Protein AF-0000000074153289 (afdb_homodimer)

Organism: Verticillium dahliae (strain VdLs.17 / ATCC MYA-4575 / FGSC 10137) (NCBI:txid498257)

Secondary structure (DSSP, 8-state):
---------------------------GGGHHHHHHHHHHHHHH-TTTEEE----TTSHHHHHHT-SSBGGG----SEEE--SSHHHHHHHHHHHHHHT--EEEESS----STTTS--SSSEEEEGGG---EEE-TTSSEEEEETT-BHHHHHHHHGGGTEE-S--SSTT-BGGGGGT----TTHHHH--GGGGEEEEEEE-TTS-EEEE-SSSSHHHHHHTTT-GGGS-EEEEEEEE-EE-S-EEEEEEEE-GGGHHHHHHHHHHIIIIIHHH-TTEEE--EEEEETTTTEEEEEEEEEESS--SS--TTTHHHHHS--SEE--EEE-HHHHHHHHHTT--TTBEEEEE--EE---HHHHHHHHHHHHHHHHHTTTSTT-EEEEEEEEE-HHHHHHHHHH-SS-GGGSPTT--EEEEEEEEEES-GGGHHHHHHHHHHHHHHHHHHHHHTT-EE----GGG--TTS-TGGGG-HHHHHHHHHHHHHH-TT-HHHHT---SS---SS---/---------------------------GGGHHHHHHHHHHHHHH-TTTEEE----TTSHHHHHHT-SSBGGG----SEEE--SSHHHHHHHHHHHHHHT--EEEESS----STTTS--SSSEEEE-TT---EEE-TTSSEEEEETT-BHHHHHHHHGGGTEE-S--SSTT-BGGGGGT----TTHHHH--GGGGEEEEEEE-TTS-EEEE-SSSSHHHHHHTTT-GGGS-EEEEEEEE-EE-S-EEEEEEEE-GGGHHHHHHHHHHIIIIIHHH-TTEEE--EEEEETTTTEEEEEEEEEESS--SS--TTTHHHHHS--SEE--EEE-HHHHHHHHHTT--TTBEEEEE--EE---HHHHHHHHHHHHHHHHHTTTSTT-EEEEEEEEE-HHHHHHHHHH-SS-GGGSPTT--EEEEEEEEEES-GGGHHHHHHHHHHHHHHHHHHHHHTT-EE----GGG--TTS-TGGGG-HHHHHHHHHHHHHH-TT-HHHHT---SS---SS---

Structure (mmCIF, N/CA/C/O backbone):
data_AF-0000000074153289-model_v1
#
loop_
_entity.id
_entity.type
_entity.pdbx_description
1 polymer 'FAD binding domain-containing protein'
#
loop_
_atom_site.group_PDB
_atom_site.id
_atom_site.type_symbol
_atom_site.label_atom_id
_atom_site.label_alt_id
_atom_site.label_comp_id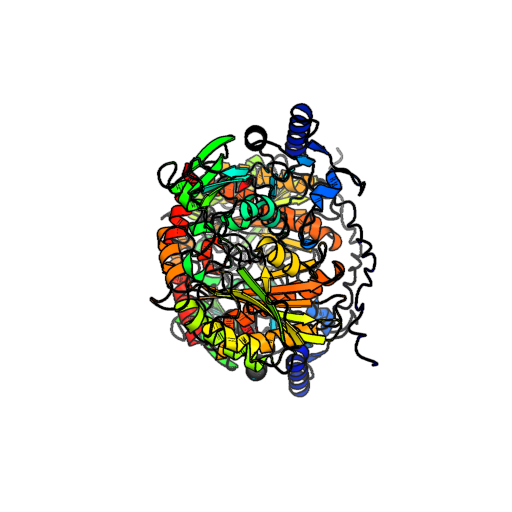
_atom_site.label_asym_id
_atom_site.label_entity_id
_atom_site.label_seq_id
_atom_site.pdbx_PDB_ins_code
_atom_site.Cartn_x
_atom_site.Cartn_y
_atom_site.Cartn_z
_atom_site.occupancy
_atom_site.B_iso_or_equiv
_atom_site.auth_seq_id
_atom_site.auth_comp_id
_atom_site.auth_asym_id
_atom_site.auth_atom_id
_atom_site.pdbx_PDB_model_num
ATOM 1 N N . MET A 1 1 ? -26.344 -38.75 -38.625 1 18.45 1 MET A N 1
ATOM 2 C CA . MET A 1 1 ? -25.688 -37.719 -39.438 1 18.45 1 MET A CA 1
ATOM 3 C C . MET A 1 1 ? -25.578 -36.406 -38.656 1 18.45 1 MET A C 1
ATOM 5 O O . MET A 1 1 ? -24.531 -35.75 -38.719 1 18.45 1 MET A O 1
ATOM 9 N N . ALA A 1 2 ? -26.609 -35.344 -38.344 1 28.52 2 ALA A N 1
ATOM 10 C CA . ALA A 1 2 ? -25.922 -34.062 -38.469 1 28.52 2 ALA A CA 1
ATOM 11 C C . ALA A 1 2 ? -24.922 -33.875 -37.312 1 28.52 2 ALA A C 1
ATOM 13 O O . ALA A 1 2 ? -25.312 -33.562 -36.188 1 28.52 2 ALA A O 1
ATOM 14 N N . PRO A 1 3 ? -23.953 -34.781 -36.906 1 24.97 3 PRO A N 1
ATOM 15 C CA . PRO A 1 3 ? -23.281 -35 -35.625 1 24.97 3 PRO A CA 1
ATOM 16 C C . PRO A 1 3 ? -22.422 -33.812 -35.219 1 24.97 3 PRO A C 1
ATOM 18 O O . PRO A 1 3 ? -22.312 -33.5 -34 1 24.97 3 PRO A O 1
ATOM 21 N N . LYS A 1 4 ? -21.484 -33.25 -36.031 1 27.78 4 LYS A N 1
ATOM 22 C CA . LYS A 1 4 ? -20.078 -32.875 -35.938 1 27.78 4 LYS A CA 1
ATOM 23 C C . LYS A 1 4 ? -19.938 -31.406 -35.5 1 27.78 4 LYS A C 1
ATOM 25 O O . LYS A 1 4 ? -18.828 -30.875 -35.469 1 27.78 4 LYS A O 1
ATOM 30 N N . MET A 1 5 ? -20.797 -30.469 -35.469 1 23.98 5 MET A N 1
ATOM 31 C CA . MET A 1 5 ? -20.422 -29.062 -35.719 1 23.98 5 MET A CA 1
ATOM 32 C C . MET A 1 5 ? -19.859 -28.438 -34.438 1 23.98 5 MET A C 1
ATOM 34 O O . MET A 1 5 ? -20.594 -27.828 -33.656 1 23.98 5 MET A O 1
ATOM 38 N N . ILE A 1 6 ? -19.109 -29.031 -33.562 1 25.78 6 ILE A N 1
ATOM 39 C CA . ILE A 1 6 ? -18.641 -28.438 -32.312 1 25.78 6 ILE A CA 1
ATOM 40 C C . ILE A 1 6 ? -17.656 -27.312 -32.594 1 25.78 6 ILE A C 1
ATOM 42 O O . ILE A 1 6 ? -16.453 -27.516 -32.594 1 25.78 6 ILE A O 1
ATOM 46 N N . ARG A 1 7 ? -17.672 -26.5 -33.812 1 25.05 7 ARG A N 1
ATOM 47 C CA . ARG A 1 7 ? -16.688 -25.594 -34.406 1 25.05 7 ARG A CA 1
ATOM 48 C C . ARG A 1 7 ? -16.219 -24.562 -33.406 1 25.05 7 ARG A C 1
ATOM 50 O O . ARG A 1 7 ? -16.828 -24.375 -32.344 1 25.05 7 ARG A O 1
ATOM 57 N N . LEU A 1 8 ? -15.727 -23.234 -34.031 1 26.05 8 LEU A N 1
ATOM 58 C CA . LEU A 1 8 ? -14.766 -22.203 -34.406 1 26.05 8 LEU A CA 1
ATOM 59 C C . LEU A 1 8 ? -14.961 -20.953 -33.562 1 26.05 8 LEU A C 1
ATOM 61 O O . LEU A 1 8 ? -15.578 -19.984 -34.031 1 26.05 8 LEU A O 1
ATOM 65 N N . LEU A 1 9 ? -15.508 -21.062 -32.5 1 22.72 9 LEU A N 1
ATOM 66 C CA . LEU A 1 9 ? -16.062 -19.828 -31.969 1 22.72 9 LEU A CA 1
ATOM 67 C C . LEU A 1 9 ? -15.016 -18.734 -31.953 1 22.72 9 LEU A C 1
ATOM 69 O O . LEU A 1 9 ? -15.258 -17.625 -32.469 1 22.72 9 LEU A O 1
ATOM 73 N N . ILE A 1 10 ? -14.547 -18.109 -30.891 1 23.64 10 ILE A N 1
ATOM 74 C CA . ILE A 1 10 ? -14.445 -16.656 -30.719 1 23.64 10 ILE A CA 1
ATOM 75 C C . ILE A 1 10 ? -13.07 -16.172 -31.188 1 23.64 10 ILE A C 1
ATOM 77 O O . ILE A 1 10 ? -12.094 -16.266 -30.453 1 23.64 10 ILE A O 1
ATOM 81 N N . ALA A 1 11 ? -12.609 -16.562 -32.438 1 25.81 11 ALA A N 1
ATOM 82 C CA . ALA A 1 11 ? -11.305 -16.047 -32.844 1 25.81 11 ALA A CA 1
ATOM 83 C C . ALA A 1 11 ? -11.328 -14.539 -33 1 25.81 11 ALA A C 1
ATOM 85 O O . ALA A 1 11 ? -10.461 -13.961 -33.656 1 25.81 11 ALA A O 1
ATOM 86 N N . ALA A 1 12 ? -12.43 -13.852 -32.969 1 26.77 12 ALA A N 1
ATOM 87 C CA . ALA A 1 12 ? -11.984 -12.594 -33.562 1 26.77 12 ALA A CA 1
ATOM 88 C C . ALA A 1 12 ? -10.781 -12.023 -32.812 1 26.77 12 ALA A C 1
ATOM 90 O O . ALA A 1 12 ? -10.898 -11.609 -31.656 1 26.77 12 ALA A O 1
ATOM 91 N N . ALA A 1 13 ? -9.664 -12.484 -33.156 1 28.31 13 ALA A N 1
ATOM 92 C CA . ALA A 1 13 ? -8.484 -11.727 -32.781 1 28.31 13 ALA A CA 1
ATOM 93 C C . ALA A 1 13 ? -8.617 -10.258 -33.156 1 28.31 13 ALA A C 1
ATOM 95 O O . ALA A 1 13 ? -8.414 -9.891 -34.312 1 28.31 13 ALA A O 1
ATOM 96 N N . ALA A 1 14 ? -9.672 -9.555 -32.75 1 28.23 14 ALA A N 1
ATOM 97 C CA . ALA A 1 14 ? -9.5 -8.133 -33.031 1 28.23 14 ALA A CA 1
ATOM 98 C C . ALA A 1 14 ? -8.086 -7.672 -32.688 1 28.23 14 ALA A C 1
ATOM 100 O O . ALA A 1 14 ? -7.539 -8.047 -31.656 1 28.23 14 ALA A O 1
ATOM 101 N N . ALA A 1 15 ? -7.422 -7.285 -33.719 1 30.08 15 ALA A N 1
ATOM 102 C CA . ALA A 1 15 ? -6.18 -6.523 -33.594 1 30.08 15 ALA A CA 1
ATOM 103 C C . ALA A 1 15 ? -6.262 -5.496 -32.469 1 30.08 15 ALA A C 1
ATOM 105 O O . ALA A 1 15 ? -7.016 -4.523 -32.562 1 30.08 15 ALA A O 1
ATOM 106 N N . VAL A 1 16 ? -6.227 -5.941 -31.297 1 31.81 16 VAL A N 1
ATOM 107 C CA . VAL A 1 16 ? -6.09 -4.945 -30.234 1 31.81 16 VAL A CA 1
ATOM 108 C C . VAL A 1 16 ? -5.031 -3.918 -30.625 1 31.81 16 VAL A C 1
ATOM 110 O O . VAL A 1 16 ? -3.855 -4.258 -30.781 1 31.81 16 VAL A O 1
ATOM 113 N N . VAL A 1 17 ? -5.426 -2.861 -31.453 1 29.89 17 VAL A N 1
ATOM 114 C CA . VAL A 1 17 ? -4.559 -1.703 -31.641 1 29.89 17 VAL A CA 1
ATOM 115 C C . VAL A 1 17 ? -4.031 -1.225 -30.297 1 29.89 17 VAL A C 1
ATOM 117 O O . VAL A 1 17 ? -4.812 -0.856 -29.406 1 29.89 17 VAL A O 1
ATOM 120 N N . PRO A 1 18 ? -2.908 -1.603 -30.016 1 32.34 18 PRO A N 1
ATOM 121 C CA . PRO A 1 18 ? -2.334 -1.099 -28.766 1 32.34 18 PRO A CA 1
ATOM 122 C C . PRO A 1 18 ? -2.418 0.421 -28.656 1 32.34 18 PRO A C 1
ATOM 124 O O . PRO A 1 18 ? -2.104 1.137 -29.609 1 32.34 18 PRO A O 1
ATOM 127 N N . VAL A 1 19 ? -3.354 0.994 -28.078 1 29.75 19 VAL A N 1
ATOM 128 C CA . VAL A 1 19 ? -3.264 2.418 -27.781 1 29.75 19 VAL A CA 1
ATOM 129 C C . VAL A 1 19 ? -1.866 2.746 -27.25 1 29.75 19 VAL A C 1
ATOM 131 O O . VAL A 1 19 ? -1.424 2.186 -26.25 1 29.75 19 VAL A O 1
ATOM 134 N N . ILE A 1 20 ? -1.134 3.291 -28.234 1 30.47 20 ILE A N 1
ATOM 135 C CA . ILE A 1 20 ? 0.207 3.824 -28.016 1 30.47 20 ILE A CA 1
ATOM 136 C C . ILE A 1 20 ? 0.179 4.848 -26.875 1 30.47 20 ILE A C 1
ATOM 138 O O . ILE A 1 20 ? -0.511 5.863 -26.969 1 30.47 20 ILE A O 1
ATOM 142 N N . VAL A 1 21 ? 0.49 4.453 -25.766 1 33.03 21 VAL A N 1
ATOM 143 C CA . VAL A 1 21 ? 0.796 5.316 -24.625 1 33.03 21 VAL A CA 1
ATOM 144 C C . VAL A 1 21 ? 1.8 6.387 -25.047 1 33.03 21 VAL A C 1
ATOM 146 O O . VAL A 1 21 ? 2.793 6.086 -25.719 1 33.03 21 VAL A O 1
ATOM 149 N N . GLY A 1 22 ? 1.389 7.629 -25.094 1 30.88 22 GLY A N 1
ATOM 150 C CA . GLY A 1 22 ? 2.215 8.789 -25.375 1 30.88 22 GLY A CA 1
ATOM 151 C C . GLY A 1 22 ? 3.6 8.703 -24.766 1 30.88 22 GLY A C 1
ATOM 152 O O . GLY A 1 22 ? 3.82 7.938 -23.828 1 30.88 22 GLY A O 1
ATOM 153 N N . ALA A 1 23 ? 4.523 9.406 -25.469 1 30.75 23 ALA A N 1
ATOM 154 C CA . ALA A 1 23 ? 5.957 9.516 -25.219 1 30.75 23 ALA A CA 1
ATOM 155 C C . ALA A 1 23 ? 6.223 9.883 -23.75 1 30.75 23 ALA A C 1
ATOM 157 O O . ALA A 1 23 ? 5.883 10.992 -23.312 1 30.75 23 ALA A O 1
ATOM 158 N N . GLN A 1 24 ? 6.078 8.922 -22.859 1 35.47 24 GLN A N 1
ATOM 159 C CA . GLN A 1 24 ? 6.383 9.266 -21.469 1 35.47 24 GLN A CA 1
ATOM 160 C C . GLN A 1 24 ? 7.84 9.703 -21.328 1 35.47 24 GLN A C 1
ATOM 162 O O . GLN A 1 24 ? 8.758 8.984 -21.719 1 35.47 24 GLN A O 1
ATOM 167 N N . GLN A 1 25 ? 8.062 10.906 -21.078 1 34.81 25 GLN A N 1
ATOM 168 C CA . GLN A 1 25 ? 9.328 11.602 -20.875 1 34.81 25 GLN A CA 1
ATOM 169 C C . GLN A 1 25 ? 10.07 11.055 -19.672 1 34.81 25 GLN A C 1
ATOM 171 O O . GLN A 1 25 ? 9.453 10.531 -18.734 1 34.81 25 GLN A O 1
ATOM 176 N N . ASP A 1 26 ? 11.344 10.969 -19.641 1 40.09 26 ASP A N 1
ATOM 177 C CA . ASP A 1 26 ? 12.445 10.602 -18.766 1 40.09 26 ASP A CA 1
ATOM 178 C C . ASP A 1 26 ? 12.219 11.133 -17.344 1 40.09 26 ASP A C 1
ATOM 180 O O . ASP A 1 26 ? 11.609 12.195 -17.156 1 40.09 26 ASP A O 1
ATOM 184 N N . ILE A 1 27 ? 12.086 10.289 -16.453 1 45.94 27 ILE A N 1
ATOM 185 C CA . ILE A 1 27 ? 12.133 10.805 -15.086 1 45.94 27 ILE A CA 1
ATOM 186 C C . ILE A 1 27 ? 13.43 11.578 -14.859 1 45.94 27 ILE A C 1
ATOM 188 O O . ILE A 1 27 ? 14.508 10.977 -14.766 1 45.94 27 ILE A O 1
ATOM 192 N N . PRO A 1 28 ? 13.484 12.789 -14.914 1 49.25 28 PRO A N 1
ATOM 193 C CA . PRO A 1 28 ? 14.656 13.641 -15.141 1 49.25 28 PRO A CA 1
ATOM 194 C C . PRO A 1 28 ? 15.68 13.555 -14.016 1 49.25 28 PRO A C 1
ATOM 196 O O . PRO A 1 28 ? 16.891 13.609 -14.266 1 49.25 28 PRO A O 1
ATOM 199 N N . TYR A 1 29 ? 15.242 13.172 -12.773 1 46.03 29 TYR A N 1
ATOM 200 C CA . TYR A 1 29 ? 16.219 13.367 -11.703 1 46.03 29 TYR A CA 1
ATOM 201 C C . TYR A 1 29 ? 17.25 12.242 -11.688 1 46.03 29 TYR A C 1
ATOM 203 O O . TYR A 1 29 ? 18.312 12.383 -11.102 1 46.03 29 TYR A O 1
ATOM 211 N N . GLN A 1 30 ? 16.953 11.109 -12.195 1 57.44 30 GLN A N 1
ATOM 212 C CA . GLN A 1 30 ? 17.922 10.016 -12.25 1 57.44 30 GLN A CA 1
ATOM 213 C C . GLN A 1 30 ? 18.547 9.891 -13.641 1 57.44 30 GLN A C 1
ATOM 215 O O . GLN A 1 30 ? 19.25 8.922 -13.93 1 57.44 30 GLN A O 1
ATOM 220 N N . SER A 1 31 ? 18.219 10.867 -14.461 1 59.66 31 SER A N 1
ATOM 221 C CA . SER A 1 31 ? 18.547 10.742 -15.883 1 59.66 31 SER A CA 1
ATOM 222 C C . SER A 1 31 ? 20.062 10.727 -16.109 1 59.66 31 SER A C 1
ATOM 224 O O . SER A 1 31 ? 20.562 9.922 -16.891 1 59.66 31 SER A O 1
ATOM 226 N N . SER A 1 32 ? 20.75 11.578 -15.234 1 65.94 32 SER A N 1
ATOM 227 C CA . SER A 1 32 ? 22.172 11.688 -15.539 1 65.94 32 SER A CA 1
ATOM 228 C C . SER A 1 32 ? 22.906 10.406 -15.188 1 65.94 32 SER A C 1
ATOM 230 O O . SER A 1 32 ? 23.562 9.805 -16.047 1 65.94 32 SER A O 1
ATOM 232 N N . PRO A 1 33 ? 22.656 9.898 -14 1 75.81 33 PRO A N 1
ATOM 233 C CA . PRO A 1 33 ? 23.328 8.633 -13.688 1 75.81 33 PRO A CA 1
ATOM 234 C C . PRO A 1 33 ? 22.891 7.492 -14.602 1 75.81 33 PRO A C 1
ATOM 236 O O . PRO A 1 33 ? 23.734 6.695 -15.039 1 75.81 33 PRO A O 1
ATOM 239 N N . VAL A 1 34 ? 21.75 7.449 -15.016 1 88.19 34 VAL A N 1
ATOM 240 C CA . VAL A 1 34 ? 21.234 6.344 -15.812 1 88.19 34 VAL A CA 1
ATOM 241 C C . VAL A 1 34 ? 21.766 6.426 -17.234 1 88.19 34 VAL A C 1
ATOM 243 O O . VAL A 1 34 ? 22.125 5.406 -17.828 1 88.19 34 VAL A O 1
ATOM 246 N N . ALA A 1 35 ? 21.812 7.672 -17.75 1 88.62 35 ALA A N 1
ATOM 247 C CA . ALA A 1 35 ? 22.406 7.84 -19.078 1 88.62 35 ALA A CA 1
ATOM 248 C C . ALA A 1 35 ? 23.859 7.371 -19.094 1 88.62 35 ALA A C 1
ATOM 250 O O . ALA A 1 35 ? 24.297 6.754 -20.078 1 88.62 35 ALA A O 1
ATOM 251 N N . THR A 1 36 ? 24.547 7.656 -18.062 1 90.88 36 THR A N 1
ATOM 252 C CA . THR A 1 36 ? 25.938 7.23 -17.938 1 90.88 36 THR A CA 1
ATOM 253 C C . THR A 1 36 ? 26.031 5.707 -17.906 1 90.88 36 THR A C 1
ATOM 255 O O . THR A 1 36 ? 26.875 5.121 -18.578 1 90.88 36 THR A O 1
ATOM 258 N N . CYS A 1 37 ? 25.219 5.098 -17.125 1 95.69 37 CYS A N 1
ATOM 259 C CA . CYS A 1 37 ? 25.234 3.645 -17.016 1 95.69 37 CYS A CA 1
ATOM 260 C C . CYS A 1 37 ? 24.844 2.988 -18.328 1 95.69 37 CYS A C 1
ATOM 262 O O . CYS A 1 37 ? 25.453 1.997 -18.734 1 95.69 37 CYS A O 1
ATOM 264 N N . CYS A 1 38 ? 23.859 3.557 -19 1 96.75 38 CYS A N 1
ATOM 265 C CA . CYS A 1 38 ? 23.453 3.018 -20.297 1 96.75 38 CYS A CA 1
ATOM 266 C C . CYS A 1 38 ? 24.594 3.121 -21.312 1 96.75 38 CYS A C 1
ATOM 268 O O . CYS A 1 38 ? 24.828 2.186 -22.078 1 96.75 38 CYS A O 1
ATOM 270 N N . SER A 1 39 ? 25.25 4.234 -21.328 1 96.06 39 SER A N 1
ATOM 271 C CA . SER A 1 39 ? 26.375 4.426 -22.234 1 96.06 39 SER A CA 1
ATOM 272 C C . SER A 1 39 ? 27.5 3.447 -21.922 1 96.06 39 SER A C 1
ATOM 274 O O . SER A 1 39 ? 28.109 2.879 -22.828 1 96.06 39 SER A O 1
ATOM 276 N N . ALA A 1 40 ? 27.797 3.324 -20.656 1 97.12 40 ALA A N 1
ATOM 277 C CA . ALA A 1 40 ? 28.844 2.395 -20.25 1 97.12 40 ALA A CA 1
ATOM 278 C C . ALA A 1 40 ? 28.484 0.963 -20.641 1 97.12 40 ALA A C 1
ATOM 280 O O . ALA A 1 40 ? 29.344 0.214 -21.109 1 97.12 40 ALA A O 1
ATOM 281 N N . LEU A 1 41 ? 27.266 0.571 -20.406 1 98.06 41 LEU A N 1
ATOM 282 C CA . LEU A 1 41 ? 26.812 -0.758 -20.797 1 98.06 41 LEU A CA 1
ATOM 283 C C . LEU A 1 41 ? 26.938 -0.95 -22.297 1 98.06 41 LEU A C 1
ATOM 285 O O . LEU A 1 41 ? 27.406 -1.997 -22.766 1 98.06 41 LEU A O 1
ATOM 289 N N . ALA A 1 42 ? 26.5 0.038 -23.062 1 97.62 42 ALA A N 1
ATOM 290 C CA . ALA A 1 42 ? 26.547 -0.039 -24.516 1 97.62 42 ALA A CA 1
ATOM 291 C C . ALA A 1 42 ? 27.984 -0.165 -25.016 1 97.62 42 ALA A C 1
ATOM 293 O O . ALA A 1 42 ? 28.234 -0.835 -26.016 1 97.62 42 ALA A O 1
ATOM 294 N N . SER A 1 43 ? 28.859 0.485 -24.375 1 97.5 43 SER A N 1
ATOM 295 C CA . SER A 1 43 ? 30.266 0.412 -24.75 1 97.5 43 SER A CA 1
ATOM 296 C C . SER A 1 43 ? 30.844 -0.968 -24.453 1 97.5 43 SER A C 1
ATOM 298 O O . SER A 1 43 ? 31.594 -1.523 -25.266 1 97.5 43 SER A O 1
ATOM 300 N N . GLN A 1 44 ? 30.516 -1.504 -23.328 1 97.5 44 GLN A N 1
ATOM 301 C CA . GLN A 1 44 ? 31.078 -2.775 -22.891 1 97.5 44 GLN A CA 1
ATOM 302 C C . GLN A 1 44 ? 30.375 -3.951 -23.547 1 97.5 44 GLN A C 1
ATOM 304 O O . GLN A 1 44 ? 30.984 -4.996 -23.797 1 97.5 44 GLN A O 1
ATOM 309 N N . PHE A 1 45 ? 29.047 -3.76 -23.672 1 98.12 45 PHE A N 1
ATOM 310 C CA . PHE A 1 45 ? 28.234 -4.82 -24.25 1 98.12 45 PHE A CA 1
ATOM 311 C C . PHE A 1 45 ? 27.328 -4.273 -25.344 1 98.12 45 PHE A C 1
ATOM 313 O O . PHE A 1 45 ? 26.109 -4.32 -25.25 1 98.12 45 PHE A O 1
ATOM 320 N N . PRO A 1 46 ? 27.797 -3.934 -26.469 1 96.69 46 PRO A N 1
ATOM 321 C CA . PRO A 1 46 ? 27.031 -3.252 -27.516 1 96.69 46 PRO A CA 1
ATOM 322 C C . PRO A 1 46 ? 25.906 -4.117 -28.094 1 96.69 46 PRO A C 1
ATOM 324 O O . PRO A 1 46 ? 24.891 -3.594 -28.516 1 96.69 46 PRO A O 1
ATOM 327 N N . ASN A 1 47 ? 26.094 -5.414 -28.094 1 96.69 47 ASN A N 1
ATOM 328 C CA . ASN A 1 47 ? 25.094 -6.285 -28.703 1 96.69 47 ASN A CA 1
ATOM 329 C C . ASN A 1 47 ? 24.031 -6.691 -27.688 1 96.69 47 ASN A C 1
ATOM 331 O O . ASN A 1 47 ? 23.031 -7.332 -28.047 1 96.69 47 ASN A O 1
ATOM 335 N N . ALA A 1 48 ? 24.203 -6.281 -26.438 1 98.12 48 ALA A N 1
ATOM 336 C CA . ALA A 1 48 ? 23.281 -6.676 -25.391 1 98.12 48 ALA A CA 1
ATOM 337 C C . ALA A 1 48 ? 22.562 -5.461 -24.797 1 98.12 48 ALA A C 1
ATOM 339 O O . ALA A 1 48 ? 21.719 -5.602 -23.906 1 98.12 48 ALA A O 1
ATOM 340 N N . THR A 1 49 ? 22.922 -4.281 -25.234 1 98.31 49 THR A N 1
ATOM 341 C CA . THR A 1 49 ? 22.359 -3.057 -24.688 1 98.31 49 THR A CA 1
ATOM 342 C C . THR A 1 49 ? 21.547 -2.312 -25.75 1 98.31 49 THR A C 1
ATOM 344 O O . THR A 1 49 ? 22.047 -2.057 -26.844 1 98.31 49 THR A O 1
ATOM 347 N N . PHE A 1 50 ? 20.375 -1.991 -25.469 1 98.06 50 PHE A N 1
ATOM 348 C CA . PHE A 1 50 ? 19.469 -1.351 -26.422 1 98.06 50 PHE A CA 1
ATOM 349 C C . PHE A 1 50 ? 18.953 -0.031 -25.875 1 98.06 50 PHE A C 1
ATOM 351 O O . PHE A 1 50 ? 18.266 -0.008 -24.844 1 98.06 50 PHE A O 1
ATOM 358 N N . ALA A 1 51 ? 19.219 1.025 -26.531 1 95.25 51 ALA A N 1
ATOM 359 C CA . ALA A 1 51 ? 18.766 2.359 -26.125 1 95.25 51 ALA A CA 1
ATOM 360 C C . ALA A 1 51 ? 17.281 2.537 -26.391 1 95.25 51 ALA A C 1
ATOM 362 O O . ALA A 1 51 ? 16.672 1.779 -27.156 1 95.25 51 ALA A O 1
ATOM 363 N N . ARG A 1 52 ? 16.781 3.545 -25.766 1 93.19 52 ARG A N 1
ATOM 364 C CA . ARG A 1 52 ? 15.367 3.887 -25.953 1 93.19 52 ARG A CA 1
ATOM 365 C C . ARG A 1 52 ? 15.055 4.113 -27.422 1 93.19 52 ARG A C 1
ATOM 367 O O . ARG A 1 52 ? 15.805 4.793 -28.125 1 93.19 52 ARG A O 1
ATOM 374 N N . ASP A 1 53 ? 14.008 3.404 -27.859 1 90.38 53 ASP A N 1
ATOM 375 C CA . ASP A 1 53 ? 13.586 3.438 -29.25 1 90.38 53 ASP A CA 1
ATOM 376 C C . ASP A 1 53 ? 12.062 3.328 -29.375 1 90.38 53 ASP A C 1
ATOM 378 O O . ASP A 1 53 ? 11.461 2.402 -28.828 1 90.38 53 ASP A O 1
ATOM 382 N N . GLY A 1 54 ? 11.414 4.234 -30.062 1 87.5 54 GLY A N 1
ATOM 383 C CA . GLY A 1 54 ? 9.969 4.305 -30.172 1 87.5 54 GLY A CA 1
ATOM 384 C C . GLY A 1 54 ? 9.406 3.346 -31.203 1 87.5 54 GLY A C 1
ATOM 385 O O . GLY A 1 54 ? 8.195 3.113 -31.25 1 87.5 54 GLY A O 1
ATOM 386 N N . SER A 1 55 ? 10.297 2.729 -32.031 1 91.38 55 SER A N 1
ATOM 387 C CA . SER A 1 55 ? 9.844 1.794 -33.062 1 91.38 55 SER A CA 1
ATOM 388 C C . SER A 1 55 ? 9.359 0.486 -32.438 1 91.38 55 SER A C 1
ATOM 390 O O . SER A 1 55 ? 10.086 -0.143 -31.656 1 91.38 55 SER A O 1
ATOM 392 N N . THR A 1 56 ? 8.219 0.004 -32.844 1 91.12 56 THR A N 1
ATOM 393 C CA . THR A 1 56 ? 7.621 -1.205 -32.281 1 91.12 56 THR A CA 1
ATOM 394 C C . THR A 1 56 ? 8.391 -2.443 -32.75 1 91.12 56 THR A C 1
ATOM 396 O O . THR A 1 56 ? 8.195 -3.531 -32.188 1 91.12 56 THR A O 1
ATOM 399 N N . SER A 1 57 ? 9.266 -2.32 -33.719 1 93.06 57 SER A N 1
ATOM 400 C CA . SER A 1 57 ? 10.047 -3.451 -34.219 1 93.06 57 SER A CA 1
ATOM 401 C C . SER A 1 57 ? 11.406 -3.525 -33.531 1 93.06 57 SER A C 1
ATOM 403 O O . SER A 1 57 ? 12.148 -4.496 -33.719 1 93.06 57 SER A O 1
ATOM 405 N N . SER A 1 58 ? 11.688 -2.527 -32.75 1 95.31 58 SER A N 1
ATOM 406 C CA . SER A 1 58 ? 12.992 -2.48 -32.094 1 95.31 58 SER A CA 1
ATOM 407 C C . SER A 1 58 ? 13.102 -3.5 -30.984 1 95.31 58 SER A C 1
ATOM 409 O O . SER A 1 58 ? 12.086 -3.896 -30.406 1 95.31 58 SER A O 1
ATOM 411 N N . ALA A 1 59 ? 14.344 -3.916 -30.734 1 95.38 59 ALA A N 1
ATOM 412 C CA . ALA A 1 59 ? 14.602 -4.801 -29.594 1 95.38 59 ALA A CA 1
ATOM 413 C C . ALA A 1 59 ? 14.195 -4.137 -28.281 1 95.38 59 ALA A C 1
ATOM 415 O O . ALA A 1 59 ? 13.672 -4.801 -27.391 1 95.38 59 ALA A O 1
ATOM 416 N N . TYR A 1 60 ? 14.445 -2.9 -28.203 1 96.25 60 TYR A N 1
ATOM 417 C CA . TYR A 1 60 ? 14.047 -2.137 -27.031 1 96.25 60 TYR A CA 1
ATOM 418 C C . TYR A 1 60 ? 12.547 -2.26 -26.781 1 96.25 60 TYR A C 1
ATOM 420 O O . TYR A 1 60 ? 12.117 -2.602 -25.688 1 96.25 60 TYR A O 1
ATOM 428 N N . TYR A 1 61 ? 11.781 -2.023 -27.781 1 95.31 61 TYR A N 1
ATOM 429 C CA . TYR A 1 61 ? 10.328 -2.033 -27.641 1 95.31 61 TYR A CA 1
ATOM 430 C C . TYR A 1 61 ? 9.82 -3.434 -27.328 1 95.31 61 TYR A C 1
ATOM 432 O O . TYR A 1 61 ? 8.953 -3.604 -26.469 1 95.31 61 TYR A O 1
ATOM 440 N N . ARG A 1 62 ? 10.32 -4.367 -27.969 1 95.44 62 ARG A N 1
ATOM 441 C CA . ARG A 1 62 ? 9.914 -5.75 -27.734 1 95.44 62 ARG A CA 1
ATOM 442 C C . ARG A 1 62 ? 10.18 -6.152 -26.297 1 95.44 62 ARG A C 1
ATOM 444 O O . ARG A 1 62 ? 9.344 -6.797 -25.656 1 95.44 62 ARG A O 1
ATOM 451 N N . GLU A 1 63 ? 11.289 -5.738 -25.797 1 95.69 63 GLU A N 1
ATOM 452 C CA . GLU A 1 63 ? 11.656 -6.141 -24.438 1 95.69 63 GLU A CA 1
ATOM 453 C C . GLU A 1 63 ? 10.844 -5.379 -23.391 1 95.69 63 GLU A C 1
ATOM 455 O O . GLU A 1 63 ? 10.414 -5.953 -22.391 1 95.69 63 GLU A O 1
ATOM 460 N N . LYS A 1 64 ? 10.664 -4.109 -23.594 1 94.56 64 LYS A N 1
ATOM 461 C CA . LYS A 1 64 ? 9.945 -3.338 -22.578 1 94.56 64 LYS A CA 1
ATOM 462 C C . LYS A 1 64 ? 8.492 -3.783 -22.469 1 94.56 64 LYS A C 1
ATOM 464 O O . LYS A 1 64 ? 7.836 -3.537 -21.469 1 94.56 64 LYS A O 1
ATOM 469 N N . THR A 1 65 ? 7.98 -4.477 -23.594 1 94.5 65 THR A N 1
ATOM 470 C CA . THR A 1 65 ? 6.582 -4.887 -23.609 1 94.5 65 THR A CA 1
ATOM 471 C C . THR A 1 65 ? 6.457 -6.398 -23.469 1 94.5 65 THR A C 1
ATOM 473 O O . THR A 1 65 ? 5.367 -6.957 -23.625 1 94.5 65 THR A O 1
ATOM 476 N N . ALA A 1 66 ? 7.531 -7.094 -23.297 1 94.06 66 ALA A N 1
ATOM 477 C CA . ALA A 1 66 ? 7.516 -8.547 -23.203 1 94.06 66 ALA A CA 1
ATOM 478 C C . ALA A 1 66 ? 6.988 -9 -21.844 1 94.06 66 ALA A C 1
ATOM 480 O O . ALA A 1 66 ? 7.711 -9.625 -21.062 1 94.06 66 ALA A O 1
ATOM 481 N N . PHE A 1 67 ? 5.777 -8.688 -21.562 1 93.81 67 PHE A N 1
ATOM 482 C CA . PHE A 1 67 ? 5.066 -9.039 -20.328 1 93.81 67 PHE A CA 1
ATOM 483 C C . PHE A 1 67 ? 3.729 -9.695 -20.656 1 93.81 67 PHE A C 1
ATOM 485 O O . PHE A 1 67 ? 3.15 -9.453 -21.719 1 93.81 67 PHE A O 1
ATOM 492 N N . TRP A 1 68 ? 3.316 -10.547 -19.766 1 93.25 68 TRP A N 1
ATOM 493 C CA . TRP A 1 68 ? 1.977 -11.117 -19.828 1 93.25 68 TRP A CA 1
ATOM 494 C C . TRP A 1 68 ? 0.913 -10.031 -19.781 1 93.25 68 TRP A C 1
ATOM 496 O O . TRP A 1 68 ? -0.054 -10.055 -20.547 1 93.25 68 TRP A O 1
ATOM 506 N N . SER A 1 69 ? 1.116 -9.016 -19.016 1 94.06 69 SER A N 1
ATOM 507 C CA . SER A 1 69 ? 0.13 -7.965 -18.781 1 94.06 69 SER A CA 1
ATOM 508 C C . SER A 1 69 ? 0.644 -6.609 -19.25 1 94.06 69 SER A C 1
ATOM 510 O O . SER A 1 69 ? 1.76 -6.211 -18.922 1 94.06 69 SER A O 1
ATOM 512 N N . ALA A 1 70 ? -0.205 -5.898 -19.891 1 93.56 70 ALA A N 1
ATOM 513 C CA . ALA A 1 70 ? 0.122 -4.539 -20.312 1 93.56 70 ALA A CA 1
ATOM 514 C C . ALA A 1 70 ? 0.227 -3.604 -19.109 1 93.56 70 ALA A C 1
ATOM 516 O O . ALA A 1 70 ? 0.806 -2.52 -19.203 1 93.56 70 ALA A O 1
ATOM 517 N N . THR A 1 71 ? -0.323 -4.012 -18.031 1 92.5 71 THR A N 1
ATOM 518 C CA . THR A 1 71 ? -0.229 -3.232 -16.797 1 92.5 71 THR A CA 1
ATOM 519 C C . THR A 1 71 ? 1.229 -3.002 -16.422 1 92.5 71 THR A C 1
ATOM 521 O O . THR A 1 71 ? 1.558 -1.998 -15.781 1 92.5 71 THR A O 1
ATOM 524 N N . ALA A 1 72 ? 2.113 -3.863 -16.844 1 93.25 72 ALA A N 1
ATOM 525 C CA . ALA A 1 72 ? 3.512 -3.838 -16.422 1 93.25 72 ALA A CA 1
ATOM 526 C C . ALA A 1 72 ? 4.371 -3.074 -17.422 1 93.25 72 ALA A C 1
ATOM 528 O O . ALA A 1 72 ? 5.574 -2.906 -17.219 1 93.25 72 ALA A O 1
ATOM 529 N N . TRP A 1 73 ? 3.793 -2.596 -18.5 1 92.5 73 TRP A N 1
ATOM 530 C CA . TRP A 1 73 ? 4.578 -1.9 -19.516 1 92.5 73 TRP A CA 1
ATOM 531 C C . TRP A 1 73 ? 5.059 -0.547 -19 1 92.5 73 TRP A C 1
ATOM 533 O O . TRP A 1 73 ? 4.262 0.253 -18.5 1 92.5 73 TRP A O 1
ATOM 543 N N . LEU A 1 74 ? 6.34 -0.327 -19.094 1 91.44 74 LEU A N 1
ATOM 544 C CA . LEU A 1 74 ? 6.973 0.937 -18.719 1 91.44 74 LEU A CA 1
ATOM 545 C C . LEU A 1 74 ? 8.047 1.319 -19.734 1 91.44 74 LEU A C 1
ATOM 547 O O . LEU A 1 74 ? 8.195 0.664 -20.766 1 91.44 74 LEU A O 1
ATOM 551 N N . SER A 1 75 ? 8.711 2.426 -19.547 1 90.69 75 SER A N 1
ATOM 552 C CA . SER A 1 75 ? 9.68 2.938 -20.5 1 90.69 75 SER A CA 1
ATOM 553 C C . SER A 1 75 ? 11.047 3.137 -19.859 1 90.69 75 SER A C 1
ATOM 555 O O . SER A 1 75 ? 11.414 4.258 -19.5 1 90.69 75 SER A O 1
ATOM 557 N N . PRO A 1 76 ? 11.852 2.094 -19.797 1 93.44 76 PRO A N 1
ATOM 558 C CA . PRO A 1 76 ? 13.219 2.248 -19.297 1 93.44 76 PRO A CA 1
ATOM 559 C C . PRO A 1 76 ? 14.078 3.127 -20.203 1 93.44 76 PRO A C 1
ATOM 561 O O . PRO A 1 76 ? 13.711 3.369 -21.359 1 93.44 76 PRO A O 1
ATOM 564 N N . SER A 1 77 ? 15.133 3.674 -19.625 1 93.06 77 SER A N 1
ATOM 565 C CA . SER A 1 77 ? 16.078 4.457 -20.406 1 93.06 77 SER A CA 1
ATOM 566 C C . SER A 1 77 ? 16.844 3.576 -21.391 1 93.06 77 SER A C 1
ATOM 568 O O . SER A 1 77 ? 17.203 4.023 -22.484 1 93.06 77 SER A O 1
ATOM 570 N N . CYS A 1 78 ? 17.125 2.414 -20.984 1 96.56 78 CYS A N 1
ATOM 571 C CA . CYS A 1 78 ? 17.703 1.395 -21.859 1 96.56 78 CYS A CA 1
ATOM 572 C C . CYS A 1 78 ? 17.375 -0.005 -21.344 1 96.56 78 CYS A C 1
ATOM 574 O O . CYS A 1 78 ? 16.875 -0.162 -20.234 1 96.56 78 CYS A O 1
ATOM 576 N N . VAL A 1 79 ? 17.578 -0.968 -22.188 1 98.12 79 VAL A N 1
ATOM 577 C CA . VAL A 1 79 ? 17.391 -2.379 -21.875 1 98.12 79 VAL A CA 1
ATOM 578 C C . VAL A 1 79 ? 18.734 -3.109 -21.969 1 98.12 79 VAL A C 1
ATOM 580 O O . VAL A 1 79 ? 19.5 -2.889 -22.906 1 98.12 79 VAL A O 1
ATOM 583 N N . PHE A 1 80 ? 19.062 -3.863 -20.969 1 98.69 80 PHE A N 1
ATOM 584 C CA . PHE A 1 80 ? 20.25 -4.699 -20.953 1 98.69 80 PHE A CA 1
ATOM 585 C C . PHE A 1 80 ? 19.875 -6.18 -20.953 1 98.69 80 PHE A C 1
ATOM 587 O O . PHE A 1 80 ? 19.141 -6.633 -20.078 1 98.69 80 PHE A O 1
ATOM 594 N N . LEU A 1 81 ? 20.344 -6.973 -21.938 1 98.38 81 LEU A N 1
ATOM 595 C CA . LEU A 1 81 ? 20.078 -8.398 -22.109 1 98.38 81 LEU A CA 1
ATOM 596 C C . LEU A 1 81 ? 21.359 -9.219 -21.938 1 98.38 81 LEU A C 1
ATOM 598 O O . LEU A 1 81 ? 21.891 -9.742 -22.906 1 98.38 81 LEU A O 1
ATOM 602 N N . PRO A 1 82 ? 21.703 -9.414 -20.688 1 98.62 82 PRO A N 1
ATOM 603 C CA . PRO A 1 82 ? 22.906 -10.219 -20.484 1 98.62 82 PRO A CA 1
ATOM 604 C C . PRO A 1 82 ? 22.719 -11.68 -20.906 1 98.62 82 PRO A C 1
ATOM 606 O O . PRO A 1 82 ? 21.594 -12.188 -20.906 1 98.62 82 PRO A O 1
ATOM 609 N N . SER A 1 83 ? 23.859 -12.305 -21.203 1 98.06 83 SER A N 1
ATOM 610 C CA . SER A 1 83 ? 23.828 -13.703 -21.594 1 98.06 83 SER A CA 1
ATOM 611 C C . SER A 1 83 ? 24.594 -14.578 -20.609 1 98.06 83 SER A C 1
ATOM 613 O O . SER A 1 83 ? 24.703 -15.789 -20.797 1 98.06 83 SER A O 1
ATOM 615 N N . SER A 1 84 ? 25.125 -13.898 -19.609 1 98.38 84 SER A N 1
ATOM 616 C CA . SER A 1 84 ? 25.891 -14.656 -18.609 1 98.38 84 SER A CA 1
ATOM 617 C C . SER A 1 84 ? 25.844 -13.984 -17.25 1 98.38 84 SER A C 1
ATOM 619 O O . SER A 1 84 ? 25.547 -12.797 -17.141 1 98.38 84 SER A O 1
ATOM 621 N N . THR A 1 85 ? 26.172 -14.812 -16.266 1 98.75 85 THR A N 1
ATOM 622 C CA . THR A 1 85 ? 26.25 -14.305 -14.906 1 98.75 85 THR A CA 1
ATOM 623 C C . THR A 1 85 ? 27.312 -13.219 -14.789 1 98.75 85 THR A C 1
ATOM 625 O O . THR A 1 85 ? 27.125 -12.234 -14.062 1 98.75 85 THR A O 1
ATOM 628 N N . ASN A 1 86 ? 28.391 -13.391 -15.484 1 98.44 86 ASN A N 1
ATOM 629 C CA . ASN A 1 86 ? 29.453 -12.406 -15.445 1 98.44 86 ASN A CA 1
ATOM 630 C C . ASN A 1 86 ? 29 -11.047 -15.977 1 98.44 86 ASN A C 1
ATOM 632 O O . ASN A 1 86 ? 29.391 -10.008 -15.453 1 98.44 86 ASN A O 1
ATOM 636 N N . GLU A 1 87 ? 28.281 -11.078 -17.047 1 98.62 87 GLU A N 1
ATOM 637 C CA . GLU A 1 87 ? 27.734 -9.828 -17.594 1 98.62 87 GLU A CA 1
ATOM 638 C C . GLU A 1 87 ? 26.812 -9.156 -16.594 1 98.62 87 GLU A C 1
ATOM 640 O O . GLU A 1 87 ? 26.828 -7.93 -16.438 1 98.62 87 GLU A O 1
ATOM 645 N N . VAL A 1 88 ? 25.953 -9.945 -15.883 1 98.81 88 VAL A N 1
ATOM 646 C CA . VAL A 1 88 ? 25.078 -9.406 -14.844 1 98.81 88 VAL A CA 1
ATOM 647 C C . VAL A 1 88 ? 25.922 -8.805 -13.727 1 98.81 88 VAL A C 1
ATOM 649 O O . VAL A 1 88 ? 25.625 -7.715 -13.234 1 98.81 88 VAL A O 1
ATOM 652 N N . SER A 1 89 ? 26.953 -9.547 -13.328 1 98.75 89 SER A N 1
ATOM 653 C CA . SER A 1 89 ? 27.859 -9.086 -12.281 1 98.75 89 SER A CA 1
ATOM 654 C C . SER A 1 89 ? 28.453 -7.727 -12.633 1 98.75 89 SER A C 1
ATOM 656 O O . SER A 1 89 ? 28.469 -6.812 -11.812 1 98.75 89 SER A O 1
ATOM 658 N N . THR A 1 90 ? 28.953 -7.586 -13.812 1 98.31 90 THR A N 1
ATOM 659 C CA . THR A 1 90 ? 29.547 -6.336 -14.273 1 98.31 90 THR A CA 1
ATOM 660 C C . THR A 1 90 ? 28.516 -5.203 -14.234 1 98.31 90 THR A C 1
ATOM 662 O O . THR A 1 90 ? 28.828 -4.098 -13.781 1 98.31 90 THR A O 1
ATOM 665 N N . ALA A 1 91 ? 27.375 -5.48 -14.703 1 98.5 91 ALA A N 1
ATOM 666 C CA . ALA A 1 91 ? 26.312 -4.477 -14.75 1 98.5 91 ALA A CA 1
ATOM 667 C C . ALA A 1 91 ? 25.938 -4.02 -13.344 1 98.5 91 ALA A C 1
ATOM 669 O O . ALA A 1 91 ? 25.828 -2.818 -13.086 1 98.5 91 ALA A O 1
ATOM 670 N N . VAL A 1 92 ? 25.688 -4.969 -12.438 1 98.19 92 VAL A N 1
ATOM 671 C CA . VAL A 1 92 ? 25.266 -4.641 -11.078 1 98.19 92 VAL A CA 1
ATOM 672 C C . VAL A 1 92 ? 26.328 -3.783 -10.398 1 98.19 92 VAL A C 1
ATOM 674 O O . VAL A 1 92 ? 26 -2.816 -9.703 1 98.19 92 VAL A O 1
ATOM 677 N N . SER A 1 93 ? 27.594 -4.164 -10.586 1 97.38 93 SER A N 1
ATOM 678 C CA . SER A 1 93 ? 28.672 -3.346 -10.055 1 97.38 93 SER A CA 1
ATOM 679 C C . SER A 1 93 ? 28.609 -1.921 -10.594 1 97.38 93 SER A C 1
ATOM 681 O O . SER A 1 93 ? 28.766 -0.958 -9.836 1 97.38 93 SER A O 1
ATOM 683 N N . LEU A 1 94 ? 28.438 -1.842 -11.852 1 96.62 94 LEU A N 1
ATOM 684 C CA . LEU A 1 94 ? 28.328 -0.541 -12.5 1 96.62 94 LEU A CA 1
ATOM 685 C C . LEU A 1 94 ? 27.172 0.265 -11.93 1 96.62 94 LEU A C 1
ATOM 687 O O . LEU A 1 94 ? 27.312 1.463 -11.672 1 96.62 94 LEU A O 1
ATOM 691 N N . PHE A 1 95 ? 25.984 -0.365 -11.758 1 96.06 95 PHE A N 1
ATOM 692 C CA . PHE A 1 95 ? 24.797 0.305 -11.234 1 96.06 95 PHE A CA 1
ATOM 693 C C . PHE A 1 95 ? 25.047 0.793 -9.812 1 96.06 95 PHE A C 1
ATOM 695 O O . PHE A 1 95 ? 24.672 1.917 -9.461 1 96.06 95 PHE A O 1
ATOM 702 N N . ASN A 1 96 ? 25.594 -0.099 -9.016 1 93.38 96 ASN A N 1
ATOM 703 C CA . ASN A 1 96 ? 25.891 0.249 -7.629 1 93.38 96 ASN A CA 1
ATOM 704 C C . ASN A 1 96 ? 26.859 1.42 -7.539 1 93.38 96 ASN A C 1
ATOM 706 O O . ASN A 1 96 ? 26.641 2.361 -6.777 1 93.38 96 ASN A O 1
ATOM 710 N N . ASP A 1 97 ? 27.922 1.407 -8.344 1 91.81 97 ASP A N 1
ATOM 711 C CA . ASP A 1 97 ? 28.969 2.418 -8.305 1 91.81 97 ASP A CA 1
ATOM 712 C C . ASP A 1 97 ? 28.438 3.783 -8.734 1 91.81 97 ASP A C 1
ATOM 714 O O . ASP A 1 97 ? 28.969 4.82 -8.32 1 91.81 97 ASP A O 1
ATOM 718 N N . ASN A 1 98 ? 27.422 3.744 -9.547 1 90.06 98 ASN A N 1
ATOM 719 C CA . ASN A 1 98 ? 26.953 5 -10.133 1 90.06 98 ASN A CA 1
ATOM 720 C C . ASN A 1 98 ? 25.547 5.348 -9.664 1 90.06 98 ASN A C 1
ATOM 722 O O . ASN A 1 98 ? 24.938 6.285 -10.188 1 90.06 98 ASN A O 1
ATOM 726 N N . ASP A 1 99 ? 24.969 4.512 -8.781 1 86.69 99 ASP A N 1
ATOM 727 C CA . ASP A 1 99 ? 23.641 4.738 -8.211 1 86.69 99 ASP A CA 1
ATOM 728 C C . ASP A 1 99 ? 22.562 4.762 -9.297 1 86.69 99 ASP A C 1
ATOM 730 O O . ASP A 1 99 ? 21.75 5.684 -9.352 1 86.69 99 ASP A O 1
ATOM 734 N N . CYS A 1 100 ? 22.672 3.828 -10.211 1 91.5 100 CYS A N 1
ATOM 735 C CA . CYS A 1 100 ? 21.703 3.73 -11.297 1 91.5 100 CYS A CA 1
ATOM 736 C C . CYS A 1 100 ? 20.562 2.793 -10.93 1 91.5 100 CYS A C 1
ATOM 738 O O . CYS A 1 100 ? 20.781 1.603 -10.695 1 91.5 100 CYS A O 1
ATOM 740 N N . PRO A 1 101 ? 19.328 3.297 -10.938 1 91.75 101 PRO A N 1
ATOM 741 C CA . PRO A 1 101 ? 18.203 2.408 -10.672 1 91.75 101 PRO A CA 1
ATOM 742 C C . PRO A 1 101 ? 17.969 1.39 -11.789 1 91.75 101 PRO A C 1
ATOM 744 O O . PRO A 1 101 ? 18.156 1.707 -12.969 1 91.75 101 PRO A O 1
ATOM 747 N N . PHE A 1 102 ? 17.562 0.187 -11.406 1 94.88 102 PHE A N 1
ATOM 748 C CA . PHE A 1 102 ? 17.328 -0.842 -12.414 1 94.88 102 PHE A CA 1
ATOM 749 C C . PHE A 1 102 ? 16.25 -1.812 -11.953 1 94.88 102 PHE A C 1
ATOM 751 O O . PHE A 1 102 ? 15.93 -1.871 -10.766 1 94.88 102 PHE A O 1
ATOM 758 N N . ALA A 1 103 ? 15.586 -2.467 -12.906 1 96.56 103 ALA A N 1
ATOM 759 C CA . ALA A 1 103 ? 14.617 -3.537 -12.68 1 96.56 103 ALA A CA 1
ATOM 760 C C . ALA A 1 103 ? 15.125 -4.863 -13.234 1 96.56 103 ALA A C 1
ATOM 762 O O . ALA A 1 103 ? 15.945 -4.887 -14.156 1 96.56 103 ALA A O 1
ATOM 763 N N . ILE A 1 104 ? 14.695 -5.922 -12.641 1 98.12 104 ILE A N 1
ATOM 764 C CA . ILE A 1 104 ? 15.078 -7.277 -13.023 1 98.12 104 ILE A CA 1
ATOM 765 C C . ILE A 1 104 ? 13.859 -8.039 -13.531 1 98.12 104 ILE A C 1
ATOM 767 O O . ILE A 1 104 ? 12.828 -8.102 -12.852 1 98.12 104 ILE A O 1
ATOM 771 N N . ARG A 1 105 ? 13.969 -8.594 -14.695 1 97.56 105 ARG A N 1
ATOM 772 C CA . ARG A 1 105 ? 12.836 -9.344 -15.234 1 97.56 105 ARG A CA 1
ATOM 773 C C . ARG A 1 105 ? 13.25 -10.773 -15.586 1 97.56 105 ARG A C 1
ATOM 775 O O . ARG A 1 105 ? 14.25 -10.984 -16.266 1 97.56 105 ARG A O 1
ATOM 782 N N . GLY A 1 106 ? 12.523 -11.742 -15.055 1 95.62 106 GLY A N 1
ATOM 783 C CA . GLY A 1 106 ? 12.594 -13.117 -15.523 1 95.62 106 GLY A CA 1
ATOM 784 C C . GLY A 1 106 ? 11.656 -13.398 -16.688 1 95.62 106 GLY A C 1
ATOM 785 O O . GLY A 1 106 ? 11.766 -12.781 -17.75 1 95.62 106 GLY A O 1
ATOM 786 N N . GLY A 1 107 ? 10.594 -14.125 -16.453 1 93.56 107 GLY A N 1
ATOM 787 C CA . GLY A 1 107 ? 9.672 -14.547 -17.484 1 93.56 107 GLY A CA 1
ATOM 788 C C . GLY A 1 107 ? 8.664 -13.477 -17.859 1 93.56 107 GLY A C 1
ATOM 789 O O . GLY A 1 107 ? 7.961 -13.594 -18.859 1 93.56 107 GLY A O 1
ATOM 790 N N . GLY A 1 108 ? 8.539 -12.422 -17.047 1 93.5 108 GLY A N 1
ATOM 791 C CA . GLY A 1 108 ? 7.652 -11.312 -17.391 1 93.5 108 GLY A CA 1
ATOM 792 C C . GLY A 1 108 ? 6.191 -11.609 -17.109 1 93.5 108 GLY A C 1
ATOM 793 O O . GLY A 1 108 ? 5.305 -11.047 -17.75 1 93.5 108 GLY A O 1
ATOM 794 N N . HIS A 1 109 ? 5.93 -12.414 -16.156 1 91.75 109 HIS A N 1
ATOM 795 C CA . HIS A 1 109 ? 4.551 -12.82 -15.93 1 91.75 109 HIS A CA 1
ATOM 796 C C . HIS A 1 109 ? 3.924 -12.031 -14.781 1 91.75 109 HIS A C 1
ATOM 798 O O . HIS A 1 109 ? 2.771 -12.266 -14.422 1 91.75 109 HIS A O 1
ATOM 804 N N . SER A 1 110 ? 4.578 -11.055 -14.219 1 90.06 110 SER A N 1
ATOM 805 C CA . SER A 1 110 ? 3.988 -10.203 -13.195 1 90.06 110 SER A CA 1
ATOM 806 C C . SER A 1 110 ? 3.066 -9.156 -13.805 1 90.06 110 SER A C 1
ATOM 808 O O . SER A 1 110 ? 3.402 -8.539 -14.812 1 90.06 110 SER A O 1
ATOM 810 N N . ALA A 1 111 ? 1.952 -8.945 -13.188 1 92.56 111 ALA A N 1
ATOM 811 C CA . ALA A 1 111 ? 1.033 -7.898 -13.617 1 92.56 111 ALA A CA 1
ATOM 812 C C . ALA A 1 111 ? 1.205 -6.641 -12.766 1 92.56 111 ALA A C 1
ATOM 814 O O . ALA A 1 111 ? 0.457 -5.672 -12.922 1 92.56 111 ALA A O 1
ATOM 815 N N . ASN A 1 112 ? 2.178 -6.664 -11.859 1 93.44 112 ASN A N 1
ATOM 816 C CA . ASN A 1 112 ? 2.416 -5.504 -11.008 1 93.44 112 ASN A CA 1
ATOM 817 C C . ASN A 1 112 ? 3.27 -4.453 -11.719 1 93.44 112 ASN A C 1
ATOM 819 O O . ASN A 1 112 ? 4.422 -4.715 -12.062 1 93.44 112 ASN A O 1
ATOM 823 N N . ARG A 1 113 ? 2.674 -3.338 -11.859 1 90.69 113 ARG A N 1
ATOM 824 C CA . ARG A 1 113 ? 3.4 -2.24 -12.484 1 90.69 113 ARG A CA 1
ATOM 825 C C . ARG A 1 113 ? 4.668 -1.907 -11.711 1 90.69 113 ARG A C 1
ATOM 827 O O . ARG A 1 113 ? 4.625 -1.718 -10.492 1 90.69 113 ARG A O 1
ATOM 834 N N . GLY A 1 114 ? 5.824 -1.964 -12.398 1 90.94 114 GLY A N 1
ATOM 835 C CA . GLY A 1 114 ? 7.09 -1.558 -11.805 1 90.94 114 GLY A CA 1
ATOM 836 C C . GLY A 1 114 ? 7.812 -2.691 -11.102 1 90.94 114 GLY A C 1
ATOM 837 O O . GLY A 1 114 ? 8.977 -2.553 -10.727 1 90.94 114 GLY A O 1
ATOM 838 N N . ALA A 1 115 ? 7.191 -3.789 -10.906 1 93.5 115 ALA A N 1
ATOM 839 C CA . ALA A 1 115 ? 7.824 -4.887 -10.18 1 93.5 115 ALA A CA 1
ATOM 840 C C . ALA A 1 115 ? 9.016 -5.438 -10.953 1 93.5 115 ALA A C 1
ATOM 842 O O . ALA A 1 115 ? 10.062 -5.727 -10.367 1 93.5 115 ALA A O 1
ATOM 843 N N . ALA A 1 116 ? 8.828 -5.59 -12.242 1 96 116 ALA A N 1
ATOM 844 C CA . ALA A 1 116 ? 9.875 -6.172 -13.078 1 96 116 ALA A CA 1
ATOM 845 C C . ALA A 1 116 ? 10.195 -5.277 -14.266 1 96 116 ALA A C 1
ATOM 847 O O . ALA A 1 116 ? 10.672 -5.75 -15.297 1 96 116 ALA A O 1
ATOM 848 N N . ASN A 1 117 ? 9.789 -4.059 -14.227 1 95.25 117 ASN A N 1
ATOM 849 C CA . ASN A 1 117 ? 10.07 -2.996 -15.188 1 95.25 117 ASN A CA 1
ATOM 850 C C . ASN A 1 117 ? 10.305 -1.657 -14.484 1 95.25 117 ASN A C 1
ATOM 852 O O . ASN A 1 117 ? 10.211 -1.566 -13.258 1 95.25 117 ASN A O 1
ATOM 856 N N . ILE A 1 118 ? 10.703 -0.711 -15.297 1 91.88 118 ILE A N 1
ATOM 857 C CA . ILE A 1 118 ? 11.039 0.556 -14.656 1 91.88 118 ILE A CA 1
ATOM 858 C C . ILE A 1 118 ? 10.945 1.69 -15.672 1 91.88 118 ILE A C 1
ATOM 860 O O . ILE A 1 118 ? 11.305 1.518 -16.844 1 91.88 118 ILE A O 1
ATOM 864 N N . ASP A 1 119 ? 10.445 2.814 -15.258 1 87.25 119 ASP A N 1
ATOM 865 C CA . ASP A 1 119 ? 10.555 4.035 -16.062 1 87.25 119 ASP A CA 1
ATOM 866 C C . ASP A 1 119 ? 11.875 4.75 -15.773 1 87.25 119 ASP A C 1
ATOM 868 O O . ASP A 1 119 ? 12.266 4.914 -14.617 1 87.25 119 ASP A O 1
ATOM 872 N N . ASN A 1 120 ? 12.602 5.051 -16.812 1 84.12 120 ASN A N 1
ATOM 873 C CA . ASN A 1 120 ? 13.781 5.914 -16.734 1 84.12 120 ASN A CA 1
ATOM 874 C C . ASN A 1 120 ? 14.906 5.262 -15.945 1 84.12 120 ASN A C 1
ATOM 876 O O . ASN A 1 120 ? 15.734 5.957 -15.344 1 84.12 120 ASN A O 1
ATOM 880 N N . GLY A 1 121 ? 14.852 4.105 -15.727 1 92.06 121 GLY A N 1
ATOM 881 C CA . GLY A 1 121 ? 15.93 3.256 -15.234 1 92.06 121 GLY A CA 1
ATOM 882 C C . GLY A 1 121 ? 16.406 2.24 -16.266 1 92.06 121 GLY A C 1
ATOM 883 O O . GLY A 1 121 ? 16.266 2.457 -17.469 1 92.06 121 GLY A O 1
ATOM 884 N N . ILE A 1 122 ? 17.078 1.248 -15.781 1 96.12 122 ILE A N 1
ATOM 885 C CA . ILE A 1 122 ? 17.594 0.22 -16.672 1 96.12 122 ILE A CA 1
ATOM 886 C C . ILE A 1 122 ? 16.812 -1.08 -16.469 1 96.12 122 ILE A C 1
ATOM 888 O O . ILE A 1 122 ? 16.719 -1.58 -15.352 1 96.12 122 ILE A O 1
ATOM 892 N N . LEU A 1 123 ? 16.234 -1.593 -17.547 1 97.62 123 LEU A N 1
ATOM 893 C CA . LEU A 1 123 ? 15.602 -2.91 -17.484 1 97.62 123 LEU A CA 1
ATOM 894 C C . LEU A 1 123 ? 16.625 -4.008 -17.766 1 97.62 123 LEU A C 1
ATOM 896 O O . LEU A 1 123 ? 17.172 -4.078 -18.875 1 97.62 123 LEU A O 1
ATOM 900 N N . VAL A 1 124 ? 16.922 -4.785 -16.797 1 98.56 124 VAL A N 1
ATOM 901 C CA . VAL A 1 124 ? 17.781 -5.953 -16.953 1 98.56 124 VAL A CA 1
ATOM 902 C C . VAL A 1 124 ? 16.938 -7.207 -17.125 1 98.56 124 VAL A C 1
ATOM 904 O O . VAL A 1 124 ? 16.312 -7.684 -16.188 1 98.56 124 VAL A O 1
ATOM 907 N N . SER A 1 125 ? 16.969 -7.793 -18.266 1 98.25 125 SER A N 1
ATOM 908 C CA . SER A 1 125 ? 16.188 -8.977 -18.594 1 98.25 125 SER A CA 1
ATOM 909 C C . SER A 1 125 ? 17.062 -10.227 -18.609 1 98.25 125 SER A C 1
ATOM 911 O O . SER A 1 125 ? 18.078 -10.266 -19.297 1 98.25 125 SER A O 1
ATOM 913 N N . MET A 1 126 ? 16.625 -11.273 -17.984 1 97.94 126 MET A N 1
ATOM 914 C CA . MET A 1 126 ? 17.375 -12.523 -17.922 1 97.94 126 MET A CA 1
ATOM 915 C C . MET A 1 126 ? 17.094 -13.398 -19.125 1 97.94 126 MET A C 1
ATOM 917 O O . MET A 1 126 ? 17.562 -14.539 -19.203 1 97.94 126 MET A O 1
ATOM 921 N N . ARG A 1 127 ? 16.453 -12.961 -20.062 1 96.75 127 ARG A N 1
ATOM 922 C CA . ARG A 1 127 ? 15.875 -13.727 -21.156 1 96.75 127 ARG A CA 1
ATOM 923 C C . ARG A 1 127 ? 16.922 -14.594 -21.844 1 96.75 127 ARG A C 1
ATOM 925 O O . ARG A 1 127 ? 16.625 -15.695 -22.297 1 96.75 127 ARG A O 1
ATOM 932 N N . ASN A 1 128 ? 18.156 -14.148 -21.859 1 97.81 128 ASN A N 1
ATOM 933 C CA . ASN A 1 128 ? 19.172 -14.867 -22.625 1 97.81 128 ASN A CA 1
ATOM 934 C C . ASN A 1 128 ? 19.969 -15.828 -21.766 1 97.81 128 ASN A C 1
ATOM 936 O O . ASN A 1 128 ? 20.812 -16.578 -22.266 1 97.81 128 ASN A O 1
ATOM 940 N N . ILE A 1 129 ? 19.781 -15.828 -20.531 1 98.5 129 ILE A N 1
ATOM 941 C CA . ILE A 1 129 ? 20.406 -16.812 -19.656 1 98.5 129 ILE A CA 1
ATOM 942 C C . ILE A 1 129 ? 19.516 -18.047 -19.547 1 98.5 129 ILE A C 1
ATOM 944 O O . ILE A 1 129 ? 18.641 -18.125 -18.688 1 98.5 129 ILE A O 1
ATOM 948 N N . ARG A 1 130 ? 19.797 -19.094 -20.406 1 98 130 ARG A N 1
ATOM 949 C CA . ARG A 1 130 ? 18.828 -20.156 -20.578 1 98 130 ARG A CA 1
ATOM 950 C C . ARG A 1 130 ? 19.5 -21.531 -20.516 1 98 130 ARG A C 1
ATOM 952 O O . ARG A 1 130 ? 18.891 -22.531 -20.891 1 98 130 ARG A O 1
ATOM 959 N N . ASP A 1 131 ? 20.734 -21.578 -20.125 1 98.19 131 ASP A N 1
ATOM 960 C CA . ASP A 1 131 ? 21.422 -22.859 -20.078 1 98.19 131 ASP A CA 1
ATOM 961 C C . ASP A 1 131 ? 20.797 -23.797 -19.047 1 98.19 131 ASP A C 1
ATOM 963 O O . ASP A 1 131 ? 20.25 -23.328 -18.031 1 98.19 131 ASP A O 1
ATOM 967 N N . VAL A 1 132 ? 20.766 -25.078 -19.344 1 98.69 132 VAL A N 1
ATOM 968 C CA . VAL A 1 132 ? 20.25 -26.141 -18.484 1 98.69 132 VAL A CA 1
ATOM 969 C C . VAL A 1 132 ? 21.281 -27.234 -18.328 1 98.69 132 VAL A C 1
ATOM 971 O O . VAL A 1 132 ? 21.891 -27.688 -19.312 1 98.69 132 VAL A O 1
ATOM 974 N N . ALA A 1 133 ? 21.531 -27.641 -17.062 1 98.56 133 ALA A N 1
ATOM 975 C CA . ALA A 1 133 ? 22.516 -28.688 -16.828 1 98.56 133 ALA A CA 1
ATOM 976 C C . ALA A 1 133 ? 22.062 -29.609 -15.695 1 98.56 133 ALA A C 1
ATOM 978 O O . ALA A 1 133 ? 21.703 -29.141 -14.609 1 98.56 133 ALA A O 1
ATOM 979 N N . PHE A 1 134 ? 22.094 -30.875 -15.914 1 98.44 134 PHE A N 1
ATOM 980 C CA . PHE A 1 134 ? 21.844 -31.875 -14.883 1 98.44 134 PHE A CA 1
ATOM 981 C C . PHE A 1 134 ? 23.078 -32.094 -14.031 1 98.44 134 PHE A C 1
ATOM 983 O O . PHE A 1 134 ? 24.203 -31.938 -14.508 1 98.44 134 PHE A O 1
ATOM 990 N N . SER A 1 135 ? 22.797 -32.5 -12.789 1 98.31 135 SER A N 1
ATOM 991 C CA . SER A 1 135 ? 23.906 -33.031 -12 1 98.31 135 SER A CA 1
ATOM 992 C C . SER A 1 135 ? 24.359 -34.375 -12.531 1 98.31 135 SER A C 1
ATOM 994 O O . SER A 1 135 ? 23.656 -35.031 -13.32 1 98.31 135 SER A O 1
ATOM 996 N N . ALA A 1 136 ? 25.516 -34.781 -12.078 1 97.62 136 ALA A N 1
ATOM 997 C CA . ALA A 1 136 ? 26.094 -36 -12.578 1 97.62 136 ALA A CA 1
ATOM 998 C C . ALA A 1 136 ? 25.188 -37.188 -12.273 1 97.62 136 ALA A C 1
ATOM 1000 O O . ALA A 1 136 ? 25.094 -38.125 -13.078 1 97.62 136 ALA A O 1
ATOM 1001 N N . ASP A 1 137 ? 24.547 -37.188 -11.164 1 97.56 137 ASP A N 1
ATOM 1002 C CA . ASP A 1 137 ? 23.703 -38.312 -10.75 1 97.56 137 ASP A CA 1
ATOM 1003 C C . ASP A 1 137 ? 22.234 -38.062 -11.094 1 97.56 137 ASP A C 1
ATOM 1005 O O . ASP A 1 137 ? 21.359 -38.812 -10.68 1 97.56 137 ASP A O 1
ATOM 1009 N N . ASN A 1 138 ? 21.906 -36.938 -11.758 1 97.62 138 ASN A N 1
ATOM 1010 C CA . ASN A 1 138 ? 20.594 -36.562 -12.25 1 97.62 138 ASN A CA 1
ATOM 1011 C C . ASN A 1 138 ? 19.625 -36.281 -11.109 1 97.62 138 ASN A C 1
ATOM 1013 O O . ASN A 1 138 ? 18.406 -36.344 -11.297 1 97.62 138 ASN A O 1
ATOM 1017 N N . THR A 1 139 ? 20.156 -35.969 -9.938 1 98.06 139 THR A N 1
ATOM 1018 C CA . THR A 1 139 ? 19.297 -35.719 -8.797 1 98.06 139 THR A CA 1
ATOM 1019 C C . THR A 1 139 ? 18.859 -34.281 -8.75 1 98.06 139 THR A C 1
ATOM 1021 O O . THR A 1 139 ? 17.969 -33.906 -7.996 1 98.06 139 THR A O 1
ATOM 1024 N N . SER A 1 140 ? 19.516 -33.438 -9.523 1 98.62 140 SER A N 1
ATOM 1025 C CA . SER A 1 140 ? 19.156 -32.031 -9.625 1 98.62 140 SER A CA 1
ATOM 1026 C C . SER A 1 140 ? 19.422 -31.5 -11.023 1 98.62 140 SER A C 1
ATOM 1028 O O . SER A 1 140 ? 20.125 -32.125 -11.812 1 98.62 140 SER A O 1
ATOM 1030 N N . VAL A 1 141 ? 18.812 -30.406 -11.367 1 98.81 141 VAL A N 1
ATOM 1031 C CA . VAL A 1 141 ? 19.016 -29.688 -12.633 1 98.81 141 VAL A CA 1
ATOM 1032 C C . VAL A 1 141 ? 19.156 -28.203 -12.367 1 98.81 141 VAL A C 1
ATOM 1034 O O . VAL A 1 141 ? 18.422 -27.625 -11.555 1 98.81 141 VAL A O 1
ATOM 1037 N N . THR A 1 142 ? 20.156 -27.578 -12.914 1 98.81 142 THR A N 1
ATOM 1038 C CA . THR A 1 142 ? 20.375 -26.141 -12.852 1 98.81 142 THR A CA 1
ATOM 1039 C C . THR A 1 142 ? 19.875 -25.469 -14.133 1 98.81 142 THR A C 1
ATOM 1041 O O . THR A 1 142 ? 20.156 -25.922 -15.234 1 98.81 142 THR A O 1
ATOM 1044 N N . THR A 1 143 ? 19.125 -24.5 -14.023 1 98.69 143 THR A N 1
ATOM 1045 C CA . THR A 1 143 ? 18.609 -23.766 -15.18 1 98.69 143 THR A CA 1
ATOM 1046 C C . THR A 1 143 ? 18.828 -22.266 -15.023 1 98.69 143 THR A C 1
ATOM 1048 O O . THR A 1 143 ? 18.75 -21.734 -13.914 1 98.69 143 THR A O 1
ATOM 1051 N N . GLY A 1 144 ? 19.078 -21.609 -16.172 1 98.69 144 GLY A N 1
ATOM 1052 C CA . GLY A 1 144 ? 19.078 -20.156 -16.188 1 98.69 144 GLY A CA 1
ATOM 1053 C C . GLY A 1 144 ? 17.703 -19.562 -15.945 1 98.69 144 GLY A C 1
ATOM 1054 O O . GLY A 1 144 ? 16.688 -20.125 -16.359 1 98.69 144 GLY A O 1
ATOM 1055 N N . MET A 1 145 ? 17.672 -18.344 -15.375 1 98.12 145 MET A N 1
ATOM 1056 C CA . MET A 1 145 ? 16.438 -17.703 -14.961 1 98.12 145 MET A CA 1
ATOM 1057 C C . MET A 1 145 ? 15.711 -17.078 -16.156 1 98.12 145 MET A C 1
ATOM 1059 O O . MET A 1 145 ? 14.609 -16.547 -16.016 1 98.12 145 MET A O 1
ATOM 1063 N N . GLY A 1 146 ? 16.25 -17.219 -17.328 1 97.69 146 GLY A N 1
ATOM 1064 C CA . GLY A 1 146 ? 15.594 -16.766 -18.531 1 97.69 146 GLY A CA 1
ATOM 1065 C C . GLY A 1 146 ? 14.578 -17.766 -19.062 1 97.69 146 GLY A C 1
ATOM 1066 O O . GLY A 1 146 ? 13.75 -17.422 -19.922 1 97.69 146 GLY A O 1
ATOM 1067 N N . ASN A 1 147 ? 14.656 -18.969 -18.625 1 97.94 147 ASN A N 1
ATOM 1068 C CA . ASN A 1 147 ? 13.727 -20 -19.078 1 97.94 147 ASN A CA 1
ATOM 1069 C C . ASN A 1 147 ? 12.352 -19.844 -18.422 1 97.94 147 ASN A C 1
ATOM 1071 O O . ASN A 1 147 ? 12.258 -19.531 -17.234 1 97.94 147 ASN A O 1
ATOM 1075 N N . THR A 1 148 ? 11.328 -20.031 -19.203 1 96.69 148 THR A N 1
ATOM 1076 C CA . THR A 1 148 ? 10.008 -20.328 -18.656 1 96.69 148 THR A CA 1
ATOM 1077 C C . THR A 1 148 ? 9.914 -21.797 -18.234 1 96.69 148 THR A C 1
ATOM 1079 O O . THR A 1 148 ? 10.797 -22.594 -18.547 1 96.69 148 THR A O 1
ATOM 1082 N N . TRP A 1 149 ? 8.93 -22.109 -17.562 1 96.31 149 TRP A N 1
ATOM 1083 C CA . TRP A 1 149 ? 8.766 -23.5 -17.125 1 96.31 149 TRP A CA 1
ATOM 1084 C C . TRP A 1 149 ? 8.57 -24.422 -18.328 1 96.31 149 TRP A C 1
ATOM 1086 O O . TRP A 1 149 ? 9.117 -25.531 -18.375 1 96.31 149 TRP A O 1
ATOM 1096 N N . SER A 1 150 ? 7.801 -24 -19.312 1 93.88 150 SER A N 1
ATOM 1097 C CA . SER A 1 150 ? 7.59 -24.844 -20.484 1 93.88 150 SER A CA 1
ATOM 1098 C C . SER A 1 150 ? 8.898 -25.094 -21.219 1 93.88 150 SER A C 1
ATOM 1100 O O . SER A 1 150 ? 9.117 -26.188 -21.734 1 93.88 150 SER A O 1
ATOM 1102 N N . GLN A 1 151 ? 9.719 -24.125 -21.297 1 96.62 151 GLN A N 1
ATOM 1103 C CA . GLN A 1 151 ? 11.016 -24.297 -21.938 1 96.62 151 GLN A CA 1
ATOM 1104 C C . GLN A 1 151 ? 11.883 -25.297 -21.172 1 96.62 151 GLN A C 1
ATOM 1106 O O . GLN A 1 151 ? 12.57 -26.125 -21.781 1 96.62 151 GLN A O 1
ATOM 1111 N N . LEU A 1 152 ? 11.859 -25.188 -19.906 1 98.25 152 LEU A N 1
ATOM 1112 C CA . LEU A 1 152 ? 12.594 -26.156 -19.094 1 98.25 152 LEU A CA 1
ATOM 1113 C C . LEU A 1 152 ? 12 -27.562 -19.234 1 98.25 152 LEU A C 1
ATOM 1115 O O . LEU A 1 152 ? 12.734 -28.531 -19.422 1 98.25 152 LEU A O 1
ATOM 1119 N N . TYR A 1 153 ? 10.664 -27.734 -19.188 1 97.88 153 TYR A N 1
ATOM 1120 C CA . TYR A 1 153 ? 10 -29.016 -19.297 1 97.88 153 TYR A CA 1
ATOM 1121 C C . TYR A 1 153 ? 10.328 -29.688 -20.625 1 97.88 153 TYR A C 1
ATOM 1123 O O . TYR A 1 153 ? 10.539 -30.906 -20.688 1 97.88 153 TYR A O 1
ATOM 1131 N N . ALA A 1 154 ? 10.336 -28.922 -21.672 1 97.69 154 ALA A N 1
ATOM 1132 C CA . ALA A 1 154 ? 10.641 -29.453 -23.016 1 97.69 154 ALA A CA 1
ATOM 1133 C C . ALA A 1 154 ? 12.016 -30.109 -23.031 1 97.69 154 ALA A C 1
ATOM 1135 O O . ALA A 1 154 ? 12.266 -31 -23.859 1 97.69 154 ALA A O 1
ATOM 1136 N N . ILE A 1 155 ? 12.867 -29.688 -22.156 1 97.94 155 ILE A N 1
ATOM 1137 C CA . ILE A 1 155 ? 14.234 -30.188 -22.141 1 97.94 155 ILE A CA 1
ATOM 1138 C C . ILE A 1 155 ? 14.32 -31.391 -21.203 1 97.94 155 ILE A C 1
ATOM 1140 O O . ILE A 1 155 ? 14.891 -32.438 -21.547 1 97.94 155 ILE A O 1
ATOM 1144 N N . ILE A 1 156 ? 13.727 -31.359 -20.047 1 98.31 156 ILE A N 1
ATOM 1145 C CA . ILE A 1 156 ? 14.055 -32.312 -19 1 98.31 156 ILE A CA 1
ATOM 1146 C C . ILE A 1 156 ? 13.07 -33.5 -19.062 1 98.31 156 ILE A C 1
ATOM 1148 O O . ILE A 1 156 ? 13.422 -34.625 -18.703 1 98.31 156 ILE A O 1
ATOM 1152 N N . GLU A 1 157 ? 11.867 -33.25 -19.453 1 97.62 157 GLU A N 1
ATOM 1153 C CA . GLU A 1 157 ? 10.844 -34.312 -19.391 1 97.62 157 GLU A CA 1
ATOM 1154 C C . GLU A 1 157 ? 11.164 -35.438 -20.359 1 97.62 157 GLU A C 1
ATOM 1156 O O . GLU A 1 157 ? 10.984 -36.625 -20 1 97.62 157 GLU A O 1
ATOM 1161 N N . PRO A 1 158 ? 11.578 -35.219 -21.641 1 97.38 158 PRO A N 1
ATOM 1162 C CA . PRO A 1 158 ? 11.961 -36.312 -22.516 1 97.38 158 PRO A CA 1
ATOM 1163 C C . PRO A 1 158 ? 13.094 -37.156 -21.938 1 97.38 158 PRO A C 1
ATOM 1165 O O . PRO A 1 158 ? 13.305 -38.312 -22.375 1 97.38 158 PRO A O 1
ATOM 1168 N N . GLN A 1 159 ? 13.797 -36.594 -21 1 97.56 159 GLN A N 1
ATOM 1169 C CA . GLN A 1 159 ? 14.891 -37.344 -20.359 1 97.56 159 GLN A CA 1
ATOM 1170 C C . GLN A 1 159 ? 14.391 -38.125 -19.141 1 97.56 159 GLN A C 1
ATOM 1172 O O . GLN A 1 159 ? 15.18 -38.75 -18.453 1 97.56 159 GLN A O 1
ATOM 1177 N N . GLY A 1 160 ? 13.141 -38 -18.859 1 97.81 160 GLY A N 1
ATOM 1178 C CA . GLY A 1 160 ? 12.523 -38.781 -17.812 1 97.81 160 GLY A CA 1
ATOM 1179 C C . GLY A 1 160 ? 12.461 -38.094 -16.469 1 97.81 160 GLY A C 1
ATOM 1180 O O . GLY A 1 160 ? 12.289 -38.719 -15.43 1 97.81 160 GLY A O 1
ATOM 1181 N N . TYR A 1 161 ? 12.68 -36.75 -16.469 1 98.25 161 TYR A N 1
ATOM 1182 C CA . TYR A 1 161 ? 12.711 -36.031 -15.195 1 98.25 161 TYR A CA 1
ATOM 1183 C C . TYR A 1 161 ? 11.75 -34.844 -15.211 1 98.25 161 TYR A C 1
ATOM 1185 O O . TYR A 1 161 ? 11.391 -34.375 -16.281 1 98.25 161 TYR A O 1
ATOM 1193 N N . MET A 1 162 ? 11.289 -34.562 -14.086 1 97.81 162 MET A N 1
ATOM 1194 C CA . MET A 1 162 ? 10.508 -33.344 -13.828 1 97.81 162 MET A CA 1
ATOM 1195 C C . MET A 1 162 ? 11.016 -32.625 -12.594 1 97.81 162 MET A C 1
ATOM 1197 O O . MET A 1 162 ? 11.938 -33.094 -11.922 1 97.81 162 MET A O 1
ATOM 1201 N N . VAL A 1 163 ? 10.539 -31.438 -12.32 1 98.19 163 VAL A N 1
ATOM 1202 C CA . VAL A 1 163 ? 10.836 -30.641 -11.133 1 98.19 163 VAL A CA 1
ATOM 1203 C C . VAL A 1 163 ? 9.539 -30.062 -10.57 1 98.19 163 VAL A C 1
ATOM 1205 O O . VAL A 1 163 ? 8.492 -30.109 -11.227 1 98.19 163 VAL A O 1
ATOM 1208 N N . VAL A 1 164 ? 9.602 -29.609 -9.305 1 97.88 164 VAL A N 1
ATOM 1209 C CA . VAL A 1 164 ? 8.492 -28.844 -8.742 1 97.88 164 VAL A CA 1
ATOM 1210 C C . VAL A 1 164 ? 8.492 -27.438 -9.312 1 97.88 164 VAL A C 1
ATOM 1212 O O . VAL A 1 164 ? 9.219 -26.562 -8.82 1 97.88 164 VAL A O 1
ATOM 1215 N N . GLY A 1 165 ? 7.668 -27.219 -10.312 1 96.62 165 GLY A N 1
ATOM 1216 C CA . GLY A 1 165 ? 7.633 -25.953 -11.031 1 96.62 165 GLY A CA 1
ATOM 1217 C C . GLY A 1 165 ? 6.227 -25.5 -11.391 1 96.62 165 GLY A C 1
ATOM 1218 O O . GLY A 1 165 ? 5.246 -26.109 -10.945 1 96.62 165 GLY A O 1
ATOM 1219 N N . GLY A 1 166 ? 6.156 -24.484 -12.172 1 96.19 166 GLY A N 1
ATOM 1220 C CA . GLY A 1 166 ? 4.891 -23.828 -12.461 1 96.19 166 GLY A CA 1
ATOM 1221 C C . GLY A 1 166 ? 3.947 -24.688 -13.281 1 96.19 166 GLY A C 1
ATOM 1222 O O . GLY A 1 166 ? 4.379 -25.625 -13.961 1 96.19 166 GLY A O 1
ATOM 1223 N N . ARG A 1 167 ? 2.695 -24.344 -13.273 1 95.56 167 ARG A N 1
ATOM 1224 C CA . ARG A 1 167 ? 1.634 -25.125 -13.898 1 95.56 167 ARG A CA 1
ATOM 1225 C C . ARG A 1 167 ? 1.305 -24.594 -15.289 1 95.56 167 ARG A C 1
ATOM 1227 O O . ARG A 1 167 ? 0.693 -25.297 -16.094 1 95.56 167 ARG A O 1
ATOM 1234 N N . PHE A 1 168 ? 1.668 -23.375 -15.531 1 93.62 168 PHE A N 1
ATOM 1235 C CA . PHE A 1 168 ? 1.368 -22.734 -16.797 1 93.62 168 PHE A CA 1
ATOM 1236 C C . PHE A 1 168 ? 2.645 -22.484 -17.594 1 93.62 168 PHE A C 1
ATOM 1238 O O . PHE A 1 168 ? 3.648 -22.031 -17.047 1 93.62 168 PHE A O 1
ATOM 1245 N N . ALA A 1 169 ? 2.584 -22.656 -18.859 1 90.44 169 ALA A N 1
ATOM 1246 C CA . ALA A 1 169 ? 3.738 -22.734 -19.75 1 90.44 169 ALA A CA 1
ATOM 1247 C C . ALA A 1 169 ? 4.535 -21.422 -19.719 1 90.44 169 ALA A C 1
ATOM 1249 O O . ALA A 1 169 ? 5.77 -21.453 -19.688 1 90.44 169 ALA A O 1
ATOM 1250 N N . THR A 1 170 ? 3.906 -20.344 -19.688 1 91.25 170 THR A N 1
ATOM 1251 C CA . THR A 1 170 ? 4.559 -19.062 -19.969 1 91.25 170 THR A CA 1
ATOM 1252 C C . THR A 1 170 ? 5.098 -18.438 -18.688 1 91.25 170 THR A C 1
ATOM 1254 O O . THR A 1 170 ? 5.797 -17.422 -18.719 1 91.25 170 THR A O 1
ATOM 1257 N N . VAL A 1 171 ? 4.797 -19 -17.594 1 94 171 VAL A N 1
ATOM 1258 C CA . VAL A 1 171 ? 5.289 -18.5 -16.312 1 94 171 VAL A CA 1
ATOM 1259 C C . VAL A 1 171 ? 6.797 -18.719 -16.219 1 94 171 VAL A C 1
ATOM 1261 O O . VAL A 1 171 ? 7.312 -19.75 -16.641 1 94 171 VAL A O 1
ATOM 1264 N N . GLY A 1 172 ? 7.496 -17.766 -15.734 1 95.19 172 GLY A N 1
ATOM 1265 C CA . GLY A 1 172 ? 8.938 -17.844 -15.586 1 95.19 172 GLY A CA 1
ATOM 1266 C C . GLY A 1 172 ? 9.367 -18.516 -14.297 1 95.19 172 GLY A C 1
ATOM 1267 O O . GLY A 1 172 ? 8.531 -18.781 -13.422 1 95.19 172 GLY A O 1
ATOM 1268 N N . THR A 1 173 ? 10.656 -18.688 -14.188 1 95.19 173 THR A N 1
ATOM 1269 C CA . THR A 1 173 ? 11.234 -19.438 -13.078 1 95.19 173 THR A CA 1
ATOM 1270 C C . THR A 1 173 ? 11.305 -18.578 -11.82 1 95.19 173 THR A C 1
ATOM 1272 O O . THR A 1 173 ? 11.57 -19.094 -10.727 1 95.19 173 THR A O 1
ATOM 1275 N N . GLY A 1 174 ? 11 -17.25 -11.961 1 95 174 GLY A N 1
ATOM 1276 C CA . GLY A 1 174 ? 10.922 -16.391 -10.789 1 95 174 GLY A CA 1
ATOM 1277 C C . GLY A 1 174 ? 9.938 -16.891 -9.75 1 95 174 GLY A C 1
ATOM 1278 O O . GLY A 1 174 ? 10.008 -16.516 -8.578 1 95 174 GLY A O 1
ATOM 1279 N N . LEU A 1 175 ? 9.031 -17.734 -10.125 1 95.69 175 LEU A N 1
ATOM 1280 C CA . LEU A 1 175 ? 8.078 -18.391 -9.234 1 95.69 175 LEU A CA 1
ATOM 1281 C C . LEU A 1 175 ? 8.805 -19.078 -8.078 1 95.69 175 LEU A C 1
ATOM 1283 O O . LEU A 1 175 ? 8.328 -19.047 -6.941 1 95.69 175 LEU A O 1
ATOM 1287 N N . ALA A 1 176 ? 9.977 -19.578 -8.352 1 96.94 176 ALA A N 1
ATOM 1288 C CA . ALA A 1 176 ? 10.742 -20.359 -7.383 1 96.94 176 ALA A CA 1
ATOM 1289 C C . ALA A 1 176 ? 11.555 -19.438 -6.465 1 96.94 176 ALA A C 1
ATOM 1291 O O . ALA A 1 176 ? 12.43 -19.906 -5.734 1 96.94 176 ALA A O 1
ATOM 1292 N N . LEU A 1 177 ? 11.312 -18.141 -6.488 1 97.38 177 LEU A N 1
ATOM 1293 C CA . LEU A 1 177 ? 11.914 -17.188 -5.559 1 97.38 177 LEU A CA 1
ATOM 1294 C C . LEU A 1 177 ? 10.859 -16.594 -4.629 1 97.38 177 LEU A C 1
ATOM 1296 O O . LEU A 1 177 ? 11.188 -15.797 -3.748 1 97.38 177 LEU A O 1
ATOM 1300 N N . GLY A 1 178 ? 9.625 -16.984 -4.797 1 95.62 178 GLY A N 1
ATOM 1301 C CA . GLY A 1 178 ? 8.539 -16.422 -4.008 1 95.62 178 GLY A CA 1
ATOM 1302 C C . GLY A 1 178 ? 7.781 -17.469 -3.209 1 95.62 178 GLY A C 1
ATOM 1303 O O . GLY A 1 178 ? 7.387 -17.219 -2.066 1 95.62 178 GLY A O 1
ATOM 1304 N N . ALA A 1 179 ? 7.332 -18.484 -3.721 1 93.44 179 ALA A N 1
ATOM 1305 C CA . ALA A 1 179 ? 6.645 -19.656 -3.186 1 93.44 179 ALA A CA 1
ATOM 1306 C C . ALA A 1 179 ? 6.531 -20.766 -4.238 1 93.44 179 ALA A C 1
ATOM 1308 O O . ALA A 1 179 ? 7.488 -21.5 -4.469 1 93.44 179 ALA A O 1
ATOM 1309 N N . GLY A 1 180 ? 5.469 -20.656 -4.918 1 93.88 180 GLY A N 1
ATOM 1310 C CA . GLY A 1 180 ? 5.355 -21.469 -6.125 1 93.88 180 GLY A CA 1
ATOM 1311 C C . GLY A 1 180 ? 4.492 -22.703 -5.934 1 93.88 180 GLY A C 1
ATOM 1312 O O . GLY A 1 180 ? 4.922 -23.672 -5.309 1 93.88 180 GLY A O 1
ATOM 1313 N N . PHE A 1 181 ? 3.33 -22.75 -6.473 1 96.5 181 PHE A N 1
ATOM 1314 C CA . PHE A 1 181 ? 2.463 -23.906 -6.559 1 96.5 181 PHE A CA 1
ATOM 1315 C C . PHE A 1 181 ? 2.844 -24.781 -7.75 1 96.5 181 PHE A C 1
ATOM 1317 O O . PHE A 1 181 ? 3.252 -24.266 -8.797 1 96.5 181 PHE A O 1
ATOM 1324 N N . SER A 1 182 ? 2.754 -26.047 -7.59 1 96.69 182 SER A N 1
ATOM 1325 C CA . SER A 1 182 ? 2.967 -27.047 -8.633 1 96.69 182 SER A CA 1
ATOM 1326 C C . SER A 1 182 ? 1.983 -28.203 -8.5 1 96.69 182 SER A C 1
ATOM 1328 O O . SER A 1 182 ? 1.229 -28.281 -7.527 1 96.69 182 SER A O 1
ATOM 1330 N N . TYR A 1 183 ? 2.021 -29.078 -9.445 1 96.31 183 TYR A N 1
ATOM 1331 C CA . TYR A 1 183 ? 1.195 -30.281 -9.383 1 96.31 183 TYR A CA 1
ATOM 1332 C C . TYR A 1 183 ? 1.687 -31.234 -8.297 1 96.31 183 TYR A C 1
ATOM 1334 O O . TYR A 1 183 ? 0.981 -32.156 -7.91 1 96.31 183 TYR A O 1
ATOM 1342 N N . PHE A 1 184 ? 2.828 -31 -7.734 1 97.38 184 PHE A N 1
ATOM 1343 C CA . PHE A 1 184 ? 3.457 -31.938 -6.801 1 97.38 184 PHE A CA 1
ATOM 1344 C C . PHE A 1 184 ? 3.314 -31.438 -5.367 1 97.38 184 PHE A C 1
ATOM 1346 O O . PHE A 1 184 ? 3.893 -32 -4.445 1 97.38 184 PHE A O 1
ATOM 1353 N N . ILE A 1 185 ? 2.57 -30.406 -5.098 1 97.88 185 ILE A N 1
ATOM 1354 C CA . ILE A 1 185 ? 2.576 -29.703 -3.812 1 97.88 185 ILE A CA 1
ATOM 1355 C C . ILE A 1 185 ? 2.148 -30.672 -2.709 1 97.88 185 ILE A C 1
ATOM 1357 O O . ILE A 1 185 ? 2.643 -30.594 -1.582 1 97.88 185 ILE A O 1
ATOM 1361 N N . ASN A 1 186 ? 1.216 -31.594 -3.006 1 98 186 ASN A N 1
ATOM 1362 C CA . ASN A 1 186 ? 0.712 -32.469 -1.968 1 98 186 ASN A CA 1
ATOM 1363 C C . ASN A 1 186 ? 1.811 -33.406 -1.432 1 98 186 ASN A C 1
ATOM 1365 O O . ASN A 1 186 ? 1.776 -33.812 -0.267 1 98 186 ASN A O 1
ATOM 1369 N N . ASP A 1 187 ? 2.74 -33.656 -2.258 1 97.12 187 ASP A N 1
ATOM 1370 C CA . ASP A 1 187 ? 3.807 -34.594 -1.881 1 97.12 187 ASP A CA 1
ATOM 1371 C C . ASP A 1 187 ? 5.098 -33.812 -1.562 1 97.12 187 ASP A C 1
ATOM 1373 O O . ASP A 1 187 ? 5.82 -34.188 -0.63 1 97.12 187 ASP A O 1
ATOM 1377 N N . LYS A 1 188 ? 5.41 -32.812 -2.4 1 97.69 188 LYS A N 1
ATOM 1378 C CA . LYS A 1 188 ? 6.762 -32.281 -2.396 1 97.69 188 LYS A CA 1
ATOM 1379 C C . LYS A 1 188 ? 6.77 -30.859 -1.835 1 97.69 188 LYS A C 1
ATOM 1381 O O . LYS A 1 188 ? 7.836 -30.266 -1.621 1 97.69 188 LYS A O 1
ATOM 1386 N N . GLY A 1 189 ? 5.602 -30.297 -1.536 1 97.81 189 GLY A N 1
ATOM 1387 C CA . GLY A 1 189 ? 5.539 -28.922 -1.048 1 97.81 189 GLY A CA 1
ATOM 1388 C C . GLY A 1 189 ? 5.652 -27.891 -2.152 1 97.81 189 GLY A C 1
ATOM 1389 O O . GLY A 1 189 ? 5.32 -28.172 -3.307 1 97.81 189 GLY A O 1
ATOM 1390 N N . LEU A 1 190 ? 5.996 -26.688 -1.75 1 98.31 190 LEU A N 1
ATOM 1391 C CA . LEU A 1 190 ? 6.102 -25.562 -2.674 1 98.31 190 LEU A CA 1
ATOM 1392 C C . LEU A 1 190 ? 7.383 -25.656 -3.496 1 98.31 190 LEU A C 1
ATOM 1394 O O . LEU A 1 190 ? 8.305 -26.375 -3.133 1 98.31 190 LEU A O 1
ATOM 1398 N N . ALA A 1 191 ? 7.434 -24.906 -4.586 1 98.12 191 ALA A N 1
ATOM 1399 C CA . ALA A 1 191 ? 8.617 -24.891 -5.434 1 98.12 191 ALA A CA 1
ATOM 1400 C C . ALA A 1 191 ? 9.859 -24.5 -4.641 1 98.12 191 ALA A C 1
ATOM 1402 O O . ALA A 1 191 ? 10.914 -25.125 -4.77 1 98.12 191 ALA A O 1
ATOM 1403 N N . VAL A 1 192 ? 9.758 -23.516 -3.818 1 98.19 192 VAL A N 1
ATOM 1404 C CA . VAL A 1 192 ? 10.898 -23 -3.062 1 98.19 192 VAL A CA 1
ATOM 1405 C C . VAL A 1 192 ? 11.438 -24.094 -2.135 1 98.19 192 VAL A C 1
ATOM 1407 O O . VAL A 1 192 ? 12.625 -24.109 -1.823 1 98.19 192 VAL A O 1
ATOM 1410 N N . ASP A 1 193 ? 10.602 -25.016 -1.687 1 98 193 ASP A N 1
ATOM 1411 C CA . ASP A 1 193 ? 11.016 -26.109 -0.807 1 98 193 ASP A CA 1
ATOM 1412 C C . ASP A 1 193 ? 11.945 -27.078 -1.537 1 98 193 ASP A C 1
ATOM 1414 O O . ASP A 1 193 ? 12.617 -27.891 -0.905 1 98 193 ASP A O 1
ATOM 1418 N N . ASN A 1 194 ? 11.953 -27 -2.848 1 98.19 194 ASN A N 1
ATOM 1419 C CA . ASN A 1 194 ? 12.68 -27.984 -3.652 1 98.19 194 ASN A CA 1
ATOM 1420 C C . ASN A 1 194 ? 13.82 -27.328 -4.426 1 98.19 194 ASN A C 1
ATOM 1422 O O . ASN A 1 194 ? 14.359 -27.922 -5.367 1 98.19 194 ASN A O 1
ATOM 1426 N N . VAL A 1 195 ? 14.102 -26.094 -4.121 1 98.5 195 VAL A N 1
ATOM 1427 C CA . VAL A 1 195 ? 15.312 -25.438 -4.598 1 98.5 195 VAL A CA 1
ATOM 1428 C C . VAL A 1 195 ? 16.5 -25.891 -3.758 1 98.5 195 VAL A C 1
ATOM 1430 O O . VAL A 1 195 ? 16.469 -25.828 -2.527 1 98.5 195 VAL A O 1
ATOM 1433 N N . VAL A 1 196 ? 17.609 -26.266 -4.449 1 98.31 196 VAL A N 1
ATOM 1434 C CA . VAL A 1 196 ? 18.734 -26.766 -3.678 1 98.31 196 VAL A CA 1
ATOM 1435 C C . VAL A 1 196 ? 19.938 -25.828 -3.863 1 98.31 196 VAL A C 1
ATOM 1437 O O . VAL A 1 196 ? 20.984 -26.031 -3.25 1 98.31 196 VAL A O 1
ATOM 1440 N N . GLY A 1 197 ? 19.734 -24.812 -4.68 1 98.5 197 GLY A N 1
ATOM 1441 C CA . GLY A 1 197 ? 20.812 -23.844 -4.84 1 98.5 197 GLY A CA 1
ATOM 1442 C C . GLY A 1 197 ? 20.438 -22.672 -5.723 1 98.5 197 GLY A C 1
ATOM 1443 O O . GLY A 1 197 ? 19.469 -22.75 -6.488 1 98.5 197 GLY A O 1
ATOM 1444 N N . HIS A 1 198 ? 21.125 -21.594 -5.562 1 98.69 198 HIS A N 1
ATOM 1445 C CA . HIS A 1 198 ? 21.047 -20.422 -6.41 1 98.69 198 HIS A CA 1
ATOM 1446 C C . HIS A 1 198 ? 22.438 -19.938 -6.816 1 98.69 198 HIS A C 1
ATOM 1448 O O . HIS A 1 198 ? 23.391 -20.109 -6.066 1 98.69 198 HIS A O 1
ATOM 1454 N N . ARG A 1 199 ? 22.641 -19.469 -8.023 1 98.69 199 ARG A N 1
ATOM 1455 C CA . ARG A 1 199 ? 23.734 -18.562 -8.375 1 98.69 199 ARG A CA 1
ATOM 1456 C C . ARG A 1 199 ? 23.266 -17.109 -8.352 1 98.69 199 ARG A C 1
ATOM 1458 O O . ARG A 1 199 ? 22.359 -16.734 -9.102 1 98.69 199 ARG A O 1
ATOM 1465 N N . VAL A 1 200 ? 23.859 -16.297 -7.488 1 98.69 200 VAL A N 1
ATOM 1466 C CA . VAL A 1 200 ? 23.328 -14.969 -7.219 1 98.69 200 VAL A CA 1
ATOM 1467 C C . VAL A 1 200 ? 24.438 -13.922 -7.332 1 98.69 200 VAL A C 1
ATOM 1469 O O . VAL A 1 200 ? 25.547 -14.148 -6.871 1 98.69 200 VAL A O 1
ATOM 1472 N N . VAL A 1 201 ? 24.156 -12.812 -8 1 98.88 201 VAL A N 1
ATOM 1473 C CA . VAL A 1 201 ? 25.016 -11.641 -8.031 1 98.88 201 VAL A CA 1
ATOM 1474 C C . VAL A 1 201 ? 24.625 -10.672 -6.918 1 98.88 201 VAL A C 1
ATOM 1476 O O . VAL A 1 201 ? 23.516 -10.133 -6.918 1 98.88 201 VAL A O 1
ATOM 1479 N N . LEU A 1 202 ? 25.484 -10.453 -6.004 1 98.44 202 LEU A N 1
ATOM 1480 C CA . LEU A 1 202 ? 25.25 -9.586 -4.859 1 98.44 202 LEU A CA 1
ATOM 1481 C C . LEU A 1 202 ? 25.391 -8.117 -5.25 1 98.44 202 LEU A C 1
ATOM 1483 O O . LEU A 1 202 ? 25.797 -7.809 -6.375 1 98.44 202 LEU A O 1
ATOM 1487 N N . ALA A 1 203 ? 25.125 -7.246 -4.363 1 95.5 203 ALA A N 1
ATOM 1488 C CA . ALA A 1 203 ? 25.109 -5.801 -4.598 1 95.5 203 ALA A CA 1
ATOM 1489 C C . ALA A 1 203 ? 26.469 -5.301 -5.07 1 95.5 203 ALA A C 1
ATOM 1491 O O . ALA A 1 203 ? 26.547 -4.367 -5.871 1 95.5 203 ALA A O 1
ATOM 1492 N N . ASN A 1 204 ? 27.484 -5.883 -4.582 1 94.69 204 ASN A N 1
ATOM 1493 C CA . ASN A 1 204 ? 28.828 -5.434 -4.934 1 94.69 204 ASN A CA 1
ATOM 1494 C C . ASN A 1 204 ? 29.344 -6.129 -6.191 1 94.69 204 ASN A C 1
ATOM 1496 O O . ASN A 1 204 ? 30.516 -6.004 -6.539 1 94.69 204 ASN A O 1
ATOM 1500 N N . GLY A 1 205 ? 28.516 -6.977 -6.77 1 97.31 205 GLY A N 1
ATOM 1501 C CA . GLY A 1 205 ? 28.891 -7.656 -8 1 97.31 205 GLY A CA 1
ATOM 1502 C C . GLY A 1 205 ? 29.453 -9.047 -7.77 1 97.31 205 GLY A C 1
ATOM 1503 O O . GLY A 1 205 ? 29.594 -9.828 -8.711 1 97.31 205 GLY A O 1
ATOM 1504 N N . THR A 1 206 ? 29.719 -9.438 -6.52 1 98.12 206 THR A N 1
ATOM 1505 C CA . THR A 1 206 ? 30.234 -10.766 -6.223 1 98.12 206 THR A CA 1
ATOM 1506 C C . THR A 1 206 ? 29.219 -11.836 -6.594 1 98.12 206 THR A C 1
ATOM 1508 O O . THR A 1 206 ? 28.016 -11.672 -6.344 1 98.12 206 THR A O 1
ATOM 1511 N N . VAL A 1 207 ? 29.719 -12.875 -7.215 1 98.69 207 VAL A N 1
ATOM 1512 C CA . VAL A 1 207 ? 28.875 -14.016 -7.547 1 98.69 207 VAL A CA 1
ATOM 1513 C C . VAL A 1 207 ? 29.031 -15.094 -6.473 1 98.69 207 VAL A C 1
ATOM 1515 O O . VAL A 1 207 ? 30.141 -15.5 -6.145 1 98.69 207 VAL A O 1
ATOM 1518 N N . VAL A 1 208 ? 27.953 -15.523 -5.91 1 98.69 208 VAL A N 1
ATOM 1519 C CA . VAL A 1 208 ? 28.016 -16.594 -4.918 1 98.69 208 VAL A CA 1
ATOM 1520 C C . VAL A 1 208 ? 27.031 -17.703 -5.297 1 98.69 208 VAL A C 1
ATOM 1522 O O . VAL A 1 208 ? 26.062 -17.469 -6.02 1 98.69 208 VAL A O 1
ATOM 1525 N N . GLU A 1 209 ? 27.328 -18.875 -4.859 1 98.56 209 GLU A N 1
ATOM 1526 C CA . GLU A 1 209 ? 26.453 -20.047 -4.961 1 98.56 209 GLU A CA 1
ATOM 1527 C C . GLU A 1 209 ? 25.906 -20.453 -3.592 1 98.56 209 GLU A C 1
ATOM 1529 O O . GLU A 1 209 ? 26.672 -20.781 -2.684 1 98.56 209 GLU A O 1
ATOM 1534 N N . THR A 1 210 ? 24.609 -20.375 -3.477 1 98.62 210 THR A N 1
ATOM 1535 C CA . THR A 1 210 ? 24.016 -20.688 -2.182 1 98.62 210 THR A CA 1
ATOM 1536 C C . THR A 1 210 ? 23.516 -22.125 -2.15 1 98.62 210 THR A C 1
ATOM 1538 O O . THR A 1 210 ? 23.188 -22.703 -3.193 1 98.62 210 THR A O 1
ATOM 1541 N N . SER A 1 211 ? 23.531 -22.75 -1.046 1 98.25 211 SER A N 1
ATOM 1542 C CA . SER A 1 211 ? 22.969 -24.047 -0.725 1 98.25 211 SER A CA 1
ATOM 1543 C C . SER A 1 211 ? 22.719 -24.188 0.772 1 98.25 211 SER A C 1
ATOM 1545 O O . SER A 1 211 ? 22.922 -23.25 1.533 1 98.25 211 SER A O 1
ATOM 1547 N N . LYS A 1 212 ? 22.25 -25.391 1.125 1 97.06 212 LYS A N 1
ATOM 1548 C CA . LYS A 1 212 ? 22.062 -25.656 2.549 1 97.06 212 LYS A CA 1
ATOM 1549 C C . LYS A 1 212 ? 23.391 -25.547 3.297 1 97.06 212 LYS A C 1
ATOM 1551 O O . LYS A 1 212 ? 23.422 -25.219 4.48 1 97.06 212 LYS A O 1
ATOM 1556 N N . GLN A 1 213 ? 24.516 -25.688 2.615 1 97.25 213 GLN A N 1
ATOM 1557 C CA . GLN A 1 213 ? 25.828 -25.75 3.242 1 97.25 213 GLN A CA 1
ATOM 1558 C C . GLN A 1 213 ? 26.609 -24.453 3.014 1 97.25 213 GLN A C 1
ATOM 1560 O O . GLN A 1 213 ? 27.484 -24.094 3.803 1 97.25 213 GLN A O 1
ATOM 1565 N N . SER A 1 214 ? 26.359 -23.828 1.938 1 98.19 214 SER A N 1
ATOM 1566 C CA . SER A 1 214 ? 27.062 -22.609 1.565 1 98.19 214 SER A CA 1
ATOM 1567 C C . SER A 1 214 ? 26.125 -21.422 1.523 1 98.19 214 SER A C 1
ATOM 1569 O O . SER A 1 214 ? 25.125 -21.422 0.806 1 98.19 214 SER A O 1
ATOM 1571 N N . TYR A 1 215 ? 26.531 -20.328 2.238 1 98.5 215 TYR A N 1
ATOM 1572 C CA . TYR A 1 215 ? 25.672 -19.156 2.334 1 98.5 215 TYR A CA 1
ATOM 1573 C C . TYR A 1 215 ? 24.25 -19.547 2.713 1 98.5 215 TYR A C 1
ATOM 1575 O O . TYR A 1 215 ? 23.297 -19.156 2.047 1 98.5 215 TYR A O 1
ATOM 1583 N N . ALA A 1 216 ? 24.141 -20.344 3.785 1 98.38 216 ALA A N 1
ATOM 1584 C CA . ALA A 1 216 ? 22.891 -20.984 4.176 1 98.38 216 ALA A CA 1
ATOM 1585 C C . ALA A 1 216 ? 21.828 -19.938 4.52 1 98.38 216 ALA A C 1
ATOM 1587 O O . ALA A 1 216 ? 20.641 -20.156 4.27 1 98.38 216 ALA A O 1
ATOM 1588 N N . ASP A 1 217 ? 22.203 -18.859 5.109 1 98.38 217 ASP A N 1
ATOM 1589 C CA . ASP A 1 217 ? 21.25 -17.797 5.457 1 98.38 217 ASP A CA 1
ATOM 1590 C C . ASP A 1 217 ? 20.688 -17.125 4.203 1 98.38 217 ASP A C 1
ATOM 1592 O O . ASP A 1 217 ? 19.484 -16.922 4.094 1 98.38 217 ASP A O 1
ATOM 1596 N N . LEU A 1 218 ? 21.562 -16.828 3.246 1 98.62 218 LEU A N 1
ATOM 1597 C CA . LEU A 1 218 ? 21.125 -16.25 1.978 1 98.62 218 LEU A CA 1
ATOM 1598 C C . LEU A 1 218 ? 20.266 -17.25 1.202 1 98.62 218 LEU A C 1
ATOM 1600 O O . LEU A 1 218 ? 19.281 -16.859 0.567 1 98.62 218 LEU A O 1
ATOM 1604 N N . PHE A 1 219 ? 20.672 -18.562 1.3 1 98.69 219 PHE A N 1
ATOM 1605 C CA . PHE A 1 219 ? 19.891 -19.641 0.7 1 98.69 219 PHE A CA 1
ATOM 1606 C C . PHE A 1 219 ? 18.453 -19.625 1.221 1 98.69 219 PHE A C 1
ATOM 1608 O O . PHE A 1 219 ? 17.5 -19.688 0.44 1 98.69 219 PHE A O 1
ATOM 1615 N N . TRP A 1 220 ? 18.297 -19.453 2.48 1 98.62 220 TRP A N 1
ATOM 1616 C CA . TRP A 1 220 ? 17 -19.391 3.146 1 98.62 220 TRP A CA 1
ATOM 1617 C C . TRP A 1 220 ? 16.234 -18.141 2.73 1 98.62 220 TRP A C 1
ATOM 1619 O O . TRP A 1 220 ? 15.047 -18.219 2.395 1 98.62 220 TRP A O 1
ATOM 1629 N N . ALA A 1 221 ? 16.891 -17.016 2.633 1 98.62 221 ALA A N 1
ATOM 1630 C CA . ALA A 1 221 ? 16.25 -15.727 2.344 1 98.62 221 ALA A CA 1
ATOM 1631 C C . ALA A 1 221 ? 15.727 -15.688 0.912 1 98.62 221 ALA A C 1
ATOM 1633 O O . ALA A 1 221 ? 14.688 -15.07 0.643 1 98.62 221 ALA A O 1
ATOM 1634 N N . LEU A 1 222 ? 16.375 -16.344 0.004 1 98.5 222 LEU A N 1
ATOM 1635 C CA . LEU A 1 222 ? 16.031 -16.297 -1.412 1 98.5 222 LEU A CA 1
ATOM 1636 C C . LEU A 1 222 ? 14.82 -17.172 -1.709 1 98.5 222 LEU A C 1
ATOM 1638 O O . LEU A 1 222 ? 14.242 -17.109 -2.797 1 98.5 222 LEU A O 1
ATOM 1642 N N . LYS A 1 223 ? 14.414 -18 -0.77 1 98.5 223 LYS A N 1
ATOM 1643 C CA . LYS A 1 223 ? 13.25 -18.875 -0.932 1 98.5 223 LYS A CA 1
ATOM 1644 C C . LYS A 1 223 ? 11.969 -18.156 -0.501 1 98.5 223 LYS A C 1
ATOM 1646 O O . LYS A 1 223 ? 11.062 -18.781 0.043 1 98.5 223 LYS A O 1
ATOM 1651 N N . GLY A 1 224 ? 11.812 -16.984 -0.732 1 97.81 224 GLY A N 1
ATOM 1652 C CA . GLY A 1 224 ? 10.672 -16.141 -0.435 1 97.81 224 GLY A CA 1
ATOM 1653 C C . GLY A 1 224 ? 11 -14.656 -0.518 1 97.81 224 GLY A C 1
ATOM 1654 O O . GLY A 1 224 ? 10.094 -13.82 -0.465 1 97.81 224 GLY A O 1
ATOM 1655 N N . GLY A 1 225 ? 12.242 -14.359 -0.776 1 96.88 225 GLY A N 1
ATOM 1656 C CA . GLY A 1 225 ? 12.695 -12.977 -0.683 1 96.88 225 GLY A CA 1
ATOM 1657 C C . GLY A 1 225 ? 12.727 -12.266 -2.023 1 96.88 225 GLY A C 1
ATOM 1658 O O . GLY A 1 225 ? 12.891 -11.047 -2.082 1 96.88 225 GLY A O 1
ATOM 1659 N N . SER A 1 226 ? 12.492 -12.992 -3.104 1 95.88 226 SER A N 1
ATOM 1660 C CA . SER A 1 226 ? 12.445 -12.438 -4.453 1 95.88 226 SER A CA 1
ATOM 1661 C C . SER A 1 226 ? 13.664 -11.578 -4.742 1 95.88 226 SER A C 1
ATOM 1663 O O . SER A 1 226 ? 14.805 -12.016 -4.566 1 95.88 226 SER A O 1
ATOM 1665 N N . ASN A 1 227 ? 13.578 -10.312 -5.098 1 96.81 227 ASN A N 1
ATOM 1666 C CA . ASN A 1 227 ? 14.688 -9.508 -5.617 1 96.81 227 ASN A CA 1
ATOM 1667 C C . ASN A 1 227 ? 15.266 -8.586 -4.551 1 96.81 227 ASN A C 1
ATOM 1669 O O . ASN A 1 227 ? 15.742 -7.5 -4.859 1 96.81 227 ASN A O 1
ATOM 1673 N N . ASN A 1 228 ? 15.297 -9.031 -3.316 1 97.12 228 ASN A N 1
ATOM 1674 C CA . ASN A 1 228 ? 15.719 -8.18 -2.207 1 97.12 228 ASN A CA 1
ATOM 1675 C C . ASN A 1 228 ? 17.172 -8.43 -1.831 1 97.12 228 ASN A C 1
ATOM 1677 O O . ASN A 1 228 ? 17.766 -7.68 -1.052 1 97.12 228 ASN A O 1
ATOM 1681 N N . PHE A 1 229 ? 17.859 -9.516 -2.424 1 98.12 229 PHE A N 1
ATOM 1682 C CA . PHE A 1 229 ? 19.141 -9.906 -1.871 1 98.12 229 PHE A CA 1
ATOM 1683 C C . PHE A 1 229 ? 20.188 -10.047 -2.973 1 98.12 229 PHE A C 1
ATOM 1685 O O . PHE A 1 229 ? 21.344 -10.367 -2.701 1 98.12 229 PHE A O 1
ATOM 1692 N N . GLY A 1 230 ? 19.797 -9.875 -4.18 1 98.38 230 GLY A N 1
ATOM 1693 C CA . GLY A 1 230 ? 20.672 -10.016 -5.336 1 98.38 230 GLY A CA 1
ATOM 1694 C C . GLY A 1 230 ? 19.922 -10.336 -6.613 1 98.38 230 GLY A C 1
ATOM 1695 O O . GLY A 1 230 ? 18.688 -10.445 -6.605 1 98.38 230 GLY A O 1
ATOM 1696 N N . VAL A 1 231 ? 20.656 -10.414 -7.691 1 98.75 231 VAL A N 1
ATOM 1697 C CA . VAL A 1 231 ? 20.109 -10.891 -8.961 1 98.75 231 VAL A CA 1
ATOM 1698 C C . VAL A 1 231 ? 20.391 -12.383 -9.117 1 98.75 231 VAL A C 1
ATOM 1700 O O . VAL A 1 231 ? 21.547 -12.797 -9.25 1 98.75 231 VAL A O 1
ATOM 1703 N N . VAL A 1 232 ? 19.375 -13.164 -9.078 1 98.81 232 VAL A N 1
ATOM 1704 C CA . VAL A 1 232 ? 19.531 -14.602 -9.273 1 98.81 232 VAL A CA 1
ATOM 1705 C C . VAL A 1 232 ? 19.594 -14.922 -10.766 1 98.81 232 VAL A C 1
ATOM 1707 O O . VAL A 1 232 ? 18.656 -14.641 -11.508 1 98.81 232 VAL A O 1
ATOM 1710 N N . THR A 1 233 ? 20.656 -15.539 -11.164 1 98.81 233 THR A N 1
ATOM 1711 C CA . THR A 1 233 ? 20.828 -15.836 -12.578 1 98.81 233 THR A CA 1
ATOM 1712 C C . THR A 1 233 ? 20.5 -17.297 -12.867 1 98.81 233 THR A C 1
ATOM 1714 O O . THR A 1 233 ? 20.172 -17.656 -14 1 98.81 233 THR A O 1
ATOM 1717 N N . HIS A 1 234 ? 20.734 -18.156 -11.859 1 98.81 234 HIS A N 1
ATOM 1718 C CA . HIS A 1 234 ? 20.422 -19.578 -11.984 1 98.81 234 HIS A CA 1
ATOM 1719 C C . HIS A 1 234 ? 19.781 -20.109 -10.711 1 98.81 234 HIS A C 1
ATOM 1721 O O . HIS A 1 234 ? 20.062 -19.625 -9.617 1 98.81 234 HIS A O 1
ATOM 1727 N N . ILE A 1 235 ? 18.969 -21.125 -10.852 1 98.69 235 ILE A N 1
ATOM 1728 C CA . ILE A 1 235 ? 18.453 -21.891 -9.734 1 98.69 235 ILE A CA 1
ATOM 1729 C C . ILE A 1 235 ? 18.688 -23.375 -9.984 1 98.69 235 ILE A C 1
ATOM 1731 O O . ILE A 1 235 ? 18.734 -23.828 -11.133 1 98.69 235 ILE A O 1
ATOM 1735 N N . THR A 1 236 ? 18.938 -24.078 -8.977 1 98.88 236 THR A N 1
ATOM 1736 C CA . THR A 1 236 ? 19.062 -25.531 -9.023 1 98.88 236 THR A CA 1
ATOM 1737 C C . THR A 1 236 ? 17.891 -26.203 -8.32 1 98.88 236 THR A C 1
ATOM 1739 O O . THR A 1 236 ? 17.594 -25.891 -7.168 1 98.88 236 THR A O 1
ATOM 1742 N N . LEU A 1 237 ? 17.281 -27.156 -9.031 1 98.75 237 LEU A N 1
ATOM 1743 C CA . LEU A 1 237 ? 16.062 -27.797 -8.562 1 98.75 237 LEU A CA 1
ATOM 1744 C C . LEU A 1 237 ? 16.25 -29.297 -8.422 1 98.75 237 LEU A C 1
ATOM 1746 O O . LEU A 1 237 ? 16.938 -29.922 -9.234 1 98.75 237 LEU A O 1
ATOM 1750 N N . GLU A 1 238 ? 15.633 -29.875 -7.395 1 98.62 238 GLU A N 1
ATOM 1751 C CA . GLU A 1 238 ? 15.586 -31.328 -7.277 1 98.62 238 GLU A CA 1
ATOM 1752 C C . GLU A 1 238 ? 14.773 -31.953 -8.406 1 98.62 238 GLU A C 1
ATOM 1754 O O . GLU A 1 238 ? 13.727 -31.422 -8.781 1 98.62 238 GLU A O 1
ATOM 1759 N N . THR A 1 239 ? 15.305 -33.031 -8.953 1 98.62 239 THR A N 1
ATOM 1760 C CA . THR A 1 239 ? 14.578 -33.719 -10.023 1 98.62 239 THR A CA 1
ATOM 1761 C C . THR A 1 239 ? 13.633 -34.781 -9.461 1 98.62 239 THR A C 1
ATOM 1763 O O . THR A 1 239 ? 13.859 -35.281 -8.359 1 98.62 239 THR A O 1
ATOM 1766 N N . ILE A 1 240 ? 12.609 -35.062 -10.141 1 98.06 240 ILE A N 1
ATOM 1767 C CA . ILE A 1 240 ? 11.625 -36.094 -9.883 1 98.06 240 ILE A CA 1
ATOM 1768 C C . ILE A 1 240 ? 11.508 -37.031 -11.094 1 98.06 240 ILE A C 1
ATOM 1770 O O . ILE A 1 240 ? 11.156 -36.562 -12.188 1 98.06 240 ILE A O 1
ATOM 1774 N N . PRO A 1 241 ? 11.773 -38.281 -10.898 1 97.25 241 PRO A N 1
ATOM 1775 C CA . PRO A 1 241 ? 11.523 -39.156 -12.039 1 97.25 241 PRO A CA 1
ATOM 1776 C C . PRO A 1 241 ? 10.062 -39.125 -12.492 1 97.25 241 PRO A C 1
ATOM 1778 O O . PRO A 1 241 ? 9.156 -39.094 -11.656 1 97.25 241 PRO A O 1
ATOM 1781 N N . THR A 1 242 ? 9.883 -39.156 -13.828 1 96 242 THR A N 1
ATOM 1782 C CA . THR A 1 242 ? 8.508 -39.125 -14.328 1 96 242 THR A CA 1
ATOM 1783 C C . THR A 1 242 ? 8.391 -39.906 -15.633 1 96 242 THR A C 1
ATOM 1785 O O . THR A 1 242 ? 9.367 -40.062 -16.359 1 96 242 THR A O 1
ATOM 1788 N N . THR A 1 243 ? 7.266 -40.5 -15.875 1 95.38 243 THR A N 1
ATOM 1789 C CA . THR A 1 243 ? 6.914 -41.125 -17.156 1 95.38 243 THR A CA 1
ATOM 1790 C C . THR A 1 243 ? 5.641 -40.5 -17.719 1 95.38 243 THR A C 1
ATOM 1792 O O . THR A 1 243 ? 4.988 -41.094 -18.594 1 95.38 243 THR A O 1
ATOM 1795 N N . GLY A 1 244 ? 5.312 -39.281 -17.172 1 96.25 244 GLY A N 1
ATOM 1796 C CA . GLY A 1 244 ? 4.102 -38.625 -17.609 1 96.25 244 GLY A CA 1
ATOM 1797 C C . GLY A 1 244 ? 3.047 -38.531 -16.516 1 96.25 244 GLY A C 1
ATOM 1798 O O . GLY A 1 244 ? 3.295 -38.906 -15.375 1 96.25 244 GLY A O 1
ATOM 1799 N N . ILE A 1 245 ? 1.91 -37.938 -16.922 1 97.5 245 ILE A N 1
ATOM 1800 C CA . ILE A 1 245 ? 0.809 -37.75 -15.977 1 97.5 245 ILE A CA 1
ATOM 1801 C C . ILE A 1 245 ? -0.502 -38.188 -16.625 1 97.5 245 ILE A C 1
ATOM 1803 O O . ILE A 1 245 ? -0.549 -38.469 -17.828 1 97.5 245 ILE A O 1
ATOM 1807 N N . TYR A 1 246 ? -1.5 -38.406 -15.844 1 98.38 246 TYR A N 1
ATOM 1808 C CA . TYR A 1 246 ? -2.883 -38.562 -16.281 1 98.38 246 TYR A CA 1
ATOM 1809 C C . TYR A 1 246 ? -3.734 -37.406 -15.812 1 98.38 246 TYR A C 1
ATOM 1811 O O . TYR A 1 246 ? -4.066 -37.312 -14.633 1 98.38 246 TYR A O 1
ATOM 1819 N N . GLY A 1 247 ? -4.008 -36.5 -16.719 1 97.56 247 GLY A N 1
ATOM 1820 C CA . GLY A 1 247 ? -4.711 -35.312 -16.297 1 97.56 247 GLY A CA 1
ATOM 1821 C C . GLY A 1 247 ? -5.156 -34.438 -17.453 1 97.56 247 GLY A C 1
ATOM 1822 O O . GLY A 1 247 ? -4.887 -34.75 -18.609 1 97.56 247 GLY A O 1
ATOM 1823 N N . GLY A 1 248 ? -5.824 -33.406 -17.203 1 97.69 248 GLY A N 1
ATOM 1824 C CA . GLY A 1 248 ? -6.41 -32.469 -18.109 1 97.69 248 GLY A CA 1
ATOM 1825 C C . GLY A 1 248 ? -7.332 -31.469 -17.438 1 97.69 248 GLY A C 1
ATOM 1826 O O . GLY A 1 248 ? -7.355 -31.375 -16.203 1 97.69 248 GLY A O 1
ATOM 1827 N N . ARG A 1 249 ? -7.973 -30.672 -18.234 1 96.62 249 ARG A N 1
ATOM 1828 C CA . ARG A 1 249 ? -8.898 -29.641 -17.766 1 96.62 249 ARG A CA 1
ATOM 1829 C C . ARG A 1 249 ? -10.344 -30.094 -17.906 1 96.62 249 ARG A C 1
ATOM 1831 O O . ARG A 1 249 ? -10.703 -30.703 -18.922 1 96.62 249 ARG A O 1
ATOM 1838 N N . VAL A 1 250 ? -11.156 -29.875 -16.906 1 98.12 250 VAL A N 1
ATOM 1839 C CA . VAL A 1 250 ? -12.594 -30.125 -16.969 1 98.12 250 VAL A CA 1
ATOM 1840 C C . VAL A 1 250 ? -13.352 -28.797 -16.812 1 98.12 250 VAL A C 1
ATOM 1842 O O . VAL A 1 250 ? -13 -27.969 -15.984 1 98.12 250 VAL A O 1
ATOM 1845 N N . THR A 1 251 ? -14.352 -28.578 -17.672 1 97.81 251 THR A N 1
ATOM 1846 C CA . THR A 1 251 ? -15.164 -27.359 -17.656 1 97.81 251 THR A CA 1
ATOM 1847 C C . THR A 1 251 ? -16.578 -27.656 -17.156 1 97.81 251 THR A C 1
ATOM 1849 O O . THR A 1 251 ? -17.203 -28.625 -17.594 1 97.81 251 THR A O 1
ATOM 1852 N N . TYR A 1 252 ? -17.016 -26.891 -16.219 1 98.44 252 TYR A N 1
ATOM 1853 C CA . TYR A 1 252 ? -18.328 -27.047 -15.609 1 98.44 252 TYR A CA 1
ATOM 1854 C C . TYR A 1 252 ? -19.234 -25.859 -15.914 1 98.44 252 TYR A C 1
ATOM 1856 O O . TYR A 1 252 ? -18.812 -24.703 -15.797 1 98.44 252 TYR A O 1
ATOM 1864 N N . PRO A 1 253 ? -20.484 -26.141 -16.344 1 98 253 PRO A N 1
ATOM 1865 C CA . PRO A 1 253 ? -21.406 -25.016 -16.578 1 98 253 PRO A CA 1
ATOM 1866 C C . PRO A 1 253 ? -21.797 -24.297 -15.281 1 98 253 PRO A C 1
ATOM 1868 O O . PRO A 1 253 ? -21.578 -24.828 -14.188 1 98 253 PRO A O 1
ATOM 1871 N N . GLU A 1 254 ? -22.344 -23.109 -15.398 1 97.56 254 GLU A N 1
ATOM 1872 C CA . GLU A 1 254 ? -22.734 -22.281 -14.273 1 97.56 254 GLU A CA 1
ATOM 1873 C C . GLU A 1 254 ? -23.656 -23.016 -13.32 1 97.56 254 GLU A C 1
ATOM 1875 O O . GLU A 1 254 ? -23.594 -22.828 -12.109 1 97.56 254 GLU A O 1
ATOM 1880 N N . SER A 1 255 ? -24.5 -23.875 -13.867 1 97.38 255 SER A N 1
ATOM 1881 C CA . SER A 1 255 ? -25.516 -24.594 -13.086 1 97.38 255 SER A CA 1
ATOM 1882 C C . SER A 1 255 ? -24.859 -25.562 -12.117 1 97.38 255 SER A C 1
ATOM 1884 O O . SER A 1 255 ? -25.516 -26.062 -11.195 1 97.38 255 SER A O 1
ATOM 1886 N N . GLN A 1 256 ? -23.562 -25.844 -12.297 1 98 256 GLN A N 1
ATOM 1887 C CA . GLN A 1 256 ? -22.891 -26.844 -11.461 1 98 256 GLN A CA 1
ATOM 1888 C C . GLN A 1 256 ? -21.938 -26.188 -10.469 1 98 256 GLN A C 1
ATOM 1890 O O . GLN A 1 256 ? -21.188 -26.875 -9.773 1 98 256 GLN A O 1
ATOM 1895 N N . LEU A 1 257 ? -21.938 -24.891 -10.359 1 98.06 257 LEU A N 1
ATOM 1896 C CA . LEU A 1 257 ? -20.969 -24.188 -9.539 1 98.06 257 LEU A CA 1
ATOM 1897 C C . LEU A 1 257 ? -21.141 -24.547 -8.062 1 98.06 257 LEU A C 1
ATOM 1899 O O . LEU A 1 257 ? -20.156 -24.594 -7.32 1 98.06 257 LEU A O 1
ATOM 1903 N N . ALA A 1 258 ? -22.344 -24.719 -7.613 1 96.88 258 ALA A N 1
ATOM 1904 C CA . ALA A 1 258 ? -22.578 -25.094 -6.219 1 96.88 258 ALA A CA 1
ATOM 1905 C C . ALA A 1 258 ? -21.922 -26.438 -5.902 1 96.88 258 ALA A C 1
ATOM 1907 O O . ALA A 1 258 ? -21.297 -26.594 -4.852 1 96.88 258 ALA A O 1
ATOM 1908 N N . SER A 1 259 ? -22.109 -27.391 -6.812 1 97.56 259 SER A N 1
ATOM 1909 C CA . SER A 1 259 ? -21.484 -28.703 -6.641 1 97.56 259 SER A CA 1
ATOM 1910 C C . SER A 1 259 ? -19.969 -28.594 -6.676 1 97.56 259 SER A C 1
ATOM 1912 O O . SER A 1 259 ? -19.266 -29.25 -5.891 1 97.56 259 SER A O 1
ATOM 1914 N N . LEU A 1 260 ? -19.516 -27.844 -7.594 1 98.31 260 LEU A N 1
ATOM 1915 C CA . LEU A 1 260 ? -18.078 -27.656 -7.719 1 98.31 260 LEU A CA 1
ATOM 1916 C C . LEU A 1 260 ? -17.5 -27.031 -6.449 1 98.31 260 LEU A C 1
ATOM 1918 O O . LEU A 1 260 ? -16.422 -27.422 -5.996 1 98.31 260 LEU A O 1
ATOM 1922 N N . GLN A 1 261 ? -18.172 -26.031 -5.922 1 98.06 261 GLN A N 1
ATOM 1923 C CA . GLN A 1 261 ? -17.719 -25.359 -4.707 1 98.06 261 GLN A CA 1
ATOM 1924 C C . GLN A 1 261 ? -17.625 -26.344 -3.539 1 98.06 261 GLN A C 1
ATOM 1926 O O . GLN A 1 261 ? -16.672 -26.297 -2.768 1 98.06 261 GLN A O 1
ATOM 1931 N N . LYS A 1 262 ? -18.594 -27.172 -3.359 1 97.94 262 LYS A N 1
ATOM 1932 C CA . LYS A 1 262 ? -18.578 -28.172 -2.301 1 97.94 262 LYS A CA 1
ATOM 1933 C C . LYS A 1 262 ? -17.406 -29.125 -2.471 1 97.94 262 LYS A C 1
ATOM 1935 O O . LYS A 1 262 ? -16.734 -29.469 -1.496 1 97.94 262 LYS A O 1
ATOM 1940 N N . LEU A 1 263 ? -17.234 -29.578 -3.68 1 98.5 263 LEU A N 1
ATOM 1941 C CA . LEU A 1 263 ? -16.125 -30.469 -3.959 1 98.5 263 LEU A CA 1
ATOM 1942 C C . LEU A 1 263 ? -14.789 -29.781 -3.723 1 98.5 263 LEU A C 1
ATOM 1944 O O . LEU A 1 263 ? -13.828 -30.406 -3.285 1 98.5 263 LEU A O 1
ATOM 1948 N N . THR A 1 264 ? -14.711 -28.5 -4.047 1 98.69 264 THR A N 1
ATOM 1949 C CA . THR A 1 264 ? -13.516 -27.703 -3.789 1 98.69 264 THR A CA 1
ATOM 1950 C C . THR A 1 264 ? -13.172 -27.703 -2.303 1 98.69 264 THR A C 1
ATOM 1952 O O . THR A 1 264 ? -12.016 -27.906 -1.929 1 98.69 264 THR A O 1
ATOM 1955 N N . TYR A 1 265 ? -14.188 -27.469 -1.479 1 98.62 265 TYR A N 1
ATOM 1956 C CA . TYR A 1 265 ? -13.961 -27.516 -0.039 1 98.62 265 TYR A CA 1
ATOM 1957 C C . TYR A 1 265 ? -13.438 -28.875 0.397 1 98.62 265 TYR A C 1
ATOM 1959 O O . TYR A 1 265 ? -12.461 -28.953 1.144 1 98.62 265 TYR A O 1
ATOM 1967 N N . GLN A 1 266 ? -14.047 -29.922 -0.082 1 98.38 266 GLN A N 1
ATOM 1968 C CA . GLN A 1 266 ? -13.641 -31.266 0.281 1 98.38 266 GLN A CA 1
ATOM 1969 C C . GLN A 1 266 ? -12.203 -31.547 -0.165 1 98.38 266 GLN A C 1
ATOM 1971 O O . GLN A 1 266 ? -11.461 -32.25 0.53 1 98.38 266 GLN A O 1
ATOM 1976 N N . TYR A 1 267 ? -11.891 -31.094 -1.311 1 98.56 267 TYR A N 1
ATOM 1977 C CA . TYR A 1 267 ? -10.523 -31.266 -1.788 1 98.56 267 TYR A CA 1
ATOM 1978 C C . TYR A 1 267 ? -9.523 -30.594 -0.854 1 98.56 267 TYR A C 1
ATOM 1980 O O . TYR A 1 267 ? -8.461 -31.156 -0.561 1 98.56 267 TYR A O 1
ATOM 1988 N N . GLN A 1 268 ? -9.828 -29.391 -0.38 1 97.94 268 GLN A N 1
ATOM 1989 C CA . GLN A 1 268 ? -8.93 -28.625 0.472 1 97.94 268 GLN A CA 1
ATOM 1990 C C . GLN A 1 268 ? -8.641 -29.359 1.78 1 97.94 268 GLN A C 1
ATOM 1992 O O . GLN A 1 268 ? -7.516 -29.328 2.279 1 97.94 268 GLN A O 1
ATOM 1997 N N . VAL A 1 269 ? -9.625 -30.016 2.383 1 97.88 269 VAL A N 1
ATOM 1998 C CA . VAL A 1 269 ? -9.508 -30.469 3.768 1 97.88 269 VAL A CA 1
ATOM 1999 C C . VAL A 1 269 ? -9.258 -31.969 3.807 1 97.88 269 VAL A C 1
ATOM 2001 O O . VAL A 1 269 ? -8.797 -32.5 4.82 1 97.88 269 VAL A O 1
ATOM 2004 N N . ASN A 1 270 ? -9.547 -32.656 2.688 1 97.88 270 ASN A N 1
ATOM 2005 C CA . ASN A 1 270 ? -9.445 -34.125 2.723 1 97.88 270 ASN A CA 1
ATOM 2006 C C . ASN A 1 270 ? -8.477 -34.625 1.658 1 97.88 270 ASN A C 1
ATOM 2008 O O . ASN A 1 270 ? -7.371 -35.062 1.976 1 97.88 270 ASN A O 1
ATOM 2012 N N . THR A 1 271 ? -8.852 -34.5 0.365 1 98.25 271 THR A N 1
ATOM 2013 C CA . THR A 1 271 ? -8.133 -35.156 -0.715 1 98.25 271 THR A CA 1
ATOM 2014 C C . THR A 1 271 ? -6.691 -34.656 -0.785 1 98.25 271 THR A C 1
ATOM 2016 O O . THR A 1 271 ? -5.762 -35.469 -0.916 1 98.25 271 THR A O 1
ATOM 2019 N N . SER A 1 272 ? -6.508 -33.344 -0.698 1 98 272 SER A N 1
ATOM 2020 C CA . SER A 1 272 ? -5.16 -32.812 -0.782 1 98 272 SER A CA 1
ATOM 2021 C C . SER A 1 272 ? -4.309 -33.25 0.405 1 98 272 SER A C 1
ATOM 2023 O O . SER A 1 272 ? -3.08 -33.281 0.319 1 98 272 SER A O 1
ATOM 2025 N N . VAL A 1 273 ? -4.926 -33.562 1.485 1 97.62 273 VAL A N 1
ATOM 2026 C CA . VAL A 1 273 ? -4.242 -33.969 2.713 1 97.62 273 VAL A CA 1
ATOM 2027 C C . VAL A 1 273 ? -3.869 -35.438 2.641 1 97.62 273 VAL A C 1
ATOM 2029 O O . VAL A 1 273 ? -2.754 -35.812 3.006 1 97.62 273 VAL A O 1
ATOM 2032 N N . SER A 1 274 ? -4.734 -36.25 2.105 1 97.38 274 SER A N 1
ATOM 2033 C CA . SER A 1 274 ? -4.594 -37.688 2.213 1 97.38 274 SER A CA 1
ATOM 2034 C C . SER A 1 274 ? -3.885 -38.281 0.993 1 97.38 274 SER A C 1
ATOM 2036 O O . SER A 1 274 ? -3.314 -39.375 1.06 1 97.38 274 SER A O 1
ATOM 2038 N N . ASN A 1 275 ? -3.924 -37.594 -0.133 1 97.75 275 ASN A N 1
ATOM 2039 C CA . ASN A 1 275 ? -3.377 -38.156 -1.369 1 97.75 275 ASN A CA 1
ATOM 2040 C C . ASN A 1 275 ? -2.191 -37.312 -1.87 1 97.75 275 ASN A C 1
ATOM 2042 O O . ASN A 1 275 ? -2.344 -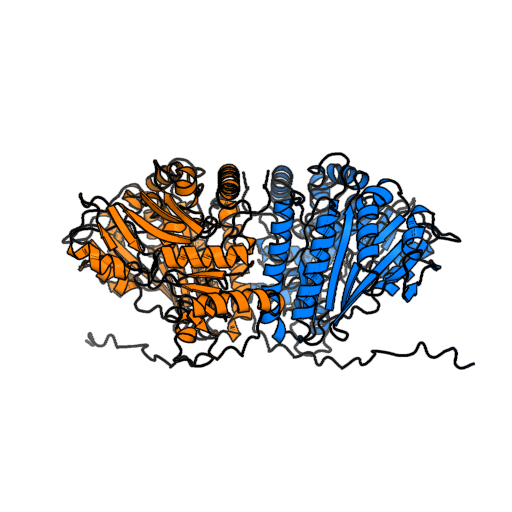36.156 -2.215 1 97.75 275 ASN A O 1
ATOM 2046 N N . ARG A 1 276 ? -1.086 -37.938 -2.025 1 97.12 276 ARG A N 1
ATOM 2047 C CA . ARG A 1 276 ? 0.159 -37.25 -2.352 1 97.12 276 ARG A CA 1
ATOM 2048 C C . ARG A 1 276 ? 0.317 -37.094 -3.861 1 97.12 276 ARG A C 1
ATOM 2050 O O . ARG A 1 276 ? 1.024 -36.188 -4.324 1 97.12 276 ARG A O 1
ATOM 2057 N N . ASP A 1 277 ? -0.361 -37.938 -4.645 1 97.31 277 ASP A N 1
ATOM 2058 C CA . ASP A 1 277 ? -0.054 -38.031 -6.07 1 97.31 277 ASP A CA 1
ATOM 2059 C C . ASP A 1 277 ? -1.147 -37.406 -6.914 1 97.31 277 ASP A C 1
ATOM 2061 O O . ASP A 1 277 ? -1.308 -37.719 -8.094 1 97.31 277 ASP A O 1
ATOM 2065 N N . VAL A 1 278 ? -2.006 -36.594 -6.293 1 98.25 278 VAL A N 1
ATOM 2066 C CA . VAL A 1 278 ? -3.078 -35.906 -7.027 1 98.25 278 VAL A CA 1
ATOM 2067 C C . VAL A 1 278 ? -2.969 -34.406 -6.852 1 98.25 278 VAL A C 1
ATOM 2069 O O . VAL A 1 278 ? -2.35 -33.938 -5.898 1 98.25 278 VAL A O 1
ATOM 2072 N N . HIS A 1 279 ? -3.51 -33.719 -7.793 1 98.25 279 HIS A N 1
ATOM 2073 C CA . HIS A 1 279 ? -3.598 -32.25 -7.711 1 98.25 279 HIS A CA 1
ATOM 2074 C C . HIS A 1 279 ? -4.805 -31.734 -8.484 1 98.25 279 HIS A C 1
ATOM 2076 O O . HIS A 1 279 ? -5.062 -32.156 -9.609 1 98.25 279 HIS A O 1
ATOM 2082 N N . VAL A 1 280 ? -5.574 -30.906 -7.855 1 98.56 280 VAL A N 1
ATOM 2083 C CA . VAL A 1 280 ? -6.652 -30.172 -8.516 1 98.56 280 VAL A CA 1
ATOM 2084 C C . VAL A 1 280 ? -6.477 -28.672 -8.289 1 98.56 280 VAL A C 1
ATOM 2086 O O . VAL A 1 280 ? -6.102 -28.25 -7.195 1 98.56 280 VAL A O 1
ATOM 2089 N N . LEU A 1 281 ? -6.688 -27.922 -9.336 1 97.88 281 LEU A N 1
ATOM 2090 C CA . LEU A 1 281 ? -6.738 -26.469 -9.258 1 97.88 281 LEU A CA 1
ATOM 2091 C C . LEU A 1 281 ? -8.156 -25.969 -9.492 1 97.88 281 LEU A C 1
ATOM 2093 O O . LEU A 1 281 ? -8.492 -25.547 -10.602 1 97.88 281 LEU A O 1
ATOM 2097 N N . PRO A 1 282 ? -8.961 -25.953 -8.445 1 98.19 282 PRO A N 1
ATOM 2098 C CA . PRO A 1 282 ? -10.312 -25.422 -8.625 1 98.19 282 PRO A CA 1
ATOM 2099 C C . PRO A 1 282 ? -10.336 -23.953 -9.047 1 98.19 282 PRO A C 1
ATOM 2101 O O . PRO A 1 282 ? -9.781 -23.109 -8.344 1 98.19 282 PRO A O 1
ATOM 2104 N N . THR A 1 283 ? -10.961 -23.703 -10.148 1 97.38 283 THR A N 1
ATOM 2105 C CA . THR A 1 283 ? -10.953 -22.359 -10.719 1 97.38 283 THR A CA 1
ATOM 2106 C C . THR A 1 283 ? -12.344 -21.969 -11.203 1 97.38 283 THR A C 1
ATOM 2108 O O . THR A 1 283 ? -13.039 -22.781 -11.82 1 97.38 283 THR A O 1
ATOM 2111 N N . TYR A 1 284 ? -12.766 -20.797 -10.883 1 98.19 284 TYR A N 1
ATOM 2112 C CA . TYR A 1 284 ? -13.992 -20.172 -11.367 1 98.19 284 TYR A CA 1
ATOM 2113 C C . TYR A 1 284 ? -13.68 -19.016 -12.297 1 98.19 284 TYR A C 1
ATOM 2115 O O . TYR A 1 284 ? -12.852 -18.156 -11.977 1 98.19 284 TYR A O 1
ATOM 2123 N N . VAL A 1 285 ? -14.336 -19.031 -13.461 1 96.88 285 VAL A N 1
ATOM 2124 C CA . VAL A 1 285 ? -14.055 -18.031 -14.492 1 96.88 285 VAL A CA 1
ATOM 2125 C C . VAL A 1 285 ? -15.328 -17.25 -14.812 1 96.88 285 VAL A C 1
ATOM 2127 O O . VAL A 1 285 ? -16.375 -17.844 -15.07 1 96.88 285 VAL A O 1
ATOM 2130 N N . TYR A 1 286 ? -15.242 -15.953 -14.75 1 97.12 286 TYR A N 1
ATOM 2131 C CA . TYR A 1 286 ? -16.297 -15.102 -15.266 1 97.12 286 TYR A CA 1
ATOM 2132 C C . TYR A 1 286 ? -15.992 -14.633 -16.672 1 97.12 286 TYR A C 1
ATOM 2134 O O . TYR A 1 286 ? -14.906 -14.109 -16.938 1 97.12 286 TYR A O 1
ATOM 2142 N N . ASP A 1 287 ? -16.906 -14.812 -17.531 1 95.75 287 ASP A N 1
ATOM 2143 C CA . ASP A 1 287 ? -16.812 -14.375 -18.906 1 95.75 287 ASP A CA 1
ATOM 2144 C C . ASP A 1 287 ? -17.734 -13.18 -19.172 1 95.75 287 ASP A C 1
ATOM 2146 O O . ASP A 1 287 ? -18.953 -13.336 -19.234 1 95.75 287 ASP A O 1
ATOM 2150 N N . GLY A 1 288 ? -17.078 -12.102 -19.438 1 94.56 288 GLY A N 1
ATOM 2151 C CA . GLY A 1 288 ? -17.844 -10.891 -19.656 1 94.56 288 GLY A CA 1
ATOM 2152 C C . GLY A 1 288 ? -18.688 -10.938 -20.922 1 94.56 288 GLY A C 1
ATOM 2153 O O . GLY A 1 288 ? -19.734 -10.289 -21 1 94.56 288 GLY A O 1
ATOM 2154 N N . ALA A 1 289 ? -18.297 -11.594 -21.953 1 93.12 289 ALA A N 1
ATOM 2155 C CA . ALA A 1 289 ? -19.031 -11.688 -23.203 1 93.12 289 ALA A CA 1
ATOM 2156 C C . ALA A 1 289 ? -20.375 -12.391 -23 1 93.12 289 ALA A C 1
ATOM 2158 O O . ALA A 1 289 ? -21.391 -11.977 -23.562 1 93.12 289 ALA A O 1
ATOM 2159 N N . SER A 1 290 ? -20.406 -13.477 -22.219 1 94.88 290 SER A N 1
ATOM 2160 C CA . SER A 1 290 ? -21.625 -14.234 -21.984 1 94.88 290 SER A CA 1
ATOM 2161 C C . SER A 1 290 ? -22.281 -13.828 -20.672 1 94.88 290 SER A C 1
ATOM 2163 O O . SER A 1 290 ? -23.406 -14.227 -20.375 1 94.88 290 SER A O 1
ATOM 2165 N N . ASN A 1 291 ? -21.516 -13 -19.875 1 95.88 291 ASN A N 1
ATOM 2166 C CA . ASN A 1 291 ? -21.953 -12.609 -18.531 1 95.88 291 ASN A CA 1
ATOM 2167 C C . ASN A 1 291 ? -22.312 -13.82 -17.688 1 95.88 291 ASN A C 1
ATOM 2169 O O . ASN A 1 291 ? -23.391 -13.875 -17.094 1 95.88 291 ASN A O 1
ATOM 2173 N N . THR A 1 292 ? -21.5 -14.828 -17.703 1 96.69 292 THR A N 1
ATOM 2174 C CA . THR A 1 292 ? -21.688 -16.047 -16.938 1 96.69 292 THR A CA 1
ATOM 2175 C C . THR A 1 292 ? -20.391 -16.438 -16.219 1 96.69 292 THR A C 1
ATOM 2177 O O . THR A 1 292 ? -19.297 -16.062 -16.641 1 96.69 292 THR A O 1
ATOM 2180 N N . THR A 1 293 ? -20.578 -17.094 -15.109 1 97.81 293 THR A N 1
ATOM 2181 C CA . THR A 1 293 ? -19.453 -17.703 -14.398 1 97.81 293 THR A CA 1
ATOM 2182 C C . THR A 1 293 ? -19.484 -19.219 -14.578 1 97.81 293 THR A C 1
ATOM 2184 O O . THR A 1 293 ? -20.531 -19.859 -14.484 1 97.81 293 THR A O 1
ATOM 2187 N N . PHE A 1 2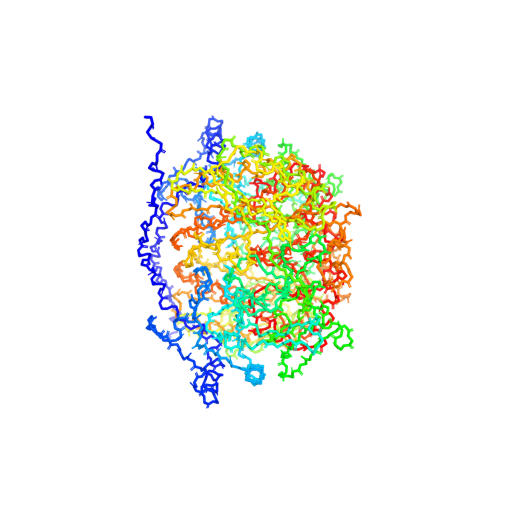94 ? -18.359 -19.828 -14.906 1 97.75 294 PHE A N 1
ATOM 2188 C CA . PHE A 1 294 ? -18.266 -21.266 -15.078 1 97.75 294 PHE A CA 1
ATOM 2189 C C . PHE A 1 294 ? -17.031 -21.812 -14.375 1 97.75 294 PHE A C 1
ATOM 2191 O O . PHE A 1 294 ? -16.203 -21.047 -13.883 1 97.75 294 PHE A O 1
ATOM 2198 N N . GLY A 1 295 ? -17.031 -23.125 -14.219 1 97.75 295 GLY A N 1
ATOM 2199 C CA . GLY A 1 295 ? -15.883 -23.781 -13.625 1 97.75 295 GLY A CA 1
ATOM 2200 C C . GLY A 1 295 ? -14.875 -24.25 -14.656 1 97.75 295 GLY A C 1
ATOM 2201 O O . GLY A 1 295 ? -15.242 -24.703 -15.742 1 97.75 295 GLY A O 1
ATOM 2202 N N . PHE A 1 296 ? -13.656 -24.125 -14.336 1 94.56 296 PHE A N 1
ATOM 2203 C CA . PHE A 1 296 ? -12.5 -24.531 -15.125 1 94.56 296 PHE A CA 1
ATOM 2204 C C . PHE A 1 296 ? -11.406 -25.094 -14.227 1 94.56 296 PHE A C 1
ATOM 2206 O O . PHE A 1 296 ? -10.664 -24.344 -13.594 1 94.56 296 PHE A O 1
ATOM 2213 N N . SER A 1 297 ? -11.234 -26.453 -14.211 1 97.31 297 SER A N 1
ATOM 2214 C CA . SER A 1 297 ? -10.328 -27 -13.203 1 97.31 297 SER A CA 1
ATOM 2215 C C . SER A 1 297 ? -9.359 -28 -13.82 1 97.31 297 SER A C 1
ATOM 2217 O O . SER A 1 297 ? -9.773 -29.047 -14.312 1 97.31 297 SER A O 1
ATOM 2219 N N . PRO A 1 298 ? -8.078 -27.703 -13.844 1 97.38 298 PRO A N 1
ATOM 2220 C CA . PRO A 1 298 ? -7.086 -28.75 -14.086 1 97.38 298 PRO A CA 1
ATOM 2221 C C . PRO A 1 298 ? -7.105 -29.844 -13.016 1 97.38 298 PRO A C 1
ATOM 2223 O O . PRO A 1 298 ? -7.133 -29.547 -11.82 1 97.38 298 PRO A O 1
ATOM 2226 N N . ILE A 1 299 ? -7.18 -31.078 -13.43 1 98.31 299 ILE A N 1
ATOM 2227 C CA . ILE A 1 299 ? -7.199 -32.281 -12.594 1 98.31 299 ILE A CA 1
ATOM 2228 C C . ILE A 1 299 ? -6.074 -33.219 -13.023 1 98.31 299 ILE A C 1
ATOM 2230 O O . ILE A 1 299 ? -5.996 -33.625 -14.188 1 98.31 299 ILE A O 1
ATOM 2234 N N . VAL A 1 300 ? -5.23 -33.594 -12.008 1 98.25 300 VAL A N 1
ATOM 2235 C CA . VAL A 1 300 ? -4.027 -34.312 -12.414 1 98.25 300 VAL A CA 1
ATOM 2236 C C . VAL A 1 300 ? -3.74 -35.438 -11.43 1 98.25 300 VAL A C 1
ATOM 2238 O O . VAL A 1 300 ? -3.719 -35.219 -10.219 1 98.25 300 VAL A O 1
ATOM 2241 N N . TYR A 1 301 ? -3.59 -36.594 -11.883 1 98.38 301 TYR A N 1
ATOM 2242 C CA . TYR A 1 301 ? -2.836 -37.688 -11.266 1 98.38 301 TYR A CA 1
ATOM 2243 C C . TYR A 1 301 ? -1.393 -37.688 -11.758 1 98.38 301 TYR A C 1
ATOM 2245 O O . TYR A 1 301 ? -1.14 -37.719 -12.961 1 98.38 301 TYR A O 1
ATOM 2253 N N . THR A 1 302 ? -0.429 -37.688 -10.898 1 97.38 302 THR A N 1
ATOM 2254 C CA . THR A 1 302 ? 0.945 -37.344 -11.25 1 97.38 302 THR A CA 1
ATOM 2255 C C . THR A 1 302 ? 1.664 -38.531 -11.852 1 97.38 302 THR A C 1
ATOM 2257 O O . THR A 1 302 ? 2.895 -38.562 -11.93 1 97.38 302 THR A O 1
ATOM 2260 N N . LYS A 1 303 ? 0.94 -39.594 -12.211 1 96.31 303 LYS A N 1
ATOM 2261 C CA . LYS A 1 303 ? 1.429 -40.781 -12.922 1 96.31 303 LYS A CA 1
ATOM 2262 C C . LYS A 1 303 ? 0.495 -41.156 -14.062 1 96.31 303 LYS A C 1
ATOM 2264 O O . LYS A 1 303 ? -0.686 -40.812 -14.055 1 96.31 303 LYS A O 1
ATOM 2269 N N . PRO A 1 304 ? 1.123 -41.812 -15.039 1 96.88 304 PRO A N 1
ATOM 2270 C CA . PRO A 1 304 ? 0.216 -42.344 -16.047 1 96.88 304 PRO A CA 1
ATOM 2271 C C . PRO A 1 304 ? -0.809 -43.312 -15.469 1 96.88 304 PRO A C 1
ATOM 2273 O O . PRO A 1 304 ? -0.519 -44.031 -14.492 1 96.88 304 PRO A O 1
ATOM 2276 N N . ALA A 1 305 ? -1.937 -43.344 -16.094 1 97.69 305 ALA A N 1
ATOM 2277 C CA . ALA A 1 305 ? -3.008 -44.219 -15.617 1 97.69 305 ALA A CA 1
ATOM 2278 C C . ALA A 1 305 ? -4.062 -44.438 -16.703 1 97.69 305 ALA A C 1
ATOM 2280 O O . ALA A 1 305 ? -4.098 -43.688 -17.703 1 97.69 305 ALA A O 1
ATOM 2281 N N . SER A 1 306 ? -4.836 -45.438 -16.547 1 96.81 306 SER A N 1
ATOM 2282 C CA . SER A 1 306 ? -5.93 -45.719 -17.469 1 96.81 306 SER A CA 1
ATOM 2283 C C . SER A 1 306 ? -7.199 -44.969 -17.047 1 96.81 306 SER A C 1
ATOM 2285 O O . SER A 1 306 ? -8.117 -44.812 -17.859 1 96.81 306 SER A O 1
ATOM 2287 N N . ALA A 1 307 ? -7.242 -44.625 -15.828 1 95.94 307 ALA A N 1
ATOM 2288 C CA . ALA A 1 307 ? -8.359 -43.844 -15.273 1 95.94 307 ALA A CA 1
ATOM 2289 C C . ALA A 1 307 ? -7.918 -43 -14.086 1 95.94 307 ALA A C 1
ATOM 2291 O O . ALA A 1 307 ? -6.84 -43.219 -13.523 1 95.94 307 ALA A O 1
ATOM 2292 N N . LEU A 1 308 ? -8.766 -42.031 -13.781 1 96.75 308 LEU A N 1
ATOM 2293 C CA . LEU A 1 308 ? -8.492 -41.281 -12.57 1 96.75 308 LEU A CA 1
ATOM 2294 C C . LEU A 1 308 ? -8.617 -42.156 -11.336 1 96.75 308 LEU A C 1
ATOM 2296 O O . LEU A 1 308 ? -9.484 -43.031 -11.273 1 96.75 308 LEU A O 1
ATOM 2300 N N . PRO A 1 309 ? -7.738 -41.906 -10.352 1 97.12 309 PRO A N 1
ATOM 2301 C CA . PRO A 1 309 ? -7.965 -42.625 -9.086 1 97.12 309 PRO A CA 1
ATOM 2302 C C . PRO A 1 309 ? -9.297 -42.25 -8.438 1 97.12 309 PRO A C 1
ATOM 2304 O O . PRO A 1 309 ? -9.867 -41.188 -8.734 1 97.12 309 PRO A O 1
ATOM 2307 N N . PRO A 1 310 ? -9.797 -43.062 -7.5 1 96.94 310 PRO A N 1
ATOM 2308 C CA . PRO A 1 310 ? -11.102 -42.844 -6.871 1 96.94 310 PRO A CA 1
ATOM 2309 C C . PRO A 1 310 ? -11.203 -41.469 -6.207 1 96.94 310 PRO A C 1
ATOM 2311 O O . PRO A 1 310 ? -12.281 -40.875 -6.211 1 96.94 310 PRO A O 1
ATOM 2314 N N . SER A 1 311 ? -10.156 -40.938 -5.676 1 97.38 311 SER A N 1
ATOM 2315 C CA . SER A 1 311 ? -10.164 -39.688 -4.949 1 97.38 311 SER A CA 1
ATOM 2316 C C . SER A 1 311 ? -10.438 -38.5 -5.891 1 97.38 311 SER A C 1
ATOM 2318 O O . SER A 1 311 ? -10.844 -37.438 -5.449 1 97.38 311 SER A O 1
ATOM 2320 N N . LEU A 1 312 ? -10.211 -38.688 -7.188 1 98.25 312 LEU A N 1
ATOM 2321 C CA . LEU A 1 312 ? -10.414 -37.625 -8.156 1 98.25 312 LEU A CA 1
ATOM 2322 C C . LEU A 1 312 ? -11.664 -37.875 -8.992 1 98.25 312 LEU A C 1
ATOM 2324 O O . LEU A 1 312 ? -12.117 -37 -9.719 1 98.25 312 LEU A O 1
ATOM 2328 N N . GLN A 1 313 ? -12.289 -39.031 -8.859 1 97.44 313 GLN A N 1
ATOM 2329 C CA . GLN A 1 313 ? -13.43 -39.406 -9.688 1 97.44 313 GLN A CA 1
ATOM 2330 C C . GLN A 1 313 ? -14.586 -38.438 -9.508 1 97.44 313 GLN A C 1
ATOM 2332 O O . GLN A 1 313 ? -15.312 -38.125 -10.469 1 97.44 313 GLN A O 1
ATOM 2337 N N . PRO A 1 314 ? -14.828 -37.938 -8.312 1 98 314 PRO A N 1
ATOM 2338 C CA . PRO A 1 314 ? -15.953 -37 -8.117 1 98 314 PRO A CA 1
ATOM 2339 C C . PRO A 1 314 ? -15.883 -35.781 -9.039 1 98 314 PRO A C 1
ATOM 2341 O O . PRO A 1 314 ? -16.922 -35.219 -9.391 1 98 314 PRO A O 1
ATOM 2344 N N . TRP A 1 315 ? -14.734 -35.344 -9.43 1 98.31 315 TRP A N 1
ATOM 2345 C CA . TRP A 1 315 ? -14.57 -34.188 -10.305 1 98.31 315 TRP A CA 1
ATOM 2346 C C . TRP A 1 315 ? -15.125 -34.469 -11.695 1 98.31 315 TRP A C 1
ATOM 2348 O O . TRP A 1 315 ? -15.516 -33.562 -12.422 1 98.31 315 TRP A O 1
ATOM 2358 N N . LEU A 1 316 ? -15.125 -35.719 -12.094 1 97.12 316 LEU A N 1
ATOM 2359 C CA . LEU A 1 316 ? -15.695 -36.125 -13.375 1 97.12 316 LEU A CA 1
ATOM 2360 C C . LEU A 1 316 ? -17.172 -36.438 -13.234 1 97.12 316 LEU A C 1
ATOM 2362 O O . LEU A 1 316 ? -17.922 -36.438 -14.219 1 97.12 316 LEU A O 1
ATOM 2366 N N . ASP A 1 317 ? -17.562 -36.812 -12.016 1 97.31 317 ASP A N 1
ATOM 2367 C CA . ASP A 1 317 ? -18.953 -37.188 -11.781 1 97.31 317 ASP A CA 1
ATOM 2368 C C . ASP A 1 317 ? -19.875 -35.969 -11.844 1 97.31 317 ASP A C 1
ATOM 2370 O O . ASP A 1 317 ? -21.062 -36.062 -12.102 1 97.31 317 ASP A O 1
ATOM 2374 N N . ILE A 1 318 ? -19.344 -34.75 -11.492 1 97.94 318 ILE A N 1
ATOM 2375 C CA . ILE A 1 318 ? -20.125 -33.531 -11.68 1 97.94 318 ILE A CA 1
ATOM 2376 C C . ILE A 1 318 ? -20.406 -33.312 -13.164 1 97.94 318 ILE A C 1
ATOM 2378 O O . ILE A 1 318 ? -19.5 -33.406 -13.992 1 97.94 318 ILE A O 1
ATOM 2382 N N . PRO A 1 319 ? -21.75 -33.094 -13.516 1 97.94 319 PRO A N 1
ATOM 2383 C CA . PRO A 1 319 ? -22.016 -32.781 -14.922 1 97.94 319 PRO A CA 1
ATOM 2384 C C . PRO A 1 319 ? -21.125 -31.688 -15.477 1 97.94 319 PRO A C 1
ATOM 2386 O O . PRO A 1 319 ? -20.938 -30.641 -14.828 1 97.94 319 PRO A O 1
ATOM 2389 N N . HIS A 1 320 ? -20.453 -31.953 -16.547 1 98.06 320 HIS A N 1
ATOM 2390 C CA . HIS A 1 320 ? -19.469 -31.062 -17.141 1 98.06 320 HIS A CA 1
ATOM 2391 C C . HIS A 1 320 ? -19.641 -30.969 -18.641 1 98.06 320 HIS A C 1
ATOM 2393 O O . HIS A 1 320 ? -20.297 -31.828 -19.25 1 98.06 320 HIS A O 1
ATOM 2399 N N . SER A 1 321 ? -19.125 -29.906 -19.234 1 96.56 321 SER A N 1
ATOM 2400 C CA . SER A 1 321 ? -19.312 -29.656 -20.656 1 96.56 321 SER A CA 1
ATOM 2401 C C . SER A 1 321 ? -18.141 -30.172 -21.469 1 96.56 321 SER A C 1
ATOM 2403 O O . SER A 1 321 ? -18.281 -30.438 -22.672 1 96.56 321 SER A O 1
ATOM 2405 N N . ASN A 1 322 ? -16.969 -30.25 -20.922 1 95.62 322 ASN A N 1
ATOM 2406 C CA . ASN A 1 322 ? -15.773 -30.703 -21.625 1 95.62 322 ASN A CA 1
ATOM 2407 C C . ASN A 1 322 ? -14.75 -31.297 -20.656 1 95.62 322 ASN A C 1
ATOM 2409 O O . ASN A 1 322 ? -14.695 -30.922 -19.484 1 95.62 322 ASN A O 1
ATOM 2413 N N . SER A 1 323 ? -13.961 -32.219 -21.094 1 97.31 323 SER A N 1
ATOM 2414 C CA . SER A 1 323 ? -12.836 -32.844 -20.391 1 97.31 323 SER A CA 1
ATOM 2415 C C . SER A 1 323 ? -11.703 -33.188 -21.344 1 97.31 323 SER A C 1
ATOM 2417 O O . SER A 1 323 ? -11.938 -33.75 -22.406 1 97.31 323 SER A O 1
ATOM 2419 N N . THR A 1 324 ? -10.5 -32.812 -20.969 1 97.62 324 THR A N 1
ATOM 2420 C CA . THR A 1 324 ? -9.344 -33.125 -21.812 1 97.62 324 THR A CA 1
ATOM 2421 C C . THR A 1 324 ? -8.414 -34.094 -21.094 1 97.62 324 THR A C 1
ATOM 2423 O O . THR A 1 324 ? -7.223 -34.156 -21.406 1 97.62 324 THR A O 1
ATOM 2426 N N . ILE A 1 325 ? -8.906 -34.844 -20.109 1 97.94 325 ILE A N 1
ATOM 2427 C CA . ILE A 1 325 ? -8.109 -35.75 -19.297 1 97.94 325 ILE A CA 1
ATOM 2428 C C . ILE A 1 325 ? -7.578 -36.875 -20.188 1 97.94 325 ILE A C 1
ATOM 2430 O O . ILE A 1 325 ? -8.336 -37.5 -20.922 1 97.94 325 ILE A O 1
ATOM 2434 N N . LYS A 1 326 ? -6.328 -37.094 -20.141 1 98.25 326 LYS A N 1
ATOM 2435 C CA . LYS A 1 326 ? -5.637 -38.156 -20.875 1 98.25 326 LYS A CA 1
ATOM 2436 C C . LYS A 1 326 ? -4.215 -38.344 -20.344 1 98.25 326 LYS A C 1
ATOM 2438 O O . LYS A 1 326 ? -3.75 -37.562 -19.5 1 98.25 326 LYS A O 1
ATOM 2443 N N . ASN A 1 327 ? -3.641 -39.375 -20.734 1 98.44 327 ASN A N 1
ATOM 2444 C CA . ASN A 1 327 ? -2.197 -39.469 -20.531 1 98.44 327 ASN A CA 1
ATOM 2445 C C . ASN A 1 327 ? -1.448 -38.469 -21.375 1 98.44 327 ASN A C 1
ATOM 2447 O O . ASN A 1 327 ? -1.722 -38.312 -22.562 1 98.44 327 ASN A O 1
ATOM 2451 N N . ARG A 1 328 ? -0.503 -37.781 -20.781 1 97.88 328 ARG A N 1
ATOM 2452 C CA . ARG A 1 328 ? 0.231 -36.719 -21.453 1 97.88 328 ARG A CA 1
ATOM 2453 C C . ARG A 1 328 ? 1.446 -36.312 -20.641 1 97.88 328 ARG A C 1
ATOM 2455 O O . ARG A 1 328 ? 1.695 -36.844 -19.562 1 97.88 328 ARG A O 1
ATOM 2462 N N . SER A 1 329 ? 2.199 -35.406 -21.203 1 97.19 329 SER A N 1
ATOM 2463 C CA . SER A 1 329 ? 3.318 -34.812 -20.469 1 97.19 329 SER A CA 1
ATOM 2464 C C . SER A 1 329 ? 2.883 -33.562 -19.703 1 97.19 329 SER A C 1
ATOM 2466 O O . SER A 1 329 ? 1.816 -33 -19.969 1 97.19 329 SER A O 1
ATOM 2468 N N . TYR A 1 330 ? 3.66 -33.219 -18.734 1 95.88 330 TYR A N 1
ATOM 2469 C CA . TYR A 1 330 ? 3.453 -31.969 -18.047 1 95.88 330 TYR A CA 1
ATOM 2470 C C . TYR A 1 330 ? 3.559 -30.797 -19.016 1 95.88 330 TYR A C 1
ATOM 2472 O O . TYR A 1 330 ? 2.787 -29.828 -18.922 1 95.88 330 TYR A O 1
ATOM 2480 N N . TYR A 1 331 ? 4.516 -30.844 -19.891 1 96.44 331 TYR A N 1
ATOM 2481 C CA . TYR A 1 331 ? 4.691 -29.828 -20.938 1 96.44 331 TYR A CA 1
ATOM 2482 C C . TYR A 1 331 ? 3.4 -29.625 -21.719 1 96.44 331 TYR A C 1
ATOM 2484 O O . TYR A 1 331 ? 2.963 -28.484 -21.922 1 96.44 331 TYR A O 1
ATOM 2492 N N . ASP A 1 332 ? 2.848 -30.703 -22.141 1 96.69 332 ASP A N 1
ATOM 2493 C CA . ASP A 1 332 ? 1.618 -30.656 -22.922 1 96.69 332 ASP A CA 1
ATOM 2494 C C . ASP A 1 332 ? 0.491 -30 -22.141 1 96.69 332 ASP A C 1
ATOM 2496 O O . ASP A 1 332 ? -0.212 -29.125 -22.656 1 96.69 332 ASP A O 1
ATOM 2500 N N . LEU A 1 333 ? 0.285 -30.422 -20.922 1 96 333 LEU A N 1
ATOM 2501 C CA . LEU A 1 333 ? -0.778 -29.859 -20.094 1 96 333 LEU A CA 1
ATOM 2502 C C . LEU A 1 333 ? -0.544 -28.375 -19.859 1 96 333 LEU A C 1
ATOM 2504 O O . LEU A 1 333 ? -1.472 -27.562 -19.969 1 96 333 LEU A O 1
ATOM 2508 N N . SER A 1 334 ? 0.672 -28 -19.438 1 94.5 334 SER A N 1
ATOM 2509 C CA . SER A 1 334 ? 0.977 -26.594 -19.172 1 94.5 334 SER A CA 1
ATOM 2510 C C . SER A 1 334 ? 0.691 -25.734 -20.391 1 94.5 334 SER A C 1
ATOM 2512 O O . SER A 1 334 ? 0.24 -24.594 -20.266 1 94.5 334 SER A O 1
ATOM 2514 N N . SER A 1 335 ? 0.951 -26.203 -21.562 1 93.56 335 SER A N 1
ATOM 2515 C CA . SER A 1 335 ? 0.701 -25.484 -22.812 1 93.56 335 SER A CA 1
ATOM 2516 C C . SER A 1 335 ? -0.794 -25.328 -23.078 1 93.56 335 SER A C 1
ATOM 2518 O O . SER A 1 335 ? -1.245 -24.281 -23.531 1 93.56 335 SER A O 1
ATOM 2520 N N . GLU A 1 336 ? -1.479 -26.391 -22.781 1 93.31 336 GLU A N 1
ATOM 2521 C CA . GLU A 1 336 ? -2.928 -26.344 -22.953 1 93.31 336 GLU A CA 1
ATOM 2522 C C . GLU A 1 336 ? -3.543 -25.266 -22.062 1 93.31 336 GLU A C 1
ATOM 2524 O O . GLU A 1 336 ? -4.453 -24.547 -22.484 1 93.31 336 GLU A O 1
ATOM 2529 N N . LEU A 1 337 ? -3.092 -25.109 -20.906 1 91.38 337 LEU A N 1
ATOM 2530 C CA . LEU A 1 337 ? -3.717 -24.266 -19.891 1 91.38 337 LEU A CA 1
ATOM 2531 C C . LEU A 1 337 ? -3.496 -22.781 -20.219 1 91.38 337 LEU A C 1
ATOM 2533 O O . LEU A 1 337 ? -4.215 -21.922 -19.719 1 91.38 337 LEU A O 1
ATOM 2537 N N . VAL A 1 338 ? -2.537 -22.469 -20.922 1 88.12 338 VAL A N 1
ATOM 2538 C CA . VAL A 1 338 ? -2.266 -21.078 -21.25 1 88.12 338 VAL A CA 1
ATOM 2539 C C . VAL A 1 338 ? -3.146 -20.656 -22.438 1 88.12 338 VAL A C 1
ATOM 2541 O O . VAL A 1 338 ? -3.375 -19.453 -22.641 1 88.12 338 VAL A O 1
ATOM 2544 N N . ALA A 1 339 ? -3.611 -21.719 -23.078 1 72.56 339 ALA A N 1
ATOM 2545 C CA . ALA A 1 339 ? -4.434 -21.422 -24.25 1 72.56 339 ALA A CA 1
ATOM 2546 C C . ALA A 1 339 ? -5.676 -20.625 -23.859 1 72.56 339 ALA A C 1
ATOM 2548 O O . ALA A 1 339 ? -6.332 -20.938 -22.859 1 72.56 339 ALA A O 1
ATOM 2549 N N . GLY A 1 340 ? -5.824 -19.312 -24.172 1 66.06 340 GLY A N 1
ATOM 2550 C CA . GLY A 1 340 ? -6.973 -18.469 -23.875 1 66.06 340 GLY A CA 1
ATOM 2551 C C . GLY A 1 340 ? -6.625 -17.266 -23.016 1 66.06 340 GLY A C 1
ATOM 2552 O O . GLY A 1 340 ? -7.48 -16.438 -22.734 1 66.06 340 GLY A O 1
ATOM 2553 N N . PHE A 1 341 ? -5.508 -17.406 -22.516 1 76.12 341 PHE A N 1
ATOM 2554 C CA . PHE A 1 341 ? -5.07 -16.266 -21.734 1 76.12 341 PHE A CA 1
ATOM 2555 C C . PHE A 1 341 ? -4.051 -15.438 -22.5 1 76.12 341 PHE A C 1
ATOM 2557 O O . PHE A 1 341 ? -2.844 -15.578 -22.297 1 76.12 341 PHE A O 1
ATOM 2564 N N . PRO A 1 342 ? -4.516 -14.562 -23.25 1 79.06 342 PRO A N 1
ATOM 2565 C CA . PRO A 1 342 ? -3.615 -13.805 -24.125 1 79.06 342 PRO A CA 1
ATOM 2566 C C . PRO A 1 342 ? -2.762 -12.797 -23.344 1 79.06 342 PRO A C 1
ATOM 2568 O O . PRO A 1 342 ? -3.16 -12.344 -22.281 1 79.06 342 PRO A O 1
ATOM 2571 N N . ASP A 1 343 ? -1.653 -12.5 -23.922 1 85.44 343 ASP A N 1
ATOM 2572 C CA . ASP A 1 343 ? -0.789 -11.453 -23.391 1 85.44 343 ASP A CA 1
ATOM 2573 C C . ASP A 1 343 ? -1.315 -10.062 -23.75 1 85.44 343 ASP A C 1
ATOM 2575 O O . ASP A 1 343 ? -2.076 -9.914 -24.703 1 85.44 343 ASP A O 1
ATOM 2579 N N . GLY A 1 344 ? -0.931 -9.133 -22.938 1 90.25 344 GLY A N 1
ATOM 2580 C CA . GLY A 1 344 ? -1.091 -7.746 -23.328 1 90.25 344 GLY A CA 1
ATOM 2581 C C . GLY A 1 344 ? -2.387 -7.129 -22.844 1 90.25 344 GLY A C 1
ATOM 2582 O O . GLY A 1 344 ? -2.715 -5.996 -23.188 1 90.25 344 GLY A O 1
ATOM 2583 N N . LEU A 1 345 ? -3.152 -7.875 -22.047 1 93.06 345 LEU A N 1
ATOM 2584 C CA . LEU A 1 345 ? -4.359 -7.312 -21.453 1 93.06 345 LEU A CA 1
ATOM 2585 C C . LEU A 1 345 ? -4.039 -6.594 -20.156 1 93.06 345 LEU A C 1
ATOM 2587 O O . LEU A 1 345 ? -2.971 -6.801 -19.562 1 93.06 345 LEU A O 1
ATOM 2591 N N . VAL A 1 346 ? -5.008 -5.715 -19.812 1 94.88 346 VAL A N 1
ATOM 2592 C CA . VAL A 1 346 ? -4.895 -5.078 -18.5 1 94.88 346 VAL A CA 1
ATOM 2593 C C . VAL A 1 346 ? -5.348 -6.047 -17.406 1 94.88 346 VAL A C 1
ATOM 2595 O O . VAL A 1 346 ? -6.41 -6.664 -17.516 1 94.88 346 VAL A O 1
ATOM 2598 N N . GLN A 1 347 ? -4.512 -6.191 -16.453 1 95.19 347 GLN A N 1
ATOM 2599 C CA . GLN A 1 347 ? -4.82 -7.156 -15.406 1 95.19 347 GLN A CA 1
ATOM 2600 C C . GLN A 1 347 ? -4.531 -6.578 -14.023 1 95.19 347 GLN A C 1
ATOM 2602 O O . GLN A 1 347 ? -3.568 -5.828 -13.852 1 95.19 347 GLN A O 1
ATOM 2607 N N . VAL A 1 348 ? -5.371 -6.922 -13.031 1 95.19 348 VAL A N 1
ATOM 2608 C CA . VAL A 1 348 ? -5.113 -6.715 -11.609 1 95.19 348 VAL A CA 1
ATOM 2609 C C . VAL A 1 348 ? -5.52 -7.961 -10.828 1 95.19 348 VAL A C 1
ATOM 2611 O O . VAL A 1 348 ? -6.527 -8.602 -11.141 1 95.19 348 VAL A O 1
ATOM 2614 N N . HIS A 1 349 ? -4.691 -8.359 -9.891 1 96.56 349 HIS A N 1
ATOM 2615 C CA . HIS A 1 349 ? -5.023 -9.508 -9.055 1 96.56 349 HIS A CA 1
ATOM 2616 C C . HIS A 1 349 ? -4.504 -9.32 -7.633 1 96.56 349 HIS A C 1
ATOM 2618 O O . HIS A 1 349 ? -3.568 -8.547 -7.406 1 96.56 349 HIS A O 1
ATOM 2624 N N . TYR A 1 350 ? -5.168 -9.922 -6.695 1 97.19 350 TYR A N 1
ATOM 2625 C CA . TYR A 1 350 ? -4.832 -9.984 -5.277 1 97.19 350 TYR A CA 1
ATOM 2626 C C . TYR A 1 350 ? -4.812 -11.422 -4.781 1 97.19 350 TYR A C 1
ATOM 2628 O O . TYR A 1 350 ? -5.309 -12.328 -5.457 1 97.19 350 TYR A O 1
ATOM 2636 N N . THR A 1 351 ? -4.141 -11.562 -3.662 1 97.94 351 THR A N 1
ATOM 2637 C CA . THR A 1 351 ? -4.18 -12.844 -2.963 1 97.94 351 THR A CA 1
ATOM 2638 C C . THR A 1 351 ? -4.316 -12.633 -1.458 1 97.94 351 THR A C 1
ATOM 2640 O O . THR A 1 351 ? -3.977 -11.57 -0.941 1 97.94 351 THR A O 1
ATOM 2643 N N . PHE A 1 352 ? -4.945 -13.531 -0.831 1 97.19 352 PHE A N 1
ATOM 2644 C CA . PHE A 1 352 ? -4.926 -13.688 0.619 1 97.19 352 PHE A CA 1
ATOM 2645 C C . PHE A 1 352 ? -5.223 -15.133 1.013 1 97.19 352 PHE A C 1
ATOM 2647 O O . PHE A 1 352 ? -5.516 -15.969 0.155 1 97.19 352 PHE A O 1
ATOM 2654 N N . THR A 1 353 ? -5 -15.5 2.268 1 98.25 353 THR A N 1
ATOM 2655 C CA . THR A 1 353 ? -5.012 -16.891 2.732 1 98.25 353 THR A CA 1
ATOM 2656 C C . THR A 1 353 ? -6.035 -17.078 3.848 1 98.25 353 THR A C 1
ATOM 2658 O O . THR A 1 353 ? -6.184 -16.203 4.715 1 98.25 353 THR A O 1
ATOM 2661 N N . VAL A 1 354 ? -6.746 -18.188 3.771 1 98.25 354 VAL A N 1
ATOM 2662 C CA . VAL A 1 354 ? -7.715 -18.484 4.82 1 98.25 354 VAL A CA 1
ATOM 2663 C C . VAL A 1 354 ? -7.586 -19.953 5.227 1 98.25 354 VAL A C 1
ATOM 2665 O O . VAL A 1 354 ? -6.977 -20.75 4.512 1 98.25 354 VAL A O 1
ATOM 2668 N N . TYR A 1 355 ? -8.078 -20.281 6.406 1 98.38 355 TYR A N 1
ATOM 2669 C CA . TYR A 1 355 ? -8.453 -21.672 6.672 1 98.38 355 TYR A CA 1
ATOM 2670 C C . TYR A 1 355 ? -9.68 -22.062 5.863 1 98.38 355 TYR A C 1
ATOM 2672 O O . TYR A 1 355 ? -10.648 -21.312 5.781 1 98.38 355 TYR A O 1
ATOM 2680 N N . PRO A 1 356 ? -9.602 -23.203 5.223 1 98.38 356 PRO A N 1
ATOM 2681 C CA . PRO A 1 356 ? -10.742 -23.609 4.398 1 98.38 356 PRO A CA 1
ATOM 2682 C C . PRO A 1 356 ? -12.055 -23.641 5.184 1 98.38 356 PRO A C 1
ATOM 2684 O O . PRO A 1 356 ? -12.086 -24.141 6.312 1 98.38 356 PRO A O 1
ATOM 2687 N N . SER A 1 357 ? -13.047 -23.062 4.609 1 98.19 357 SER A N 1
ATOM 2688 C CA . SER A 1 357 ? -14.406 -23.016 5.133 1 98.19 357 SER A CA 1
ATOM 2689 C C . SER A 1 357 ? -15.438 -23.109 4.004 1 98.19 357 SER A C 1
ATOM 2691 O O . SER A 1 357 ? -15.398 -22.312 3.064 1 98.19 357 SER A O 1
ATOM 2693 N N . GLU A 1 358 ? -16.312 -24.125 4.156 1 97.94 358 GLU A N 1
ATOM 2694 C CA . GLU A 1 358 ? -17.328 -24.312 3.117 1 97.94 358 GLU A CA 1
ATOM 2695 C C . GLU A 1 358 ? -18.188 -23.062 2.955 1 97.94 358 GLU A C 1
ATOM 2697 O O . GLU A 1 358 ? -18.453 -22.625 1.832 1 97.94 358 GLU A O 1
ATOM 2702 N N . ALA A 1 359 ? -18.578 -22.516 4.07 1 97.69 359 ALA A N 1
ATOM 2703 C CA . ALA A 1 359 ? -19.422 -21.328 4.055 1 97.69 359 ALA A CA 1
ATOM 2704 C C . ALA A 1 359 ? -18.688 -20.141 3.418 1 97.69 359 ALA A C 1
ATOM 2706 O O . ALA A 1 359 ? -19.281 -19.375 2.646 1 97.69 359 ALA A O 1
ATOM 2707 N N . TYR A 1 360 ? -17.453 -19.969 3.738 1 97.94 360 TYR A N 1
ATOM 2708 C CA . TYR A 1 360 ? -16.703 -18.844 3.215 1 97.94 360 TYR A CA 1
ATOM 2709 C C . TYR A 1 360 ? -16.438 -19 1.723 1 97.94 360 TYR A C 1
ATOM 2711 O O . TYR A 1 360 ? -16.484 -18.031 0.969 1 97.94 360 TYR A O 1
ATOM 2719 N N . LEU A 1 361 ? -16.141 -20.234 1.295 1 98.25 361 LEU A N 1
ATOM 2720 C CA . LEU A 1 361 ? -15.914 -20.484 -0.125 1 98.25 361 LEU A CA 1
ATOM 2721 C C . LEU A 1 361 ? -17.172 -20.188 -0.938 1 98.25 361 LEU A C 1
ATOM 2723 O O . LEU A 1 361 ? -17.094 -19.672 -2.051 1 98.25 361 LEU A O 1
ATOM 2727 N N . ALA A 1 362 ? -18.297 -20.562 -0.38 1 97.56 362 ALA A N 1
ATOM 2728 C CA . ALA A 1 362 ? -19.562 -20.234 -1.037 1 97.56 362 ALA A CA 1
ATOM 2729 C C . ALA A 1 362 ? -19.781 -18.734 -1.1 1 97.56 362 ALA A C 1
ATOM 2731 O O . ALA A 1 362 ? -20.219 -18.203 -2.119 1 97.56 362 ALA A O 1
ATOM 2732 N N . TYR A 1 363 ? -19.484 -18.094 -0.026 1 96.06 363 TYR A N 1
ATOM 2733 C CA . TYR A 1 363 ? -19.625 -16.641 0.065 1 96.06 363 TYR A CA 1
ATOM 2734 C C . TYR A 1 363 ? -18.781 -15.938 -0.993 1 96.06 363 TYR A C 1
ATOM 2736 O O . TYR A 1 363 ? -19.281 -15.102 -1.74 1 96.06 363 TYR A O 1
ATOM 2744 N N . ILE A 1 364 ? -17.484 -16.266 -1.098 1 97.19 364 ILE A N 1
ATOM 2745 C CA . ILE A 1 364 ? -16.578 -15.586 -2.006 1 97.19 364 ILE A CA 1
ATOM 2746 C C . ILE A 1 364 ? -17 -15.844 -3.451 1 97.19 364 ILE A C 1
ATOM 2748 O O . ILE A 1 364 ? -16.938 -14.945 -4.293 1 97.19 364 ILE A O 1
ATOM 2752 N N . LEU A 1 365 ? -17.406 -17.031 -3.787 1 97.56 365 LEU A N 1
ATOM 2753 C CA . LEU A 1 365 ? -17.828 -17.344 -5.148 1 97.56 365 LEU A CA 1
ATOM 2754 C C . LEU A 1 365 ? -19.031 -16.484 -5.539 1 97.56 365 LEU A C 1
ATOM 2756 O O . LEU A 1 365 ? -19.078 -15.938 -6.641 1 97.56 365 LEU A O 1
ATOM 2760 N N . ALA A 1 366 ? -20 -16.422 -4.629 1 94.94 366 ALA A N 1
ATOM 2761 C CA . ALA A 1 366 ? -21.203 -15.625 -4.902 1 94.94 366 ALA A CA 1
ATOM 2762 C C . ALA A 1 366 ? -20.859 -14.156 -5.105 1 94.94 366 ALA A C 1
ATOM 2764 O O . ALA A 1 366 ? -21.359 -13.516 -6.035 1 94.94 366 ALA A O 1
ATOM 2765 N N . LYS A 1 367 ? -20 -13.641 -4.219 1 93.81 367 LYS A N 1
ATOM 2766 C CA . LYS A 1 367 ? -19.625 -12.227 -4.301 1 93.81 367 LYS A CA 1
ATOM 2767 C C . LYS A 1 367 ? -18.781 -11.953 -5.547 1 93.81 367 LYS A C 1
ATOM 2769 O O . LYS A 1 367 ? -18.938 -10.906 -6.176 1 93.81 367 LYS A O 1
ATOM 2774 N N . PHE A 1 368 ? -17.922 -12.867 -5.855 1 96.75 368 PHE A N 1
ATOM 2775 C CA . PHE A 1 368 ? -17.094 -12.75 -7.043 1 96.75 368 PHE A CA 1
ATOM 2776 C C . PHE A 1 368 ? -17.953 -12.656 -8.305 1 96.75 368 PHE A C 1
ATOM 2778 O O . PHE A 1 368 ? -17.766 -11.75 -9.117 1 96.75 368 PHE A O 1
ATOM 2785 N N . SER A 1 369 ? -18.875 -13.555 -8.453 1 95.56 369 SER A N 1
ATOM 2786 C CA . SER A 1 369 ? -19.734 -13.57 -9.617 1 95.56 369 SER A CA 1
ATOM 2787 C C . SER A 1 369 ? -20.547 -12.289 -9.727 1 95.56 369 SER A C 1
ATOM 2789 O O . SER A 1 369 ? -20.672 -11.711 -10.805 1 95.56 369 SER A O 1
ATOM 2791 N N . LYS A 1 370 ? -21.047 -11.883 -8.617 1 91.5 370 LYS A N 1
ATOM 2792 C CA . LYS A 1 370 ? -21.859 -10.68 -8.594 1 91.5 370 LYS A CA 1
ATOM 2793 C C . LYS A 1 370 ? -21.031 -9.445 -8.969 1 91.5 370 LYS A C 1
ATOM 2795 O O . LYS A 1 370 ? -21.484 -8.609 -9.75 1 91.5 370 LYS A O 1
ATOM 2800 N N . PHE A 1 371 ? -19.859 -9.336 -8.398 1 91.94 371 PHE A N 1
ATOM 2801 C CA . PHE A 1 371 ? -19 -8.211 -8.719 1 91.94 371 PHE A CA 1
ATOM 2802 C C . PHE A 1 371 ? -18.672 -8.172 -10.211 1 91.94 371 PHE A C 1
ATOM 2804 O O . PHE A 1 371 ? -18.844 -7.141 -10.859 1 91.94 371 PHE A O 1
ATOM 2811 N N . CYS A 1 372 ? -18.234 -9.297 -10.727 1 95.38 372 CYS A N 1
ATOM 2812 C CA . CYS A 1 372 ? -17.828 -9.344 -12.125 1 95.38 372 CYS A CA 1
ATOM 2813 C C . CYS A 1 372 ? -19 -9.008 -13.047 1 95.38 372 CYS A C 1
ATOM 2815 O O . CYS A 1 372 ? -18.844 -8.25 -14.008 1 95.38 372 CYS A O 1
ATOM 2817 N N . SER A 1 373 ? -20.125 -9.531 -12.734 1 93.62 373 SER A N 1
ATOM 2818 C CA . SER A 1 373 ? -21.312 -9.258 -13.547 1 93.62 373 SER A CA 1
ATOM 2819 C C . SER A 1 373 ? -21.625 -7.77 -13.562 1 93.62 373 SER A C 1
ATOM 2821 O O . SER A 1 373 ? -22.078 -7.238 -14.578 1 93.62 373 SER A O 1
ATOM 2823 N N . SER A 1 374 ? -21.391 -7.129 -12.477 1 88.5 374 SER A N 1
ATOM 2824 C CA . SER A 1 374 ? -21.688 -5.703 -12.383 1 88.5 374 SER A CA 1
ATOM 2825 C C . SER A 1 374 ? -20.734 -4.883 -13.25 1 88.5 374 SER A C 1
ATOM 2827 O O . SER A 1 374 ? -21.031 -3.729 -13.578 1 88.5 374 SER A O 1
ATOM 2829 N N . PHE A 1 375 ? -19.656 -5.414 -13.664 1 91.69 375 PHE A N 1
ATOM 2830 C CA . PHE A 1 375 ? -18.688 -4.734 -14.516 1 91.69 375 PHE A CA 1
ATOM 2831 C C . PHE A 1 375 ? -18.703 -5.316 -15.922 1 91.69 375 PHE A C 1
ATOM 2833 O O . PHE A 1 375 ? -17.781 -5.09 -16.703 1 91.69 375 PHE A O 1
ATOM 2840 N N . ALA A 1 376 ? -19.734 -6.02 -16.281 1 91.94 376 ALA A N 1
ATOM 2841 C CA . ALA A 1 376 ? -19.828 -6.711 -17.562 1 91.94 376 ALA A CA 1
ATOM 2842 C C . ALA A 1 376 ? -19.75 -5.727 -18.719 1 91.94 376 ALA A C 1
ATOM 2844 O O . ALA A 1 376 ? -19.422 -6.105 -19.844 1 91.94 376 ALA A O 1
ATOM 2845 N N . HIS A 1 377 ? -20 -4.449 -18.516 1 90.12 377 HIS A N 1
ATOM 2846 C CA . HIS A 1 377 ? -20 -3.43 -19.562 1 90.12 377 HIS A CA 1
ATOM 2847 C C . HIS A 1 377 ? -18.562 -3.082 -19.984 1 90.12 377 HIS A C 1
ATOM 2849 O O . HIS A 1 377 ? -18.359 -2.439 -21.016 1 90.12 377 HIS A O 1
ATOM 2855 N N . ILE A 1 378 ? -17.594 -3.441 -19.156 1 94.12 378 ILE A N 1
ATOM 2856 C CA . ILE A 1 378 ? -16.188 -3.211 -19.484 1 94.12 378 ILE A CA 1
ATOM 2857 C C . ILE A 1 378 ? -15.766 -4.148 -20.609 1 94.12 378 ILE A C 1
ATOM 2859 O O . ILE A 1 378 ? -15.945 -5.363 -20.516 1 94.12 378 ILE A O 1
ATOM 2863 N N . GLN A 1 379 ? -15.219 -3.582 -21.641 1 94.56 379 GLN A N 1
ATOM 2864 C CA . GLN A 1 379 ? -14.836 -4.355 -22.812 1 94.56 379 GLN A CA 1
ATOM 2865 C C . GLN A 1 379 ? -13.797 -5.414 -22.469 1 94.56 379 GLN A C 1
ATOM 2867 O O . GLN A 1 379 ? -12.727 -5.086 -21.953 1 94.56 379 GLN A O 1
ATOM 2872 N N . GLY A 1 380 ? -14.125 -6.703 -22.719 1 95 380 GLY A N 1
ATOM 2873 C CA . GLY A 1 380 ? -13.172 -7.789 -22.547 1 95 380 GLY A CA 1
ATOM 2874 C C . GLY A 1 380 ? -13.047 -8.234 -21.094 1 95 380 GLY A C 1
ATOM 2875 O O . GLY A 1 380 ? -12.109 -8.961 -20.75 1 95 380 GLY A O 1
ATOM 2876 N N . LEU A 1 381 ? -13.969 -7.84 -20.25 1 95.62 381 LEU A N 1
ATOM 2877 C CA . LEU A 1 381 ? -13.859 -8.18 -18.828 1 95.62 381 LEU A CA 1
ATOM 2878 C C . LEU A 1 381 ? -13.938 -9.688 -18.625 1 95.62 381 LEU A C 1
ATOM 2880 O O . LEU A 1 381 ? -14.852 -10.344 -19.141 1 95.62 381 LEU A O 1
ATOM 2884 N N . ALA A 1 382 ? -13.016 -10.203 -17.938 1 95.94 382 ALA A N 1
ATOM 2885 C CA . ALA A 1 382 ? -13.008 -11.586 -17.453 1 95.94 382 ALA A CA 1
ATOM 2886 C C . ALA A 1 382 ? -12.453 -11.664 -16.031 1 95.94 382 ALA A C 1
ATOM 2888 O O . ALA A 1 382 ? -11.594 -10.867 -15.656 1 95.94 382 ALA A O 1
ATOM 2889 N N . GLY A 1 383 ? -13.016 -12.492 -15.281 1 96.38 383 GLY A N 1
ATOM 2890 C CA . GLY A 1 383 ? -12.562 -12.695 -13.914 1 96.38 383 GLY A CA 1
ATOM 2891 C C . GLY A 1 383 ? -12.094 -14.109 -13.648 1 96.38 383 GLY A C 1
ATOM 2892 O O . GLY A 1 383 ? -12.547 -15.055 -14.297 1 96.38 383 GLY A O 1
ATOM 2893 N N . LEU A 1 384 ? -11.188 -14.234 -12.727 1 96.62 384 LEU A N 1
ATOM 2894 C CA . LEU A 1 384 ? -10.656 -15.531 -12.312 1 96.62 384 LEU A CA 1
ATOM 2895 C C . LEU A 1 384 ? -10.57 -15.617 -10.797 1 96.62 384 LEU A C 1
ATOM 2897 O O . LEU A 1 384 ? -10.062 -14.703 -10.141 1 96.62 384 LEU A O 1
ATOM 2901 N N . HIS A 1 385 ? -11.109 -16.625 -10.234 1 98 385 HIS A N 1
ATOM 2902 C CA . HIS A 1 385 ? -11.023 -16.953 -8.82 1 98 385 HIS A CA 1
ATOM 2903 C C . HIS A 1 385 ? -10.57 -18.406 -8.625 1 98 385 HIS A C 1
ATOM 2905 O O . HIS A 1 385 ? -11.289 -19.344 -8.969 1 98 385 HIS A O 1
ATOM 2911 N N . THR A 1 386 ? -9.359 -18.562 -8.141 1 97.94 386 THR A N 1
ATOM 2912 C CA . THR A 1 386 ? -8.766 -19.875 -7.934 1 97.94 386 THR A CA 1
ATOM 2913 C C . THR A 1 386 ? -8.562 -20.141 -6.445 1 97.94 386 THR A C 1
ATOM 2915 O O . THR A 1 386 ? -8.164 -19.25 -5.695 1 97.94 386 THR A O 1
ATOM 2918 N N . VAL 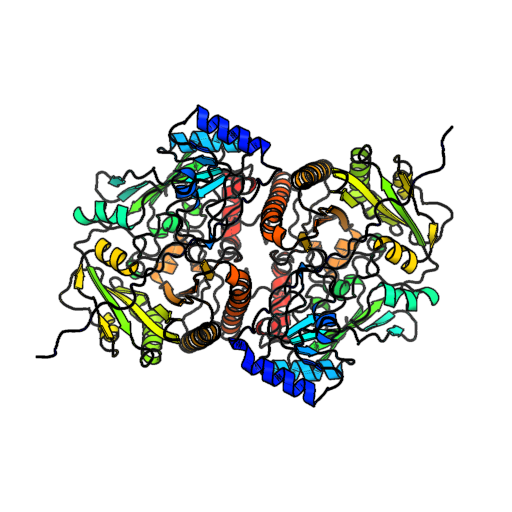A 1 387 ? -8.867 -21.359 -6.016 1 98.5 387 VAL A N 1
ATOM 2919 C CA . VAL A 1 387 ? -8.703 -21.797 -4.633 1 98.5 387 VAL A CA 1
ATOM 2920 C C . VAL A 1 387 ? -7.598 -22.844 -4.547 1 98.5 387 VAL A C 1
ATOM 2922 O O . VAL A 1 387 ? -7.777 -23.984 -4.992 1 98.5 387 VAL A O 1
ATOM 2925 N N . MET A 1 388 ? -6.484 -22.516 -3.902 1 98.31 388 MET A N 1
ATOM 2926 C CA . MET A 1 388 ? -5.32 -23.406 -3.945 1 98.31 388 MET A CA 1
ATOM 2927 C C . MET A 1 388 ? -4.965 -23.906 -2.551 1 98.31 388 MET A C 1
ATOM 2929 O O . MET A 1 388 ? -4.656 -23.109 -1.661 1 98.31 388 MET A O 1
ATOM 2933 N N . PRO A 1 389 ? -4.887 -25.188 -2.352 1 97.69 389 PRO A N 1
ATOM 2934 C CA . PRO A 1 389 ? -4.602 -25.734 -1.025 1 97.69 389 PRO A CA 1
ATOM 2935 C C . PRO A 1 389 ? -3.105 -25.812 -0.727 1 97.69 389 PRO A C 1
ATOM 2937 O O . PRO A 1 389 ? -2.307 -26.078 -1.623 1 97.69 389 PRO A O 1
ATOM 2940 N N . ILE A 1 390 ? -2.756 -25.516 0.467 1 98.56 390 ILE A N 1
ATOM 2941 C CA . ILE A 1 390 ? -1.494 -25.938 1.066 1 98.56 390 ILE A CA 1
ATOM 2942 C C . ILE A 1 390 ? -1.762 -26.922 2.199 1 98.56 390 ILE A C 1
ATOM 2944 O O . ILE A 1 390 ? -2.166 -26.531 3.295 1 98.56 390 ILE A O 1
ATOM 2948 N N . PRO A 1 391 ? -1.592 -28.188 1.96 1 98.38 391 PRO A N 1
ATOM 2949 C CA . PRO A 1 391 ? -1.884 -29.188 2.988 1 98.38 391 PRO A CA 1
ATOM 2950 C C . PRO A 1 391 ? -0.873 -29.172 4.133 1 98.38 391 PRO A C 1
ATOM 2952 O O . PRO A 1 391 ? 0.214 -28.609 3.992 1 98.38 391 PRO A O 1
ATOM 2955 N N . PRO A 1 392 ? -1.207 -29.797 5.238 1 97.94 392 PRO A N 1
ATOM 2956 C CA . PRO A 1 392 ? -0.345 -29.766 6.422 1 97.94 392 PRO A CA 1
ATOM 2957 C C . PRO A 1 392 ? 1.068 -30.266 6.133 1 97.94 392 PRO A C 1
ATOM 2959 O O . PRO A 1 392 ? 2.039 -29.734 6.672 1 97.94 392 PRO A O 1
ATOM 2962 N N . ARG A 1 393 ? 1.22 -31.25 5.285 1 97.19 393 ARG A N 1
ATOM 2963 C CA . ARG A 1 393 ? 2.537 -31.766 4.941 1 97.19 393 ARG A CA 1
ATOM 2964 C C . ARG A 1 393 ? 3.406 -30.688 4.305 1 97.19 393 ARG A C 1
ATOM 2966 O O . ARG A 1 393 ? 4.586 -30.562 4.641 1 97.19 393 ARG A O 1
ATOM 2973 N N . ALA A 1 394 ? 2.844 -30 3.395 1 98 394 ALA A N 1
ATOM 2974 C CA . ALA A 1 394 ? 3.561 -28.906 2.73 1 98 394 ALA A CA 1
ATOM 2975 C C . ALA A 1 394 ? 3.867 -27.781 3.705 1 98 394 ALA A C 1
ATOM 2977 O O . ALA A 1 394 ? 4.938 -27.172 3.641 1 98 394 ALA A O 1
ATOM 2978 N N . ILE A 1 395 ? 2.928 -27.438 4.602 1 98.12 395 ILE A N 1
ATOM 2979 C CA . ILE A 1 395 ? 3.117 -26.391 5.609 1 98.12 395 ILE A CA 1
ATOM 2980 C C . ILE A 1 395 ? 4.301 -26.75 6.504 1 98.12 395 ILE A C 1
ATOM 2982 O O . ILE A 1 395 ? 5.16 -25.906 6.77 1 98.12 395 ILE A O 1
ATOM 2986 N N . ASN A 1 396 ? 4.363 -28 6.93 1 96.56 396 ASN A N 1
ATOM 2987 C CA . ASN A 1 396 ? 5.434 -28.469 7.801 1 96.56 396 ASN A CA 1
ATOM 2988 C C . ASN A 1 396 ? 6.793 -28.391 7.105 1 96.56 396 ASN A C 1
ATOM 2990 O O . ASN A 1 396 ? 7.789 -28 7.719 1 96.56 396 ASN A O 1
ATOM 2994 N N . LYS A 1 397 ? 6.777 -28.797 5.879 1 95.75 397 LYS A N 1
ATOM 2995 C CA . LYS A 1 397 ? 8.016 -28.703 5.113 1 95.75 397 LYS A CA 1
ATOM 2996 C C . LYS A 1 397 ? 8.469 -27.266 4.969 1 95.75 397 LYS A C 1
ATOM 2998 O O . LYS A 1 397 ? 9.641 -26.953 5.16 1 95.75 397 LYS A O 1
ATOM 3003 N N . ALA A 1 398 ? 7.586 -26.391 4.648 1 93.31 398 ALA A N 1
ATOM 3004 C CA . ALA A 1 398 ? 7.879 -24.984 4.457 1 93.31 398 ALA A CA 1
ATOM 3005 C C . ALA A 1 398 ? 8.445 -24.359 5.73 1 93.31 398 ALA A C 1
ATOM 3007 O O . ALA A 1 398 ? 9.375 -23.547 5.676 1 93.31 398 ALA A O 1
ATOM 3008 N N . GLY A 1 399 ? 7.934 -24.672 6.898 1 90.94 399 GLY A N 1
ATOM 3009 C CA . GLY A 1 399 ? 8.391 -24.141 8.164 1 90.94 399 GLY A CA 1
ATOM 3010 C C . GLY A 1 399 ? 9.867 -24.391 8.422 1 90.94 399 GLY A C 1
ATOM 3011 O O . GLY A 1 399 ? 10.516 -23.625 9.148 1 90.94 399 GLY A O 1
ATOM 3012 N N . ARG A 1 400 ? 10.414 -25.297 7.73 1 86.94 400 ARG A N 1
ATOM 3013 C CA . ARG A 1 400 ? 11.797 -25.703 7.961 1 86.94 400 ARG A CA 1
ATOM 3014 C C . ARG A 1 400 ? 12.711 -25.172 6.855 1 86.94 400 ARG A C 1
ATOM 3016 O O . ARG A 1 400 ? 13.938 -25.172 7.008 1 86.94 400 ARG A O 1
ATOM 3023 N N . THR A 1 401 ? 12.078 -24.703 5.828 1 91.69 401 THR A N 1
ATOM 3024 C CA . THR A 1 401 ? 12.922 -24.562 4.648 1 91.69 401 THR A CA 1
ATOM 3025 C C . THR A 1 401 ? 12.93 -23.125 4.145 1 91.69 401 THR A C 1
ATOM 3027 O O . THR A 1 401 ? 13.797 -22.734 3.359 1 91.69 401 THR A O 1
ATOM 3030 N N . ASN A 1 402 ? 11.977 -22.344 4.531 1 97.19 402 ASN A N 1
ATOM 3031 C CA . ASN A 1 402 ? 11.852 -21.047 3.885 1 97.19 402 ASN A CA 1
ATOM 3032 C C . ASN A 1 402 ? 11.266 -20 4.836 1 97.19 402 ASN A C 1
ATOM 3034 O O . ASN A 1 402 ? 10.914 -20.312 5.973 1 97.19 402 ASN A O 1
ATOM 3038 N N . PRO A 1 403 ? 11.234 -18.703 4.449 1 98 403 PRO A N 1
ATOM 3039 C CA . PRO A 1 403 ? 10.844 -17.625 5.363 1 98 403 PRO A CA 1
ATOM 3040 C C . PRO A 1 403 ? 9.344 -17.344 5.34 1 98 403 PRO A C 1
ATOM 3042 O O . PRO A 1 403 ? 8.875 -16.422 5.996 1 98 403 PRO A O 1
ATOM 3045 N N . LEU A 1 404 ? 8.5 -18.078 4.691 1 98.06 404 LEU A N 1
ATOM 3046 C CA . LEU A 1 404 ? 7.133 -17.688 4.344 1 98.06 404 LEU A CA 1
ATOM 3047 C C . LEU A 1 404 ? 6.258 -17.625 5.59 1 98.06 404 LEU A C 1
ATOM 3049 O O . LEU A 1 404 ? 5.18 -17.031 5.566 1 98.06 404 LEU A O 1
ATOM 3053 N N . GLY A 1 405 ? 6.633 -18.312 6.668 1 96.38 405 GLY A N 1
ATOM 3054 C CA . GLY A 1 405 ? 5.91 -18.25 7.93 1 96.38 405 GLY A CA 1
ATOM 3055 C C . GLY A 1 405 ? 4.641 -19.062 7.93 1 96.38 405 GLY A C 1
ATOM 3056 O O . GLY A 1 405 ? 3.711 -18.781 8.695 1 96.38 405 GLY A O 1
ATOM 3057 N N . LEU A 1 406 ? 4.57 -20.078 7.113 1 97.5 406 LEU A N 1
ATOM 3058 C CA . LEU A 1 406 ? 3.379 -20.922 7.004 1 97.5 406 LEU A CA 1
ATOM 3059 C C . LEU A 1 406 ? 3.205 -21.781 8.25 1 97.5 406 LEU A C 1
ATOM 3061 O O . LEU A 1 406 ? 2.096 -22.234 8.547 1 97.5 406 LEU A O 1
ATOM 3065 N N . ASP A 1 407 ? 4.262 -22.031 8.938 1 94.94 407 ASP A N 1
ATOM 3066 C CA . ASP A 1 407 ? 4.234 -22.906 10.102 1 94.94 407 ASP A CA 1
ATOM 3067 C C . ASP A 1 407 ? 3.529 -22.25 11.281 1 94.94 407 ASP A C 1
ATOM 3069 O O . ASP A 1 407 ? 3.324 -22.859 12.32 1 94.94 407 ASP A O 1
ATOM 3073 N N . ARG A 1 408 ? 3.117 -21.016 11.133 1 94.44 408 ARG A N 1
ATOM 3074 C CA . ARG A 1 408 ? 2.285 -20.344 12.125 1 94.44 408 ARG A CA 1
ATOM 3075 C C . ARG A 1 408 ? 0.841 -20.828 12.047 1 94.44 408 ARG A C 1
ATOM 3077 O O . ARG A 1 408 ? 0.024 -20.5 12.914 1 94.44 408 ARG A O 1
ATOM 3084 N N . ALA A 1 409 ? 0.514 -21.594 11 1 96.38 409 ALA A N 1
ATOM 3085 C CA . ALA A 1 409 ? -0.831 -22.141 10.844 1 96.38 409 ALA A CA 1
ATOM 3086 C C . ALA A 1 409 ? -1.157 -23.109 11.977 1 96.38 409 ALA A C 1
ATOM 3088 O O . ALA A 1 409 ? -0.255 -23.688 12.586 1 96.38 409 ALA A O 1
ATOM 3089 N N . LYS A 1 410 ? -2.467 -23.312 12.273 1 95.88 410 LYS A N 1
ATOM 3090 C CA . LYS A 1 410 ? -2.908 -24.312 13.242 1 95.88 410 LYS A CA 1
ATOM 3091 C C . LYS A 1 410 ? -2.445 -25.703 12.836 1 95.88 410 LYS A C 1
ATOM 3093 O O . LYS A 1 410 ? -2.551 -26.094 11.672 1 95.88 410 LYS A O 1
ATOM 3098 N N . PRO A 1 411 ? -1.893 -26.469 13.82 1 95.12 411 PRO A N 1
ATOM 3099 C CA . PRO A 1 411 ? -1.39 -27.812 13.492 1 95.12 411 PRO A CA 1
ATOM 3100 C C . PRO A 1 411 ? -2.453 -28.703 12.859 1 95.12 411 PRO A C 1
ATOM 3102 O O . PRO A 1 411 ? -3.588 -28.75 13.336 1 95.12 411 PRO A O 1
ATOM 3105 N N . GLY A 1 412 ? -2.047 -29.328 11.773 1 95.62 412 GLY A N 1
ATOM 3106 C CA . GLY A 1 412 ? -2.904 -30.312 11.133 1 95.62 412 GLY A CA 1
ATOM 3107 C C . GLY A 1 412 ? -3.949 -29.688 10.227 1 95.62 412 GLY A C 1
ATOM 3108 O O . GLY A 1 412 ? -4.734 -30.391 9.594 1 95.62 412 GLY A O 1
ATOM 3109 N N . LYS A 1 413 ? -3.959 -28.391 10.102 1 97 413 LYS A N 1
ATOM 3110 C CA . LYS A 1 413 ? -4.949 -27.719 9.266 1 97 413 LYS A CA 1
ATOM 3111 C C . LYS A 1 413 ? -4.34 -27.281 7.934 1 97 413 LYS A C 1
ATOM 3113 O O . LYS A 1 413 ? -3.184 -26.859 7.887 1 97 413 LYS A O 1
ATOM 3118 N N . SER A 1 414 ? -5.145 -27.422 6.867 1 98.19 414 SER A N 1
ATOM 3119 C CA . SER A 1 414 ? -4.754 -26.906 5.559 1 98.19 414 SER A CA 1
ATOM 3120 C C . SER A 1 414 ? -5.016 -25.406 5.457 1 98.19 414 SER A C 1
ATOM 3122 O O . SER A 1 414 ? -5.777 -24.844 6.25 1 98.19 414 SER A O 1
ATOM 3124 N N . LEU A 1 415 ? -4.336 -24.781 4.594 1 98.56 415 LEU A N 1
ATOM 3125 C CA . LEU A 1 415 ? -4.617 -23.406 4.203 1 98.56 415 LEU A CA 1
ATOM 3126 C C . LEU A 1 415 ? -5.121 -23.344 2.766 1 98.56 415 LEU A C 1
ATOM 3128 O O . LEU A 1 415 ? -4.82 -24.219 1.956 1 98.56 415 LEU A O 1
ATOM 3132 N N . SER A 1 416 ? -5.961 -22.422 2.457 1 98.69 416 SER A N 1
ATOM 3133 C CA . SER A 1 416 ? -6.387 -22.094 1.103 1 98.69 416 SER A CA 1
ATOM 3134 C C . SER A 1 416 ? -5.848 -20.719 0.681 1 98.69 416 SER A C 1
ATOM 3136 O O . SER A 1 416 ? -6.203 -19.703 1.271 1 98.69 416 SER A O 1
ATOM 3138 N N . VAL A 1 417 ? -5.031 -20.703 -0.32 1 98.62 417 VAL A N 1
ATOM 3139 C CA . VAL A 1 417 ? -4.539 -19.469 -0.922 1 98.62 417 VAL A CA 1
ATOM 3140 C C . VAL A 1 417 ? -5.379 -19.125 -2.15 1 98.62 417 VAL A C 1
ATOM 3142 O O . VAL A 1 417 ? -5.613 -19.984 -3.01 1 98.62 417 VAL A O 1
ATOM 3145 N N . PHE A 1 418 ? -5.805 -17.891 -2.219 1 98.31 418 PHE A N 1
ATOM 3146 C CA . PHE A 1 418 ? -6.645 -17.484 -3.338 1 98.31 418 PHE A CA 1
ATOM 3147 C C . PHE A 1 418 ? -5.828 -16.719 -4.375 1 98.31 418 PHE A C 1
ATOM 3149 O O . PHE A 1 418 ? -4.918 -15.969 -4.027 1 98.31 418 PHE A O 1
ATOM 3156 N N . TYR A 1 419 ? -6.059 -16.984 -5.562 1 97.19 419 TYR A N 1
ATOM 3157 C CA . TYR A 1 419 ? -5.852 -16.016 -6.641 1 97.19 419 TYR A CA 1
ATOM 3158 C C . TYR A 1 419 ? -7.176 -15.414 -7.09 1 97.19 419 TYR A C 1
ATOM 3160 O O . TYR A 1 419 ? -8.102 -16.141 -7.457 1 97.19 419 TYR A O 1
ATOM 3168 N N . ILE A 1 420 ? -7.305 -14.141 -7.047 1 97.69 420 ILE A N 1
ATOM 3169 C CA . ILE A 1 420 ? -8.516 -13.453 -7.484 1 97.69 420 ILE A CA 1
ATOM 3170 C C . ILE A 1 420 ? -8.141 -12.242 -8.336 1 97.69 420 ILE A C 1
ATOM 3172 O O . ILE A 1 420 ? -7.492 -11.305 -7.848 1 97.69 420 ILE A O 1
ATOM 3176 N N . GLY A 1 421 ? -8.492 -12.336 -9.594 1 96.56 421 GLY A N 1
ATOM 3177 C CA . GLY A 1 421 ? -8.094 -11.273 -10.5 1 96.56 421 GLY A CA 1
ATOM 3178 C C . GLY A 1 421 ? -9.109 -11.023 -11.602 1 96.56 421 GLY A C 1
ATOM 3179 O O . GLY A 1 421 ? -10.023 -11.828 -11.805 1 96.56 421 GLY A O 1
ATOM 3180 N N . VAL A 1 422 ? -9.023 -9.844 -12.234 1 96.31 422 VAL A N 1
ATOM 3181 C CA . VAL A 1 422 ? -9.797 -9.5 -13.422 1 96.31 422 VAL A CA 1
ATOM 3182 C C . VAL A 1 422 ? -8.867 -8.992 -14.516 1 96.31 422 VAL A C 1
ATOM 3184 O O . VAL A 1 422 ? -7.754 -8.531 -14.234 1 96.31 422 VAL A O 1
ATOM 3187 N N . GLN A 1 423 ? -9.273 -9.156 -15.68 1 96.25 423 GLN A N 1
ATOM 3188 C CA . GLN A 1 423 ? -8.594 -8.633 -16.859 1 96.25 423 GLN A CA 1
ATOM 3189 C C . GLN A 1 423 ? -9.578 -7.957 -17.812 1 96.25 423 GLN A C 1
ATOM 3191 O O . GLN A 1 423 ? -10.781 -8.25 -17.781 1 96.25 423 GLN A O 1
ATOM 3196 N N . PHE A 1 424 ? -9.094 -7.047 -18.625 1 96.19 424 PHE A N 1
ATOM 3197 C CA . PHE A 1 424 ? -9.922 -6.359 -19.609 1 96.19 424 PHE A CA 1
ATOM 3198 C C . PHE A 1 424 ? -9.055 -5.703 -20.672 1 96.19 424 PHE A C 1
ATOM 3200 O O . PHE A 1 424 ? -7.828 -5.746 -20.594 1 96.19 424 PHE A O 1
ATOM 3207 N N . ASP A 1 425 ? -9.664 -5.105 -21.688 1 94.75 425 ASP A N 1
ATOM 3208 C CA . ASP A 1 425 ? -8.977 -4.77 -22.938 1 94.75 425 ASP A CA 1
ATOM 3209 C C . ASP A 1 425 ? -8.281 -3.418 -22.828 1 94.75 425 ASP A C 1
ATOM 3211 O O . ASP A 1 425 ? -7.152 -3.256 -23.297 1 94.75 425 ASP A O 1
ATOM 3215 N N . LEU A 1 426 ? -8.969 -2.469 -22.188 1 93.25 426 LEU A N 1
ATOM 3216 C CA . LEU A 1 426 ? -8.547 -1.09 -22.406 1 93.25 426 LEU A CA 1
ATOM 3217 C C . LEU A 1 426 ? -7.926 -0.5 -21.141 1 93.25 426 LEU A C 1
ATOM 3219 O O . LEU A 1 426 ? -8.523 -0.564 -20.062 1 93.25 426 LEU A O 1
ATOM 3223 N N . GLU A 1 427 ? -6.859 0.17 -21.312 1 90.06 427 GLU A N 1
ATOM 3224 C CA . GLU A 1 427 ? -6.184 0.858 -20.203 1 90.06 427 GLU A CA 1
ATOM 3225 C C . GLU A 1 427 ? -7.055 1.976 -19.641 1 90.06 427 GLU A C 1
ATOM 3227 O O . GLU A 1 427 ? -6.965 2.301 -18.453 1 90.06 427 GLU A O 1
ATOM 3232 N N . SER A 1 428 ? -7.867 2.596 -20.453 1 86.5 428 SER A N 1
ATOM 3233 C CA . SER A 1 428 ? -8.711 3.713 -20.031 1 86.5 428 SER A CA 1
ATOM 3234 C C . SER A 1 428 ? -9.703 3.289 -18.953 1 86.5 428 SER A C 1
ATOM 3236 O O . SER A 1 428 ? -10.297 4.133 -18.297 1 86.5 428 SER A O 1
ATOM 3238 N N . ASP A 1 429 ? -9.875 1.941 -18.797 1 90.25 429 ASP A N 1
ATOM 3239 C CA . ASP A 1 429 ? -10.844 1.443 -17.828 1 90.25 429 ASP A CA 1
ATOM 3240 C C . ASP A 1 429 ? -10.18 1.156 -16.484 1 90.25 429 ASP A C 1
ATOM 3242 O O . ASP A 1 429 ? -10.852 0.801 -15.508 1 90.25 429 ASP A O 1
ATOM 3246 N N . ILE A 1 430 ? -8.883 1.394 -16.375 1 89.12 430 ILE A N 1
ATOM 3247 C CA . ILE A 1 430 ? -8.125 1.088 -15.172 1 89.12 430 ILE A CA 1
ATOM 3248 C C . ILE A 1 430 ? -8.703 1.857 -13.984 1 89.12 430 ILE A C 1
ATOM 3250 O O . ILE A 1 430 ? -8.945 1.28 -12.922 1 89.12 430 ILE A O 1
ATOM 3254 N N . ASP A 1 431 ? -8.953 3.086 -14.148 1 76.62 431 ASP A N 1
ATOM 3255 C CA . ASP A 1 431 ? -9.375 3.955 -13.055 1 76.62 431 ASP A CA 1
ATOM 3256 C C . ASP A 1 431 ? -10.758 3.561 -12.531 1 76.62 431 ASP A C 1
ATOM 3258 O O . ASP A 1 431 ? -11.117 3.877 -11.398 1 76.62 431 ASP A O 1
ATOM 3262 N N . LYS A 1 432 ? -11.461 2.92 -13.367 1 79.94 432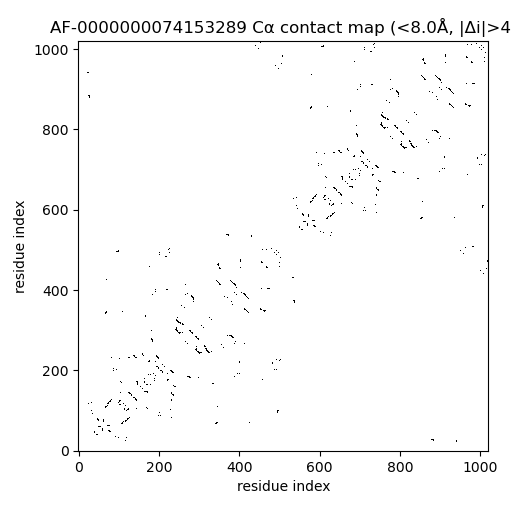 LYS A N 1
ATOM 3263 C CA . LYS A 1 432 ? -12.789 2.465 -12.977 1 79.94 432 LYS A CA 1
ATOM 3264 C C . LYS A 1 432 ? -12.719 1.122 -12.25 1 79.94 432 LYS A C 1
ATOM 3266 O O . LYS A 1 432 ? -13.414 0.913 -11.258 1 79.94 432 LYS A O 1
ATOM 3271 N N . VAL A 1 433 ? -11.93 0.282 -12.695 1 89.62 433 VAL A N 1
ATOM 3272 C CA . VAL A 1 433 ? -11.984 -1.115 -12.273 1 89.62 433 VAL A CA 1
ATOM 3273 C C . VAL A 1 433 ? -11.047 -1.34 -11.094 1 89.62 433 VAL A C 1
ATOM 3275 O O . VAL A 1 433 ? -11.438 -1.942 -10.086 1 89.62 433 VAL A O 1
ATOM 3278 N N . PHE A 1 434 ? -9.852 -0.809 -11.125 1 88.88 434 PHE A N 1
ATOM 3279 C CA . PHE A 1 434 ? -8.82 -1.163 -10.156 1 88.88 434 PHE A CA 1
ATOM 3280 C C . PHE A 1 434 ? -9.227 -0.745 -8.75 1 88.88 434 PHE A C 1
ATOM 3282 O O . PHE A 1 434 ? -9.195 -1.555 -7.824 1 88.88 434 PHE A O 1
ATOM 3289 N N . PRO A 1 435 ? -9.68 0.528 -8.562 1 78.56 435 PRO A N 1
ATOM 3290 C CA . PRO A 1 435 ? -10.07 0.903 -7.203 1 78.56 435 PRO A CA 1
ATOM 3291 C C . PRO A 1 435 ? -11.242 0.075 -6.676 1 78.56 435 PRO A C 1
ATOM 3293 O O . PRO A 1 435 ? -11.25 -0.322 -5.508 1 78.56 435 PRO A O 1
ATOM 3296 N N . ALA A 1 436 ? -12.195 -0.195 -7.527 1 82.56 436 ALA A N 1
ATOM 3297 C CA . ALA A 1 436 ? -13.344 -1.002 -7.129 1 82.56 436 ALA A CA 1
ATOM 3298 C C . ALA A 1 436 ? -12.914 -2.416 -6.746 1 82.56 436 ALA A C 1
ATOM 3300 O O . ALA A 1 436 ? -13.43 -2.984 -5.781 1 82.56 436 ALA A O 1
ATOM 3301 N N . TRP A 1 437 ? -12.023 -2.939 -7.484 1 90.88 437 TRP A N 1
ATOM 3302 C CA . TRP A 1 437 ? -11.516 -4.281 -7.203 1 90.88 437 TRP A CA 1
ATOM 3303 C C . TRP A 1 437 ? -10.797 -4.32 -5.863 1 90.88 437 TRP A C 1
ATOM 3305 O O . TRP A 1 437 ? -10.977 -5.262 -5.082 1 90.88 437 TRP A O 1
ATOM 3315 N N . GLY A 1 438 ? -9.969 -3.328 -5.629 1 86.69 438 GLY A N 1
ATOM 3316 C CA . GLY A 1 438 ? -9.289 -3.248 -4.344 1 86.69 438 GLY A CA 1
ATOM 3317 C C . GLY A 1 438 ? -10.25 -3.234 -3.166 1 86.69 438 GLY A C 1
ATOM 3318 O O . GLY A 1 438 ? -10.039 -3.947 -2.182 1 86.69 438 GLY A O 1
ATOM 3319 N N . VAL A 1 439 ? -11.266 -2.473 -3.254 1 79.06 439 VAL A N 1
ATOM 3320 C CA . VAL A 1 439 ? -12.289 -2.395 -2.211 1 79.06 439 VAL A CA 1
ATOM 3321 C C . VAL A 1 439 ? -12.977 -3.746 -2.062 1 79.06 439 VAL A C 1
ATOM 3323 O O . VAL A 1 439 ? -13.242 -4.195 -0.946 1 79.06 439 VAL A O 1
ATOM 3326 N N . PHE A 1 440 ? -13.25 -4.332 -3.135 1 89.25 440 PHE A N 1
ATOM 3327 C CA . PHE A 1 440 ? -13.883 -5.645 -3.146 1 89.25 440 PHE A CA 1
ATOM 3328 C C . PHE A 1 440 ? -13.031 -6.664 -2.404 1 89.25 440 PHE A C 1
ATOM 3330 O O . PHE A 1 440 ? -13.531 -7.41 -1.56 1 89.25 440 PHE A O 1
ATOM 3337 N N . ILE A 1 441 ? -11.766 -6.703 -2.674 1 92.5 441 ILE A N 1
ATOM 3338 C CA . ILE A 1 441 ? -10.859 -7.641 -2.027 1 92.5 441 ILE A CA 1
ATOM 3339 C C . ILE A 1 441 ? -10.852 -7.395 -0.52 1 92.5 441 ILE A C 1
ATOM 3341 O O . ILE A 1 441 ? -10.883 -8.344 0.269 1 92.5 441 ILE A O 1
ATOM 3345 N N . ARG A 1 442 ? -10.766 -6.215 -0.151 1 85.5 442 ARG A N 1
ATOM 3346 C CA . ARG A 1 442 ? -10.766 -5.887 1.271 1 85.5 442 ARG A CA 1
ATOM 3347 C C . ARG A 1 442 ? -12.047 -6.371 1.94 1 85.5 442 ARG A C 1
ATOM 3349 O O . ARG A 1 442 ? -12.031 -6.805 3.094 1 85.5 442 ARG A O 1
ATOM 3356 N N . THR A 1 443 ? -13.164 -6.223 1.267 1 84.94 443 THR A N 1
ATOM 3357 C CA . THR A 1 443 ? -14.438 -6.703 1.785 1 84.94 443 THR A CA 1
ATOM 3358 C C . THR A 1 443 ? -14.391 -8.211 2.016 1 84.94 443 THR A C 1
ATOM 3360 O O . THR A 1 443 ? -14.898 -8.703 3.025 1 84.94 443 THR A O 1
ATOM 3363 N N . LEU A 1 444 ? -13.82 -8.867 1.085 1 93.31 444 LEU A N 1
ATOM 3364 C CA . LEU A 1 444 ? -13.68 -10.312 1.241 1 93.31 444 LEU A CA 1
ATOM 3365 C C . LEU A 1 444 ? -12.805 -10.648 2.443 1 93.31 444 LEU A C 1
ATOM 3367 O O . LEU A 1 444 ? -13.125 -11.555 3.213 1 93.31 444 LEU A O 1
ATOM 3371 N N . GLN A 1 445 ? -11.75 -9.93 2.629 1 93.75 445 GLN A N 1
ATOM 3372 C CA . GLN A 1 445 ? -10.844 -10.172 3.748 1 93.75 445 GLN A CA 1
ATOM 3373 C C . GLN A 1 445 ? -11.531 -9.875 5.082 1 93.75 445 GLN A C 1
ATOM 3375 O O . GLN A 1 445 ? -11.359 -10.617 6.051 1 93.75 445 GLN A O 1
ATOM 3380 N N . ALA A 1 446 ? -12.234 -8.828 5.109 1 88.62 446 ALA A N 1
ATOM 3381 C CA . ALA A 1 446 ? -12.969 -8.477 6.324 1 88.62 446 ALA A CA 1
ATOM 3382 C C . ALA A 1 446 ? -13.961 -9.57 6.699 1 88.62 446 ALA A C 1
ATOM 3384 O O . ALA A 1 446 ? -14.086 -9.922 7.875 1 88.62 446 ALA A O 1
ATOM 3385 N N . GLU A 1 447 ? -14.656 -10.055 5.723 1 91.38 447 GLU A N 1
ATOM 3386 C CA . GLU A 1 447 ? -15.586 -11.148 5.98 1 91.38 447 GLU A CA 1
ATOM 3387 C C . GLU A 1 447 ? -14.859 -12.391 6.488 1 91.38 447 GLU A C 1
ATOM 3389 O O . GLU A 1 447 ? -15.352 -13.094 7.371 1 91.38 447 GLU A O 1
ATOM 3394 N N . ALA A 1 448 ? -13.742 -12.695 5.922 1 95.75 448 ALA A N 1
ATOM 3395 C CA . ALA A 1 448 ? -12.945 -13.828 6.398 1 95.75 448 ALA A CA 1
ATOM 3396 C C . ALA A 1 448 ? -12.578 -13.656 7.867 1 95.75 448 ALA A C 1
ATOM 3398 O O . ALA A 1 448 ? -12.586 -14.625 8.633 1 95.75 448 ALA A O 1
ATOM 3399 N N . LYS A 1 449 ? -12.188 -12.477 8.211 1 92.25 449 LYS A N 1
ATOM 3400 C CA . LYS A 1 449 ? -11.883 -12.188 9.609 1 92.25 449 LYS A CA 1
ATOM 3401 C C . LYS A 1 449 ? -13.109 -12.391 10.492 1 92.25 449 LYS A C 1
ATOM 3403 O O . LYS A 1 449 ? -13.023 -13 11.562 1 92.25 449 LYS A O 1
ATOM 3408 N N . LEU A 1 450 ? -14.266 -11.906 10.055 1 89.38 450 LEU A N 1
ATOM 3409 C CA . LEU A 1 450 ? -15.508 -12.031 10.812 1 89.38 450 LEU A CA 1
ATOM 3410 C C . LEU A 1 450 ? -15.859 -13.5 11.031 1 89.38 450 LEU A C 1
ATOM 3412 O O . LEU A 1 450 ? -16.375 -13.867 12.086 1 89.38 450 LEU A O 1
ATOM 3416 N N . GLN A 1 451 ? -15.516 -14.289 10.023 1 93.81 451 GLN A N 1
ATOM 3417 C CA . GLN A 1 451 ? -15.812 -15.711 10.125 1 93.81 451 GLN A CA 1
ATOM 3418 C C . GLN A 1 451 ? -14.68 -16.469 10.828 1 93.81 451 GLN A C 1
ATOM 3420 O O . GLN A 1 451 ? -14.734 -17.688 10.969 1 93.81 451 GLN A O 1
ATOM 3425 N N . ASN A 1 452 ? -13.648 -15.789 11.211 1 92.81 452 ASN A N 1
ATOM 3426 C CA . ASN A 1 452 ? -12.516 -16.312 11.961 1 92.81 452 ASN A CA 1
ATOM 3427 C C . ASN A 1 452 ? -11.734 -17.344 11.148 1 92.81 452 ASN A C 1
ATOM 3429 O O . ASN A 1 452 ? -11.32 -18.375 11.68 1 92.81 452 ASN A O 1
ATOM 3433 N N . VAL A 1 453 ? -11.594 -17.062 9.812 1 96.94 453 VAL A N 1
ATOM 3434 C CA . VAL A 1 453 ? -10.875 -18.031 8.992 1 96.94 453 VAL A CA 1
ATOM 3435 C C . VAL A 1 453 ? -9.68 -17.359 8.32 1 96.94 453 VAL A C 1
ATOM 3437 O O . VAL A 1 453 ? -8.883 -18.016 7.648 1 96.94 453 VAL A O 1
ATOM 3440 N N . LEU A 1 454 ? -9.5 -16.047 8.492 1 96 454 LEU A N 1
ATOM 3441 C CA . LEU A 1 454 ? -8.422 -15.305 7.844 1 96 454 LEU A CA 1
ATOM 3442 C C . LEU A 1 454 ? -7.066 -15.703 8.414 1 96 454 LEU A C 1
ATOM 3444 O O . LEU A 1 454 ? -6.918 -15.828 9.633 1 96 454 LEU A O 1
ATOM 3448 N N . PHE A 1 455 ? -6.102 -16.047 7.605 1 96.69 455 PHE A N 1
ATOM 3449 C CA . PHE A 1 455 ? -4.711 -16.312 7.965 1 96.69 455 PHE A CA 1
ATOM 3450 C C . PHE A 1 455 ? -3.791 -15.234 7.387 1 96.69 455 PHE A C 1
ATOM 3452 O O . PHE A 1 455 ? -3.986 -14.789 6.258 1 96.69 455 PHE A O 1
ATOM 3459 N N . PRO A 1 456 ? -2.756 -14.766 8.039 1 93.94 456 PRO A N 1
ATOM 3460 C CA . PRO A 1 456 ? -2.041 -13.539 7.695 1 93.94 456 PRO A CA 1
ATOM 3461 C C . PRO A 1 456 ? -1.146 -13.695 6.469 1 93.94 456 PRO A C 1
ATOM 3463 O O . PRO A 1 456 ? -0.708 -12.703 5.883 1 93.94 456 PRO A O 1
ATOM 3466 N N . TYR A 1 457 ? -0.912 -14.836 5.988 1 96.38 457 TYR A N 1
ATOM 3467 C CA . TYR A 1 457 ? 0.055 -15.062 4.918 1 96.38 457 TYR A CA 1
ATOM 3468 C C . TYR A 1 457 ? -0.458 -14.516 3.592 1 96.38 457 TYR A C 1
ATOM 3470 O O . TYR A 1 457 ? -1.61 -14.75 3.221 1 96.38 457 TYR A O 1
ATOM 3478 N N . ILE A 1 458 ? 0.365 -13.781 2.891 1 96.94 458 ILE A N 1
ATOM 3479 C CA . ILE A 1 458 ? 0.137 -13.289 1.538 1 96.94 458 ILE A CA 1
ATOM 3480 C C . ILE A 1 458 ? 1.198 -13.852 0.596 1 96.94 458 ILE A C 1
ATOM 3482 O O . ILE A 1 458 ? 2.393 -13.602 0.775 1 96.94 458 ILE A O 1
ATOM 3486 N N . MET A 1 459 ? 0.819 -14.586 -0.343 1 97.62 459 MET A N 1
ATOM 3487 C CA . MET A 1 459 ? 1.776 -15.258 -1.213 1 97.62 459 MET A CA 1
ATOM 3488 C C . MET A 1 459 ? 2.34 -14.297 -2.254 1 97.62 459 MET A C 1
ATOM 3490 O O . MET A 1 459 ? 1.59 -13.727 -3.043 1 97.62 459 MET A O 1
ATOM 3494 N N . LEU A 1 460 ? 3.555 -14.234 -2.318 1 97.12 460 LEU A N 1
ATOM 3495 C CA . LEU A 1 460 ? 4.289 -13.258 -3.121 1 97.12 460 LEU A CA 1
ATOM 3496 C C . LEU A 1 460 ? 3.906 -13.367 -4.594 1 97.12 460 LEU A C 1
ATOM 3498 O O . LEU A 1 460 ? 3.643 -12.359 -5.25 1 97.12 460 LEU A O 1
ATOM 3502 N N . THR A 1 461 ? 3.77 -14.5 -5.105 1 94.25 461 THR A N 1
ATOM 3503 C CA . THR A 1 461 ? 3.672 -14.742 -6.539 1 94.25 461 THR A CA 1
ATOM 3504 C C . THR A 1 461 ? 2.287 -14.367 -7.059 1 94.25 461 THR A C 1
ATOM 3506 O O . THR A 1 461 ? 2.078 -14.266 -8.266 1 94.25 461 THR A O 1
ATOM 3509 N N . TYR A 1 462 ? 1.338 -14.133 -6.191 1 96.38 462 TYR A N 1
ATOM 3510 C CA . TYR A 1 462 ? -0.019 -13.812 -6.613 1 96.38 462 TYR A CA 1
ATOM 3511 C C . TYR A 1 462 ? -0.468 -12.477 -6.035 1 96.38 462 TYR A C 1
ATOM 3513 O O . TYR A 1 462 ? -1.618 -12.07 -6.215 1 96.38 462 TYR A O 1
ATOM 3521 N N . ALA A 1 463 ? 0.442 -11.812 -5.391 1 96.81 463 ALA A N 1
ATOM 3522 C CA . ALA A 1 463 ? 0.072 -10.617 -4.633 1 96.81 463 ALA A CA 1
ATOM 3523 C C . ALA A 1 463 ? 0.026 -9.391 -5.535 1 96.81 463 ALA A C 1
ATOM 3525 O O . ALA A 1 463 ? 0.804 -9.273 -6.484 1 96.81 463 ALA A O 1
ATOM 3526 N N . ASP A 1 464 ? -0.865 -8.516 -5.227 1 95.25 464 ASP A N 1
ATOM 3527 C CA . ASP A 1 464 ? -0.836 -7.164 -5.777 1 95.25 464 ASP A CA 1
ATOM 3528 C C . ASP A 1 464 ? 0.327 -6.363 -5.199 1 95.25 464 ASP A C 1
ATOM 3530 O O . ASP A 1 464 ? 0.771 -6.621 -4.078 1 95.25 464 ASP A O 1
ATOM 3534 N N . GLY A 1 465 ? 0.722 -5.41 -6.012 1 91.75 465 GLY A N 1
ATOM 3535 C CA . GLY A 1 465 ? 1.841 -4.582 -5.59 1 91.75 465 GLY A CA 1
ATOM 3536 C C . GLY A 1 465 ? 1.577 -3.838 -4.293 1 91.75 465 GLY A C 1
ATOM 3537 O O . GLY A 1 465 ? 2.514 -3.492 -3.568 1 91.75 465 GLY A O 1
ATOM 3538 N N . SER A 1 466 ? 0.358 -3.576 -3.918 1 86.38 466 SER A N 1
ATOM 3539 C CA . SER A 1 466 ? -0.005 -2.793 -2.74 1 86.38 466 SER A CA 1
ATOM 3540 C C . SER A 1 466 ? -0.024 -3.658 -1.485 1 86.38 466 SER A C 1
ATOM 3542 O O . SER A 1 466 ? -0.116 -3.141 -0.37 1 86.38 466 SER A O 1
ATOM 3544 N N . GLN A 1 467 ? 0.083 -4.934 -1.595 1 91.38 467 GLN A N 1
ATOM 3545 C CA . GLN A 1 467 ? -0.031 -5.82 -0.442 1 91.38 467 GLN A CA 1
ATOM 3546 C C . GLN A 1 467 ? 1.31 -5.973 0.271 1 91.38 467 GLN A C 1
ATOM 3548 O O . GLN A 1 467 ? 2.365 -5.922 -0.364 1 91.38 467 GLN A O 1
ATOM 3553 N N . GLN A 1 468 ? 1.267 -6.25 1.536 1 88.44 468 GLN A N 1
ATOM 3554 C CA . GLN A 1 468 ? 2.457 -6.332 2.375 1 88.44 468 GLN A CA 1
ATOM 3555 C C . GLN A 1 468 ? 2.949 -7.77 2.494 1 88.44 468 GLN A C 1
ATOM 3557 O O . GLN A 1 468 ? 2.943 -8.344 3.584 1 88.44 468 GLN A O 1
ATOM 3562 N N . VAL A 1 469 ? 3.531 -8.195 1.488 1 95.38 469 VAL A N 1
ATOM 3563 C CA . VAL A 1 469 ? 3.836 -9.609 1.323 1 95.38 469 VAL A CA 1
ATOM 3564 C C . VAL A 1 469 ? 4.879 -10.039 2.354 1 95.38 469 VAL A C 1
ATOM 3566 O O . VAL A 1 469 ? 4.613 -10.891 3.203 1 95.38 469 VAL A O 1
ATOM 3569 N N . ILE A 1 470 ? 6.016 -9.438 2.381 1 95.31 470 ILE A N 1
ATOM 3570 C CA . ILE A 1 470 ? 7.113 -9.898 3.223 1 95.31 470 ILE A CA 1
ATOM 3571 C C . ILE A 1 470 ? 6.777 -9.648 4.691 1 95.31 470 ILE A C 1
ATOM 3573 O O . ILE A 1 470 ? 7.094 -10.477 5.551 1 95.31 470 ILE A O 1
ATOM 3577 N N . ALA A 1 471 ? 6.117 -8.586 4.98 1 90.31 471 ALA A N 1
ATOM 3578 C CA . ALA A 1 471 ? 5.668 -8.336 6.348 1 90.31 471 ALA A CA 1
ATOM 3579 C C . ALA A 1 471 ? 4.777 -9.469 6.852 1 90.31 471 ALA A C 1
ATOM 3581 O O . ALA A 1 471 ? 4.758 -9.758 8.047 1 90.31 471 ALA A O 1
ATOM 358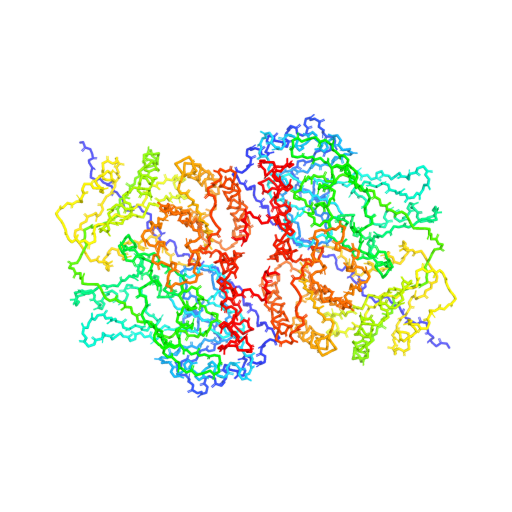2 N N . SER A 1 472 ? 4.066 -10.141 6.008 1 93.38 472 SER A N 1
ATOM 3583 C CA . SER A 1 472 ? 3.113 -11.18 6.391 1 93.38 472 SER A CA 1
ATOM 3584 C C . SER A 1 472 ? 3.826 -12.453 6.832 1 93.38 472 SER A C 1
ATOM 3586 O O . SER A 1 472 ? 3.193 -13.375 7.344 1 93.38 472 SER A O 1
ATOM 3588 N N . TYR A 1 473 ? 5.176 -12.531 6.633 1 95.25 473 TYR A N 1
ATOM 3589 C CA . TYR A 1 473 ? 5.93 -13.742 6.953 1 95.25 473 TYR A CA 1
ATOM 3590 C C . TYR A 1 473 ? 6.059 -13.914 8.461 1 95.25 473 TYR A C 1
ATOM 3592 O O . TYR A 1 473 ? 6.477 -14.977 8.938 1 95.25 473 TYR A O 1
ATOM 3600 N N . GLY A 1 474 ? 5.688 -12.945 9.234 1 91.12 474 GLY A N 1
ATOM 3601 C CA . GLY A 1 474 ? 5.824 -12.977 10.68 1 91.12 474 GLY A CA 1
ATOM 3602 C C . GLY A 1 474 ? 7.055 -12.242 11.18 1 91.12 474 GLY A C 1
ATOM 3603 O O . GLY A 1 474 ? 8.094 -12.234 10.516 1 91.12 474 GLY A O 1
ATOM 3604 N N . ASP A 1 475 ? 7.016 -11.68 12.375 1 86.06 475 ASP A N 1
ATOM 3605 C CA . ASP A 1 475 ? 8.023 -10.773 12.93 1 86.06 475 ASP A CA 1
ATOM 3606 C C . ASP A 1 475 ? 9.398 -11.445 12.969 1 86.06 475 ASP A C 1
ATOM 3608 O O . ASP A 1 475 ? 10.398 -10.836 12.594 1 86.06 475 ASP A O 1
ATOM 3612 N N . LYS A 1 476 ? 9.43 -12.633 13.461 1 90.94 476 LYS A N 1
ATOM 3613 C 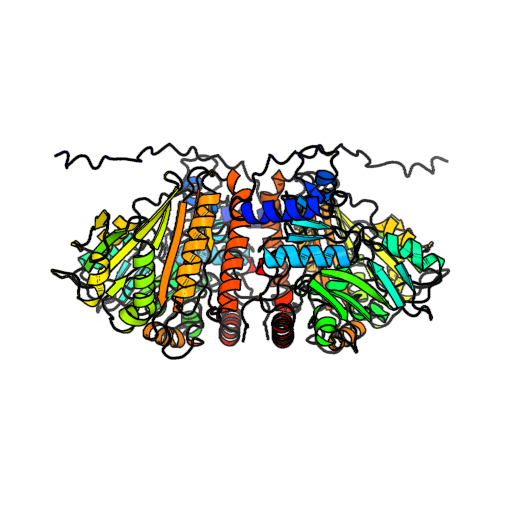CA . LYS A 1 476 ? 10.703 -13.336 13.609 1 90.94 476 LYS A CA 1
ATOM 3614 C C . LYS A 1 476 ? 11.391 -13.523 12.258 1 90.94 476 LYS A C 1
ATOM 3616 O O . LYS A 1 476 ? 12.594 -13.273 12.133 1 90.94 476 LYS A O 1
ATOM 3621 N N . ASN A 1 477 ? 10.633 -13.977 11.242 1 95.12 477 ASN A N 1
ATOM 3622 C CA . ASN A 1 477 ? 11.211 -14.203 9.922 1 95.12 477 ASN A CA 1
ATOM 3623 C C . ASN A 1 477 ? 11.586 -12.891 9.234 1 95.12 477 ASN A C 1
ATOM 3625 O O . ASN A 1 477 ? 12.602 -12.812 8.539 1 95.12 477 ASN A O 1
ATOM 3629 N N . VAL A 1 478 ? 10.805 -11.859 9.43 1 93.12 478 VAL A N 1
ATOM 3630 C CA . VAL A 1 478 ? 11.109 -10.555 8.867 1 93.12 478 VAL A CA 1
ATOM 3631 C C . VAL A 1 478 ? 12.414 -10.023 9.461 1 93.12 478 VAL A C 1
ATOM 3633 O O . VAL A 1 478 ? 13.273 -9.516 8.742 1 93.12 478 VAL A O 1
ATOM 3636 N N . GLU A 1 479 ? 12.555 -10.141 10.75 1 92.38 479 GLU A N 1
ATOM 3637 C CA . GLU A 1 479 ? 13.781 -9.711 11.406 1 92.38 479 GLU A CA 1
ATOM 3638 C C . GLU A 1 479 ? 14.992 -10.461 10.859 1 92.38 479 GLU A C 1
ATOM 3640 O O . GLU A 1 479 ? 16.047 -9.859 10.633 1 92.38 479 GLU A O 1
ATOM 3645 N N . ARG A 1 480 ? 14.844 -11.758 10.719 1 95.88 480 ARG A N 1
ATOM 3646 C CA . ARG A 1 480 ? 15.93 -12.562 10.164 1 95.88 480 ARG A CA 1
ATOM 3647 C C . ARG A 1 480 ? 16.266 -12.125 8.742 1 95.88 480 ARG A C 1
ATOM 3649 O O . ARG A 1 480 ? 17.438 -12.023 8.375 1 95.88 480 ARG A O 1
ATOM 3656 N N . LEU A 1 481 ? 15.25 -11.844 7.93 1 96.88 481 LEU A N 1
ATOM 3657 C CA . LEU A 1 481 ? 15.469 -11.352 6.578 1 96.88 481 LEU A CA 1
ATOM 3658 C C . LEU A 1 481 ? 16.203 -10.016 6.598 1 96.88 481 LEU A C 1
ATOM 3660 O O . LEU A 1 481 ? 17.109 -9.781 5.781 1 96.88 481 LEU A O 1
ATOM 3664 N N . GLN A 1 482 ? 15.812 -9.172 7.465 1 93.25 482 GLN A N 1
ATOM 3665 C CA . GLN A 1 482 ? 16.484 -7.879 7.602 1 93.25 482 GLN A CA 1
ATOM 3666 C C . GLN A 1 482 ? 17.938 -8.055 7.98 1 93.25 482 GLN A C 1
ATOM 3668 O O . GLN A 1 482 ? 18.812 -7.336 7.473 1 93.25 482 GLN A O 1
ATOM 3673 N N . THR A 1 483 ? 18.188 -8.977 8.898 1 94.88 483 THR A N 1
ATOM 3674 C CA . THR A 1 483 ? 19.562 -9.266 9.312 1 94.88 483 THR A CA 1
ATOM 3675 C C . THR A 1 483 ? 20.391 -9.75 8.125 1 94.88 483 THR A C 1
ATOM 3677 O O . THR A 1 483 ? 21.531 -9.312 7.938 1 94.88 483 THR A O 1
ATOM 3680 N N . ILE A 1 484 ? 19.828 -10.602 7.359 1 97.25 484 ILE A N 1
ATOM 3681 C CA . ILE A 1 484 ? 20.516 -11.156 6.195 1 97.25 484 ILE A CA 1
ATOM 3682 C C . ILE A 1 484 ? 20.734 -10.055 5.16 1 97.25 484 ILE A C 1
ATOM 3684 O O . ILE A 1 484 ? 21.797 -9.984 4.539 1 97.25 484 ILE A O 1
ATOM 3688 N N . GLN A 1 485 ? 19.766 -9.211 4.961 1 95.5 485 GLN A N 1
ATOM 3689 C CA . GLN A 1 485 ? 19.906 -8.07 4.059 1 95.5 485 GLN A CA 1
ATOM 3690 C C . GLN A 1 485 ? 21.078 -7.184 4.473 1 95.5 485 GLN A C 1
ATOM 3692 O O . GLN A 1 485 ? 21.875 -6.77 3.631 1 95.5 485 GLN A O 1
ATOM 3697 N N . ARG A 1 486 ? 21.234 -6.918 5.711 1 91.62 486 ARG A N 1
ATOM 3698 C CA . ARG A 1 486 ? 22.344 -6.102 6.211 1 91.62 486 ARG A CA 1
ATOM 3699 C C . ARG A 1 486 ? 23.688 -6.75 5.91 1 91.62 486 ARG A C 1
ATOM 3701 O O . ARG A 1 486 ? 24.672 -6.059 5.648 1 91.62 486 ARG A O 1
ATOM 3708 N N . LYS A 1 487 ? 23.672 -7.973 6 1 95.75 487 LYS A N 1
ATOM 3709 C CA . LYS A 1 487 ? 24.891 -8.727 5.801 1 95.75 487 LYS A CA 1
ATOM 3710 C C . LYS A 1 487 ? 25.328 -8.695 4.336 1 95.75 487 LYS A C 1
ATOM 3712 O O . LYS A 1 487 ? 26.516 -8.5 4.035 1 95.75 487 LYS A O 1
ATOM 3717 N N . TYR A 1 488 ? 24.422 -8.867 3.348 1 97.44 488 TYR A N 1
ATOM 3718 C CA . TYR A 1 488 ? 24.797 -9.109 1.959 1 97.44 488 TYR A CA 1
ATOM 3719 C C . TYR A 1 488 ? 24.562 -7.871 1.106 1 97.44 488 TYR A C 1
ATOM 3721 O O . TYR A 1 488 ? 25.062 -7.777 -0.015 1 97.44 488 TYR A O 1
ATOM 3729 N N . ASP A 1 489 ? 23.812 -6.973 1.578 1 96.06 489 ASP A N 1
ATOM 3730 C CA . ASP A 1 489 ? 23.516 -5.707 0.914 1 96.06 489 ASP A CA 1
ATOM 3731 C C . ASP A 1 489 ? 23.531 -4.547 1.908 1 96.06 489 ASP A C 1
ATOM 3733 O O . ASP A 1 489 ? 22.516 -3.852 2.066 1 96.06 489 ASP A O 1
ATOM 3737 N N . PRO A 1 490 ? 24.641 -4.32 2.508 1 92.31 490 PRO A N 1
ATOM 3738 C CA . PRO A 1 490 ? 24.703 -3.33 3.584 1 92.31 490 PRO A CA 1
ATOM 3739 C C . PRO A 1 490 ? 24.359 -1.919 3.115 1 92.31 490 PRO A C 1
ATOM 3741 O O . PRO A 1 490 ? 24 -1.063 3.93 1 92.31 490 PRO A O 1
ATOM 3744 N N . THR A 1 491 ? 24.469 -1.651 1.838 1 90.81 491 THR A N 1
ATOM 3745 C CA . THR A 1 491 ? 24.172 -0.31 1.352 1 90.81 491 THR A CA 1
ATOM 3746 C C . THR A 1 491 ? 22.766 -0.258 0.746 1 90.81 491 THR A C 1
ATOM 3748 O O . THR A 1 491 ? 22.375 0.754 0.163 1 90.81 491 THR A O 1
ATOM 3751 N N . LEU A 1 492 ? 22 -1.345 0.759 1 93.56 492 LEU A N 1
ATOM 3752 C CA . LEU A 1 492 ? 20.578 -1.446 0.398 1 93.56 492 LEU A CA 1
ATOM 3753 C C . LEU A 1 492 ? 20.375 -1.15 -1.083 1 93.56 492 LEU A C 1
ATOM 3755 O O . LEU A 1 492 ? 19.469 -0.406 -1.452 1 93.56 492 LEU A O 1
ATOM 3759 N N . VAL A 1 493 ? 21.234 -1.642 -1.864 1 93.88 493 VAL A N 1
ATOM 3760 C CA . VAL A 1 493 ? 21.141 -1.493 -3.312 1 93.88 493 VAL A CA 1
ATOM 3761 C C . VAL A 1 493 ? 19.797 -2.012 -3.797 1 93.88 493 VAL A C 1
ATOM 3763 O O . VAL A 1 493 ? 19.125 -1.365 -4.609 1 93.88 493 VAL A O 1
ATOM 3766 N N . PHE A 1 494 ? 19.328 -3.113 -3.307 1 95.75 494 PHE A N 1
ATOM 3767 C CA . PHE A 1 494 ? 18.125 -3.758 -3.791 1 95.75 494 PHE A CA 1
ATOM 3768 C C . PHE A 1 494 ? 16.891 -3.16 -3.123 1 95.75 494 PHE A C 1
ATOM 3770 O O . PHE A 1 494 ? 15.789 -3.713 -3.223 1 95.75 494 PHE A O 1
ATOM 3777 N N . GLN A 1 495 ? 17.078 -2.105 -2.41 1 90.25 495 GLN A N 1
ATOM 3778 C CA . GLN A 1 495 ? 16.016 -1.232 -1.914 1 90.25 495 GLN A CA 1
ATOM 3779 C C . GLN A 1 495 ? 16.062 0.133 -2.594 1 90.25 495 GLN A C 1
ATOM 3781 O O . GLN A 1 495 ? 15.031 0.663 -3.01 1 90.25 495 GLN A O 1
ATOM 3786 N N . ARG A 1 496 ? 17.266 0.617 -2.791 1 86.62 496 ARG A N 1
ATOM 3787 C CA . ARG A 1 496 ? 17.484 1.973 -3.289 1 86.62 496 ARG A CA 1
ATOM 3788 C C . ARG A 1 496 ? 17.391 2.016 -4.812 1 86.62 496 ARG A C 1
ATOM 3790 O O . ARG A 1 496 ? 16.828 2.949 -5.379 1 86.62 496 ARG A O 1
ATOM 3797 N N . LEU A 1 497 ? 18.016 1.049 -5.398 1 91.06 497 LEU A N 1
ATOM 3798 C CA . LEU A 1 497 ? 18.156 1.083 -6.848 1 91.06 497 LEU A CA 1
ATOM 3799 C C . LEU A 1 497 ? 17.172 0.128 -7.516 1 91.06 497 LEU A C 1
ATOM 3801 O O . LEU A 1 497 ? 16.812 0.313 -8.68 1 91.06 497 LEU A O 1
ATOM 3805 N N . VAL A 1 498 ? 16.797 -0.96 -6.816 1 94.38 498 VAL A N 1
ATOM 3806 C CA . VAL A 1 498 ? 15.711 -1.838 -7.246 1 94.38 498 VAL A CA 1
ATOM 3807 C C . VAL A 1 498 ? 14.477 -1.577 -6.395 1 94.38 498 VAL A C 1
ATOM 3809 O O . VAL A 1 498 ? 14.227 -2.277 -5.41 1 94.38 498 VAL A O 1
ATOM 3812 N N . THR A 1 499 ? 13.672 -0.724 -6.879 1 86.88 499 THR A N 1
ATOM 3813 C CA . THR A 1 499 ? 12.594 -0.227 -6.031 1 86.88 499 THR A CA 1
ATOM 3814 C C . THR A 1 499 ? 11.32 -1.033 -6.246 1 86.88 499 THR A C 1
ATOM 3816 O O . THR A 1 499 ? 10.406 -0.986 -5.422 1 86.88 499 THR A O 1
ATOM 3819 N N . GLY A 1 500 ? 11.25 -1.717 -7.34 1 89.38 500 GLY A N 1
ATOM 3820 C CA . GLY A 1 500 ? 10.047 -2.473 -7.656 1 89.38 500 GLY A CA 1
ATOM 3821 C C . GLY A 1 500 ? 9.992 -3.82 -6.961 1 89.38 500 GLY A C 1
ATOM 3822 O O . GLY A 1 500 ? 11.016 -4.332 -6.504 1 89.38 500 GLY A O 1
ATOM 3823 N N . GLY A 1 501 ? 8.719 -4.363 -6.859 1 92.88 501 GLY A N 1
ATOM 3824 C CA . GLY A 1 501 ? 8.508 -5.656 -6.219 1 92.88 501 GLY A CA 1
ATOM 3825 C C . GLY A 1 501 ? 8.164 -5.543 -4.746 1 92.88 501 GLY A C 1
ATOM 3826 O O . GLY A 1 501 ? 8.047 -4.438 -4.215 1 92.88 501 GLY A O 1
ATOM 3827 N N . HIS A 1 502 ? 7.973 -6.656 -4.137 1 94.62 502 HIS A N 1
ATOM 3828 C CA . HIS A 1 502 ? 7.691 -6.703 -2.705 1 94.62 502 HIS A CA 1
ATOM 3829 C C . HIS A 1 502 ? 8.977 -6.637 -1.886 1 94.62 502 HIS A C 1
ATOM 3831 O O . HIS A 1 502 ? 9.82 -7.531 -1.978 1 94.62 502 HIS A O 1
ATOM 3837 N N . LYS A 1 503 ? 9.094 -5.633 -1.037 1 93.56 503 LYS A N 1
ATOM 3838 C CA . LYS A 1 503 ? 10.375 -5.324 -0.41 1 93.56 503 LYS A CA 1
ATOM 3839 C C . LYS A 1 503 ? 10.375 -5.695 1.069 1 93.56 503 LYS A C 1
ATOM 3841 O O . LYS A 1 503 ? 9.328 -5.645 1.724 1 93.56 503 LYS A O 1
ATOM 3846 N N . VAL A 1 504 ? 11.555 -6.066 1.536 1 93.94 504 VAL A N 1
ATOM 3847 C CA . VAL A 1 504 ? 11.758 -6.211 2.973 1 93.94 504 VAL A CA 1
ATOM 3848 C C . VAL A 1 504 ? 11.453 -4.891 3.676 1 93.94 504 VAL A C 1
ATOM 3850 O O . VAL A 1 504 ? 11.922 -3.832 3.256 1 93.94 504 VAL A O 1
ATOM 3853 N N . PRO A 1 505 ? 10.594 -4.938 4.688 1 89 505 PRO A N 1
ATOM 3854 C CA . PRO A 1 505 ? 10.289 -3.693 5.395 1 89 505 PRO A CA 1
ATOM 3855 C C . PRO A 1 505 ? 11.531 -2.992 5.93 1 89 505 PRO A C 1
ATOM 3857 O O . PRO A 1 505 ? 12.461 -3.652 6.398 1 89 505 PRO A O 1
ATOM 3860 N N . LEU A 1 506 ? 11.562 -1.663 5.863 1 85.81 506 LEU A N 1
ATOM 3861 C CA . LEU A 1 506 ? 12.719 -0.887 6.305 1 85.81 506 LEU A CA 1
ATOM 3862 C C . LEU A 1 506 ? 12.742 -0.759 7.824 1 85.81 506 LEU A C 1
ATOM 3864 O O . LEU A 1 506 ? 13.797 -0.513 8.414 1 85.81 506 LEU A O 1
ATOM 3868 N N . TYR A 1 507 ? 11.523 -0.795 8.516 1 76.5 507 TYR A N 1
ATOM 3869 C CA . TYR A 1 507 ? 11.484 -0.694 9.977 1 76.5 507 TYR A CA 1
ATOM 3870 C C . TYR A 1 507 ? 11.188 -2.047 10.609 1 76.5 507 TYR A C 1
ATOM 3872 O O . TYR A 1 507 ? 10.5 -2.881 10.016 1 76.5 507 TYR A O 1
ATOM 3880 N N . PRO A 1 508 ? 12.031 -2.193 11.766 1 60.84 508 PRO A N 1
ATOM 3881 C CA . PRO A 1 508 ? 11.508 -3.32 12.547 1 60.84 508 PRO A CA 1
ATOM 3882 C C . PRO A 1 508 ? 10.086 -3.076 13.055 1 60.84 508 PRO A C 1
ATOM 3884 O O . PRO A 1 508 ? 9.711 -1.931 13.312 1 60.84 508 PRO A O 1
ATOM 3887 N N . PHE A 1 509 ? 9.164 -3.945 12.836 1 49.91 509 PHE A N 1
ATOM 3888 C CA . PHE A 1 509 ? 7.898 -3.836 13.547 1 49.91 509 PHE A CA 1
ATOM 3889 C C . PHE A 1 509 ? 8.094 -4.055 15.047 1 49.91 509 PHE A C 1
ATOM 3891 O O . PHE A 1 509 ? 7.16 -3.906 15.828 1 49.91 509 PHE A O 1
ATOM 3898 N N . THR A 1 510 ? 9.227 -4.246 15.656 1 46.53 510 THR A N 1
ATOM 3899 C CA . THR A 1 510 ? 9.398 -4.633 17.047 1 46.53 510 THR A CA 1
ATOM 3900 C C . THR A 1 510 ? 9.086 -3.463 17.984 1 46.53 510 THR A C 1
ATOM 3902 O O . THR A 1 510 ? 9.398 -2.312 17.672 1 46.53 510 THR A O 1
ATOM 3905 N N . MET B 1 1 ? 18.469 56.062 -7.633 1 21.22 1 MET B N 1
ATOM 3906 C CA . MET B 1 1 ? 18.875 54.812 -7.012 1 21.22 1 MET B CA 1
ATOM 3907 C C . MET B 1 1 ? 17.656 53.938 -6.68 1 21.22 1 MET B C 1
ATOM 3909 O O . MET B 1 1 ? 16.766 54.375 -5.949 1 21.22 1 MET B O 1
ATOM 3913 N N . ALA B 1 2 ? 17.219 52.906 -7.547 1 31.3 2 ALA B N 1
ATOM 3914 C CA . ALA B 1 2 ? 15.922 52.688 -8.18 1 31.3 2 ALA B CA 1
ATOM 3915 C C . ALA B 1 2 ? 15.023 51.844 -7.301 1 31.3 2 ALA B C 1
ATOM 3917 O O . ALA B 1 2 ? 15.227 50.625 -7.184 1 31.3 2 ALA B O 1
ATOM 3918 N N . PRO B 1 3 ? 14.695 52.188 -5.98 1 24.92 3 PRO B N 1
ATOM 3919 C CA . PRO B 1 3 ? 14.367 51.375 -4.816 1 24.92 3 PRO B CA 1
ATOM 3920 C C . PRO B 1 3 ? 13.125 50.5 -5.031 1 24.92 3 PRO B C 1
ATOM 3922 O O . PRO B 1 3 ? 13.062 49.375 -4.543 1 24.92 3 PRO B O 1
ATOM 3925 N N . LYS B 1 4 ? 11.977 50.969 -5.293 1 29.44 4 LYS B N 1
ATOM 3926 C CA . LYS B 1 4 ? 10.578 50.812 -4.906 1 29.44 4 LYS B CA 1
ATOM 3927 C C . LYS B 1 4 ? 9.953 49.625 -5.625 1 29.44 4 LYS B C 1
ATOM 3929 O O . LYS B 1 4 ? 8.891 49.125 -5.227 1 29.44 4 LYS B O 1
ATOM 3934 N N . MET B 1 5 ? 10.117 49.219 -6.844 1 23.53 5 MET B N 1
ATOM 3935 C CA . MET B 1 5 ? 9.039 48.625 -7.629 1 23.53 5 MET B CA 1
ATOM 3936 C C . MET B 1 5 ? 8.906 47.125 -7.344 1 23.53 5 MET B C 1
ATOM 3938 O O . MET B 1 5 ? 9.516 46.312 -8.023 1 23.53 5 MET B O 1
ATOM 3942 N N . ILE B 1 6 ? 9.055 46.562 -6.125 1 25.66 6 ILE B N 1
ATOM 3943 C CA . ILE B 1 6 ? 8.992 45.125 -6 1 25.66 6 ILE B CA 1
ATOM 3944 C C . ILE B 1 6 ? 7.617 44.625 -6.453 1 25.66 6 ILE B C 1
ATOM 3946 O O . ILE B 1 6 ? 6.609 44.875 -5.789 1 25.66 6 ILE B O 1
ATOM 3950 N N . ARG B 1 7 ? 7.082 44.594 -7.766 1 24.5 7 ARG B N 1
ATOM 3951 C CA . ARG B 1 7 ? 5.953 44.219 -8.609 1 24.5 7 ARG B CA 1
ATOM 3952 C C . ARG B 1 7 ? 5.367 42.875 -8.172 1 24.5 7 ARG B C 1
ATOM 3954 O O . ARG B 1 7 ? 6.07 42.031 -7.617 1 24.5 7 ARG B O 1
ATOM 3961 N N . LEU B 1 8 ? 3.889 42.75 -8.344 1 27.45 8 LEU B N 1
ATOM 3962 C CA . LEU B 1 8 ? 2.555 42.156 -8.359 1 27.45 8 LEU B CA 1
ATOM 3963 C C . LEU B 1 8 ? 2.553 40.844 -9.133 1 27.45 8 LEU B C 1
ATOM 3965 O O . LEU B 1 8 ? 2.389 40.844 -10.359 1 27.45 8 LEU B O 1
ATOM 3969 N N . LEU B 1 9 ? 3.637 40.156 -9.117 1 23.33 9 LEU B N 1
ATOM 3970 C CA . LEU B 1 9 ? 3.861 39.094 -10.109 1 23.33 9 LEU B CA 1
ATOM 3971 C C . LEU B 1 9 ? 2.637 38.188 -10.234 1 23.33 9 LEU B C 1
ATOM 3973 O O . LEU B 1 9 ? 2.141 37.969 -11.336 1 23.33 9 LEU B O 1
ATOM 3977 N N . ILE B 1 10 ? 2.553 36.969 -9.852 1 24.11 10 ILE B N 1
ATOM 3978 C CA . ILE B 1 10 ? 2.094 35.875 -10.711 1 24.11 10 ILE B CA 1
ATOM 3979 C C . ILE B 1 10 ? 0.586 35.688 -10.547 1 24.11 10 ILE B C 1
ATOM 3981 O O . ILE B 1 10 ? 0.129 35.062 -9.602 1 24.11 10 ILE B O 1
ATOM 3985 N N . ALA B 1 11 ? -0.238 36.781 -10.68 1 25.72 11 ALA B N 1
ATOM 3986 C CA . ALA B 1 11 ? -1.674 36.531 -10.547 1 25.72 11 ALA B CA 1
ATOM 3987 C C . ALA B 1 11 ? -2.189 35.656 -11.672 1 25.72 11 ALA B C 1
ATOM 3989 O O . ALA B 1 11 ? -3.396 35.562 -11.906 1 25.72 11 ALA B O 1
ATOM 3990 N N . ALA B 1 12 ? -1.474 35.344 -12.734 1 26.83 12 ALA B N 1
ATOM 3991 C CA . ALA B 1 12 ? -2.498 34.906 -13.672 1 26.83 12 ALA B CA 1
ATOM 3992 C C . ALA B 1 12 ? -3.297 33.75 -13.094 1 26.83 12 ALA B C 1
ATOM 3994 O O . ALA B 1 12 ? -2.762 32.656 -12.906 1 26.83 12 ALA B O 1
ATOM 3995 N N . ALA B 1 13 ? -4.266 34.094 -12.375 1 28.67 13 ALA B N 1
ATOM 3996 C CA . ALA B 1 13 ? -5.27 33.062 -12.109 1 28.67 13 ALA B CA 1
ATOM 3997 C C . ALA B 1 13 ? -5.758 32.406 -13.406 1 28.67 13 ALA B C 1
ATOM 3999 O O . ALA B 1 13 ? -6.613 32.969 -14.094 1 28.67 13 ALA B O 1
ATOM 4000 N N . ALA B 1 14 ? -4.871 31.859 -14.266 1 27.97 14 ALA B N 1
ATOM 4001 C CA . ALA B 1 14 ? -5.543 31.125 -15.336 1 27.97 14 ALA B CA 1
ATOM 4002 C C . ALA B 1 14 ? -6.648 30.234 -14.781 1 27.97 14 ALA B C 1
ATOM 4004 O O . ALA B 1 14 ? -6.477 29.594 -13.734 1 27.97 14 ALA B O 1
ATOM 4005 N N . ALA B 1 15 ? -7.805 30.547 -15.242 1 30.02 15 ALA B N 1
ATOM 4006 C CA . ALA B 1 15 ? -8.977 29.688 -15.086 1 30.02 15 ALA B CA 1
ATOM 4007 C C . ALA B 1 15 ? -8.609 28.219 -15.305 1 30.02 15 ALA B C 1
ATOM 4009 O O . ALA B 1 15 ? -8.289 27.828 -16.422 1 30.02 15 ALA B O 1
ATOM 4010 N N . VAL B 1 16 ? -7.941 27.688 -14.398 1 32.75 16 VAL B N 1
ATOM 4011 C CA . VAL B 1 16 ? -7.77 26.234 -14.523 1 32.75 16 VAL B CA 1
ATOM 4012 C C . VAL B 1 16 ? -9.102 25.594 -14.922 1 32.75 16 VAL B C 1
ATOM 4014 O O . VAL B 1 16 ? -10.07 25.656 -14.164 1 32.75 16 VAL B O 1
ATOM 4017 N N . VAL B 1 17 ? -9.43 25.562 -16.297 1 30.22 17 VAL B N 1
ATOM 4018 C CA . VAL B 1 17 ? -10.531 24.734 -16.781 1 30.22 17 VAL B CA 1
ATOM 4019 C C . VAL B 1 17 ? -10.422 23.328 -16.203 1 30.22 17 VAL B C 1
ATOM 4021 O O . VAL B 1 17 ? -9.422 22.625 -16.406 1 30.22 17 VAL B O 1
ATOM 4024 N N . PRO B 1 18 ? -11.148 23.094 -15.266 1 32.56 18 PRO B N 1
ATOM 4025 C CA . PRO B 1 18 ? -11.133 21.75 -14.719 1 32.56 18 PRO B CA 1
ATOM 4026 C C . PRO B 1 18 ? -11.359 20.672 -15.781 1 32.56 18 PRO B C 1
ATOM 4028 O O . PRO B 1 18 ? -12.266 20.797 -16.609 1 32.56 18 PRO B O 1
ATOM 4031 N N . VAL B 1 19 ? -10.422 20.062 -16.328 1 30.62 19 VAL B N 1
ATOM 4032 C CA . VAL B 1 19 ? -10.664 18.891 -17.141 1 30.62 19 VAL B CA 1
ATOM 4033 C C . VAL B 1 19 ? -11.664 17.969 -16.438 1 30.62 19 VAL B C 1
ATOM 4035 O O . VAL B 1 19 ? -11.438 17.547 -15.305 1 30.62 19 VAL B O 1
ATOM 4038 N N . ILE B 1 20 ? -12.883 18.094 -17.031 1 30.5 20 ILE B N 1
ATOM 4039 C CA . ILE B 1 20 ? -14.023 17.266 -16.672 1 30.5 20 ILE B CA 1
ATOM 4040 C C . ILE B 1 20 ? -13.656 15.789 -16.781 1 30.5 20 ILE B C 1
ATOM 4042 O O . ILE B 1 20 ? -13.297 15.312 -17.859 1 30.5 20 ILE B O 1
ATOM 4046 N N . VAL B 1 21 ? -13.32 15.219 -15.75 1 33.62 21 VAL B N 1
ATOM 4047 C CA . VAL B 1 21 ? -13.219 13.773 -15.609 1 33.62 21 VAL B CA 1
ATOM 4048 C C . VAL B 1 21 ? -14.5 13.109 -16.109 1 33.62 21 VAL B C 1
ATOM 4050 O O . VAL B 1 21 ? -15.602 13.562 -15.805 1 33.62 21 VAL B O 1
ATOM 4053 N N . GLY B 1 22 ? -14.438 12.375 -17.203 1 32.03 22 GLY B N 1
ATOM 4054 C CA . GLY B 1 22 ? -15.531 11.625 -17.797 1 32.03 22 GLY B CA 1
ATOM 4055 C C . GLY B 1 22 ? -16.438 10.961 -16.781 1 32.03 22 GLY B C 1
ATOM 4056 O O . GLY B 1 22 ? -16.031 10.75 -15.633 1 32.03 22 GLY B O 1
ATOM 4057 N N . ALA B 1 23 ? -17.734 10.875 -17.188 1 31.17 23 ALA B N 1
ATOM 4058 C CA . ALA B 1 23 ? -18.875 10.305 -16.484 1 31.17 23 ALA B CA 1
ATOM 4059 C C . ALA B 1 23 ? -18.547 8.922 -15.922 1 31.17 23 ALA B C 1
ATOM 4061 O O . ALA B 1 23 ? -18.344 7.973 -16.688 1 31.17 23 ALA B O 1
ATOM 4062 N N . GLN B 1 24 ? -17.719 8.906 -14.875 1 36.16 24 GLN B N 1
ATOM 4063 C CA . GLN B 1 24 ? -17.406 7.586 -14.344 1 36.16 24 GLN B CA 1
ATOM 4064 C C . GLN B 1 24 ? -18.656 6.879 -13.828 1 36.16 24 GLN B C 1
ATOM 4066 O O . GLN B 1 24 ? -19.406 7.449 -13.039 1 36.16 24 GLN B O 1
ATOM 4071 N N . GLN B 1 25 ? -19.047 5.859 -14.453 1 35.5 25 GLN B N 1
ATOM 4072 C CA . GLN B 1 25 ? -20.188 4.969 -14.242 1 35.5 25 GLN B CA 1
ATOM 4073 C C . GLN B 1 25 ? -20.109 4.281 -12.883 1 35.5 25 GLN B C 1
ATOM 4075 O O . GLN B 1 25 ? -19.016 4.105 -12.336 1 35.5 25 GLN B O 1
ATOM 4080 N N . ASP B 1 26 ? -21.141 4.031 -12.203 1 41.09 26 ASP B N 1
ATOM 4081 C CA . ASP B 1 26 ? -21.578 3.355 -10.992 1 41.09 26 ASP B CA 1
ATOM 4082 C C . ASP B 1 26 ? -20.828 2.039 -10.789 1 41.09 26 ASP B C 1
ATOM 4084 O O . ASP B 1 26 ? -20.453 1.384 -11.758 1 41.09 26 ASP B O 1
ATOM 4088 N N . ILE B 1 27 ? -20.094 1.959 -9.766 1 47.12 27 ILE B N 1
ATOM 4089 C CA . ILE B 1 27 ? -19.625 0.619 -9.453 1 47.12 27 ILE B CA 1
ATOM 4090 C C . ILE B 1 27 ? -20.797 -0.333 -9.305 1 47.12 27 ILE B C 1
ATOM 4092 O O . ILE B 1 27 ? -21.516 -0.288 -8.297 1 47.12 27 ILE B O 1
ATOM 4096 N N . PRO B 1 28 ? -21.156 -1.055 -10.227 1 49.88 28 PRO B N 1
ATOM 4097 C CA . PRO B 1 28 ? -22.469 -1.693 -10.414 1 49.88 28 PRO B CA 1
ATOM 4098 C C . PRO B 1 28 ? -22.797 -2.693 -9.312 1 49.88 28 PRO B C 1
ATOM 4100 O O . PRO B 1 28 ? -23.953 -2.814 -8.906 1 49.88 28 PRO B O 1
ATOM 4103 N N . TYR B 1 29 ? -21.75 -3.279 -8.641 1 46.78 29 TYR B N 1
ATOM 4104 C CA . TYR B 1 29 ? -22.125 -4.375 -7.754 1 46.78 29 TYR B CA 1
ATOM 4105 C C . TYR B 1 29 ? -22.672 -3.85 -6.438 1 46.78 29 TYR B C 1
ATOM 4107 O O . TYR B 1 29 ? -23.328 -4.582 -5.695 1 46.78 29 TYR B O 1
ATOM 4115 N N . GLN B 1 30 ? -22.391 -2.662 -6.074 1 58.34 30 GLN B N 1
ATOM 4116 C CA . GLN B 1 30 ? -22.922 -2.078 -4.852 1 58.34 30 GLN B CA 1
ATOM 4117 C C . GLN B 1 30 ? -24.109 -1.161 -5.152 1 58.34 30 GLN B C 1
ATOM 4119 O O . GLN B 1 30 ? -24.641 -0.514 -4.25 1 58.34 30 GLN B O 1
ATOM 4124 N N . SER B 1 31 ? -24.469 -1.149 -6.398 1 60.41 31 SER B N 1
ATOM 4125 C CA . SER B 1 31 ? -25.406 -0.128 -6.852 1 60.41 31 SER B CA 1
ATOM 4126 C C . SER B 1 31 ? -26.781 -0.311 -6.207 1 60.41 31 SER B C 1
ATOM 4128 O O . SER B 1 31 ? -27.391 0.659 -5.766 1 60.41 31 SER B O 1
ATOM 4130 N N . SER B 1 32 ? -27.125 -1.636 -6.07 1 66.25 32 SER B N 1
ATOM 4131 C CA . SER B 1 32 ? -28.5 -1.823 -5.598 1 66.25 32 SER B CA 1
ATOM 4132 C C . SER B 1 32 ? -28.641 -1.404 -4.141 1 66.25 32 SER B C 1
ATOM 4134 O O . SER B 1 32 ? -29.469 -0.55 -3.814 1 66.25 32 SER B O 1
ATOM 4136 N N . PRO B 1 33 ? -27.734 -1.885 -3.316 1 76.19 33 PRO B N 1
ATOM 4137 C CA . PRO B 1 33 ? -27.859 -1.436 -1.928 1 76.19 33 PRO B CA 1
ATOM 4138 C C . PRO B 1 33 ? -27.672 0.073 -1.777 1 76.19 33 PRO B C 1
ATOM 4140 O O . PRO B 1 33 ? -28.406 0.716 -1.017 1 76.19 33 PRO B O 1
ATOM 4143 N N . VAL B 1 34 ? -26.906 0.67 -2.514 1 88.12 34 VAL B N 1
ATOM 4144 C CA . VAL B 1 34 ? -26.594 2.088 -2.375 1 88.12 34 VAL B CA 1
ATOM 4145 C C . VAL B 1 34 ? -27.766 2.93 -2.883 1 88.12 34 VAL B C 1
ATOM 4147 O O . VAL B 1 34 ? -28.109 3.941 -2.273 1 88.12 34 VAL B O 1
ATOM 4150 N N . ALA B 1 35 ? -28.344 2.484 -4.008 1 88.75 35 ALA B N 1
ATOM 4151 C CA . ALA B 1 35 ? -29.531 3.186 -4.504 1 88.75 35 ALA B CA 1
ATOM 4152 C C . ALA B 1 35 ? -30.656 3.172 -3.469 1 88.75 35 ALA B C 1
ATOM 4154 O O . ALA B 1 35 ? -31.359 4.168 -3.297 1 88.75 35 ALA B O 1
ATOM 4155 N N . THR B 1 36 ? -30.781 2.078 -2.832 1 90.94 36 THR B N 1
ATOM 4156 C CA . THR B 1 36 ? -31.797 1.94 -1.79 1 90.94 36 THR B CA 1
ATOM 4157 C C . THR B 1 36 ? -31.516 2.893 -0.632 1 90.94 36 THR B C 1
ATOM 4159 O O . THR B 1 36 ? -32.406 3.568 -0.14 1 90.94 36 THR B O 1
ATOM 4162 N N . CYS B 1 37 ? -30.312 2.922 -0.199 1 95.69 37 CYS B N 1
ATOM 4163 C CA . CYS B 1 37 ? -29.938 3.791 0.912 1 95.69 37 CYS B CA 1
ATOM 4164 C C . CYS B 1 37 ? -30.094 5.258 0.534 1 95.69 37 CYS B C 1
ATOM 4166 O O . CYS B 1 37 ? -30.578 6.059 1.336 1 95.69 37 CYS B O 1
ATOM 4168 N N . CYS B 1 38 ? -29.734 5.605 -0.688 1 96.75 38 CYS B N 1
ATOM 4169 C CA . CYS B 1 38 ? -29.891 6.98 -1.145 1 96.75 38 CYS B CA 1
ATOM 4170 C C . CYS B 1 38 ? -31.359 7.375 -1.178 1 96.75 38 CYS B C 1
ATOM 4172 O O . CYS B 1 38 ? -31.719 8.484 -0.773 1 96.75 38 CYS B O 1
ATOM 4174 N N . SER B 1 39 ? -32.188 6.508 -1.662 1 96.19 39 SER B N 1
ATOM 4175 C CA . SER B 1 39 ? -33.625 6.77 -1.7 1 96.19 39 SER B CA 1
ATOM 4176 C C . SER B 1 39 ? -34.188 6.926 -0.295 1 96.19 39 SER B C 1
ATOM 4178 O O . SER B 1 39 ? -35 7.809 -0.048 1 96.19 39 SER B O 1
ATOM 4180 N N . ALA B 1 40 ? -33.781 6.023 0.567 1 97.19 40 ALA B N 1
ATOM 4181 C CA . ALA B 1 40 ? -34.25 6.094 1.949 1 97.19 40 ALA B CA 1
ATOM 4182 C C . ALA B 1 40 ? -33.812 7.398 2.609 1 97.19 40 ALA B C 1
ATOM 4184 O O . ALA B 1 40 ? -34.594 8.023 3.332 1 97.19 40 ALA B O 1
ATOM 4185 N N . LEU B 1 41 ? -32.594 7.77 2.408 1 98.06 41 LEU B N 1
ATOM 4186 C CA . LEU B 1 41 ? -32.094 9.031 2.945 1 98.06 41 LEU B CA 1
ATOM 4187 C C . LEU B 1 41 ? -32.875 10.211 2.395 1 98.06 41 LEU B C 1
ATOM 4189 O O . LEU B 1 41 ? -33.25 11.117 3.141 1 98.06 41 LEU B O 1
ATOM 4193 N N . ALA B 1 42 ? -33.094 10.219 1.098 1 97.62 42 ALA B N 1
ATOM 4194 C CA . ALA B 1 42 ? -33.844 11.305 0.448 1 97.62 42 ALA B CA 1
ATOM 4195 C C . ALA B 1 42 ? -35.25 11.406 0.984 1 97.62 42 ALA B C 1
ATOM 4197 O O . ALA B 1 42 ? -35.812 12.5 1.092 1 97.62 42 ALA B O 1
ATOM 4198 N N . SER B 1 43 ? -35.844 10.312 1.26 1 97.5 43 SER B N 1
ATOM 4199 C CA . SER B 1 43 ? -37.188 10.297 1.812 1 97.5 43 SER B CA 1
ATOM 4200 C C . SER B 1 43 ? -37.219 10.859 3.232 1 97.5 43 SER B C 1
ATOM 4202 O O . SER B 1 43 ? -38.094 11.633 3.586 1 97.5 43 SER B O 1
ATOM 4204 N N . GLN B 1 44 ? -36.281 10.477 4.016 1 97.5 44 GLN B N 1
ATOM 4205 C CA . GLN B 1 44 ? -36.25 10.867 5.422 1 97.5 44 GLN B CA 1
ATOM 4206 C C . GLN B 1 44 ? -35.688 12.273 5.594 1 97.5 44 GLN B C 1
ATOM 4208 O O . GLN B 1 44 ? -36.062 12.992 6.512 1 97.5 44 GLN B O 1
ATOM 4213 N N . PHE B 1 45 ? -34.656 12.547 4.75 1 98.12 45 PHE B N 1
ATOM 4214 C CA . PHE B 1 45 ? -34 13.844 4.832 1 98.12 45 PHE B CA 1
ATOM 4215 C C . PHE B 1 45 ? -33.906 14.492 3.453 1 98.12 45 PHE B C 1
ATOM 4217 O O . PHE B 1 45 ? -32.812 14.727 2.947 1 98.12 45 PHE B O 1
ATOM 4224 N N . PRO B 1 46 ? -34.938 14.945 2.869 1 96.69 46 PRO B N 1
ATOM 4225 C CA . PRO B 1 46 ? -34.938 15.422 1.486 1 96.69 46 PRO B CA 1
ATOM 4226 C C . PRO B 1 46 ? -34.094 16.672 1.276 1 96.69 46 PRO B C 1
ATOM 4228 O O . PRO B 1 46 ? -33.531 16.875 0.185 1 96.69 46 PRO B O 1
ATOM 4231 N N . ASN B 1 47 ? -33.938 17.484 2.281 1 96.69 47 ASN B N 1
ATOM 4232 C CA . ASN B 1 47 ? -33.188 18.719 2.119 1 96.69 47 ASN B CA 1
ATOM 4233 C C . ASN B 1 47 ? -31.703 18.516 2.404 1 96.69 47 ASN B C 1
ATOM 4235 O O . ASN B 1 47 ? -30.891 19.422 2.203 1 96.69 47 ASN B O 1
ATOM 4239 N N . ALA B 1 48 ? -31.344 17.312 2.822 1 98.12 48 ALA B N 1
ATOM 4240 C CA . ALA B 1 48 ? -29.953 17.031 3.188 1 98.12 48 ALA B CA 1
ATOM 4241 C C . ALA B 1 48 ? -29.344 15.969 2.268 1 98.12 48 ALA B C 1
ATOM 4243 O O . ALA B 1 48 ? -28.172 15.633 2.393 1 98.12 48 ALA B O 1
ATOM 4244 N N . THR B 1 49 ? -30.141 15.43 1.371 1 98.31 49 THR B N 1
ATOM 4245 C CA . THR B 1 49 ? -29.672 14.367 0.489 1 98.31 49 THR B CA 1
ATOM 4246 C C . THR B 1 49 ? -29.688 14.828 -0.966 1 98.31 49 THR B C 1
ATOM 4248 O O . THR B 1 49 ? -30.703 15.32 -1.457 1 98.31 49 THR B O 1
ATOM 4251 N N . PHE B 1 50 ? -28.625 14.695 -1.634 1 98.06 50 PHE B N 1
ATOM 4252 C CA . PHE B 1 50 ? -28.484 15.164 -3.006 1 98.06 50 PHE B CA 1
ATOM 4253 C C . PHE B 1 50 ? -28.078 14.023 -3.932 1 98.06 50 PHE B C 1
ATOM 4255 O O . PHE B 1 50 ? -27.016 13.43 -3.762 1 98.06 50 PHE B O 1
ATOM 4262 N N . ALA B 1 51 ? -28.859 13.727 -4.879 1 95.38 51 ALA B N 1
ATOM 4263 C CA . ALA B 1 51 ? -28.594 12.672 -5.855 1 95.38 51 ALA B CA 1
ATOM 4264 C C . ALA B 1 51 ? -27.5 13.086 -6.836 1 95.38 51 ALA B C 1
ATOM 4266 O O . ALA B 1 51 ? -27.203 14.273 -6.965 1 95.38 51 ALA B O 1
ATOM 4267 N N . ARG B 1 52 ? -27.016 12.094 -7.488 1 93.06 52 ARG B N 1
ATOM 4268 C CA . ARG B 1 52 ? -26 12.336 -8.508 1 93.06 52 ARG B CA 1
ATOM 4269 C C . ARG B 1 52 ? -26.5 13.32 -9.562 1 93.06 52 ARG B C 1
ATOM 4271 O O . ARG B 1 52 ? -27.641 13.203 -10.039 1 93.06 52 ARG B O 1
ATOM 4278 N N . ASP B 1 53 ? -25.656 14.344 -9.781 1 90.44 53 ASP B N 1
ATOM 4279 C CA . ASP B 1 53 ? -25.984 15.422 -10.711 1 90.44 53 ASP B CA 1
ATOM 4280 C C . ASP B 1 53 ? -24.734 15.93 -11.43 1 90.44 53 ASP B C 1
ATOM 4282 O O . ASP B 1 53 ? -23.75 16.281 -10.789 1 90.44 53 ASP B O 1
ATOM 4286 N N . GLY B 1 54 ? -24.734 15.977 -12.734 1 87.62 54 GLY B N 1
ATOM 4287 C CA . GLY B 1 54 ? -23.594 16.344 -13.547 1 87.62 54 GLY B CA 1
ATOM 4288 C C . GLY B 1 54 ? -23.391 17.844 -13.648 1 87.62 54 GLY B C 1
ATOM 4289 O O . GLY B 1 54 ? -22.344 18.312 -14.102 1 87.62 54 GLY B O 1
ATOM 4290 N N . SER B 1 55 ? -24.391 18.641 -13.18 1 91.38 55 SER B N 1
ATOM 4291 C CA . SER B 1 55 ? -24.297 20.094 -13.242 1 91.38 55 SER B CA 1
ATOM 4292 C C . SER B 1 55 ? -23.281 20.625 -12.227 1 91.38 55 SER B C 1
ATOM 4294 O O . SER B 1 55 ? -23.375 20.312 -11.039 1 91.38 55 SER B O 1
ATOM 4296 N N . THR B 1 56 ? -22.422 21.5 -12.633 1 91.25 56 THR B N 1
ATOM 4297 C CA . THR B 1 56 ? -21.359 22.047 -11.781 1 91.25 56 THR B CA 1
ATOM 4298 C C . THR B 1 56 ? -21.938 23 -10.742 1 91.25 56 THR B C 1
ATOM 4300 O O . THR B 1 56 ? -21.266 23.359 -9.781 1 91.25 56 THR B O 1
ATOM 4303 N N . SER B 1 57 ? -23.172 23.422 -10.898 1 93.12 57 SER B N 1
ATOM 4304 C CA . SER B 1 57 ? -23.812 24.328 -9.961 1 93.12 57 SER B CA 1
ATOM 4305 C C . SER B 1 57 ? -24.609 23.578 -8.906 1 93.12 57 SER B C 1
ATOM 4307 O O . SER B 1 57 ? -25.094 24.172 -7.941 1 93.12 57 SER B O 1
ATOM 4309 N N . SER B 1 58 ? -24.703 22.297 -9.086 1 95.38 58 SER B N 1
ATOM 4310 C CA . SER B 1 58 ? -25.5 21.5 -8.164 1 95.38 58 SER B CA 1
ATOM 4311 C C . SER B 1 58 ? -24.812 21.344 -6.82 1 95.38 58 SER B C 1
ATOM 4313 O O . SER B 1 58 ? -23.578 21.422 -6.734 1 95.38 58 SER B O 1
ATOM 4315 N N . ALA B 1 59 ? -25.641 21.141 -5.801 1 95.38 59 ALA B N 1
ATOM 4316 C CA . ALA B 1 59 ? -25.109 20.844 -4.477 1 95.38 59 ALA B CA 1
ATOM 4317 C C . ALA B 1 59 ? -24.281 19.562 -4.492 1 95.38 59 ALA B C 1
ATOM 4319 O O . ALA B 1 59 ? -23.25 19.469 -3.814 1 95.38 59 ALA B O 1
ATOM 4320 N N . TYR B 1 60 ? -24.75 18.641 -5.219 1 96.25 60 TYR B N 1
ATOM 4321 C CA . TYR B 1 60 ? -24.016 17.391 -5.371 1 96.25 60 TYR B CA 1
ATOM 4322 C C . TYR B 1 60 ? -22.594 17.641 -5.891 1 96.25 60 TYR B C 1
ATOM 4324 O O . TYR B 1 60 ? -21.625 17.172 -5.301 1 96.25 60 TYR B O 1
ATOM 4332 N N . TYR B 1 61 ? -22.5 18.375 -6.926 1 95.44 61 TYR B N 1
ATOM 4333 C CA . TYR B 1 61 ? -21.203 18.625 -7.555 1 95.44 61 TYR B CA 1
ATOM 4334 C C . TYR B 1 61 ? -20.297 19.422 -6.633 1 95.44 61 TYR B C 1
ATOM 4336 O O . TYR B 1 61 ? -19.109 19.125 -6.504 1 95.44 61 TYR B O 1
ATOM 4344 N N . ARG B 1 62 ? -20.812 20.391 -6.047 1 95.44 62 ARG B N 1
ATOM 4345 C CA . ARG B 1 62 ? -20.047 21.219 -5.129 1 95.44 62 ARG B CA 1
ATOM 4346 C C . ARG B 1 62 ? -19.469 20.375 -3.988 1 95.44 62 ARG B C 1
ATOM 4348 O O . ARG B 1 62 ? -18.312 20.547 -3.617 1 95.44 62 ARG B O 1
ATOM 4355 N N . GLU B 1 63 ? -20.266 19.484 -3.502 1 95.75 63 GLU B N 1
ATOM 4356 C CA . GLU B 1 63 ? -19.812 18.688 -2.359 1 95.75 63 GLU B CA 1
ATOM 4357 C C . GLU B 1 63 ? -18.812 17.625 -2.781 1 95.75 63 GLU B C 1
ATOM 4359 O O . GLU B 1 63 ? -17.828 17.391 -2.078 1 95.75 63 GLU B O 1
ATOM 4364 N N . LYS B 1 64 ? -19.047 16.984 -3.875 1 94.69 64 LYS B N 1
ATOM 4365 C CA . LYS B 1 64 ? -18.125 15.914 -4.273 1 94.69 64 LYS B CA 1
ATOM 4366 C C . LYS B 1 64 ? -16.75 16.469 -4.605 1 94.69 64 LYS B C 1
ATOM 4368 O O . LYS B 1 64 ? -15.758 15.734 -4.594 1 94.69 64 LYS B O 1
ATOM 4373 N N . THR B 1 65 ? -16.688 17.844 -4.906 1 94.5 65 THR B N 1
ATOM 4374 C CA . THR B 1 65 ? -15.422 18.453 -5.301 1 94.5 65 THR B CA 1
ATOM 4375 C C . THR B 1 65 ? -14.898 19.375 -4.199 1 94.5 65 THR B C 1
ATOM 4377 O O . THR B 1 65 ? -13.93 20.109 -4.406 1 94.5 65 THR B O 1
ATOM 4380 N N . ALA B 1 66 ? -15.562 19.453 -3.096 1 94.12 66 ALA B N 1
ATOM 4381 C CA . ALA B 1 66 ? -15.164 20.344 -2.008 1 94.12 66 ALA B CA 1
ATOM 4382 C C . ALA B 1 66 ? -13.953 19.781 -1.26 1 94.12 66 ALA B C 1
ATOM 4384 O O . ALA B 1 66 ? -14.047 19.453 -0.072 1 94.12 66 ALA B O 1
ATOM 4385 N N . PHE B 1 67 ? -12.859 19.672 -1.931 1 93.88 67 PHE B N 1
ATOM 4386 C CA . PHE B 1 67 ? -11.586 19.172 -1.411 1 93.88 67 PHE B CA 1
ATOM 4387 C C . PHE B 1 67 ? -10.461 20.156 -1.745 1 93.88 67 PHE B C 1
ATOM 4389 O O . PHE B 1 67 ? -10.547 20.891 -2.723 1 93.88 67 PHE B O 1
ATOM 4396 N N . TRP B 1 68 ? -9.484 20.172 -0.892 1 93.31 68 TRP B N 1
ATOM 4397 C CA . TRP B 1 68 ? -8.25 20.906 -1.16 1 93.31 68 TRP B CA 1
ATOM 4398 C C . TRP B 1 68 ? -7.586 20.406 -2.436 1 93.31 68 TRP B C 1
ATOM 4400 O O . TRP B 1 68 ? -7.133 21.188 -3.264 1 93.31 68 TRP B O 1
ATOM 4410 N N . SER B 1 69 ? -7.621 19.141 -2.695 1 94.25 69 SER B N 1
ATOM 4411 C CA . SER B 1 69 ? -6.922 18.516 -3.814 1 94.25 69 SER B CA 1
ATOM 4412 C C . SER B 1 69 ? -7.902 17.844 -4.773 1 94.25 69 SER B C 1
ATOM 4414 O O . SER B 1 69 ? -8.773 17.094 -4.352 1 94.25 69 SER B O 1
ATOM 4416 N N . ALA B 1 70 ? -7.648 18.031 -6.016 1 93.94 70 ALA B N 1
ATOM 4417 C CA . ALA B 1 70 ? -8.445 17.359 -7.043 1 93.94 70 ALA B CA 1
ATOM 4418 C C . ALA B 1 70 ? -8.172 15.859 -7.059 1 93.94 70 ALA B C 1
ATOM 4420 O O . ALA B 1 70 ? -8.961 15.078 -7.605 1 93.94 70 ALA B O 1
ATOM 4421 N N . THR B 1 71 ? -7.102 15.484 -6.496 1 92.75 71 THR B N 1
ATOM 4422 C CA . THR B 1 71 ? -6.766 14.07 -6.395 1 92.75 71 THR B CA 1
ATOM 4423 C C . THR B 1 71 ? -7.863 13.305 -5.664 1 92.75 71 THR B C 1
ATOM 4425 O O . THR B 1 71 ? -8.07 12.109 -5.91 1 92.75 71 THR B O 1
ATOM 4428 N N . ALA B 1 72 ? -8.609 13.961 -4.816 1 93.38 72 ALA B N 1
ATOM 4429 C CA . ALA B 1 72 ? -9.586 13.312 -3.945 1 93.38 72 ALA B CA 1
ATOM 4430 C C . ALA B 1 72 ? -10.977 13.328 -4.578 1 93.38 72 ALA B C 1
ATOM 4432 O O . ALA B 1 72 ? -11.93 12.789 -4.016 1 93.38 72 ALA B O 1
ATOM 4433 N N . TRP B 1 73 ? -11.117 13.945 -5.738 1 92.69 73 TRP B N 1
ATOM 4434 C CA . TRP B 1 73 ? -12.438 14.031 -6.363 1 92.69 73 TRP B CA 1
ATOM 4435 C C . TRP B 1 73 ? -12.906 12.664 -6.844 1 92.69 73 TRP B C 1
ATOM 4437 O O . TRP B 1 73 ? -12.172 11.961 -7.555 1 92.69 73 TRP B O 1
ATOM 4447 N N . LEU B 1 74 ? -14.086 12.273 -6.43 1 91.44 74 LEU B N 1
ATOM 4448 C CA . LEU B 1 74 ? -14.734 11.039 -6.852 1 91.44 74 LEU B CA 1
ATOM 4449 C C . LEU B 1 74 ? -16.219 11.266 -7.109 1 91.44 74 LEU B C 1
ATOM 4451 O O . LEU B 1 74 ? -16.688 12.398 -7.082 1 91.44 74 LEU B O 1
ATOM 4455 N N . SER B 1 75 ? -16.938 10.242 -7.492 1 90.69 75 SER B N 1
ATOM 4456 C CA . SER B 1 75 ? -18.344 10.375 -7.867 1 90.69 75 SER B CA 1
ATOM 4457 C C . SER B 1 75 ? -19.234 9.461 -7.023 1 90.69 75 SER B C 1
ATOM 4459 O O . SER B 1 75 ? -19.625 8.383 -7.469 1 90.69 75 SER B O 1
ATOM 4461 N N . PRO B 1 76 ? -19.641 9.906 -5.852 1 93.38 76 PRO B N 1
ATOM 4462 C CA . PRO B 1 76 ? -20.594 9.141 -5.055 1 93.38 76 PRO B CA 1
ATOM 4463 C C . PRO B 1 76 ? -21.953 9.008 -5.723 1 93.38 76 PRO B C 1
ATOM 4465 O O . PRO B 1 76 ? -22.266 9.766 -6.648 1 93.38 76 PRO B O 1
ATOM 4468 N N . SER B 1 77 ? -22.688 7.98 -5.309 1 93.06 77 SER B N 1
ATOM 4469 C CA . SER B 1 77 ? -24.047 7.816 -5.809 1 93.06 77 SER B CA 1
ATOM 4470 C C . SER B 1 77 ? -24.969 8.914 -5.289 1 93.06 77 SER B C 1
ATOM 4472 O O . SER B 1 77 ? -25.906 9.328 -5.973 1 93.06 77 SER B O 1
ATOM 4474 N N . CYS B 1 78 ? -24.734 9.336 -4.113 1 96.62 78 CYS B N 1
ATOM 4475 C CA . CYS B 1 78 ? -25.406 10.5 -3.541 1 96.62 78 CYS B CA 1
ATOM 4476 C C . CYS B 1 78 ? -24.562 11.117 -2.434 1 96.62 78 CYS B C 1
ATOM 4478 O O . CYS B 1 78 ? -23.562 10.547 -2.016 1 96.62 78 CYS B O 1
ATOM 4480 N N . VAL B 1 79 ? -24.922 12.312 -2.08 1 98.19 79 VAL B N 1
ATOM 4481 C CA . VAL B 1 79 ? -24.281 13.055 -0.994 1 98.19 79 VAL B CA 1
ATOM 4482 C C . VAL B 1 79 ? -25.281 13.297 0.128 1 98.19 79 VAL B C 1
ATOM 4484 O O . VAL B 1 79 ? -26.438 13.648 -0.129 1 98.19 79 VAL B O 1
ATOM 4487 N N . PHE B 1 80 ? -24.906 12.992 1.33 1 98.62 80 PHE B N 1
ATOM 4488 C CA . PHE B 1 80 ? -25.703 13.258 2.518 1 98.62 80 PHE B CA 1
ATOM 4489 C C . PHE B 1 80 ? -25.047 14.312 3.395 1 98.62 80 PHE B C 1
ATOM 4491 O O . PHE B 1 80 ? -23.891 14.164 3.801 1 98.62 80 PHE B O 1
ATOM 4498 N N . LEU B 1 81 ? -25.734 15.43 3.709 1 98.44 81 LEU B N 1
ATOM 4499 C CA . LEU B 1 81 ? -25.266 16.547 4.512 1 98.44 81 LEU B CA 1
ATOM 4500 C C . LEU B 1 81 ? -26.078 16.672 5.805 1 98.44 81 LEU B C 1
ATOM 4502 O O . LEU B 1 81 ? -26.875 17.594 5.957 1 98.44 81 LEU B O 1
ATOM 4506 N N . PRO B 1 82 ? -25.719 15.828 6.746 1 98.62 82 PRO B N 1
ATOM 4507 C CA . PRO B 1 82 ? -26.438 15.93 8.016 1 98.62 82 PRO B CA 1
ATOM 4508 C C . PRO B 1 82 ? -26.156 17.234 8.758 1 98.62 82 PRO B C 1
ATOM 4510 O O . PRO B 1 82 ? -25.078 17.828 8.578 1 98.62 82 PRO B O 1
ATOM 4513 N N . SER B 1 83 ? -27.109 17.578 9.602 1 98 83 SER B N 1
ATOM 4514 C CA . SER B 1 83 ? -26.953 18.797 10.398 1 98 83 SER B CA 1
ATOM 4515 C C . SER B 1 83 ? -26.922 18.484 11.883 1 98 83 SER B C 1
ATOM 4517 O O . SER B 1 83 ? -26.828 19.391 12.719 1 98 83 SER B O 1
ATOM 4519 N N . SER B 1 84 ? -27.031 17.188 12.156 1 98.38 84 SER B N 1
ATOM 4520 C CA . SER B 1 84 ? -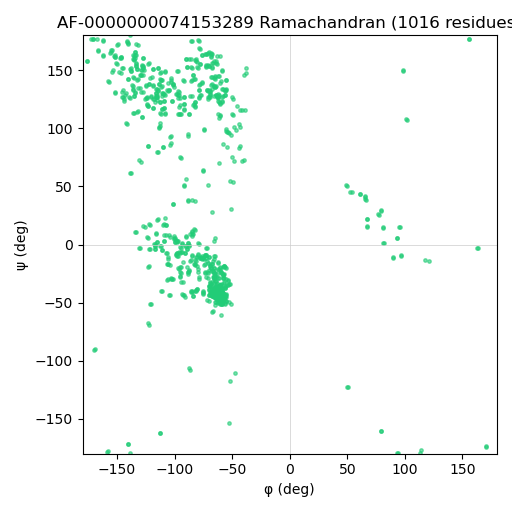27.016 16.797 13.562 1 98.38 84 SER B CA 1
ATOM 4521 C C . SER B 1 84 ? -26.469 15.383 13.742 1 98.38 84 SER B C 1
ATOM 4523 O O . SER B 1 84 ? -26.438 14.602 12.797 1 98.38 84 SER B O 1
ATOM 4525 N N . THR B 1 85 ? -26.078 15.141 15 1 98.75 85 THR B N 1
ATOM 4526 C CA . THR B 1 85 ? -25.609 13.812 15.344 1 98.75 85 THR B CA 1
ATOM 4527 C C . THR B 1 85 ? -26.703 12.773 15.141 1 98.75 85 THR B C 1
ATOM 4529 O O . THR B 1 85 ? -26.422 11.648 14.703 1 98.75 85 THR B O 1
ATOM 4532 N N . ASN B 1 86 ? -27.891 13.133 15.438 1 98.44 86 ASN B N 1
ATOM 4533 C CA . ASN B 1 86 ? -29.016 12.211 15.266 1 98.44 86 ASN B CA 1
ATOM 4534 C C . ASN B 1 86 ? -29.203 11.812 13.805 1 98.44 86 ASN B C 1
ATOM 4536 O O . ASN B 1 86 ? -29.516 10.664 13.508 1 98.44 86 ASN B O 1
ATOM 4540 N N . GLU B 1 87 ? -29.109 12.773 12.938 1 98.62 87 GLU B N 1
ATOM 4541 C CA . GLU B 1 87 ? -29.203 12.453 11.516 1 98.62 87 GLU B CA 1
ATOM 4542 C C . GLU B 1 87 ? -28.094 11.516 11.078 1 98.62 87 GLU B C 1
ATOM 4544 O O . GLU B 1 87 ? -28.312 10.602 10.281 1 98.62 87 GLU B O 1
ATOM 4549 N N . VAL B 1 88 ? -26.844 11.719 11.578 1 98.81 88 VAL B N 1
ATOM 4550 C CA . VAL B 1 88 ? -25.734 10.82 11.289 1 98.81 88 VAL B CA 1
ATOM 4551 C C . VAL B 1 88 ? -26.047 9.422 11.828 1 98.81 88 VAL B C 1
ATOM 4553 O O . VAL B 1 88 ? -25.797 8.422 11.141 1 98.81 88 VAL B O 1
ATOM 4556 N N . SER B 1 89 ? -26.547 9.398 13.062 1 98.75 89 SER B N 1
ATOM 4557 C CA . SER B 1 89 ? -26.906 8.133 13.688 1 98.75 89 SER B CA 1
ATOM 4558 C C . SER B 1 89 ? -27.891 7.352 12.828 1 98.75 89 SER B C 1
ATOM 4560 O O . SER B 1 89 ? -27.703 6.156 12.594 1 98.75 89 SER B O 1
ATOM 4562 N N . THR B 1 90 ? -28.906 7.996 12.383 1 98.31 90 THR B N 1
ATOM 4563 C CA . THR B 1 90 ? -29.922 7.367 11.539 1 98.31 90 THR B CA 1
ATOM 4564 C C . THR B 1 90 ? -29.297 6.836 10.25 1 98.31 90 THR B C 1
ATOM 4566 O O . THR B 1 90 ? -29.594 5.715 9.836 1 98.31 90 THR B O 1
ATOM 4569 N N . ALA B 1 91 ? -28.516 7.617 9.656 1 98.5 91 ALA B N 1
ATOM 4570 C CA . ALA B 1 91 ? -27.875 7.234 8.398 1 98.5 91 ALA B CA 1
ATOM 4571 C C . ALA B 1 91 ? -26.969 6.016 8.586 1 98.5 91 ALA B C 1
ATOM 4573 O O . ALA B 1 91 ? -27.031 5.066 7.797 1 98.5 91 ALA B O 1
ATOM 4574 N N . VAL B 1 92 ? -26.109 6.035 9.602 1 98.19 92 VAL B N 1
ATOM 4575 C CA . VAL B 1 92 ? -25.172 4.945 9.844 1 98.19 92 VAL B CA 1
ATOM 4576 C C . VAL B 1 92 ? -25.938 3.646 10.078 1 98.19 92 VAL B C 1
ATOM 4578 O O . VAL B 1 92 ? -25.547 2.59 9.57 1 98.19 92 VAL B O 1
ATOM 4581 N N . SER B 1 93 ? -27 3.744 10.867 1 97.38 93 SER B N 1
ATOM 4582 C CA . SER B 1 93 ? -27.844 2.57 11.07 1 97.38 93 SER B CA 1
ATOM 4583 C C . SER B 1 93 ? -28.391 2.041 9.75 1 97.38 93 SER B C 1
ATOM 4585 O O . SER B 1 93 ? -28.375 0.832 9.508 1 97.38 93 SER B O 1
ATOM 4587 N N . LEU B 1 94 ? -28.875 2.938 8.977 1 96.69 94 LEU B N 1
ATOM 4588 C CA . LEU B 1 94 ? -29.406 2.574 7.664 1 96.69 94 LEU B CA 1
ATOM 4589 C C . LEU B 1 94 ? -28.328 1.901 6.812 1 96.69 94 LEU B C 1
ATOM 4591 O O . LEU B 1 94 ? -28.594 0.899 6.148 1 96.69 94 LEU B O 1
ATOM 4595 N N . PHE B 1 95 ? -27.109 2.471 6.773 1 96.19 95 PHE B N 1
ATOM 4596 C CA . PHE B 1 95 ? -26.016 1.928 5.98 1 96.19 95 PHE B CA 1
ATOM 4597 C C . PHE B 1 95 ? -25.641 0.528 6.457 1 96.19 95 PHE B C 1
ATOM 4599 O O . PHE B 1 95 ? -25.422 -0.373 5.645 1 96.19 95 PHE B O 1
ATOM 4606 N N . ASN B 1 96 ? -25.5 0.419 7.758 1 93.56 96 ASN B N 1
ATOM 4607 C CA . ASN B 1 96 ? -25.156 -0.874 8.344 1 93.56 96 ASN B CA 1
ATOM 4608 C C . ASN B 1 96 ? -26.203 -1.932 8.016 1 93.56 96 ASN B C 1
ATOM 4610 O O . ASN B 1 96 ? -25.859 -3.045 7.613 1 93.56 96 ASN B O 1
ATOM 4614 N N . ASP B 1 97 ? -27.484 -1.589 8.141 1 92.12 97 ASP B N 1
ATOM 4615 C CA . ASP B 1 97 ? -28.594 -2.521 7.945 1 92.12 97 ASP B CA 1
ATOM 4616 C C . ASP B 1 97 ? -28.656 -2.984 6.492 1 92.12 97 ASP B C 1
ATOM 4618 O O . ASP B 1 97 ? -29.141 -4.082 6.211 1 92.12 97 ASP B O 1
ATOM 4622 N N . ASN B 1 98 ? -28.188 -2.143 5.625 1 90.38 98 ASN B N 1
ATOM 4623 C CA . ASN B 1 98 ? -28.375 -2.436 4.207 1 90.38 98 ASN B CA 1
ATOM 4624 C C . ASN B 1 98 ? -27.047 -2.67 3.5 1 90.38 98 ASN B C 1
ATOM 4626 O O . ASN B 1 98 ? -27 -2.766 2.271 1 90.38 98 ASN B O 1
ATOM 4630 N N . ASP B 1 99 ? -25.922 -2.631 4.258 1 87 99 ASP B N 1
ATOM 4631 C CA . ASP B 1 99 ? -24.594 -2.881 3.734 1 87 99 ASP B CA 1
ATOM 4632 C C . ASP B 1 99 ? -24.219 -1.864 2.654 1 87 99 ASP B C 1
ATOM 4634 O O . ASP B 1 99 ? -23.781 -2.236 1.569 1 87 99 ASP B O 1
ATOM 4638 N N . CYS B 1 100 ? -24.531 -0.613 2.924 1 91.69 100 CYS B N 1
ATOM 4639 C CA . CYS B 1 100 ? -24.219 0.458 1.983 1 91.69 100 CYS B CA 1
ATOM 4640 C C . CYS B 1 100 ? -22.859 1.069 2.287 1 91.69 100 CYS B C 1
ATOM 4642 O O . CYS B 1 100 ? -22.656 1.638 3.361 1 91.69 100 CYS B O 1
ATOM 4644 N N . PRO B 1 101 ? -21.938 1.025 1.324 1 91.81 101 PRO B N 1
ATOM 4645 C CA . PRO B 1 101 ? -20.641 1.681 1.545 1 91.81 101 PRO B CA 1
ATOM 4646 C C . PRO B 1 101 ? -20.766 3.201 1.612 1 91.81 101 PRO B C 1
ATOM 4648 O O . PRO B 1 101 ? -21.562 3.797 0.886 1 91.81 101 PRO B O 1
ATOM 4651 N N . PHE B 1 102 ? -19.953 3.82 2.469 1 94.94 102 PHE B N 1
ATOM 4652 C CA . PHE B 1 102 ? -20 5.273 2.59 1 94.94 102 PHE B CA 1
ATOM 4653 C C . PHE B 1 102 ? -18.641 5.828 2.994 1 94.94 102 PHE B C 1
ATOM 4655 O O . PHE B 1 102 ? -17.781 5.086 3.473 1 94.94 102 PHE B O 1
ATOM 4662 N N . ALA B 1 103 ? -18.406 7.09 2.672 1 96.62 103 ALA B N 1
ATOM 4663 C CA . ALA B 1 103 ? -17.219 7.852 3.084 1 96.62 103 ALA B CA 1
ATOM 4664 C C . ALA B 1 103 ? -17.609 9 4.012 1 96.62 103 ALA B C 1
ATOM 4666 O O . ALA B 1 103 ? -18.75 9.484 3.969 1 96.62 103 ALA B O 1
ATOM 4667 N N . ILE B 1 104 ? -16.703 9.367 4.855 1 98.12 104 ILE B N 1
ATOM 4668 C CA . ILE B 1 104 ? -16.906 10.438 5.828 1 98.12 104 ILE B CA 1
ATOM 4669 C C . ILE B 1 104 ? -15.938 11.594 5.523 1 98.12 104 ILE B C 1
ATOM 4671 O O . ILE B 1 104 ? -14.727 11.383 5.418 1 98.12 104 ILE B O 1
ATOM 4675 N N . ARG B 1 105 ? -16.484 12.773 5.398 1 97.56 105 ARG B N 1
ATOM 4676 C CA . ARG B 1 105 ? -15.609 13.914 5.125 1 97.56 105 ARG B CA 1
ATOM 4677 C C . ARG B 1 105 ? -15.797 15 6.176 1 97.56 105 ARG B C 1
ATOM 4679 O O . ARG B 1 105 ? -16.922 15.406 6.469 1 97.56 105 ARG B O 1
ATOM 4686 N N . GLY B 1 106 ? -14.695 15.43 6.785 1 95.56 106 GLY B N 1
ATOM 4687 C CA . GLY B 1 106 ? -14.672 16.656 7.57 1 95.56 106 GLY B CA 1
ATOM 4688 C C . GLY B 1 106 ? -14.375 17.891 6.742 1 95.56 106 GLY B C 1
ATOM 4689 O O . GLY B 1 106 ? -15.125 18.219 5.824 1 95.56 106 GLY B O 1
ATOM 4690 N N . GLY B 1 107 ? -13.195 18.438 6.859 1 93.44 107 GLY B N 1
ATOM 4691 C CA . GLY B 1 107 ? -12.828 19.672 6.195 1 93.44 107 GLY B CA 1
ATOM 4692 C C . GLY B 1 107 ? -12.398 19.469 4.754 1 93.44 107 GLY B C 1
ATOM 4693 O O . GLY B 1 107 ? -12.273 20.438 3.996 1 93.44 107 GLY B O 1
ATOM 4694 N N . GLY B 1 108 ? -12.141 18.219 4.34 1 93.5 108 GLY B N 1
ATOM 4695 C CA . GLY B 1 108 ? -11.82 17.938 2.951 1 93.5 108 GLY B CA 1
ATOM 4696 C C . GLY B 1 108 ? -10.383 18.266 2.598 1 93.5 108 GLY B C 1
ATOM 4697 O O . GLY B 1 108 ? -10.07 18.547 1.438 1 93.5 108 GLY B O 1
ATOM 4698 N N . HIS B 1 109 ? -9.508 18.188 3.506 1 91.69 109 HIS B N 1
ATOM 4699 C CA . HIS B 1 109 ? -8.133 18.609 3.246 1 91.69 109 HIS B CA 1
ATOM 4700 C C . HIS B 1 109 ? -7.238 17.422 2.947 1 91.69 109 HIS B C 1
ATOM 4702 O O . HIS B 1 109 ? -6.035 17.578 2.742 1 91.69 109 HIS B O 1
ATOM 4708 N N . SER B 1 110 ? -7.754 16.219 2.836 1 89.88 110 SER B N 1
ATOM 4709 C CA . SER B 1 110 ? -6.961 15.062 2.455 1 89.88 110 SER B CA 1
ATOM 4710 C C . SER B 1 110 ? -6.719 15.023 0.949 1 89.88 110 SER B C 1
ATOM 4712 O O . SER B 1 110 ? -7.633 15.281 0.162 1 89.88 110 SER B O 1
ATOM 4714 N N . ALA B 1 111 ? -5.52 14.703 0.577 1 92.56 111 ALA B N 1
ATOM 4715 C CA . ALA B 1 111 ? -5.195 14.531 -0.837 1 92.56 111 ALA B CA 1
ATOM 4716 C C . ALA B 1 111 ? -5.227 13.062 -1.232 1 92.56 111 ALA B C 1
ATOM 4718 O O . ALA B 1 111 ? -4.91 12.711 -2.373 1 92.56 111 ALA B O 1
ATOM 4719 N N . ASN B 1 112 ? -5.594 12.195 -0.292 1 93.56 112 ASN B N 1
ATOM 4720 C CA . ASN B 1 112 ? -5.656 10.773 -0.582 1 93.56 112 ASN B CA 1
ATOM 4721 C C . ASN B 1 112 ? -6.961 10.391 -1.275 1 93.56 112 ASN B C 1
ATOM 4723 O O . ASN B 1 112 ? -8.039 10.547 -0.701 1 93.56 112 ASN B O 1
ATOM 4727 N N . ARG B 1 113 ? -6.785 9.906 -2.434 1 90.81 113 ARG B N 1
ATOM 4728 C CA . ARG B 1 113 ? -7.957 9.469 -3.184 1 90.81 113 ARG B CA 1
ATOM 4729 C C . ARG B 1 113 ? -8.727 8.398 -2.418 1 90.81 113 ARG B C 1
ATOM 4731 O O . ARG B 1 113 ? -8.141 7.414 -1.963 1 90.81 113 ARG B O 1
ATOM 4738 N N . GLY B 1 114 ? -10.031 8.656 -2.168 1 91 114 GLY B N 1
ATOM 4739 C CA . GLY B 1 114 ? -10.898 7.668 -1.552 1 91 114 GLY B CA 1
ATOM 4740 C C . GLY B 1 114 ? -10.914 7.742 -0.036 1 91 114 GLY B C 1
ATOM 4741 O O . GLY B 1 114 ? -11.75 7.117 0.616 1 91 114 GLY B O 1
ATOM 4742 N N . ALA B 1 115 ? -10.039 8.461 0.551 1 93.56 115 ALA B N 1
ATOM 4743 C CA . ALA B 1 115 ? -9.969 8.508 2.01 1 93.56 115 ALA B CA 1
ATOM 4744 C C . ALA B 1 115 ? -11.227 9.148 2.598 1 93.56 115 ALA B C 1
ATOM 4746 O O . ALA B 1 115 ? -11.766 8.672 3.598 1 93.56 115 ALA B O 1
ATOM 4747 N N . ALA B 1 116 ? -11.648 10.227 1.972 1 96 116 ALA B N 1
ATOM 4748 C CA . ALA B 1 116 ? -12.797 10.969 2.484 1 96 116 ALA B CA 1
ATOM 4749 C C . ALA B 1 116 ? -13.859 11.148 1.402 1 96 116 ALA B C 1
ATOM 4751 O O . ALA B 1 116 ? -14.672 12.078 1.473 1 96 116 ALA B O 1
ATOM 4752 N N . ASN B 1 117 ? -13.773 10.422 0.352 1 95.31 117 ASN B N 1
ATOM 4753 C CA . ASN B 1 117 ? -14.719 10.352 -0.757 1 95.31 117 ASN B CA 1
ATOM 4754 C C . ASN B 1 117 ? -14.891 8.922 -1.259 1 95.31 117 ASN B C 1
ATOM 4756 O O . ASN B 1 117 ? -14.227 8 -0.764 1 95.31 117 ASN B O 1
ATOM 4760 N N . ILE B 1 118 ? -15.844 8.781 -2.145 1 91.88 118 ILE B N 1
ATOM 4761 C CA . ILE B 1 118 ? -16.109 7.414 -2.57 1 91.88 118 ILE B CA 1
ATOM 4762 C C . ILE B 1 118 ? -16.781 7.422 -3.939 1 91.88 118 ILE B C 1
ATOM 4764 O O . ILE B 1 118 ? -17.625 8.281 -4.219 1 91.88 118 ILE B O 1
ATOM 4768 N N . ASP B 1 119 ? -16.406 6.512 -4.789 1 87.12 119 ASP B N 1
ATOM 4769 C CA . ASP B 1 119 ? -17.172 6.25 -6.004 1 87.12 119 ASP B CA 1
ATOM 4770 C C . ASP B 1 119 ? -18.312 5.273 -5.734 1 87.12 119 ASP B C 1
ATOM 4772 O O . ASP B 1 119 ? -18.125 4.242 -5.086 1 87.12 119 ASP B O 1
ATOM 4776 N N . ASN B 1 120 ? -19.516 5.648 -6.117 1 84.12 120 ASN B N 1
ATOM 4777 C CA . ASN B 1 120 ? -20.672 4.762 -6.133 1 84.12 120 ASN B CA 1
ATOM 4778 C C . ASN B 1 120 ? -21.078 4.355 -4.719 1 84.12 120 ASN B C 1
ATOM 4780 O O . ASN B 1 120 ? -21.641 3.277 -4.52 1 84.12 120 ASN B O 1
ATOM 4784 N N . GLY B 1 121 ? -20.672 4.969 -3.801 1 92.19 121 GLY B N 1
ATOM 4785 C CA . GLY B 1 121 ? -21.141 4.926 -2.426 1 92.19 121 GLY B CA 1
ATOM 4786 C C . GLY B 1 121 ? -21.797 6.215 -1.979 1 92.19 121 GLY B C 1
ATOM 4787 O O . GLY B 1 121 ? -22.312 6.969 -2.803 1 92.19 121 GLY B O 1
ATOM 4788 N N . ILE B 1 122 ? -21.906 6.375 -0.704 1 96.12 122 ILE B N 1
ATOM 4789 C CA . ILE B 1 122 ? -22.531 7.574 -0.165 1 96.12 122 ILE B CA 1
ATOM 4790 C C . ILE B 1 122 ? -21.484 8.461 0.495 1 96.12 122 ILE B C 1
ATOM 4792 O O . ILE B 1 122 ? -20.734 8.008 1.364 1 96.12 122 ILE B O 1
ATOM 4796 N N . LEU B 1 123 ? -21.391 9.703 0.043 1 97.62 123 LEU B N 1
ATOM 4797 C CA . LEU B 1 123 ? -20.531 10.656 0.72 1 97.62 123 LEU B CA 1
ATOM 4798 C C . LEU B 1 123 ? -21.266 11.352 1.858 1 97.62 123 LEU B C 1
ATOM 4800 O O . LEU B 1 123 ? -22.25 12.062 1.624 1 97.62 123 LEU B O 1
ATOM 4804 N N . VAL B 1 124 ? -20.875 11.094 3.039 1 98.56 124 VAL B N 1
ATOM 4805 C CA . VAL B 1 124 ? -21.406 11.766 4.223 1 98.56 124 VAL B CA 1
ATOM 4806 C C . VAL B 1 124 ? -20.484 12.922 4.621 1 98.56 124 VAL B C 1
ATOM 4808 O O . VAL B 1 124 ? -19.391 12.695 5.137 1 98.56 124 VAL B O 1
ATOM 4811 N N . SER B 1 125 ? -20.938 14.117 4.484 1 98.25 125 SER B N 1
ATOM 4812 C CA . SER B 1 125 ? -20.156 15.305 4.793 1 98.25 125 SER B CA 1
ATOM 4813 C C . SER B 1 125 ? -20.609 15.938 6.105 1 98.25 125 SER B C 1
ATOM 4815 O O . SER B 1 125 ? -21.797 16.203 6.289 1 98.25 125 SER B O 1
ATOM 4817 N N . MET B 1 126 ? -19.688 16.266 6.961 1 98 126 MET B N 1
ATOM 4818 C CA . MET B 1 126 ? -19.984 16.859 8.258 1 98 126 MET B CA 1
ATOM 4819 C C . MET B 1 126 ? -20.141 18.375 8.148 1 98 126 MET B C 1
ATOM 4821 O O . MET B 1 126 ? -20.312 19.062 9.156 1 98 126 MET B O 1
ATOM 4825 N N . ARG B 1 127 ? -20.156 18.906 7.059 1 96.75 127 ARG B N 1
ATOM 4826 C CA . ARG B 1 127 ? -20.016 20.328 6.777 1 96.75 127 ARG B CA 1
ATOM 4827 C C . ARG B 1 127 ? -21.031 21.141 7.574 1 96.75 127 ARG B C 1
ATOM 4829 O O . ARG B 1 127 ? -20.75 22.266 7.988 1 96.75 127 ARG B O 1
ATOM 4836 N N . ASN B 1 128 ? -22.188 20.594 7.84 1 97.81 128 ASN B N 1
ATOM 4837 C CA . ASN B 1 128 ? -23.25 21.375 8.453 1 97.81 128 ASN B CA 1
ATOM 4838 C C . ASN B 1 128 ? -23.266 21.203 9.969 1 97.81 128 ASN B C 1
ATOM 4840 O O . ASN B 1 128 ? -24.047 21.859 10.664 1 97.81 128 ASN B O 1
ATOM 4844 N N . ILE B 1 129 ? -22.516 20.359 10.484 1 98.5 129 ILE B N 1
ATOM 4845 C CA . ILE B 1 129 ? -22.391 20.219 11.93 1 98.5 129 ILE B CA 1
ATOM 4846 C C . ILE B 1 129 ? -21.312 21.156 12.445 1 98.5 129 ILE B C 1
ATOM 4848 O O . ILE B 1 129 ? -20.125 20.781 12.508 1 98.5 129 ILE B O 1
ATOM 4852 N N . ARG B 1 130 ? -21.719 22.406 12.891 1 98 130 ARG B N 1
ATOM 4853 C CA . ARG B 1 130 ? -20.734 23.453 13.109 1 98 130 ARG B CA 1
ATOM 4854 C C . ARG B 1 130 ? -20.953 24.141 14.445 1 98 130 ARG B C 1
ATOM 4856 O O . ARG B 1 130 ? -20.391 25.219 14.695 1 98 130 ARG B O 1
ATOM 4863 N N . ASP B 1 131 ? -21.781 23.609 15.281 1 98.19 131 ASP B N 1
ATOM 4864 C CA . ASP B 1 131 ? -22.047 24.25 16.562 1 98.19 131 ASP B CA 1
ATOM 4865 C C . ASP B 1 131 ? -20.797 24.266 17.438 1 98.19 131 ASP B C 1
ATOM 4867 O O . ASP B 1 131 ? -19.953 23.359 17.344 1 98.19 131 ASP B O 1
ATOM 4871 N N . VAL B 1 132 ? -20.641 25.328 18.203 1 98.69 132 VAL B N 1
ATOM 4872 C CA . VAL B 1 132 ? -19.531 25.531 19.141 1 98.69 132 VAL B CA 1
ATOM 4873 C C . VAL B 1 132 ? -20.078 25.906 20.516 1 98.69 132 VAL B C 1
ATOM 4875 O O . VAL B 1 132 ? -20.953 26.75 20.625 1 98.69 132 VAL B O 1
ATOM 4878 N N . ALA B 1 133 ? -19.562 25.203 21.547 1 98.56 133 ALA B N 1
ATOM 4879 C CA . ALA B 1 133 ? -20.047 25.484 22.891 1 98.56 133 ALA B CA 1
ATOM 4880 C C . ALA B 1 133 ? -18.906 25.391 23.906 1 98.56 133 ALA B C 1
ATOM 4882 O O . ALA B 1 133 ? -18.188 24.391 23.938 1 98.56 133 ALA B O 1
ATOM 4883 N N . PHE B 1 134 ? -18.734 26.375 24.719 1 98.44 134 PHE B N 1
ATOM 4884 C CA . PHE B 1 134 ? -17.797 26.344 25.828 1 98.44 134 PHE B CA 1
ATOM 4885 C C . PHE B 1 134 ? -18.375 25.578 27.016 1 98.44 134 PHE B C 1
ATOM 4887 O O . PHE B 1 134 ? -19.594 25.547 27.203 1 98.44 134 PHE B O 1
ATOM 4894 N N . SER B 1 135 ? -17.453 25 27.781 1 98.31 135 SER B N 1
ATOM 4895 C CA . SER B 1 135 ? -17.859 24.531 29.094 1 98.31 135 SER B CA 1
ATOM 4896 C C . SER B 1 135 ? -18.203 25.688 30.031 1 98.31 135 SER B C 1
ATOM 4898 O O . SER B 1 135 ? -17.828 26.844 29.75 1 98.31 135 SER B O 1
ATOM 4900 N N . ALA B 1 136 ? -18.859 25.344 31.094 1 97.5 136 ALA B N 1
ATOM 4901 C CA . ALA B 1 136 ? -19.312 26.375 32.031 1 97.5 136 ALA B CA 1
ATOM 4902 C C . ALA B 1 136 ? -18.125 27.156 32.594 1 97.5 136 ALA B C 1
ATOM 4904 O O . ALA B 1 136 ? -18.219 28.359 32.812 1 97.5 136 ALA B O 1
ATOM 4905 N N . ASP B 1 137 ? -17.031 26.5 32.812 1 97.44 137 ASP B N 1
ATOM 4906 C CA . ASP B 1 137 ? -15.867 27.125 33.438 1 97.44 137 ASP B CA 1
ATOM 4907 C C . ASP B 1 137 ? -14.859 27.562 32.375 1 97.44 137 ASP B C 1
ATOM 4909 O O . ASP B 1 137 ? -13.742 27.969 32.688 1 97.44 137 ASP B O 1
ATOM 4913 N N . ASN B 1 138 ? -15.164 27.375 31.062 1 97.62 138 ASN B N 1
ATOM 4914 C CA . ASN B 1 138 ? -14.383 27.781 29.906 1 97.62 138 ASN B CA 1
ATOM 4915 C C . ASN B 1 138 ? -13.07 27.016 29.812 1 97.62 138 ASN B C 1
ATOM 4917 O O . ASN B 1 138 ? -12.109 27.484 29.188 1 97.62 138 ASN B O 1
ATOM 4921 N N . THR B 1 139 ? -13.023 25.859 30.453 1 98.06 139 THR B N 1
ATOM 4922 C CA . THR B 1 139 ? -11.797 25.078 30.422 1 98.06 139 THR B CA 1
ATOM 4923 C C . THR B 1 139 ? -11.75 24.188 29.172 1 98.06 139 THR B C 1
ATOM 4925 O O . THR B 1 139 ? -10.711 23.625 28.844 1 98.06 139 THR B O 1
ATOM 4928 N N . SER B 1 140 ? -12.859 24.062 28.516 1 98.62 140 SER B N 1
ATOM 4929 C CA . SER B 1 140 ? -12.938 23.281 27.281 1 98.62 140 SER B CA 1
ATOM 4930 C C . SER B 1 140 ? -13.969 23.875 26.328 1 98.62 140 SER B C 1
ATOM 4932 O O . SER B 1 140 ? -14.805 24.688 26.719 1 98.62 140 SER B O 1
ATOM 4934 N N . VAL B 1 141 ? -13.875 23.547 25.062 1 98.81 141 VAL B N 1
ATOM 4935 C CA . VAL B 1 141 ? -14.82 23.938 24.031 1 98.81 141 VAL B CA 1
ATOM 4936 C C . VAL B 1 141 ? -15.164 22.734 23.141 1 98.81 141 VAL B C 1
ATOM 4938 O O . VAL B 1 141 ? -14.281 21.953 22.797 1 98.81 141 VAL B O 1
ATOM 4941 N N . THR B 1 142 ? -16.406 22.5 22.922 1 98.81 142 THR B N 1
ATOM 4942 C CA . THR B 1 142 ? -16.906 21.453 22.016 1 98.81 142 THR B CA 1
ATOM 4943 C C . THR B 1 142 ? -17.25 22.047 20.656 1 98.81 142 THR B C 1
ATOM 4945 O O . THR B 1 142 ? -17.922 23.078 20.578 1 98.81 142 THR B O 1
ATOM 4948 N N . THR B 1 143 ? -16.797 21.516 19.641 1 98.69 143 THR B N 1
ATOM 4949 C CA . THR B 1 143 ? -17.078 21.984 18.297 1 98.69 143 THR B CA 1
ATOM 4950 C C . THR B 1 143 ? -17.547 20.828 17.406 1 98.69 143 THR B C 1
ATOM 4952 O O . THR B 1 143 ? -17.062 19.703 17.547 1 98.69 143 THR B O 1
ATOM 4955 N N . GLY B 1 144 ? -18.469 21.172 16.484 1 98.69 144 GLY B N 1
ATOM 4956 C CA . GLY B 1 144 ? -18.812 20.219 15.43 1 98.69 144 GLY B CA 1
ATOM 4957 C C . GLY B 1 144 ? -17.672 19.984 14.453 1 98.69 144 GLY B C 1
ATOM 4958 O O . GLY B 1 144 ? -16.891 20.891 14.164 1 98.69 144 GLY B O 1
ATOM 4959 N N . MET B 1 145 ? -17.656 18.781 13.844 1 98.12 145 MET B N 1
ATOM 4960 C CA . MET B 1 145 ? -16.562 18.359 12.984 1 98.12 145 MET B CA 1
ATOM 4961 C C . MET B 1 145 ? -16.672 18.984 11.594 1 98.12 145 MET B C 1
ATOM 4963 O O . MET B 1 145 ? -15.805 18.781 10.75 1 98.12 145 MET B O 1
ATOM 4967 N N . GLY B 1 146 ? -17.672 19.781 11.383 1 97.69 146 GLY B N 1
ATOM 4968 C CA . GLY B 1 146 ? -17.812 20.5 10.133 1 97.69 146 GLY B CA 1
ATOM 4969 C C . GLY B 1 146 ? -16.984 21.781 10.086 1 97.69 146 GLY B C 1
ATOM 4970 O O . GLY B 1 146 ? -16.781 22.344 9.016 1 97.69 146 GLY B O 1
ATOM 4971 N N . ASN B 1 147 ? -16.547 22.234 11.211 1 97.88 147 ASN B N 1
ATOM 4972 C CA . ASN B 1 147 ? -15.742 23.453 11.266 1 97.88 147 ASN B CA 1
ATOM 4973 C C . ASN B 1 147 ? -14.305 23.188 10.812 1 97.88 147 ASN B C 1
ATOM 4975 O O . ASN B 1 147 ? -13.727 22.156 11.141 1 97.88 147 ASN B O 1
ATOM 4979 N N . THR B 1 148 ? -13.781 24.125 10.07 1 96.62 148 THR B N 1
ATOM 4980 C CA . THR B 1 148 ? -12.328 24.234 9.922 1 96.62 148 THR B CA 1
ATOM 4981 C C . THR B 1 148 ? -11.703 24.906 11.141 1 96.62 148 THR B C 1
ATOM 4983 O O . THR B 1 148 ? -12.414 25.453 11.984 1 96.62 148 THR B O 1
ATOM 4986 N N . TRP B 1 149 ? -10.477 24.859 11.227 1 96.25 149 TRP B N 1
ATOM 4987 C CA . TRP B 1 149 ? -9.805 25.5 12.359 1 96.25 149 TRP B CA 1
ATOM 4988 C C . TRP B 1 149 ? -10 27 12.328 1 96.25 149 TRP B C 1
ATOM 4990 O O . TRP B 1 149 ? -10.227 27.625 13.367 1 96.25 149 TRP B O 1
ATOM 5000 N N . SER B 1 150 ? -9.922 27.609 11.156 1 93.69 150 SER B N 1
ATOM 5001 C CA . SER B 1 150 ? -10.117 29.047 11.078 1 93.69 150 SER B CA 1
ATOM 5002 C C . SER B 1 150 ? -11.523 29.438 11.531 1 93.69 150 SER B C 1
ATOM 5004 O O . SER B 1 150 ? -11.703 30.484 12.172 1 93.69 150 SER B O 1
ATOM 5006 N N . GLN B 1 151 ? -12.477 28.672 11.195 1 96.62 151 GLN B N 1
ATOM 5007 C CA . GLN B 1 151 ? -13.836 28.953 11.617 1 96.62 151 GLN B CA 1
ATOM 5008 C C . GLN B 1 151 ? -13.977 28.844 13.133 1 96.62 151 GLN B C 1
ATOM 5010 O O . GLN B 1 151 ? -14.656 29.656 13.766 1 96.62 151 GLN B O 1
ATOM 5015 N N . LEU B 1 152 ? -13.359 27.875 13.695 1 98.19 152 LEU B N 1
ATOM 5016 C CA . LEU B 1 152 ? -13.359 27.766 15.148 1 98.19 152 LEU B CA 1
ATOM 5017 C C . LEU B 1 152 ? -12.609 28.922 15.789 1 98.19 152 LEU B C 1
ATOM 5019 O O . LEU B 1 152 ? -13.094 29.516 16.75 1 98.19 152 LEU B O 1
ATOM 5023 N N . TYR B 1 153 ? -11.414 29.297 15.289 1 97.81 153 TYR B N 1
ATOM 5024 C CA . TYR B 1 153 ? -10.609 30.391 15.844 1 97.81 153 TYR B CA 1
ATOM 5025 C C . TYR B 1 153 ? -11.383 31.703 15.812 1 97.81 153 TYR B C 1
ATOM 5027 O O . TYR B 1 153 ? -11.305 32.5 16.766 1 97.81 153 TYR B O 1
ATOM 5035 N N . ALA B 1 154 ? -12.07 31.953 14.75 1 97.69 154 ALA B N 1
ATOM 5036 C CA . ALA B 1 154 ? -12.852 33.188 14.609 1 97.69 154 ALA B CA 1
ATOM 5037 C C . ALA B 1 154 ? -13.867 33.312 15.742 1 97.69 154 ALA B C 1
ATOM 5039 O O . ALA B 1 154 ? -14.273 34.438 16.094 1 97.69 154 ALA B O 1
ATOM 5040 N N . ILE B 1 155 ? -14.258 32.219 16.266 1 97.94 155 ILE B N 1
ATOM 5041 C CA . ILE B 1 155 ? -15.273 32.219 17.312 1 97.94 155 ILE B CA 1
ATOM 5042 C C . ILE B 1 155 ? -14.609 32.312 18.688 1 97.94 155 ILE B C 1
ATOM 5044 O O . ILE B 1 155 ? -15.031 33.094 19.531 1 97.94 155 ILE B O 1
ATOM 5048 N N . ILE B 1 156 ? -13.578 31.578 18.953 1 98.25 156 ILE B N 1
ATOM 5049 C CA . ILE B 1 156 ? -13.117 31.391 20.328 1 98.25 156 ILE B CA 1
ATOM 5050 C C . ILE B 1 156 ? -12.047 32.438 20.656 1 98.25 156 ILE B C 1
ATOM 5052 O O . ILE B 1 156 ? -11.906 32.844 21.812 1 98.25 156 ILE B O 1
ATOM 5056 N N . GLU B 1 157 ? -11.281 32.844 19.719 1 97.56 157 GLU B N 1
ATOM 5057 C CA . GLU B 1 157 ? -10.141 33.719 20 1 97.56 157 GLU B CA 1
ATOM 5058 C C . GLU B 1 157 ? -10.609 35.094 20.5 1 97.56 157 GLU B C 1
ATOM 5060 O O . GLU B 1 157 ? -10.016 35.656 21.422 1 97.56 157 GLU B O 1
ATOM 5065 N N . PRO B 1 158 ? -11.625 35.75 19.875 1 97.38 158 PRO B N 1
ATOM 5066 C CA . PRO B 1 158 ? -12.125 37.031 20.422 1 97.38 158 PRO B CA 1
ATOM 5067 C C . PRO B 1 158 ? -12.602 36.906 21.859 1 97.38 158 PRO B C 1
ATOM 5069 O O . PRO B 1 158 ? -12.727 37.938 22.562 1 97.38 158 PRO B O 1
ATOM 5072 N N . GLN B 1 159 ? -12.867 35.688 22.297 1 97.56 159 GLN B N 1
ATOM 5073 C CA . GLN B 1 159 ? -13.312 35.469 23.656 1 97.56 159 GLN B CA 1
ATOM 5074 C C . GLN B 1 159 ? -12.125 35.219 24.594 1 97.56 159 GLN B C 1
ATOM 5076 O O . GLN B 1 159 ? -12.305 34.969 25.781 1 97.56 159 GLN B O 1
ATOM 5081 N N . GLY B 1 160 ? -10.961 35.219 24.047 1 97.81 160 GLY B N 1
ATOM 5082 C CA . GLY B 1 160 ? -9.742 35.156 24.844 1 97.81 160 GLY B CA 1
ATOM 5083 C C . GLY B 1 160 ? -9.211 33.719 24.969 1 97.81 160 GLY B C 1
ATOM 5084 O O . GLY B 1 160 ? -8.414 33.438 25.875 1 97.81 160 GLY B O 1
ATOM 5085 N N . TYR B 1 161 ? -9.695 32.812 24.125 1 98.25 161 TYR B N 1
ATOM 5086 C CA . TYR B 1 161 ? -9.273 31.406 24.25 1 98.25 161 TYR B CA 1
ATOM 5087 C C . TYR B 1 161 ? -8.758 30.875 22.922 1 98.25 161 TYR B C 1
ATOM 5089 O O . TYR B 1 161 ? -9.086 31.391 21.859 1 98.25 161 TYR B O 1
ATOM 5097 N N . MET B 1 162 ? -7.895 29.953 23.047 1 97.81 162 MET B N 1
ATOM 5098 C CA . MET B 1 162 ? -7.395 29.156 21.922 1 97.81 162 MET B CA 1
ATOM 5099 C C . MET B 1 162 ? -7.395 27.672 22.266 1 97.81 162 MET B C 1
ATOM 5101 O O . MET B 1 162 ? -7.742 27.297 23.391 1 97.81 162 MET B O 1
ATOM 5105 N N . VAL B 1 163 ? -7.125 26.828 21.328 1 98.12 163 VAL B N 1
ATOM 5106 C CA . VAL B 1 163 ? -6.977 25.391 21.5 1 98.12 163 VAL B CA 1
ATOM 5107 C C . VAL B 1 163 ? -5.75 24.891 20.719 1 98.12 163 VAL B C 1
ATOM 5109 O O . VAL B 1 163 ? -5.176 25.641 19.922 1 98.12 163 VAL B O 1
ATOM 5112 N N . VAL B 1 164 ? -5.297 23.672 21.062 1 97.88 164 VAL B N 1
ATOM 5113 C CA . VAL B 1 164 ? -4.266 23.031 20.25 1 97.88 164 VAL B CA 1
ATOM 5114 C C . VAL B 1 164 ? -4.875 22.516 18.953 1 97.88 164 VAL B C 1
ATOM 5116 O O . VAL B 1 164 ? -5.449 21.422 18.922 1 97.88 164 VAL B O 1
ATOM 5119 N N . GLY B 1 165 ? -4.703 23.281 17.906 1 96.5 165 GLY B N 1
ATOM 5120 C CA . GLY B 1 165 ? -5.316 22.984 16.609 1 96.5 165 GLY B CA 1
ATOM 5121 C C . GLY B 1 165 ? -4.406 23.281 15.438 1 96.5 165 GLY B C 1
ATOM 5122 O O . GLY B 1 165 ? -3.227 23.594 15.617 1 96.5 165 GLY B O 1
ATOM 5123 N N . GLY B 1 166 ? -4.965 23.188 14.281 1 96.12 166 GLY B N 1
ATOM 5124 C CA . GLY B 1 166 ? -4.191 23.25 13.055 1 96.12 166 GLY B CA 1
ATOM 5125 C C . GLY B 1 166 ? -3.596 24.625 12.797 1 96.12 166 GLY B C 1
ATOM 5126 O O . GLY B 1 166 ? -4.07 25.625 13.344 1 96.12 166 GLY B O 1
ATOM 5127 N N . ARG B 1 167 ? -2.607 24.703 11.961 1 95.5 167 ARG B N 1
ATOM 5128 C CA . ARG B 1 167 ? -1.836 25.906 11.695 1 95.5 167 ARG B CA 1
ATOM 5129 C C . ARG B 1 167 ? -2.357 26.625 10.461 1 95.5 167 ARG B C 1
ATOM 5131 O O . ARG B 1 167 ? -2.088 27.812 10.266 1 95.5 167 ARG B O 1
ATOM 5138 N N . PHE B 1 168 ? -3.049 25.906 9.633 1 93.5 168 PHE B N 1
ATOM 5139 C CA . PHE B 1 168 ? -3.564 26.469 8.383 1 93.5 168 PHE B CA 1
ATOM 5140 C C . PHE B 1 168 ? -5.086 26.578 8.43 1 93.5 168 PHE B C 1
ATOM 5142 O O . PHE B 1 168 ? -5.77 25.641 8.852 1 93.5 168 PHE B O 1
ATOM 5149 N N . ALA B 1 169 ? -5.605 27.609 7.902 1 90.31 169 ALA B N 1
ATOM 5150 C CA . ALA B 1 169 ? -6.992 28.031 8.078 1 90.31 169 ALA B CA 1
ATOM 5151 C C . ALA B 1 169 ? -7.961 26.984 7.543 1 90.31 169 ALA B C 1
ATOM 5153 O O . ALA B 1 169 ? -8.977 26.688 8.172 1 90.31 169 ALA B O 1
ATOM 5154 N N . THR B 1 170 ? -7.672 26.391 6.461 1 91.31 170 THR B N 1
ATOM 5155 C CA . THR B 1 170 ? -8.648 25.609 5.723 1 91.31 170 THR B CA 1
ATOM 5156 C C . THR B 1 170 ? -8.625 24.141 6.176 1 91.31 170 THR B C 1
ATOM 5158 O O . THR B 1 170 ? -9.469 23.344 5.766 1 91.31 170 THR B O 1
ATOM 5161 N N . VAL B 1 171 ? -7.707 23.797 6.98 1 94 171 VAL B N 1
ATOM 5162 C CA . VAL B 1 171 ? -7.621 22.438 7.496 1 94 171 VAL B CA 1
ATOM 5163 C C . VAL B 1 171 ? -8.805 22.156 8.422 1 94 171 VAL B C 1
ATOM 5165 O O . VAL B 1 171 ? -9.203 23.031 9.211 1 94 171 VAL B O 1
ATOM 5168 N N . GLY B 1 172 ? -9.375 21.031 8.32 1 95.19 172 GLY B N 1
ATOM 5169 C CA . GLY B 1 172 ? -10.5 20.641 9.148 1 95.19 172 GLY B CA 1
ATOM 5170 C C . GLY B 1 172 ? -10.078 20.047 10.484 1 95.19 172 GLY B C 1
ATOM 5171 O O . GLY B 1 172 ? -8.898 19.797 10.711 1 95.19 172 GLY B O 1
ATOM 5172 N N . THR B 1 173 ? -11.086 19.781 11.281 1 95.12 173 THR B N 1
ATOM 5173 C CA . THR B 1 173 ? -10.867 19.344 12.656 1 95.12 173 THR B CA 1
ATOM 5174 C C . THR B 1 173 ? -10.516 17.859 12.703 1 95.12 173 THR B C 1
ATOM 5176 O O . THR B 1 173 ? -10.094 17.359 13.742 1 95.12 173 THR B O 1
ATOM 5179 N N . GLY B 1 174 ? -10.641 17.156 11.531 1 95.06 174 GLY B N 1
ATOM 5180 C CA . GLY B 1 174 ? -10.203 15.773 11.469 1 95.06 174 GLY B CA 1
ATOM 5181 C C . GLY B 1 174 ? -8.758 15.586 11.875 1 95.06 174 GLY B C 1
ATOM 5182 O O . GLY B 1 174 ? -8.344 14.477 12.219 1 95.06 174 GLY B O 1
ATOM 5183 N N . LEU B 1 175 ? -7.977 16.625 11.844 1 95.69 175 LEU B N 1
ATOM 5184 C CA . LEU B 1 175 ? -6.59 16.641 12.305 1 95.69 175 LEU B CA 1
ATOM 5185 C C . LEU B 1 175 ? -6.48 16.078 13.719 1 95.69 175 LEU B C 1
ATOM 5187 O O . LEU B 1 175 ? -5.535 15.352 14.031 1 95.69 175 LEU B O 1
ATOM 5191 N N . ALA B 1 176 ? -7.488 16.328 14.5 1 96.94 176 ALA B N 1
ATOM 5192 C CA . ALA B 1 176 ? -7.48 15.969 15.922 1 96.94 176 ALA B CA 1
ATOM 5193 C C . ALA B 1 176 ? -7.926 14.523 16.125 1 96.94 176 ALA B C 1
ATOM 5195 O O . ALA B 1 176 ? -8.195 14.094 17.25 1 96.94 176 ALA B O 1
ATOM 5196 N N . LEU B 1 177 ? -8.039 13.75 15.062 1 97.44 177 LEU B N 1
ATOM 5197 C CA . LEU B 1 177 ? -8.312 12.312 15.133 1 97.44 177 LEU B CA 1
ATOM 5198 C C . LEU B 1 177 ? -7.109 11.508 14.664 1 97.44 177 LEU B C 1
ATOM 5200 O O . LEU B 1 177 ? -7.137 10.273 14.688 1 97.44 177 LEU B O 1
ATOM 5204 N N . GLY B 1 178 ? -6.062 12.156 14.25 1 95.62 178 GLY B N 1
ATOM 5205 C CA . GLY B 1 178 ? -4.898 11.477 13.703 1 95.62 178 GLY B CA 1
ATOM 5206 C C . GLY B 1 178 ? -3.627 11.758 14.484 1 95.62 178 GLY B C 1
ATOM 5207 O O . GLY B 1 178 ? -2.791 10.867 14.664 1 95.62 178 GLY B O 1
ATOM 5208 N N . ALA B 1 179 ? -3.256 12.898 14.758 1 93.5 179 ALA B N 1
ATOM 5209 C CA . ALA B 1 179 ? -2.145 13.445 15.539 1 93.5 179 ALA B CA 1
ATOM 5210 C C . ALA B 1 179 ? -2.311 14.953 15.742 1 93.5 179 ALA B C 1
ATOM 5212 O O . ALA B 1 179 ? -3.057 15.383 16.625 1 93.5 179 ALA B O 1
ATOM 5213 N N . GLY B 1 180 ? -1.754 15.617 14.812 1 93.94 180 GLY B N 1
ATOM 5214 C CA . GLY B 1 180 ? -2.057 17.047 14.734 1 93.94 180 GLY B CA 1
ATOM 5215 C C . GLY B 1 180 ? -0.954 17.922 15.297 1 93.94 180 GLY B C 1
ATOM 5216 O O . GLY B 1 180 ? -0.794 18.016 16.516 1 93.94 180 GLY B O 1
ATOM 5217 N N . PHE B 1 181 ? -0.223 18.594 14.5 1 96.44 181 PHE B N 1
ATOM 5218 C CA . PHE B 1 181 ? 0.738 19.625 14.875 1 96.44 181 PHE B CA 1
ATOM 5219 C C . PHE B 1 181 ? 0.042 20.969 15.094 1 96.44 181 PHE B C 1
ATOM 5221 O O . PHE B 1 181 ? -0.931 21.281 14.406 1 96.44 181 PHE B O 1
ATOM 5228 N N . SER B 1 182 ? 0.49 21.703 16.047 1 96.62 182 SER B N 1
ATOM 5229 C CA . SER B 1 182 ? 0.036 23.062 16.344 1 96.62 182 SER B CA 1
ATOM 5230 C C . SER B 1 182 ? 1.199 23.953 16.766 1 96.62 182 SER B C 1
ATOM 5232 O O . SER B 1 182 ? 2.326 23.484 16.922 1 96.62 182 SER B O 1
ATOM 5234 N N . TYR B 1 183 ? 0.91 25.203 16.953 1 96.31 183 TYR B N 1
ATOM 5235 C CA . TYR B 1 183 ? 1.917 26.141 17.453 1 96.31 183 TYR B CA 1
ATOM 5236 C C . TYR B 1 183 ? 2.252 25.859 18.906 1 96.31 183 TYR B C 1
ATOM 5238 O O . TYR B 1 183 ? 3.244 26.375 19.438 1 96.31 183 TYR B O 1
ATOM 5246 N N . PHE B 1 184 ? 1.513 25.031 19.578 1 97.38 184 PHE B N 1
ATOM 5247 C CA . PHE B 1 184 ? 1.652 24.812 21.016 1 97.38 184 PHE B CA 1
ATOM 5248 C C . PHE B 1 184 ? 2.355 23.5 21.312 1 97.38 184 PHE B C 1
ATOM 5250 O O . PHE B 1 184 ? 2.445 23.078 22.453 1 97.38 184 PHE B O 1
ATOM 5257 N N . ILE B 1 185 ? 2.869 22.797 20.328 1 97.88 185 ILE B N 1
ATOM 5258 C CA . ILE B 1 185 ? 3.33 21.422 20.484 1 97.88 185 ILE B CA 1
ATOM 5259 C C . ILE B 1 185 ? 4.449 21.359 21.516 1 97.88 185 ILE B C 1
ATOM 5261 O O . ILE B 1 185 ? 4.555 20.391 22.266 1 97.88 185 ILE B O 1
ATOM 5265 N N . ASN B 1 186 ? 5.301 22.406 21.578 1 98 186 ASN B N 1
ATOM 5266 C CA . ASN B 1 186 ? 6.434 22.359 22.5 1 98 186 ASN B CA 1
ATOM 5267 C C . ASN B 1 186 ? 5.977 22.312 23.953 1 98 186 ASN B C 1
ATOM 5269 O O . ASN B 1 186 ? 6.664 21.766 24.797 1 98 186 ASN B O 1
ATOM 5273 N N . ASP B 1 187 ? 4.848 22.859 24.172 1 97.12 187 ASP B N 1
ATOM 5274 C CA . ASP B 1 187 ? 4.344 22.953 25.531 1 97.12 187 ASP B CA 1
ATOM 5275 C C . ASP B 1 187 ? 3.236 21.922 25.781 1 97.12 187 ASP B C 1
ATOM 5277 O O . ASP B 1 187 ? 3.158 21.344 26.859 1 97.12 187 ASP B O 1
ATOM 5281 N N . LYS B 1 188 ? 2.34 21.797 24.797 1 97.69 188 LYS B N 1
ATOM 5282 C CA . LYS B 1 188 ? 1.075 21.109 25.047 1 97.69 188 LYS B CA 1
ATOM 5283 C C . LYS B 1 188 ? 1.01 19.781 24.312 1 97.69 188 LYS B C 1
ATOM 5285 O O . LYS B 1 188 ? 0.08 19 24.516 1 97.69 188 LYS B O 1
ATOM 5290 N N . GLY B 1 189 ? 2.002 19.469 23.5 1 97.81 189 GLY B N 1
ATOM 5291 C CA . GLY B 1 189 ? 1.972 18.234 22.719 1 97.81 189 GLY B CA 1
ATOM 5292 C C . GLY B 1 189 ? 1.102 18.328 21.484 1 97.81 189 GLY B C 1
ATOM 5293 O O . GLY B 1 189 ? 0.886 19.422 20.953 1 97.81 189 GLY B O 1
ATOM 5294 N N . LEU B 1 190 ? 0.728 17.172 20.984 1 98.31 190 LEU B N 1
ATOM 5295 C CA . LEU B 1 190 ? -0.07 17.078 19.766 1 98.31 190 LEU B CA 1
ATOM 5296 C C . LEU B 1 190 ? -1.528 17.422 20.031 1 98.31 190 LEU B C 1
ATOM 5298 O O . LEU B 1 190 ? -1.963 17.422 21.188 1 98.31 190 LEU B O 1
ATOM 5302 N N . ALA B 1 191 ? -2.268 17.703 18.984 1 98.12 191 ALA B N 1
ATOM 5303 C CA . ALA B 1 191 ? -3.684 18.031 19.125 1 98.12 191 ALA B CA 1
ATOM 5304 C C . ALA B 1 191 ? -4.438 16.906 19.844 1 98.12 191 ALA B C 1
ATOM 5306 O O . ALA B 1 191 ? -5.246 17.172 20.734 1 98.12 191 ALA B O 1
ATOM 5307 N N . VAL B 1 192 ? -4.184 15.688 19.484 1 98.19 192 VAL B N 1
ATOM 5308 C CA . VAL B 1 192 ? -4.898 14.547 20.047 1 98.19 192 VAL B CA 1
ATOM 5309 C C . VAL B 1 192 ? -4.648 14.477 21.547 1 98.19 192 VAL B C 1
ATOM 5311 O O . VAL B 1 192 ? -5.496 13.992 22.312 1 98.19 192 VAL B O 1
ATOM 5314 N N . ASP B 1 193 ? -3.512 14.953 22.047 1 98 193 ASP B N 1
ATOM 5315 C CA . ASP B 1 193 ? -3.188 14.945 23.469 1 98 193 ASP B CA 1
ATOM 5316 C C . ASP B 1 193 ? -4.094 15.891 24.25 1 98 193 ASP B C 1
ATOM 5318 O O . ASP B 1 193 ? -4.168 15.82 25.469 1 98 193 ASP B O 1
ATOM 5322 N N . ASN B 1 194 ? -4.75 16.781 23.547 1 98.19 194 ASN B N 1
ATOM 5323 C CA . ASN B 1 194 ? -5.523 17.828 24.203 1 98.19 194 ASN B CA 1
ATOM 5324 C C . ASN B 1 194 ? -7.012 17.703 23.906 1 98.19 194 ASN B C 1
ATOM 5326 O O . ASN B 1 194 ? -7.777 18.641 24.109 1 98.19 194 ASN B O 1
ATOM 5330 N N . VAL B 1 195 ? -7.387 16.609 23.297 1 98.5 195 VAL B N 1
ATOM 5331 C CA . VAL B 1 195 ? -8.789 16.25 23.188 1 98.5 195 VAL B CA 1
ATOM 5332 C C . VAL B 1 195 ? -9.289 15.648 24.5 1 98.5 195 VAL B C 1
ATOM 5334 O O . VAL B 1 195 ? -8.664 14.742 25.047 1 98.5 195 VAL B O 1
ATOM 5337 N N . VAL B 1 196 ? -10.461 16.141 24.953 1 98.38 196 VAL B N 1
ATOM 5338 C CA . VAL B 1 196 ? -10.922 15.656 26.25 1 98.38 196 VAL B CA 1
ATOM 5339 C C . VAL B 1 196 ? -12.242 14.898 26.062 1 98.38 196 VAL B C 1
ATOM 5341 O O . VAL B 1 196 ? -12.781 14.352 27.031 1 98.38 196 VAL B O 1
ATOM 5344 N N . GLY B 1 197 ? -12.703 14.852 24.828 1 98.5 197 GLY B N 1
ATOM 5345 C CA . GLY B 1 197 ? -13.914 14.086 24.578 1 98.5 197 GLY B CA 1
ATOM 5346 C C . GLY B 1 197 ? -14.289 14.039 23.109 1 98.5 197 GLY B C 1
ATOM 5347 O O . GLY B 1 197 ? -13.828 14.867 22.312 1 98.5 197 GLY B O 1
ATOM 5348 N N . HIS B 1 198 ? -15.055 13.062 22.75 1 98.69 198 HIS B N 1
ATOM 5349 C CA . HIS B 1 198 ? -15.672 12.906 21.438 1 98.69 198 HIS B CA 1
ATOM 5350 C C . HIS B 1 198 ? -17.156 12.562 21.562 1 98.69 198 HIS B C 1
ATOM 5352 O O . HIS B 1 198 ? -17.562 11.906 22.516 1 98.69 198 HIS B O 1
ATOM 5358 N N . ARG B 1 199 ? -18.016 13.078 20.719 1 98.69 199 ARG B N 1
ATOM 5359 C CA . ARG B 1 199 ? -19.312 12.484 20.422 1 98.69 199 ARG B CA 1
ATOM 5360 C C . ARG B 1 199 ? -19.234 11.625 19.172 1 98.69 199 ARG B C 1
ATOM 5362 O O . ARG B 1 199 ? -18.922 12.125 18.078 1 98.69 199 ARG B O 1
ATOM 5369 N N . VAL B 1 200 ? -19.531 10.336 19.312 1 98.69 200 VAL B N 1
ATOM 5370 C CA . VAL B 1 200 ? -19.25 9.398 18.234 1 98.69 200 VAL B CA 1
ATOM 5371 C C . VAL B 1 200 ? -20.484 8.539 17.969 1 98.69 200 VAL B C 1
ATOM 5373 O O . VAL B 1 200 ? -21.156 8.094 18.891 1 98.69 200 VAL B O 1
ATOM 5376 N N . VAL B 1 201 ? -20.828 8.359 16.703 1 98.88 201 VAL B N 1
ATOM 5377 C CA . VAL B 1 201 ? -21.844 7.41 16.266 1 98.88 201 VAL B CA 1
ATOM 5378 C C . VAL B 1 201 ? -21.203 6.07 15.938 1 98.88 201 VAL B C 1
ATOM 5380 O O . VAL B 1 201 ? -20.391 5.973 15.016 1 98.88 201 VAL B O 1
ATOM 5383 N N . LEU B 1 202 ? -21.547 5.066 16.641 1 98.5 202 LEU B N 1
ATOM 5384 C CA . LEU B 1 202 ? -20.984 3.73 16.469 1 98.5 202 LEU B CA 1
ATOM 5385 C C . LEU B 1 202 ? -21.641 3.016 15.297 1 98.5 202 LEU B C 1
ATOM 5387 O O . LEU B 1 202 ? -22.594 3.525 14.711 1 98.5 202 LEU B O 1
ATOM 5391 N N . ALA B 1 203 ? -21.188 1.868 14.984 1 95.62 203 ALA B N 1
ATOM 5392 C CA . ALA B 1 203 ? -21.609 1.096 13.82 1 95.62 203 ALA B CA 1
ATOM 5393 C C . ALA B 1 203 ? -23.109 0.791 13.883 1 95.62 203 ALA B C 1
ATOM 5395 O O . ALA B 1 203 ? -23.781 0.731 12.852 1 95.62 203 ALA B O 1
ATOM 5396 N N . ASN B 1 204 ? -23.609 0.583 15.047 1 94.75 204 ASN B N 1
ATOM 5397 C CA . ASN B 1 204 ? -25.016 0.228 15.203 1 94.75 204 ASN B CA 1
ATOM 5398 C C . ASN B 1 204 ? -25.891 1.469 15.32 1 94.75 204 ASN B C 1
ATOM 5400 O O . ASN B 1 204 ? -27.078 1.362 15.625 1 94.75 204 ASN B O 1
ATOM 5404 N N . GLY B 1 205 ? -25.266 2.631 15.242 1 97.38 205 GLY B N 1
ATOM 5405 C CA . GLY B 1 205 ? -26.031 3.871 15.297 1 97.38 205 GLY B CA 1
ATOM 5406 C C . GLY B 1 205 ? -26.062 4.484 16.688 1 97.38 205 GLY B C 1
ATOM 5407 O O . GLY B 1 205 ? -26.469 5.641 16.844 1 97.38 205 GLY B O 1
ATOM 5408 N N . THR B 1 206 ? -25.594 3.783 17.703 1 98.19 206 THR B N 1
ATOM 5409 C CA . THR B 1 206 ? -25.578 4.324 19.062 1 98.19 206 THR B CA 1
ATOM 5410 C C . THR B 1 206 ? -24.641 5.531 19.156 1 98.19 206 THR B C 1
ATOM 5412 O O . THR B 1 206 ? -23.547 5.52 18.578 1 98.19 206 THR B O 1
ATOM 5415 N N . VAL B 1 207 ? -25.141 6.543 19.828 1 98.69 207 VAL B N 1
ATOM 5416 C CA . VAL B 1 207 ? -24.328 7.727 20.078 1 98.69 207 VAL B CA 1
ATOM 5417 C C . VAL B 1 207 ? -23.672 7.629 21.453 1 98.69 207 VAL B C 1
ATOM 5419 O O . VAL B 1 207 ? -24.359 7.398 22.453 1 98.69 207 VAL B O 1
ATOM 5422 N N . VAL B 1 208 ? -22.391 7.758 21.516 1 98.69 208 VAL B N 1
ATOM 5423 C CA . VAL B 1 208 ? -21.703 7.727 22.812 1 98.69 208 VAL B CA 1
ATOM 5424 C C . VAL B 1 208 ? -20.812 8.961 22.953 1 98.69 208 VAL B C 1
ATOM 5426 O O . VAL B 1 208 ? -20.406 9.555 21.953 1 98.69 208 VAL B O 1
ATOM 5429 N N . GLU B 1 209 ? -20.578 9.344 24.156 1 98.56 209 GLU B N 1
ATOM 5430 C CA . GLU B 1 209 ? -19.625 10.383 24.516 1 98.56 209 GLU B CA 1
ATOM 5431 C C . GLU B 1 209 ? -18.406 9.789 25.219 1 98.56 209 GLU B C 1
ATOM 5433 O O . GLU B 1 209 ? -18.531 9.172 26.281 1 98.56 209 GLU B O 1
ATOM 5438 N N . THR B 1 210 ? -17.266 9.953 24.609 1 98.62 210 THR B N 1
ATOM 5439 C CA . THR B 1 210 ? -16.078 9.367 25.188 1 98.62 210 THR B CA 1
ATOM 5440 C C . THR B 1 210 ? -15.305 10.406 26 1 98.62 210 THR B C 1
ATOM 5442 O O . THR B 1 210 ? -15.406 11.602 25.75 1 98.62 210 THR B O 1
ATOM 5445 N N . SER B 1 211 ? -14.633 10.016 27 1 98.25 211 SER B N 1
ATOM 5446 C CA . SER B 1 211 ? -13.695 10.773 27.828 1 98.25 211 SER B CA 1
ATOM 5447 C C . SER B 1 211 ? -12.734 9.844 28.562 1 98.25 211 SER B C 1
ATOM 5449 O O . SER B 1 211 ? -12.758 8.633 28.359 1 98.25 211 SER B O 1
ATOM 5451 N N . LYS B 1 212 ? -11.883 10.477 29.359 1 97.06 212 LYS B N 1
ATOM 5452 C CA . LYS B 1 212 ? -10.984 9.672 30.188 1 97.06 212 LYS B CA 1
ATOM 5453 C C . LYS B 1 212 ? -11.766 8.758 31.125 1 97.06 212 LYS B C 1
ATOM 5455 O O . LYS B 1 212 ? -11.289 7.684 31.484 1 97.06 212 LYS B O 1
ATOM 5460 N N . GLN B 1 213 ? -13 9.086 31.438 1 97.25 213 GLN B N 1
ATOM 5461 C CA . GLN B 1 213 ? -13.797 8.367 32.438 1 97.25 213 GLN B CA 1
ATOM 5462 C C . GLN B 1 213 ? -14.867 7.504 31.75 1 97.25 213 GLN B C 1
ATOM 5464 O O . GLN B 1 213 ? -15.32 6.512 32.312 1 97.25 213 GLN B O 1
ATOM 5469 N N . SER B 1 214 ? -15.305 7.926 30.641 1 98.19 214 SER B N 1
ATOM 5470 C CA . SER B 1 214 ? -16.375 7.23 29.922 1 98.19 214 SER B CA 1
ATOM 5471 C C . SER B 1 214 ? -15.883 6.691 28.578 1 98.19 214 SER B C 1
ATOM 5473 O O . SER B 1 214 ? -15.383 7.449 27.75 1 98.19 214 SER B O 1
ATOM 5475 N N . TYR B 1 215 ? -16.125 5.367 28.359 1 98.5 215 TYR B N 1
ATOM 5476 C CA . TYR B 1 215 ? -15.633 4.727 27.141 1 98.5 215 TYR B CA 1
ATOM 5477 C C . TYR B 1 215 ? -14.156 5.043 26.922 1 98.5 215 TYR B C 1
ATOM 5479 O O . TYR B 1 215 ? -13.758 5.484 25.844 1 98.5 215 TYR B O 1
ATOM 5487 N N . ALA B 1 216 ? -13.352 4.824 27.984 1 98.44 216 ALA B N 1
ATOM 5488 C CA . ALA B 1 216 ? -11.961 5.25 28.031 1 98.44 216 ALA B CA 1
ATOM 5489 C C . ALA B 1 216 ? -11.141 4.566 26.938 1 98.44 216 ALA B C 1
ATOM 5491 O O . ALA B 1 216 ? -10.211 5.16 26.391 1 98.44 216 ALA B O 1
ATOM 5492 N N . ASP B 1 217 ? -11.422 3.34 26.641 1 98.44 217 ASP B N 1
ATOM 5493 C CA . ASP B 1 217 ? -10.695 2.621 25.594 1 98.44 217 ASP B CA 1
ATOM 5494 C C . ASP B 1 217 ? -10.992 3.211 24.219 1 98.44 217 ASP B C 1
ATOM 5496 O O . ASP B 1 217 ? -10.078 3.422 23.422 1 98.44 217 ASP B O 1
ATOM 5500 N N . LEU B 1 218 ? -12.266 3.498 23.938 1 98.69 218 LEU B N 1
ATOM 5501 C CA . LEU B 1 218 ? -12.648 4.133 22.688 1 98.69 218 LEU B CA 1
ATOM 5502 C C . LEU B 1 218 ? -12.062 5.539 22.594 1 98.69 218 LEU B C 1
ATOM 5504 O O . LEU B 1 218 ? -11.633 5.969 21.516 1 98.69 218 LEU B O 1
ATOM 5508 N N . PHE B 1 219 ? -12.047 6.246 23.781 1 98.69 219 PHE B N 1
ATOM 5509 C CA . PHE B 1 219 ? -11.43 7.566 23.875 1 98.69 219 PHE B CA 1
ATOM 5510 C C . PHE B 1 219 ? -9.977 7.516 23.438 1 98.69 219 PHE B C 1
ATOM 5512 O O . PHE B 1 219 ? -9.539 8.344 22.641 1 98.69 219 PHE B O 1
ATOM 5519 N N . TRP B 1 220 ? -9.273 6.535 23.859 1 98.62 220 TRP B N 1
ATOM 5520 C CA . TRP B 1 220 ? -7.867 6.32 23.516 1 98.62 220 TRP B CA 1
ATOM 5521 C C . TRP B 1 220 ? -7.715 5.977 22.047 1 98.62 220 TRP B C 1
ATOM 5523 O O . TRP B 1 220 ? -6.859 6.539 21.359 1 98.62 220 TRP B O 1
ATOM 5533 N N . ALA B 1 221 ? -8.578 5.156 21.5 1 98.62 221 ALA B N 1
ATOM 5534 C CA . ALA B 1 221 ? -8.484 4.664 20.125 1 98.62 221 ALA B CA 1
ATOM 5535 C C . ALA B 1 221 ? -8.742 5.789 19.125 1 98.62 221 ALA B C 1
ATOM 5537 O O . ALA B 1 221 ? -8.141 5.816 18.047 1 98.62 221 ALA B O 1
ATOM 5538 N N . LEU B 1 222 ? -9.578 6.723 19.453 1 98.5 222 LEU B N 1
ATOM 5539 C CA . LEU B 1 222 ? -9.984 7.785 18.547 1 98.5 222 LEU B CA 1
ATOM 5540 C C . LEU B 1 222 ? -8.898 8.859 18.438 1 98.5 222 LEU B C 1
ATOM 5542 O O . LEU B 1 222 ? -8.961 9.727 17.562 1 98.5 222 LEU B O 1
ATOM 5546 N N . LYS B 1 223 ? -7.91 8.82 19.312 1 98.56 223 LYS B N 1
ATOM 5547 C CA . LYS B 1 223 ? -6.809 9.773 19.281 1 98.56 223 LYS B CA 1
ATOM 5548 C C . LYS B 1 223 ? -5.684 9.297 18.375 1 98.56 223 LYS B C 1
ATOM 5550 O O . LYS B 1 223 ? -4.504 9.523 18.656 1 98.56 223 LYS B O 1
ATOM 5555 N N . GLY B 1 224 ? -5.93 8.742 17.344 1 97.88 224 GLY B N 1
ATOM 5556 C CA . GLY B 1 224 ? -5.023 8.234 16.328 1 97.88 224 GLY B CA 1
ATOM 5557 C C . GLY B 1 224 ? -5.684 7.242 15.383 1 97.88 224 GLY B C 1
ATOM 5558 O O . GLY B 1 224 ? -5.094 6.859 14.367 1 97.88 224 GLY B O 1
ATOM 5559 N N . GLY B 1 225 ? -6.934 6.945 15.641 1 97 225 GLY B N 1
ATOM 5560 C CA . GLY B 1 225 ? -7.594 5.867 14.914 1 97 225 GLY B CA 1
ATOM 5561 C C . GLY B 1 225 ? -8.43 6.359 13.75 1 97 225 GLY B C 1
ATOM 5562 O O . GLY B 1 225 ? -8.883 5.559 12.93 1 97 225 GLY B O 1
ATOM 5563 N N . SER B 1 226 ? -8.586 7.664 13.617 1 95.94 226 SER B N 1
ATOM 5564 C CA . SER B 1 226 ? -9.32 8.281 12.516 1 95.94 226 SER B CA 1
ATOM 5565 C C . SER B 1 226 ? -10.695 7.641 12.344 1 95.94 226 SER B C 1
ATOM 5567 O O . SER B 1 226 ? -11.461 7.543 13.297 1 95.94 226 SER B O 1
ATOM 5569 N N . ASN B 1 227 ? -11.086 7.082 11.211 1 96.81 227 ASN B N 1
ATOM 5570 C CA . ASN B 1 227 ? -12.453 6.676 10.906 1 96.81 227 ASN B CA 1
ATOM 5571 C C . ASN B 1 227 ? -12.641 5.168 11.07 1 96.81 227 ASN B C 1
ATOM 5573 O O . ASN B 1 227 ? -13.453 4.562 10.367 1 96.81 227 ASN B O 1
ATOM 5577 N N . ASN B 1 228 ? -11.977 4.566 12.023 1 97.19 228 ASN B N 1
ATOM 5578 C CA . ASN B 1 228 ? -11.984 3.115 12.172 1 97.19 228 ASN B CA 1
ATOM 5579 C C . ASN B 1 228 ? -12.977 2.672 13.242 1 97.19 228 ASN B C 1
ATOM 5581 O O . ASN B 1 228 ? -13.266 1.482 13.375 1 97.19 228 ASN B O 1
ATOM 5585 N N . PHE B 1 229 ? -13.578 3.648 14.055 1 98.19 229 PHE B N 1
ATOM 5586 C CA . PHE B 1 229 ? -14.305 3.213 15.242 1 98.19 229 PHE B CA 1
ATOM 5587 C C . PHE B 1 229 ? -15.688 3.854 15.297 1 98.19 229 PHE B C 1
ATOM 5589 O O . PHE B 1 229 ? -16.453 3.6 16.219 1 98.19 229 PHE B O 1
ATOM 5596 N N . GLY B 1 230 ? -15.984 4.695 14.383 1 98.44 230 GLY B N 1
ATOM 5597 C CA . GLY B 1 230 ? -17.25 5.418 14.32 1 98.44 230 GLY B CA 1
ATOM 5598 C C . GLY B 1 230 ? -17.156 6.719 13.547 1 98.44 230 GLY B C 1
ATOM 5599 O O . GLY B 1 230 ? -16.094 7.07 13.031 1 98.44 230 GLY B O 1
ATOM 5600 N N . VAL B 1 231 ? -18.297 7.371 13.422 1 98.75 231 VAL B N 1
ATOM 5601 C CA . VAL B 1 231 ? -18.344 8.719 12.867 1 98.75 231 VAL B CA 1
ATOM 5602 C C . VAL B 1 231 ? -18.297 9.742 13.992 1 98.75 231 VAL B C 1
ATOM 5604 O O . VAL B 1 231 ? -19.25 9.844 14.781 1 98.75 231 VAL B O 1
ATOM 5607 N N . VAL B 1 232 ? -17.25 10.469 14.086 1 98.88 232 VAL B N 1
ATOM 5608 C CA . VAL B 1 232 ? -17.141 11.516 15.102 1 98.88 232 VAL B CA 1
ATOM 5609 C C . VAL B 1 232 ? -17.844 12.781 14.617 1 98.88 232 VAL B C 1
ATOM 5611 O O . VAL B 1 232 ? -17.469 13.352 13.586 1 98.88 232 VAL B O 1
ATOM 5614 N N . THR B 1 233 ? -18.781 13.234 15.375 1 98.81 233 THR B N 1
ATOM 5615 C CA . THR B 1 233 ? -19.547 14.406 14.961 1 98.81 233 THR B CA 1
ATOM 5616 C C . THR B 1 233 ? -19.062 15.648 15.711 1 98.81 233 THR B C 1
ATOM 5618 O O . THR B 1 233 ? -19.25 16.766 15.234 1 98.81 233 THR B O 1
ATOM 5621 N N . HIS B 1 234 ? -18.562 15.43 16.938 1 98.81 234 HIS B N 1
ATOM 5622 C CA . HIS B 1 234 ? -18.047 16.531 17.75 1 98.81 234 HIS B CA 1
ATOM 5623 C C . HIS B 1 234 ? -16.766 16.109 18.469 1 98.81 234 HIS B C 1
ATOM 5625 O O . HIS B 1 234 ? -16.578 14.938 18.797 1 98.81 234 HIS B O 1
ATOM 5631 N N . ILE B 1 235 ? -15.922 17.047 18.719 1 98.69 235 ILE B N 1
ATOM 5632 C CA . ILE B 1 235 ? -14.758 16.875 19.578 1 98.69 235 ILE B CA 1
ATOM 5633 C C . ILE B 1 235 ? -14.734 17.969 20.641 1 98.69 235 ILE B C 1
ATOM 5635 O O . ILE B 1 235 ? -15.234 19.078 20.406 1 98.69 235 ILE B O 1
ATOM 5639 N N . THR B 1 236 ? -14.289 17.656 21.766 1 98.88 236 THR B N 1
ATOM 5640 C CA . THR B 1 236 ? -14.086 18.609 22.859 1 98.88 236 THR B CA 1
ATOM 5641 C C . THR B 1 236 ? -12.602 18.812 23.125 1 98.88 236 THR B C 1
ATOM 5643 O O . THR B 1 236 ? -11.859 17.859 23.312 1 98.88 236 THR B O 1
ATOM 5646 N N . LEU B 1 237 ? -12.211 20.094 23.141 1 98.75 237 LEU B N 1
ATOM 5647 C CA . LEU B 1 237 ? -10.805 20.453 23.25 1 98.75 237 LEU B CA 1
ATOM 5648 C C . LEU B 1 237 ? -10.547 21.297 24.5 1 98.75 237 LEU B C 1
ATOM 5650 O O . LEU B 1 237 ? -11.383 22.125 24.875 1 98.75 237 LEU B O 1
ATOM 5654 N N . GLU B 1 238 ? -9.398 21.094 25.125 1 98.62 238 GLU B N 1
ATOM 5655 C CA . GLU B 1 238 ? -8.961 21.969 26.219 1 98.62 238 GLU B CA 1
ATOM 5656 C C . GLU B 1 238 ? -8.68 23.375 25.703 1 98.62 238 GLU B C 1
ATOM 5658 O O . GLU B 1 238 ? -8.094 23.547 24.625 1 98.62 238 GLU B O 1
ATOM 5663 N N . THR B 1 239 ? -9.141 24.344 26.469 1 98.56 239 THR B N 1
ATOM 5664 C CA . THR B 1 239 ? -8.891 25.734 26.078 1 98.56 239 THR B CA 1
ATOM 5665 C C . THR B 1 239 ? -7.574 26.234 26.656 1 98.56 239 THR B C 1
ATOM 5667 O O . THR B 1 239 ? -7.109 25.734 27.672 1 98.56 239 THR B O 1
ATOM 5670 N N . ILE B 1 240 ? -6.977 27.156 26.016 1 98.06 240 ILE B N 1
ATOM 5671 C CA . ILE B 1 240 ? -5.777 27.891 26.422 1 98.06 240 ILE B CA 1
ATOM 5672 C C . ILE B 1 240 ? -6.055 29.391 26.422 1 98.06 240 ILE B C 1
ATOM 5674 O O . ILE B 1 240 ? -6.395 29.953 25.375 1 98.06 240 ILE B O 1
ATOM 5678 N N . PRO B 1 241 ? -5.887 30 27.547 1 97.19 241 PRO B N 1
ATOM 5679 C CA . PRO B 1 241 ? -6.027 31.469 27.484 1 97.19 241 PRO B CA 1
ATOM 5680 C C . PRO B 1 241 ? -5.016 32.125 26.547 1 97.19 241 PRO B C 1
ATOM 5682 O O . PRO B 1 241 ? -3.855 31.688 26.484 1 97.19 241 PRO B O 1
ATOM 5685 N N . THR B 1 242 ? -5.504 33.125 25.781 1 95.94 242 THR B N 1
ATOM 5686 C CA . THR B 1 242 ? -4.598 33.781 24.844 1 95.94 242 THR B CA 1
ATOM 5687 C C . THR B 1 242 ? -4.945 35.25 24.703 1 95.94 242 THR B C 1
ATOM 5689 O O . THR B 1 242 ? -6.09 35.656 24.922 1 95.94 242 THR B O 1
ATOM 5692 N N . THR B 1 243 ? -3.977 36.094 24.469 1 95.19 243 THR B N 1
ATOM 5693 C CA . THR B 1 243 ? -4.156 37.5 24.109 1 95.19 243 THR B CA 1
ATOM 5694 C C . THR B 1 243 ? -3.504 37.781 22.766 1 95.19 243 THR B C 1
ATOM 5696 O O . THR B 1 243 ? -3.234 38.969 22.438 1 95.19 243 THR B O 1
ATOM 5699 N N . GLY B 1 244 ? -3.23 36.688 22.016 1 96.19 244 GLY B N 1
ATOM 5700 C CA . GLY B 1 244 ? -2.576 36.844 20.719 1 96.19 244 GLY B CA 1
ATOM 5701 C C . GLY B 1 244 ? -1.18 36.25 20.688 1 96.19 244 GLY B C 1
ATOM 5702 O O . GLY B 1 244 ? -0.745 35.625 21.656 1 96.19 244 GLY B O 1
ATOM 5703 N N . ILE B 1 245 ? -0.538 36.438 19.531 1 97.5 245 ILE B N 1
ATOM 5704 C CA . ILE B 1 245 ? 0.801 35.875 19.328 1 97.5 245 ILE B CA 1
ATOM 5705 C C . ILE B 1 245 ? 1.696 36.938 18.688 1 97.5 245 ILE B C 1
ATOM 5707 O O . ILE B 1 245 ? 1.213 38 18.234 1 97.5 245 ILE B O 1
ATOM 5711 N N . TYR B 1 246 ? 2.969 36.75 18.75 1 98.38 246 TYR B N 1
ATOM 5712 C CA . TYR B 1 246 ? 3.955 37.5 17.969 1 98.38 246 TYR B CA 1
ATOM 5713 C C . TYR B 1 246 ? 4.629 36.562 16.953 1 98.38 246 TYR B C 1
ATOM 5715 O O . TYR B 1 246 ? 5.457 35.75 17.312 1 98.38 246 TYR B O 1
ATOM 5723 N N . GLY B 1 247 ? 4.223 36.719 15.734 1 97.56 247 GLY B N 1
ATOM 5724 C CA . GLY B 1 247 ? 4.738 35.781 14.742 1 97.56 247 GLY B CA 1
ATOM 5725 C C . GLY B 1 247 ? 4.348 36.156 13.32 1 97.56 247 GLY B C 1
ATOM 5726 O O . GLY B 1 247 ? 3.637 37.125 13.102 1 97.56 247 GLY B O 1
ATOM 5727 N N . GLY B 1 248 ? 4.793 35.438 12.391 1 97.69 248 GLY B N 1
ATOM 5728 C CA . GLY B 1 248 ? 4.613 35.594 10.961 1 97.69 248 GLY B CA 1
ATOM 5729 C C . GLY B 1 248 ? 5.492 34.656 10.141 1 97.69 248 GLY B C 1
ATOM 5730 O O . GLY B 1 248 ? 6.094 33.75 10.68 1 97.69 248 GLY B O 1
ATOM 5731 N N . ARG B 1 249 ? 5.445 34.875 8.859 1 96.62 249 ARG B N 1
ATOM 5732 C CA . ARG B 1 249 ? 6.223 34.062 7.91 1 96.62 249 ARG B CA 1
ATOM 5733 C C . ARG B 1 249 ? 7.477 34.812 7.469 1 96.62 249 ARG B C 1
ATOM 5735 O O . ARG B 1 249 ? 7.438 36.031 7.23 1 96.62 249 ARG B O 1
ATOM 5742 N N . VAL B 1 250 ? 8.602 34.125 7.406 1 98.12 250 VAL B N 1
ATOM 5743 C CA . VAL B 1 250 ? 9.844 34.656 6.855 1 98.12 250 VAL B CA 1
ATOM 5744 C C . VAL B 1 250 ? 10.242 33.875 5.613 1 98.12 250 VAL B C 1
ATOM 5746 O O . VAL B 1 250 ? 10.164 32.656 5.602 1 98.12 250 VAL B O 1
ATOM 5749 N N . THR B 1 251 ? 10.617 34.562 4.543 1 97.81 251 THR B N 1
ATOM 5750 C CA . THR B 1 251 ? 11.031 33.969 3.287 1 97.81 251 THR B CA 1
ATOM 5751 C C . THR B 1 251 ? 12.531 34.125 3.066 1 97.81 251 THR B C 1
ATOM 5753 O O . THR B 1 251 ? 13.07 35.219 3.223 1 97.81 251 THR B O 1
ATOM 5756 N N . TYR B 1 252 ? 13.188 33.062 2.764 1 98.44 252 TYR B N 1
ATOM 5757 C CA . TYR B 1 252 ? 14.633 33.031 2.555 1 98.44 252 TYR B CA 1
ATOM 5758 C C . TYR B 1 252 ? 14.969 32.688 1.108 1 98.44 252 TYR B C 1
ATOM 5760 O O . TYR B 1 252 ? 14.406 31.734 0.541 1 98.44 252 TYR B O 1
ATOM 5768 N N . PRO B 1 253 ? 15.875 33.438 0.481 1 97.94 253 PRO B N 1
ATOM 5769 C CA . PRO B 1 253 ? 16.266 33.094 -0.882 1 97.94 253 PRO B CA 1
ATOM 5770 C C . PRO B 1 253 ? 17.062 31.781 -0.941 1 97.94 253 PRO B C 1
ATOM 5772 O O . PRO B 1 253 ? 17.531 31.297 0.089 1 97.94 253 PRO B O 1
ATOM 5775 N N . GLU B 1 254 ? 17.188 31.219 -2.109 1 97.5 254 GLU B N 1
ATOM 5776 C CA . GLU B 1 254 ? 17.875 29.953 -2.34 1 97.5 254 GLU B CA 1
ATOM 5777 C C . GLU B 1 254 ? 19.297 29.969 -1.782 1 97.5 254 GLU B C 1
ATOM 5779 O O . GLU B 1 254 ? 19.781 28.969 -1.276 1 97.5 254 GLU B O 1
ATOM 5784 N N . SER B 1 255 ? 19.938 31.125 -1.863 1 97.38 255 SER B N 1
ATOM 5785 C CA . SER B 1 255 ? 21.328 31.266 -1.446 1 97.38 255 SER B CA 1
ATOM 5786 C C . SER B 1 255 ? 21.484 31.062 0.057 1 97.38 255 SER B C 1
ATOM 5788 O O . SER B 1 255 ? 22.594 30.859 0.555 1 97.38 255 SER B O 1
ATOM 5790 N N . GLN B 1 256 ? 20.359 31.047 0.803 1 98 256 GLN B N 1
ATOM 5791 C CA . GLN B 1 256 ? 20.438 30.953 2.258 1 98 256 GLN B CA 1
ATOM 5792 C C . GLN B 1 256 ? 19.969 29.594 2.746 1 98 256 GLN B C 1
ATOM 5794 O O . GLN B 1 256 ? 19.828 29.375 3.951 1 98 256 GLN B O 1
ATOM 5799 N N . LEU B 1 257 ? 19.719 28.656 1.881 1 98 257 LEU B N 1
ATOM 5800 C CA . LEU B 1 257 ? 19.125 27.375 2.246 1 98 257 LEU B CA 1
ATOM 5801 C C . LEU B 1 257 ? 20.062 26.594 3.158 1 98 257 LEU B C 1
ATOM 5803 O O . LEU B 1 257 ? 19.609 25.859 4.047 1 98 257 LEU B O 1
ATOM 5807 N N . ALA B 1 258 ? 21.344 26.672 2.922 1 96.88 258 ALA B N 1
ATOM 5808 C CA . ALA B 1 258 ? 22.297 25.984 3.777 1 96.88 258 ALA B CA 1
ATOM 5809 C C . ALA B 1 258 ? 22.219 26.469 5.215 1 96.88 258 ALA B C 1
ATOM 5811 O O . ALA B 1 258 ? 22.234 25.672 6.156 1 96.88 258 ALA B O 1
ATOM 5812 N N . SER B 1 259 ? 22.156 27.812 5.363 1 97.56 259 SER B N 1
ATOM 5813 C CA . SER B 1 259 ? 22.016 28.391 6.691 1 97.56 259 SER B CA 1
ATOM 5814 C C . SER B 1 259 ? 20.688 28 7.332 1 97.56 259 SER B C 1
ATOM 5816 O O . SER B 1 259 ? 20.641 27.703 8.531 1 97.56 259 SER B O 1
ATOM 5818 N N . LEU B 1 260 ? 19.703 28.062 6.562 1 98.31 260 LEU B N 1
ATOM 5819 C CA . LEU B 1 260 ? 18.375 27.688 7.055 1 98.31 260 LEU B CA 1
ATOM 5820 C C . LEU B 1 260 ? 18.359 26.234 7.523 1 98.31 260 LEU B C 1
ATOM 5822 O O . LEU B 1 260 ? 17.766 25.922 8.555 1 98.31 260 LEU B O 1
ATOM 5826 N N . GLN B 1 261 ? 18.938 25.359 6.746 1 98.06 261 GLN B N 1
ATOM 5827 C CA . GLN B 1 261 ? 19 23.938 7.082 1 98.06 261 GLN B CA 1
ATOM 5828 C C . GLN B 1 261 ? 19.703 23.719 8.414 1 98.06 261 GLN B C 1
ATOM 5830 O O . GLN B 1 261 ? 19.266 22.922 9.234 1 98.06 261 GLN B O 1
ATOM 5835 N N . LYS B 1 262 ? 20.812 24.359 8.633 1 97.94 262 LYS B N 1
ATOM 5836 C CA . LYS B 1 262 ? 21.531 24.25 9.891 1 97.94 262 LYS B CA 1
ATOM 5837 C C . LYS B 1 262 ? 20.688 24.719 11.062 1 97.94 262 LYS B C 1
ATOM 5839 O O . LYS B 1 262 ? 20.672 24.094 12.125 1 97.94 262 LYS B O 1
ATOM 5844 N N . LEU B 1 263 ? 20.062 25.844 10.859 1 98.5 263 LEU B N 1
ATOM 5845 C CA . LEU B 1 263 ? 19.203 26.375 11.906 1 98.5 263 LEU B CA 1
ATOM 5846 C C . LEU B 1 263 ? 18.016 25.438 12.172 1 98.5 263 LEU B C 1
ATOM 5848 O O . LEU B 1 263 ? 17.562 25.312 13.305 1 98.5 263 LEU B O 1
ATOM 5852 N N . THR B 1 264 ? 17.5 24.812 11.125 1 98.69 264 THR B N 1
ATOM 5853 C CA . THR B 1 264 ? 16.438 23.828 11.258 1 98.69 264 THR B CA 1
ATOM 5854 C C . THR B 1 264 ? 16.859 22.688 12.172 1 98.69 264 THR B C 1
ATOM 5856 O O . THR B 1 264 ? 16.109 22.281 13.062 1 98.69 264 THR B O 1
ATOM 5859 N N . TYR B 1 265 ? 18.062 22.188 11.914 1 98.62 265 TYR B N 1
ATOM 5860 C CA . TYR B 1 265 ? 18.578 21.125 12.766 1 98.62 265 TYR B CA 1
ATOM 5861 C C . TYR B 1 265 ? 18.656 21.578 14.219 1 98.62 265 TYR B C 1
ATOM 5863 O O . TYR B 1 265 ? 18.203 20.875 15.125 1 98.62 265 TYR B O 1
ATOM 5871 N N . GLN B 1 266 ? 19.188 22.75 14.445 1 98.31 266 GLN B N 1
ATOM 5872 C CA . GLN B 1 266 ? 19.344 23.266 15.797 1 98.31 266 GLN B CA 1
ATOM 5873 C C . GLN B 1 266 ? 17.984 23.453 16.469 1 98.31 266 GLN B C 1
ATOM 5875 O O . GLN B 1 266 ? 17.844 23.234 17.672 1 98.31 266 GLN B O 1
ATOM 5880 N N . TYR B 1 267 ? 17.047 23.891 15.719 1 98.56 267 TYR B N 1
ATOM 5881 C CA . TYR B 1 267 ? 15.711 24.047 16.266 1 98.56 267 TYR B CA 1
ATOM 5882 C C . TYR B 1 267 ? 15.164 22.703 16.734 1 98.56 267 TYR B C 1
ATOM 5884 O O . TYR B 1 267 ? 14.539 22.609 17.797 1 98.56 267 TYR B O 1
ATOM 5892 N N . GLN B 1 268 ? 15.359 21.641 15.961 1 97.88 268 GLN B N 1
ATOM 5893 C CA . GLN B 1 268 ? 14.836 20.312 16.266 1 97.88 268 GLN B CA 1
ATOM 5894 C C . GLN B 1 268 ? 15.398 19.781 17.578 1 97.88 268 GLN B C 1
ATOM 5896 O O . GLN B 1 268 ? 14.68 19.141 18.359 1 97.88 268 GLN B O 1
ATOM 5901 N N . VAL B 1 269 ? 16.672 20.016 17.891 1 97.81 269 VAL B N 1
ATOM 5902 C CA . VAL B 1 269 ? 17.344 19.281 18.953 1 97.81 269 VAL B CA 1
ATOM 5903 C C . VAL B 1 269 ? 17.516 20.188 20.172 1 97.81 269 VAL B C 1
ATOM 5905 O O . VAL B 1 269 ? 17.734 19.703 21.281 1 97.81 269 VAL B O 1
ATOM 5908 N N . ASN B 1 270 ? 17.375 21.5 19.969 1 97.88 270 ASN B N 1
ATOM 5909 C CA . ASN B 1 270 ? 17.641 22.406 21.078 1 97.88 270 ASN B CA 1
ATOM 5910 C C . ASN B 1 270 ? 16.438 23.297 21.391 1 97.88 270 ASN B C 1
ATOM 5912 O O . ASN B 1 270 ? 15.758 23.094 22.406 1 97.88 270 ASN B O 1
ATOM 5916 N N . THR B 1 271 ? 16.094 24.219 20.469 1 98.25 271 THR B N 1
ATOM 5917 C CA . THR B 1 271 ? 15.117 25.266 20.75 1 98.25 271 THR B CA 1
ATOM 5918 C C . THR B 1 271 ? 13.758 24.656 21.062 1 98.25 271 THR B C 1
ATOM 5920 O O . THR B 1 271 ? 13.094 25.062 22.031 1 98.25 271 THR B O 1
ATOM 5923 N N . SER B 1 272 ? 13.328 23.688 20.266 1 98 272 SER B N 1
ATOM 5924 C CA . SER B 1 272 ? 12.016 23.078 20.484 1 98 272 SER B CA 1
ATOM 5925 C C . SER B 1 272 ? 11.977 22.312 21.797 1 98 272 SER B C 1
ATOM 5927 O O . SER B 1 272 ? 10.906 22.109 22.375 1 98 272 SER B O 1
ATOM 5929 N N . VAL B 1 273 ? 13.102 21.891 22.266 1 97.62 273 VAL B N 1
ATOM 5930 C CA . VAL B 1 273 ? 13.211 21.109 23.5 1 97.62 273 VAL B CA 1
ATOM 5931 C C . VAL B 1 273 ? 13.203 22.047 24.703 1 97.62 273 VAL B C 1
ATOM 5933 O O . VAL B 1 273 ? 12.531 21.766 25.703 1 97.62 273 VAL B O 1
ATOM 5936 N N . SER B 1 274 ? 13.859 23.156 24.594 1 97.38 274 SER B N 1
ATOM 5937 C CA . SER B 1 274 ? 14.133 24 25.75 1 97.38 274 SER B CA 1
ATOM 5938 C C . SER B 1 274 ? 13.078 25.094 25.906 1 97.38 274 SER B C 1
ATOM 5940 O O . SER B 1 274 ? 12.891 25.625 27 1 97.38 274 SER B O 1
ATOM 5942 N N . ASN B 1 275 ? 12.406 25.469 24.844 1 97.69 275 ASN B N 1
ATOM 5943 C CA . ASN B 1 275 ? 11.469 26.578 24.891 1 97.69 275 ASN B CA 1
ATOM 5944 C C . ASN B 1 275 ? 10.039 26.125 24.625 1 97.69 275 ASN B C 1
ATOM 5946 O O . ASN B 1 275 ? 9.734 25.609 23.547 1 97.69 275 ASN B O 1
ATOM 5950 N N . ARG B 1 276 ? 9.164 26.406 25.516 1 97.06 276 ARG B N 1
ATOM 5951 C CA . ARG B 1 276 ? 7.797 25.906 25.469 1 97.06 276 ARG B CA 1
ATOM 5952 C C . ARG B 1 276 ? 6.895 26.844 24.672 1 97.06 276 ARG B C 1
ATOM 5954 O O . ARG B 1 276 ? 5.859 26.422 24.156 1 97.06 276 ARG B O 1
ATOM 5961 N N . ASP B 1 277 ? 7.285 28.125 24.562 1 97.31 277 ASP B N 1
ATOM 5962 C CA . ASP B 1 277 ? 6.363 29.141 24.062 1 97.31 277 ASP B CA 1
ATOM 5963 C C . ASP B 1 277 ? 6.734 29.578 22.656 1 97.31 277 ASP B C 1
ATOM 5965 O O . ASP B 1 277 ? 6.387 30.688 22.234 1 97.31 277 ASP B O 1
ATOM 5969 N N . VAL B 1 278 ? 7.566 28.797 21.953 1 98.25 278 VAL B N 1
ATOM 5970 C CA . VAL B 1 278 ? 7.969 29.125 20.594 1 98.25 278 VAL B CA 1
ATOM 5971 C C . VAL B 1 278 ? 7.613 27.984 19.656 1 98.25 278 VAL B C 1
ATOM 5973 O O . VAL B 1 278 ? 7.445 26.844 20.078 1 98.25 278 VAL B O 1
ATOM 5976 N N . HIS B 1 279 ? 7.453 28.328 18.422 1 98.25 279 HIS B N 1
ATOM 5977 C CA . HIS B 1 279 ? 7.23 27.328 17.375 1 98.25 279 HIS B CA 1
ATOM 5978 C C . HIS B 1 279 ? 7.758 27.828 16.031 1 98.25 279 HIS B C 1
ATOM 5980 O O . HIS B 1 279 ? 7.531 28.984 15.648 1 98.25 279 HIS B O 1
ATOM 5986 N N . VAL B 1 280 ? 8.508 27.016 15.367 1 98.56 280 VAL B N 1
ATOM 5987 C CA . VAL B 1 280 ? 8.93 27.25 13.992 1 98.56 280 VAL B CA 1
ATOM 5988 C C . VAL B 1 280 ? 8.547 26.062 13.109 1 98.56 280 VAL B C 1
ATOM 5990 O O . VAL B 1 280 ? 8.656 24.906 13.531 1 98.56 280 VAL B O 1
ATOM 5993 N N . LEU B 1 281 ? 8.039 26.391 11.953 1 97.88 281 LEU B N 1
ATOM 5994 C CA . LEU B 1 281 ? 7.777 25.391 10.922 1 97.88 281 LEU B CA 1
ATOM 5995 C C . LEU B 1 281 ? 8.742 25.547 9.75 1 97.88 281 LEU B C 1
ATOM 5997 O O . LEU B 1 281 ? 8.398 26.141 8.734 1 97.88 281 LEU B O 1
ATOM 6001 N N . PRO B 1 282 ? 9.93 24.969 9.875 1 98.19 282 PRO B N 1
ATOM 6002 C CA . PRO B 1 282 ? 10.867 25.078 8.758 1 98.19 282 PRO B CA 1
ATOM 6003 C C . PRO B 1 282 ? 10.336 24.422 7.484 1 98.19 282 PRO B C 1
ATOM 6005 O O . PRO B 1 282 ? 10.008 23.219 7.488 1 98.19 282 PRO B O 1
ATOM 6008 N N . THR B 1 283 ? 10.273 25.188 6.445 1 97.38 283 THR B N 1
ATOM 6009 C CA . THR B 1 283 ? 9.672 24.719 5.199 1 97.38 283 THR B CA 1
ATOM 6010 C C . THR B 1 283 ? 10.523 25.125 4 1 97.38 283 THR B C 1
ATOM 6012 O O . THR B 1 283 ? 11 26.266 3.934 1 97.38 283 THR B O 1
ATOM 6015 N N . TYR B 1 284 ? 10.781 24.234 3.117 1 98.25 284 TYR B N 1
ATOM 6016 C CA . TYR B 1 284 ? 11.43 24.453 1.832 1 98.25 284 TYR B CA 1
ATOM 6017 C C . TYR B 1 284 ? 10.445 24.281 0.683 1 98.25 284 TYR B C 1
ATOM 6019 O O . TYR B 1 284 ? 9.703 23.297 0.629 1 98.25 284 TYR B O 1
ATOM 6027 N N . VAL B 1 285 ? 10.438 25.281 -0.206 1 96.88 285 VAL B N 1
ATOM 6028 C CA . VAL B 1 285 ? 9.477 25.297 -1.303 1 96.88 285 VAL B CA 1
ATOM 6029 C C . VAL B 1 285 ? 10.211 25.312 -2.639 1 96.88 285 VAL B C 1
ATOM 6031 O O . VAL B 1 285 ? 11.109 26.141 -2.85 1 96.88 285 VAL B O 1
ATOM 6034 N N . TYR B 1 286 ? 9.867 24.406 -3.502 1 97.12 286 TYR B N 1
ATOM 6035 C CA . TYR B 1 286 ? 10.32 24.453 -4.887 1 97.12 286 TYR B CA 1
ATOM 6036 C C . TYR B 1 286 ? 9.266 25.094 -5.781 1 97.12 286 TYR B C 1
ATOM 6038 O O . TYR B 1 286 ? 8.102 24.688 -5.766 1 97.12 286 TYR B O 1
ATOM 6046 N N . ASP B 1 287 ? 9.664 26.031 -6.52 1 95.75 287 ASP B N 1
ATOM 6047 C CA . ASP B 1 287 ? 8.805 26.719 -7.484 1 95.75 287 ASP B CA 1
ATOM 6048 C C . ASP B 1 287 ? 9.18 26.344 -8.914 1 95.75 287 ASP B C 1
ATOM 6050 O O . ASP B 1 287 ? 10.219 26.766 -9.422 1 95.75 287 ASP B O 1
ATOM 6054 N N . GLY B 1 288 ? 8.266 25.656 -9.508 1 94.56 288 GLY B N 1
ATOM 6055 C CA . GLY B 1 288 ? 8.523 25.203 -10.867 1 94.56 288 GLY B CA 1
ATOM 6056 C C . GLY B 1 288 ? 8.633 26.344 -11.867 1 94.56 288 GLY B C 1
ATOM 6057 O O . GLY B 1 288 ? 9.328 26.219 -12.883 1 94.56 288 GLY B O 1
ATOM 6058 N N . ALA B 1 289 ? 7.949 27.422 -11.727 1 93.06 289 ALA B N 1
ATOM 6059 C CA . ALA B 1 289 ? 7.988 28.562 -12.648 1 93.06 289 ALA B CA 1
ATOM 6060 C C . ALA B 1 289 ? 9.375 29.188 -12.68 1 93.06 289 ALA B C 1
ATOM 6062 O O . ALA B 1 289 ? 9.875 29.547 -13.75 1 93.06 289 ALA B O 1
ATOM 6063 N N . SER B 1 290 ? 10.023 29.344 -11.531 1 94.81 290 SER B N 1
ATOM 6064 C CA . SER B 1 290 ? 11.352 29.953 -11.461 1 94.81 290 SER B CA 1
ATOM 6065 C C . SER B 1 290 ? 12.445 28.891 -11.406 1 94.81 290 SER B C 1
ATOM 6067 O O . SER B 1 290 ? 13.625 29.219 -11.523 1 94.81 290 SER B O 1
ATOM 6069 N N . ASN B 1 291 ? 11.984 27.594 -11.219 1 95.81 291 ASN B N 1
ATOM 6070 C CA . ASN B 1 291 ? 12.922 26.484 -11.047 1 95.81 291 ASN B CA 1
ATOM 6071 C C . ASN B 1 291 ? 13.914 26.766 -9.914 1 95.81 291 ASN B C 1
ATOM 6073 O O . ASN B 1 291 ? 15.125 26.625 -10.102 1 95.81 291 ASN B O 1
ATOM 6077 N N . THR B 1 292 ? 13.453 27.25 -8.812 1 96.69 292 THR B N 1
ATOM 6078 C CA . THR B 1 292 ? 14.266 27.547 -7.633 1 96.69 292 THR B CA 1
ATOM 6079 C C . THR B 1 292 ? 13.609 26.984 -6.371 1 96.69 292 THR B C 1
ATOM 6081 O O . THR B 1 292 ? 12.398 26.797 -6.332 1 96.69 292 THR B O 1
ATOM 6084 N N . THR B 1 293 ? 14.445 26.656 -5.438 1 97.81 293 THR B N 1
ATOM 6085 C CA . THR B 1 293 ? 13.992 26.281 -4.102 1 97.81 293 THR B CA 1
ATOM 6086 C C . THR B 1 293 ? 14.273 27.406 -3.107 1 97.81 293 THR B C 1
ATOM 6088 O O . THR B 1 293 ? 15.352 28 -3.117 1 97.81 293 THR B O 1
ATOM 6091 N N . PHE B 1 294 ? 13.328 27.781 -2.299 1 97.69 294 PHE B N 1
ATOM 6092 C CA . PHE B 1 294 ? 13.5 28.828 -1.302 1 97.69 294 PHE B CA 1
ATOM 6093 C C . PHE B 1 294 ? 12.922 28.406 0.043 1 97.69 294 PHE B C 1
ATOM 6095 O O . PHE B 1 294 ? 12.281 27.359 0.143 1 97.69 294 PHE B O 1
ATOM 6102 N N . GLY B 1 295 ? 13.289 29.141 1.061 1 97.75 295 GLY B N 1
ATOM 6103 C CA . GLY B 1 295 ? 12.758 28.891 2.389 1 97.75 295 GLY B CA 1
ATOM 6104 C C . GLY B 1 295 ? 11.516 29.703 2.697 1 97.75 295 GLY B C 1
ATOM 6105 O O . GLY B 1 295 ? 11.406 30.859 2.291 1 97.75 295 GLY B O 1
ATOM 6106 N N . PHE B 1 296 ? 10.609 29.094 3.348 1 94.56 296 PHE B N 1
ATOM 6107 C CA . PHE B 1 296 ? 9.344 29.672 3.805 1 94.56 296 PHE B CA 1
ATOM 6108 C C . PHE B 1 296 ? 8.984 29.141 5.188 1 94.56 296 PHE B C 1
ATOM 6110 O O . PHE B 1 296 ? 8.484 28.016 5.32 1 94.56 296 PHE B O 1
ATOM 6117 N N . SER B 1 297 ? 9.172 29.969 6.258 1 97.25 297 SER B N 1
ATOM 6118 C CA . SER B 1 297 ? 9.016 29.391 7.594 1 97.25 297 SER B CA 1
ATOM 6119 C C . SER B 1 297 ? 8.133 30.266 8.477 1 97.25 297 SER B C 1
ATOM 6121 O O . SER B 1 297 ? 8.492 31.406 8.781 1 97.25 297 SER B O 1
ATOM 6123 N N . PRO B 1 298 ? 6.98 29.797 8.875 1 97.38 298 PRO B N 1
ATOM 6124 C CA . PRO B 1 298 ? 6.27 30.438 9.984 1 97.38 298 PRO B CA 1
ATOM 6125 C C . PRO B 1 298 ? 7.059 30.375 11.297 1 97.38 298 PRO B C 1
ATOM 6127 O O . PRO B 1 298 ? 7.59 29.328 11.656 1 97.38 298 PRO B O 1
ATOM 6130 N N . ILE B 1 299 ? 7.203 31.5 11.945 1 98.25 299 ILE B N 1
ATOM 6131 C CA . ILE B 1 299 ? 7.895 31.688 13.211 1 98.25 299 ILE B CA 1
ATOM 6132 C C . ILE B 1 299 ? 6.961 32.375 14.219 1 98.25 299 ILE B C 1
ATOM 6134 O O . ILE B 1 299 ? 6.418 33.438 13.961 1 98.25 299 ILE B O 1
ATOM 6138 N N . VAL B 1 300 ? 6.836 31.672 15.398 1 98.25 300 VAL B N 1
ATOM 6139 C CA . VAL B 1 300 ? 5.789 32.156 16.297 1 98.25 300 VAL B CA 1
ATOM 6140 C C . VAL B 1 300 ? 6.289 32.125 17.734 1 98.25 300 VAL B C 1
ATOM 6142 O O . VAL B 1 300 ? 6.809 31.109 18.203 1 98.25 300 VAL B O 1
ATOM 6145 N N . TYR B 1 301 ? 6.215 33.188 18.422 1 98.38 301 TYR B N 1
ATOM 6146 C CA . TYR B 1 301 ? 6.129 33.281 19.875 1 98.38 301 TYR B CA 1
ATOM 6147 C C . TYR B 1 301 ? 4.68 33.312 20.328 1 98.38 301 TYR B C 1
ATOM 6149 O O . TYR B 1 301 ? 3.891 34.156 19.875 1 98.38 301 TYR B O 1
ATOM 6157 N N . THR B 1 302 ? 4.266 32.469 21.219 1 97.38 302 THR B N 1
ATOM 6158 C CA . THR B 1 302 ? 2.859 32.188 21.453 1 97.38 302 THR B CA 1
ATOM 6159 C C . THR B 1 302 ? 2.238 33.219 22.359 1 97.38 302 THR B C 1
ATOM 6161 O O . THR B 1 302 ? 1.169 33 22.938 1 97.38 302 THR B O 1
ATOM 6164 N N . LYS B 1 303 ? 2.92 34.344 22.594 1 96.25 303 LYS B N 1
ATOM 6165 C CA . LYS B 1 303 ? 2.438 35.5 23.312 1 96.25 303 LYS B CA 1
ATOM 6166 C C . LYS B 1 303 ? 2.764 36.812 22.562 1 96.25 303 LYS B C 1
ATOM 6168 O O . LYS B 1 303 ? 3.686 36.844 21.75 1 96.25 303 LYS B O 1
ATOM 6173 N N . PRO B 1 304 ? 1.921 37.781 22.844 1 96.88 304 PRO B N 1
ATOM 6174 C CA . PRO B 1 304 ? 2.322 39.094 22.281 1 96.88 304 PRO B CA 1
ATOM 6175 C C . PRO B 1 304 ? 3.691 39.531 22.781 1 96.88 304 PRO B C 1
ATOM 6177 O O . PRO B 1 304 ? 4.078 39.219 23.906 1 96.88 304 PRO B O 1
ATOM 6180 N N . ALA B 1 305 ? 4.348 40.25 21.953 1 97.69 305 ALA B N 1
ATOM 6181 C CA . ALA B 1 305 ? 5.684 40.75 22.297 1 97.69 305 ALA B CA 1
ATOM 6182 C C . ALA B 1 305 ? 6.102 41.906 21.391 1 97.69 305 ALA B C 1
ATOM 6184 O O . ALA B 1 305 ? 5.48 42.125 20.344 1 97.69 305 ALA B O 1
ATOM 6185 N N . SER B 1 306 ? 7.074 42.625 21.812 1 96.75 306 SER B N 1
ATOM 6186 C CA . SER B 1 306 ? 7.605 43.719 21 1 96.75 306 SER B CA 1
ATOM 6187 C C . SER B 1 306 ? 8.711 43.25 20.078 1 96.75 306 SER B C 1
ATOM 6189 O O . SER B 1 306 ? 9.055 43.906 19.109 1 96.75 306 SER B O 1
ATOM 6191 N N . ALA B 1 307 ? 9.258 42.125 20.422 1 95.94 307 ALA B N 1
ATOM 6192 C CA . ALA B 1 307 ? 10.289 41.469 19.609 1 95.94 307 ALA B CA 1
ATOM 6193 C C . ALA B 1 307 ? 10.297 39.969 19.812 1 95.94 307 ALA B C 1
ATOM 6195 O O . ALA B 1 307 ? 9.703 39.469 20.781 1 95.94 307 ALA B O 1
ATOM 6196 N N . LEU B 1 308 ? 10.922 39.312 18.859 1 96.75 308 LEU B N 1
ATOM 6197 C CA . LEU B 1 308 ? 11.109 37.875 19.047 1 96.75 308 LEU B CA 1
ATOM 6198 C C . LEU B 1 308 ? 12.016 37.594 20.234 1 96.75 308 LEU B C 1
ATOM 6200 O O . LEU B 1 308 ? 12.977 38.312 20.484 1 96.75 308 LEU B O 1
ATOM 6204 N N . PRO B 1 309 ? 11.711 36.531 20.984 1 97.06 309 PRO B N 1
ATOM 6205 C CA . PRO B 1 309 ? 12.672 36.125 22.016 1 97.06 309 PRO B CA 1
ATOM 6206 C C . PRO B 1 309 ? 14.031 35.75 21.438 1 97.06 309 PRO B C 1
ATOM 6208 O O . PRO B 1 309 ? 14.117 35.406 20.25 1 97.06 309 PRO B O 1
ATOM 6211 N N . PRO B 1 310 ? 15.086 35.719 22.25 1 96.94 310 PRO B N 1
ATOM 6212 C CA . PRO B 1 310 ? 16.438 35.406 21.766 1 96.94 310 PRO B CA 1
ATOM 6213 C C . PRO B 1 310 ? 16.531 34.062 21.078 1 96.94 310 PRO B C 1
ATOM 6215 O O . PRO B 1 310 ? 17.297 33.906 20.109 1 96.94 310 PRO B O 1
ATOM 6218 N N . SER B 1 311 ? 15.773 33.094 21.469 1 97.31 311 SER B N 1
ATOM 6219 C CA . SER B 1 311 ? 15.836 31.75 20.906 1 97.31 311 SER B CA 1
ATOM 6220 C C . SER B 1 311 ? 15.336 31.719 19.469 1 97.31 311 SER B C 1
ATOM 6222 O O . SER B 1 311 ? 15.648 30.797 18.719 1 97.31 311 SER B O 1
ATOM 6224 N N . LEU B 1 312 ? 14.57 32.719 19.062 1 98.25 312 LEU B N 1
ATOM 6225 C CA . LEU B 1 312 ? 14.023 32.75 17.719 1 98.25 312 LEU B CA 1
ATOM 6226 C C . LEU B 1 312 ? 14.727 33.812 16.875 1 98.25 312 LEU B C 1
ATOM 6228 O O . LEU B 1 312 ? 14.555 33.844 15.648 1 98.25 312 LEU B O 1
ATOM 6232 N N . GLN B 1 313 ? 15.586 34.625 17.453 1 97.44 313 GLN B N 1
ATOM 6233 C CA . GLN B 1 313 ? 16.234 35.719 16.766 1 97.44 313 GLN B CA 1
ATOM 6234 C C . GLN B 1 313 ? 17.078 35.219 15.586 1 97.44 313 GLN B C 1
ATOM 6236 O O . GLN B 1 313 ? 17.156 35.906 14.547 1 97.44 313 GLN B O 1
ATOM 6241 N N . PRO B 1 314 ? 17.734 34.094 15.711 1 98 314 PRO B N 1
ATOM 6242 C CA . PRO B 1 314 ? 18.562 33.625 14.602 1 98 314 PRO B CA 1
ATOM 6243 C C . PRO B 1 314 ? 17.781 33.469 13.297 1 98 314 PRO B C 1
ATOM 6245 O O . PRO B 1 314 ? 18.344 33.562 12.211 1 98 314 PRO B O 1
ATOM 6248 N N . TRP B 1 315 ? 16.516 33.188 13.336 1 98.25 315 TRP B N 1
ATOM 6249 C CA . TRP B 1 315 ? 15.68 33.031 12.141 1 98.25 315 TRP B CA 1
ATOM 6250 C C . TRP B 1 315 ? 15.547 34.344 11.383 1 98.25 315 TRP B C 1
ATOM 6252 O O . TRP B 1 315 ? 15.32 34.344 10.172 1 98.25 315 TRP B O 1
ATOM 6262 N N . LEU B 1 316 ? 15.633 35.438 12.094 1 97.12 316 LEU B N 1
ATOM 6263 C CA . LEU B 1 316 ? 15.594 36.75 11.461 1 97.12 316 LEU B CA 1
ATOM 6264 C C . LEU B 1 316 ? 16.984 37.219 11.047 1 97.12 316 LEU B C 1
ATOM 6266 O O . LEU B 1 316 ? 17.125 38.062 10.18 1 97.12 316 LEU B O 1
ATOM 6270 N N . ASP B 1 317 ? 18 36.656 11.727 1 97.25 317 ASP B N 1
ATOM 6271 C CA . ASP B 1 317 ? 19.375 37.062 11.438 1 97.25 317 ASP B CA 1
ATOM 6272 C C . ASP B 1 317 ? 19.828 36.5 10.086 1 97.25 317 ASP B C 1
ATOM 6274 O O . ASP B 1 317 ? 20.75 37.031 9.469 1 97.25 317 ASP B O 1
ATOM 6278 N N . ILE B 1 318 ? 19.266 35.344 9.656 1 97.94 318 ILE B N 1
ATOM 6279 C CA . ILE B 1 318 ? 19.531 34.844 8.312 1 97.94 318 ILE B CA 1
ATOM 6280 C C . ILE B 1 318 ? 19.016 35.844 7.285 1 97.94 318 ILE B C 1
ATOM 6282 O O . ILE B 1 318 ? 17.859 36.281 7.363 1 97.94 318 ILE B O 1
ATOM 6286 N N . PRO B 1 319 ? 19.938 36.281 6.277 1 97.94 319 PRO B N 1
ATOM 6287 C CA . PRO B 1 319 ? 19.406 37.156 5.227 1 97.94 319 PRO B CA 1
ATOM 6288 C C . PRO B 1 319 ? 18.125 36.594 4.598 1 97.94 319 PRO B C 1
ATOM 6290 O O . PRO B 1 319 ? 18.047 35.406 4.262 1 97.94 319 PRO B O 1
ATOM 6293 N N . HIS B 1 320 ? 17.094 37.406 4.578 1 98.06 320 HIS B N 1
ATOM 6294 C CA . HIS B 1 320 ? 15.773 37 4.113 1 98.06 320 HIS B CA 1
ATOM 6295 C C . HIS B 1 320 ? 15.164 38.062 3.219 1 98.06 320 HIS B C 1
ATOM 6297 O O . HIS B 1 320 ? 15.617 39.219 3.209 1 98.06 320 HIS B O 1
ATOM 6303 N N . SER B 1 321 ? 14.211 37.688 2.416 1 96.5 321 SER B N 1
ATOM 6304 C CA . SER B 1 321 ? 13.625 38.562 1.427 1 96.5 321 SER B CA 1
ATOM 6305 C C . SER B 1 321 ? 12.359 39.219 1.959 1 96.5 321 SER B C 1
ATOM 6307 O O . SER B 1 321 ? 11.961 40.281 1.486 1 96.5 321 SER B O 1
ATOM 6309 N N . ASN B 1 322 ? 11.656 38.625 2.863 1 95.56 322 ASN B N 1
ATOM 6310 C CA . ASN B 1 322 ? 10.406 39.125 3.408 1 95.56 322 ASN B CA 1
ATOM 6311 C C . ASN B 1 322 ? 10.148 38.594 4.816 1 95.56 322 ASN B C 1
ATOM 6313 O O . ASN B 1 322 ? 10.594 37.5 5.16 1 95.56 322 ASN B O 1
ATOM 6317 N N . SER B 1 323 ? 9.492 39.344 5.648 1 97.31 323 SER B N 1
ATOM 6318 C CA . SER B 1 323 ? 9.023 38.969 6.98 1 97.31 323 SER B CA 1
ATOM 6319 C C . SER B 1 323 ? 7.68 39.625 7.297 1 97.31 323 SER B C 1
ATOM 6321 O O . SER B 1 323 ? 7.496 40.812 7.07 1 97.31 323 SER B O 1
ATOM 6323 N N . THR B 1 324 ? 6.762 38.812 7.816 1 97.62 324 THR B N 1
ATOM 6324 C CA . THR B 1 324 ? 5.457 39.375 8.18 1 97.62 324 THR B CA 1
ATOM 6325 C C . THR B 1 324 ? 5.238 39.281 9.688 1 97.62 324 THR B C 1
ATOM 6327 O O . THR B 1 324 ? 4.098 39.281 10.156 1 97.62 324 THR B O 1
ATOM 6330 N N . ILE B 1 325 ? 6.309 39.156 10.469 1 97.94 325 ILE B N 1
ATOM 6331 C CA . ILE B 1 325 ? 6.238 39 11.914 1 97.94 325 ILE B CA 1
ATOM 6332 C C . ILE B 1 325 ? 5.621 40.25 12.547 1 97.94 325 ILE B C 1
ATOM 6334 O O . ILE B 1 325 ? 6.059 41.375 12.266 1 97.94 325 ILE B O 1
ATOM 6338 N N . LYS B 1 326 ? 4.648 40.062 13.312 1 98.25 326 LYS B N 1
ATOM 6339 C CA . LYS B 1 326 ? 3.953 41.125 14.047 1 98.25 326 LYS B CA 1
ATOM 6340 C C . LYS B 1 326 ? 3.051 40.562 15.125 1 98.25 326 LYS B C 1
ATOM 6342 O O . LYS B 1 326 ? 2.885 39.344 15.219 1 98.25 326 LYS B O 1
ATOM 6347 N N . ASN B 1 327 ? 2.617 41.375 15.969 1 98.44 327 ASN B N 1
ATOM 6348 C CA . ASN B 1 327 ? 1.518 40.969 16.828 1 98.44 327 ASN B CA 1
ATOM 6349 C C . ASN B 1 327 ? 0.24 40.719 16.031 1 98.44 327 ASN B C 1
ATOM 6351 O O . ASN B 1 327 ? -0.141 41.531 15.195 1 98.44 327 ASN B O 1
ATOM 6355 N N . ARG B 1 328 ? -0.427 39.656 16.328 1 97.88 328 ARG B N 1
ATOM 6356 C CA . ARG B 1 328 ? -1.619 39.281 15.57 1 97.88 328 ARG B CA 1
ATOM 6357 C C . ARG B 1 328 ? -2.348 38.125 16.266 1 97.88 328 ARG B C 1
ATOM 6359 O O . ARG B 1 328 ? -1.915 37.656 17.312 1 97.88 328 ARG B O 1
ATOM 6366 N N . SER B 1 329 ? -3.449 37.75 15.711 1 97.19 329 SER B N 1
ATOM 6367 C CA . SER B 1 329 ? -4.18 36.562 16.188 1 97.19 329 SER B CA 1
ATOM 6368 C C . SER B 1 329 ? -3.73 35.312 15.461 1 97.19 329 SER B C 1
ATOM 6370 O O . SER B 1 329 ? -3.094 35.375 14.406 1 97.19 329 SER B O 1
ATOM 6372 N N . TYR B 1 330 ? -4.008 34.219 16.078 1 95.81 330 TYR B N 1
ATOM 6373 C CA . TYR B 1 330 ? -3.793 32.938 15.406 1 95.81 330 TYR B CA 1
ATOM 6374 C C . TYR B 1 330 ? -4.629 32.844 14.133 1 95.81 330 TYR B C 1
ATOM 6376 O O . TYR B 1 330 ? -4.16 32.312 13.117 1 95.81 330 TYR B O 1
ATOM 6384 N N . TYR B 1 331 ? -5.848 33.281 14.188 1 96.44 331 TYR B N 1
ATOM 6385 C CA . TYR B 1 331 ? -6.734 33.344 13.031 1 96.44 331 TYR B CA 1
ATOM 6386 C C . TYR B 1 331 ? -6.07 34.062 11.867 1 96.44 331 TYR B C 1
ATOM 6388 O O . TYR B 1 331 ? -6.062 33.562 10.734 1 96.44 331 TYR B O 1
ATOM 6396 N N . ASP B 1 332 ? -5.559 35.219 12.172 1 96.62 332 ASP B N 1
ATOM 6397 C CA . ASP B 1 332 ? -4.91 36.031 11.148 1 96.62 332 ASP B CA 1
ATOM 6398 C C . ASP B 1 332 ? -3.734 35.281 10.516 1 96.62 332 ASP B C 1
ATOM 6400 O O . ASP B 1 332 ? -3.596 35.25 9.289 1 96.62 332 ASP B O 1
ATOM 6404 N N . LEU B 1 333 ? -2.861 34.719 11.336 1 95.94 333 LEU B N 1
ATOM 6405 C CA . LEU B 1 333 ? -1.699 34 10.82 1 95.94 333 LEU B CA 1
ATOM 6406 C C . LEU B 1 333 ? -2.127 32.812 9.984 1 95.94 333 LEU B C 1
ATOM 6408 O O . LEU B 1 333 ? -1.585 32.562 8.906 1 95.94 333 LEU B O 1
ATOM 6412 N N . SER B 1 334 ? -3.043 31.984 10.508 1 94.38 334 SER B N 1
ATOM 6413 C CA . SER B 1 334 ? -3.496 30.812 9.781 1 94.38 334 SER B CA 1
ATOM 6414 C C . SER B 1 334 ? -4.047 31.188 8.414 1 94.38 334 SER B C 1
ATOM 6416 O O . SER B 1 334 ? -3.865 30.438 7.441 1 94.38 334 SER B O 1
ATOM 6418 N N . SER B 1 335 ? -4.727 32.281 8.297 1 93.38 335 SER B N 1
ATOM 6419 C CA . SER B 1 335 ? -5.285 32.75 7.039 1 93.38 335 SER B CA 1
ATOM 6420 C C . SER B 1 335 ? -4.184 33.188 6.074 1 93.38 335 SER B C 1
ATOM 6422 O O . SER B 1 335 ? -4.266 32.938 4.871 1 93.38 335 SER B O 1
ATOM 6424 N N . GLU B 1 336 ? -3.219 33.844 6.648 1 93.19 336 GLU B N 1
ATOM 6425 C CA . GLU B 1 336 ? -2.086 34.25 5.828 1 93.19 336 GLU B CA 1
ATOM 6426 C C . GLU B 1 336 ? -1.392 33.062 5.195 1 93.19 336 GLU B C 1
ATOM 6428 O O . GLU B 1 336 ? -0.994 33.094 4.031 1 93.19 336 GLU B O 1
ATOM 6433 N N . LEU B 1 337 ? -1.251 32 5.891 1 91.25 337 LEU B N 1
ATOM 6434 C CA . LEU B 1 337 ? -0.435 30.875 5.477 1 91.25 337 LEU B CA 1
ATOM 6435 C C . LEU B 1 337 ? -1.12 30.094 4.359 1 91.25 337 LEU B C 1
ATOM 6437 O O . LEU B 1 337 ? -0.47 29.328 3.641 1 91.25 337 LEU B O 1
ATOM 6441 N N . VAL B 1 338 ? -2.344 30.156 4.254 1 87.94 338 VAL B N 1
ATOM 6442 C CA . VAL B 1 338 ? -3.061 29.422 3.213 1 87.94 338 VAL B CA 1
ATOM 6443 C C . VAL B 1 338 ? -2.98 30.188 1.896 1 87.94 338 VAL B C 1
ATOM 6445 O O . VAL B 1 338 ? -3.168 29.609 0.822 1 87.94 338 VAL B O 1
ATOM 6448 N N . ALA B 1 339 ? -2.66 31.453 2.104 1 73 339 ALA B N 1
ATOM 6449 C CA . ALA B 1 339 ? -2.6 32.281 0.903 1 73 339 ALA B CA 1
ATOM 6450 C C . ALA B 1 339 ? -1.549 31.766 -0.073 1 73 339 ALA B C 1
ATOM 6452 O O . ALA B 1 339 ? -0.437 31.422 0.331 1 73 339 ALA B O 1
ATOM 6453 N N . GLY B 1 340 ? -1.863 31.219 -1.251 1 66 340 GLY B N 1
ATOM 6454 C CA . GLY B 1 340 ? -0.948 30.719 -2.268 1 66 340 GLY B CA 1
ATOM 6455 C C . GLY B 1 340 ? -1.091 29.234 -2.527 1 66 340 GLY B C 1
ATOM 6456 O O . GLY B 1 340 ? -0.428 28.688 -3.412 1 66 340 GLY B O 1
ATOM 6457 N N . PHE B 1 341 ? -1.764 28.688 -1.644 1 76.19 341 PHE B N 1
ATOM 6458 C CA . PHE B 1 341 ? -2.012 27.266 -1.855 1 76.19 341 PHE B CA 1
ATOM 6459 C C . PHE B 1 341 ? -3.438 27.031 -2.34 1 76.19 341 PHE B C 1
ATOM 6461 O O . PHE B 1 341 ? -4.32 26.703 -1.548 1 76.19 341 PHE B O 1
ATOM 6468 N N . PRO B 1 342 ? -3.615 27.125 -3.572 1 79.12 342 PRO B N 1
ATOM 6469 C CA . PRO B 1 342 ? -4.977 27.031 -4.109 1 79.12 342 PRO B CA 1
ATOM 6470 C C . PRO B 1 342 ? -5.555 25.625 -4.02 1 79.12 342 PRO B C 1
ATOM 6472 O O . PRO B 1 342 ? -4.805 24.641 -4.012 1 79.12 342 PRO B O 1
ATOM 6475 N N . ASP B 1 343 ? -6.836 25.562 -3.982 1 85.69 343 ASP B N 1
ATOM 6476 C CA . ASP B 1 343 ? -7.551 24.297 -4.043 1 85.69 343 ASP B CA 1
ATOM 6477 C C . ASP B 1 343 ? -7.605 23.766 -5.477 1 85.69 343 ASP B C 1
ATOM 6479 O O . ASP B 1 343 ? -7.469 24.531 -6.434 1 85.69 343 ASP B O 1
ATOM 6483 N N . GLY B 1 344 ? -7.754 22.5 -5.547 1 90.62 344 GLY B N 1
ATOM 6484 C CA . GLY B 1 344 ? -8.141 21.906 -6.82 1 90.62 344 GLY B CA 1
ATOM 6485 C C . GLY B 1 344 ? -6.953 21.453 -7.648 1 90.62 344 GLY B C 1
ATOM 6486 O O . GLY B 1 344 ? -7.109 21.062 -8.805 1 90.62 344 GLY B O 1
ATOM 6487 N N . LEU B 1 345 ? -5.754 21.531 -7.09 1 93.31 345 LEU B N 1
ATOM 6488 C CA . LEU B 1 345 ? -4.582 21.016 -7.785 1 93.31 345 LEU B CA 1
ATOM 6489 C C . LEU B 1 345 ? -4.383 19.531 -7.492 1 93.31 345 LEU B C 1
ATOM 6491 O O . LEU B 1 345 ? -4.941 19.016 -6.527 1 93.31 345 LEU B O 1
ATOM 6495 N N . VAL B 1 346 ? -3.615 18.953 -8.43 1 95 346 VAL B N 1
ATOM 6496 C CA . VAL B 1 346 ? -3.221 17.562 -8.18 1 95 346 VAL B CA 1
ATOM 6497 C C . VAL B 1 346 ? -2.088 17.531 -7.152 1 95 346 VAL B C 1
ATOM 6499 O O . VAL B 1 346 ? -1.108 18.266 -7.273 1 95 346 VAL B O 1
ATOM 6502 N N . GLN B 1 347 ? -2.287 16.734 -6.168 1 95.19 347 GLN B N 1
ATOM 6503 C CA . GLN B 1 347 ? -1.296 16.688 -5.098 1 95.19 347 GLN B CA 1
ATOM 6504 C C . GLN B 1 347 ? -0.995 15.25 -4.695 1 95.19 347 GLN B C 1
ATOM 6506 O O . GLN B 1 347 ? -1.888 14.398 -4.691 1 95.19 347 GLN B O 1
ATOM 6511 N N . VAL B 1 348 ? 0.264 14.961 -4.352 1 95.31 348 VAL B N 1
ATOM 6512 C CA . VAL B 1 348 ? 0.689 13.75 -3.666 1 95.31 348 VAL B CA 1
ATOM 6513 C C . VAL B 1 348 ? 1.7 14.094 -2.576 1 95.31 348 VAL B C 1
ATOM 6515 O O . VAL B 1 348 ? 2.541 14.977 -2.76 1 95.31 348 VAL B O 1
ATOM 6518 N N . HIS B 1 349 ? 1.553 13.484 -1.422 1 96.56 349 HIS B N 1
ATOM 6519 C CA . HIS B 1 349 ? 2.502 13.719 -0.34 1 96.56 349 HIS B CA 1
ATOM 6520 C C . HIS B 1 349 ? 2.711 12.453 0.487 1 96.56 349 HIS B C 1
ATOM 6522 O O . HIS B 1 349 ? 1.858 11.562 0.493 1 96.56 349 HIS B O 1
ATOM 6528 N N . TYR B 1 350 ? 3.859 12.32 1.071 1 97.12 350 TYR B N 1
ATOM 6529 C CA . TYR B 1 350 ? 4.277 11.266 1.984 1 97.12 350 TYR B CA 1
ATOM 6530 C C . TYR B 1 350 ? 4.836 11.852 3.277 1 97.12 350 TYR B C 1
ATOM 6532 O O . TYR B 1 350 ? 5.137 13.039 3.348 1 97.12 350 TYR B O 1
ATOM 6540 N N . THR B 1 351 ? 4.84 10.992 4.254 1 97.88 351 THR B N 1
ATOM 6541 C CA . THR B 1 351 ? 5.508 11.336 5.5 1 97.88 351 THR B CA 1
ATOM 6542 C C . THR B 1 351 ? 6.309 10.148 6.035 1 97.88 351 THR B C 1
ATOM 6544 O O . THR B 1 351 ? 6.027 9 5.688 1 97.88 351 THR B O 1
ATOM 6547 N N . PHE B 1 352 ? 7.352 10.43 6.699 1 97.19 352 PHE B N 1
ATOM 6548 C CA . PHE B 1 352 ? 8.07 9.492 7.543 1 97.19 352 PHE B CA 1
ATOM 6549 C C . PHE B 1 352 ? 8.844 10.219 8.633 1 97.19 352 PHE B C 1
ATOM 6551 O O . PHE B 1 352 ? 8.867 11.453 8.664 1 97.19 352 PHE B O 1
ATOM 6558 N N . THR B 1 353 ? 9.352 9.508 9.633 1 98.19 353 THR B N 1
ATOM 6559 C CA . THR B 1 353 ? 9.906 10.086 10.859 1 98.19 353 THR B CA 1
ATOM 6560 C C . THR B 1 353 ? 11.352 9.648 11.062 1 98.19 353 THR B C 1
ATOM 6562 O O . THR B 1 353 ? 11.695 8.492 10.797 1 98.19 353 THR B O 1
ATOM 6565 N N . VAL B 1 354 ? 12.18 10.586 11.469 1 98.19 354 VAL B N 1
ATOM 6566 C CA . VAL B 1 354 ? 13.57 10.258 11.75 1 98.19 354 VAL B CA 1
ATOM 6567 C C . VAL B 1 354 ? 14 10.898 13.062 1 98.19 354 VAL B C 1
ATOM 6569 O O . VAL B 1 354 ? 13.32 11.797 13.578 1 98.19 354 VAL B O 1
ATOM 6572 N N . TYR B 1 355 ? 15.062 10.375 13.641 1 98.31 355 TYR B N 1
ATOM 6573 C CA . TYR B 1 355 ? 15.828 11.18 14.586 1 98.31 355 TYR B CA 1
ATOM 6574 C C . TYR B 1 355 ? 16.562 12.305 13.883 1 98.31 355 TYR B C 1
ATOM 6576 O O . TYR B 1 355 ? 17.172 12.086 12.828 1 98.31 355 TYR B O 1
ATOM 6584 N N . PRO B 1 356 ? 16.438 13.5 14.406 1 98.31 356 PRO B N 1
ATOM 6585 C CA . PRO B 1 356 ? 17.094 14.617 13.719 1 98.31 356 PRO B CA 1
ATOM 6586 C C . PRO B 1 356 ? 18.594 14.375 13.516 1 98.31 356 PRO B C 1
ATOM 6588 O O . PRO B 1 356 ? 19.281 13.914 14.422 1 98.31 356 PRO B O 1
ATOM 6591 N N . SER B 1 357 ? 19.031 14.648 12.336 1 98.19 357 SER B N 1
ATOM 6592 C CA . SER B 1 357 ? 20.422 14.562 11.914 1 98.19 357 SER B CA 1
ATOM 6593 C C . SER B 1 357 ? 20.766 15.664 10.922 1 98.19 357 SER B C 1
ATOM 6595 O O . SER B 1 357 ? 20.094 15.82 9.898 1 98.19 357 SER B O 1
ATOM 6597 N N . GLU B 1 358 ? 21.828 16.422 11.297 1 97.94 358 GLU B N 1
ATOM 6598 C CA . GLU B 1 358 ? 22.219 17.516 10.422 1 97.94 358 GLU B CA 1
ATOM 6599 C C . GLU B 1 358 ? 22.562 17.016 9.023 1 97.94 358 GLU B C 1
ATOM 6601 O O . GLU B 1 358 ? 22.141 17.594 8.023 1 97.94 358 GLU B O 1
ATOM 6606 N N . ALA B 1 359 ? 23.312 15.953 9 1 97.69 359 ALA B N 1
ATOM 6607 C CA . ALA B 1 359 ? 23.734 15.375 7.727 1 97.69 359 ALA B CA 1
ATOM 6608 C C . ALA B 1 359 ? 22.531 14.891 6.922 1 97.69 359 ALA B C 1
ATOM 6610 O O . ALA B 1 359 ? 22.484 15.078 5.703 1 97.69 359 ALA B O 1
ATOM 6611 N N . TYR B 1 360 ? 21.609 14.266 7.559 1 97.94 360 TYR B N 1
ATOM 6612 C CA . TYR B 1 360 ? 20.453 13.719 6.848 1 97.94 360 TYR B CA 1
ATOM 6613 C C . TYR B 1 360 ? 19.547 14.836 6.348 1 97.94 360 TYR B C 1
ATOM 6615 O O . TYR B 1 360 ? 18.984 14.75 5.254 1 97.94 360 TYR B O 1
ATOM 6623 N N . LEU B 1 361 ? 19.391 15.898 7.164 1 98.25 361 LEU B N 1
ATOM 6624 C CA . LEU B 1 361 ? 18.562 17.016 6.742 1 98.25 361 LEU B CA 1
ATOM 6625 C C . LEU B 1 361 ? 19.156 17.703 5.523 1 98.25 361 LEU B C 1
ATOM 6627 O O . LEU B 1 361 ? 18.438 18.156 4.629 1 98.25 361 LEU B O 1
ATOM 6631 N N . ALA B 1 362 ? 20.469 17.812 5.516 1 97.5 362 ALA B N 1
ATOM 6632 C CA . ALA B 1 362 ? 21.156 18.359 4.344 1 97.5 362 ALA B CA 1
ATOM 6633 C C . ALA B 1 362 ? 20.953 17.469 3.123 1 97.5 362 ALA B C 1
ATOM 6635 O O . ALA B 1 362 ? 20.719 17.953 2.016 1 97.5 362 ALA B O 1
ATOM 6636 N N . TYR B 1 363 ? 21.062 16.203 3.348 1 96.06 363 TYR B N 1
ATOM 6637 C CA . TYR B 1 363 ? 20.891 15.227 2.281 1 96.06 363 TYR B CA 1
ATOM 6638 C C . TYR B 1 363 ? 19.5 15.336 1.66 1 96.06 363 TYR B C 1
ATOM 6640 O O . TYR B 1 363 ? 19.375 15.438 0.438 1 96.06 363 TYR B O 1
ATOM 6648 N N . ILE B 1 364 ? 18.438 15.32 2.471 1 97.25 364 ILE B N 1
ATOM 6649 C CA . ILE B 1 364 ? 17.078 15.305 1.967 1 97.25 364 ILE B CA 1
ATOM 6650 C C . ILE B 1 364 ? 16.781 16.609 1.223 1 97.25 364 ILE B C 1
ATOM 6652 O O . ILE B 1 364 ? 16.109 16.609 0.19 1 97.25 364 ILE B O 1
ATOM 6656 N N . LEU B 1 365 ? 17.234 17.734 1.715 1 97.56 365 LEU B N 1
ATOM 6657 C CA . LEU B 1 365 ? 17.016 19.016 1.047 1 97.56 365 LEU B CA 1
ATOM 6658 C C . LEU B 1 365 ? 17.641 19.016 -0.345 1 97.56 365 LEU B C 1
ATOM 6660 O O . LEU B 1 365 ? 17.016 19.453 -1.312 1 97.56 365 LEU B O 1
ATOM 6664 N N . ALA B 1 366 ? 18.875 18.531 -0.421 1 95 366 ALA B N 1
ATOM 6665 C CA . ALA B 1 366 ? 19.562 18.484 -1.703 1 95 366 ALA B CA 1
ATOM 6666 C C . ALA B 1 366 ? 18.844 17.594 -2.693 1 95 366 ALA B C 1
ATOM 6668 O O . ALA B 1 366 ? 18.656 17.953 -3.859 1 95 366 ALA B O 1
ATOM 6669 N N . LYS B 1 367 ? 18.438 16.406 -2.205 1 93.56 367 LYS B N 1
ATOM 6670 C CA . LYS B 1 367 ? 17.75 15.445 -3.07 1 93.56 367 LYS B CA 1
ATOM 6671 C C . LYS B 1 367 ? 16.375 15.969 -3.492 1 93.56 367 LYS B C 1
ATOM 6673 O O . LYS B 1 367 ? 15.953 15.766 -4.633 1 93.56 367 LYS B O 1
ATOM 6678 N N . PHE B 1 368 ? 15.703 16.625 -2.584 1 96.81 368 PHE B N 1
ATOM 6679 C CA . PHE B 1 368 ? 14.398 17.219 -2.852 1 96.81 368 PHE B CA 1
ATOM 6680 C C . PHE B 1 368 ? 14.492 18.25 -3.963 1 96.81 368 PHE B C 1
ATOM 6682 O O . PHE B 1 368 ? 13.734 18.203 -4.934 1 96.81 368 PHE B O 1
ATOM 6689 N N . SER B 1 369 ? 15.406 19.156 -3.828 1 95.25 369 SER B N 1
ATOM 6690 C CA . SER B 1 369 ? 15.578 20.203 -4.824 1 95.25 369 SER B CA 1
ATOM 6691 C C . SER B 1 369 ? 15.914 19.625 -6.191 1 95.25 369 SER B C 1
ATOM 6693 O O . SER B 1 369 ? 15.375 20.062 -7.211 1 95.25 369 SER B O 1
ATOM 6695 N N . LYS B 1 370 ? 16.781 18.672 -6.164 1 91.5 370 LYS B N 1
ATOM 6696 C CA . LYS B 1 370 ? 17.188 18.047 -7.418 1 91.5 370 LYS B CA 1
ATOM 6697 C C . LYS B 1 370 ? 16.031 17.312 -8.086 1 91.5 370 LYS B C 1
ATOM 6699 O O . LYS B 1 370 ? 15.836 17.422 -9.297 1 91.5 370 LYS B O 1
ATOM 6704 N N . PHE B 1 371 ? 15.305 16.562 -7.309 1 91.81 371 PHE B N 1
ATOM 6705 C CA . PHE B 1 371 ? 14.156 15.852 -7.855 1 91.81 371 PHE B CA 1
ATOM 6706 C C . PHE B 1 371 ? 13.156 16.828 -8.477 1 91.81 371 PHE B C 1
ATOM 6708 O O . PHE B 1 371 ? 12.75 16.656 -9.625 1 91.81 371 PHE B O 1
ATOM 6715 N N . CYS B 1 372 ? 12.789 17.844 -7.727 1 95.44 372 CYS B N 1
ATOM 6716 C CA . CYS B 1 372 ? 11.781 18.781 -8.203 1 95.44 372 CYS B CA 1
ATOM 6717 C C . CYS B 1 372 ? 12.25 19.484 -9.469 1 95.44 372 CYS B C 1
ATOM 6719 O O . CYS B 1 372 ? 11.477 19.641 -10.414 1 95.44 372 CYS B O 1
ATOM 6721 N N . SER B 1 373 ? 13.469 19.859 -9.477 1 93.69 373 SER B N 1
ATOM 6722 C CA . SER B 1 373 ? 14.016 20.531 -10.656 1 93.69 373 SER B CA 1
ATOM 6723 C C . SER B 1 373 ? 13.93 19.641 -11.891 1 93.69 373 SER B C 1
ATOM 6725 O O . SER B 1 373 ? 13.688 20.125 -12.992 1 93.69 373 SER B O 1
ATOM 6727 N N . SER B 1 374 ? 14.086 18.391 -11.68 1 88.31 374 SER B N 1
ATOM 6728 C CA . SER B 1 374 ? 14.055 17.453 -12.797 1 88.31 374 SER B CA 1
ATOM 6729 C C . SER B 1 374 ? 12.641 17.312 -13.359 1 88.31 374 SER B C 1
ATOM 6731 O O . SER B 1 374 ? 12.461 16.859 -14.492 1 88.31 374 SER B O 1
ATOM 6733 N N . PHE B 1 375 ? 11.656 17.734 -12.664 1 91.81 375 PHE B N 1
ATOM 6734 C CA . PHE B 1 375 ? 10.266 17.672 -13.109 1 91.81 375 PHE B CA 1
ATOM 6735 C C . PHE B 1 375 ? 9.734 19.062 -13.406 1 91.81 375 PHE B C 1
ATOM 6737 O O . PHE B 1 375 ? 8.523 19.266 -13.516 1 91.81 375 PHE B O 1
ATOM 6744 N N . ALA B 1 376 ? 10.602 20.016 -13.57 1 91.88 376 ALA B N 1
ATOM 6745 C CA . ALA B 1 376 ? 10.219 21.422 -13.766 1 91.88 376 ALA B CA 1
ATOM 6746 C C . ALA B 1 376 ? 9.367 21.578 -15.016 1 91.88 376 ALA B C 1
ATOM 6748 O O . ALA B 1 376 ? 8.633 22.578 -15.148 1 91.88 376 ALA B O 1
ATOM 6749 N N . HIS B 1 377 ? 9.391 20.656 -15.945 1 90.31 377 HIS B N 1
ATOM 6750 C CA . HIS B 1 377 ? 8.641 20.734 -17.188 1 90.31 377 HIS B CA 1
ATOM 6751 C C . HIS B 1 377 ? 7.152 20.484 -16.969 1 90.31 377 HIS B C 1
ATOM 6753 O O . HIS B 1 377 ? 6.328 20.75 -17.844 1 90.31 377 HIS B O 1
ATOM 6759 N N . ILE B 1 378 ? 6.805 19.906 -15.82 1 94.31 378 ILE B N 1
ATOM 6760 C CA . ILE B 1 378 ? 5.41 19.656 -15.469 1 94.31 378 ILE B CA 1
ATOM 6761 C C . ILE B 1 378 ? 4.719 20.984 -15.148 1 94.31 378 ILE B C 1
ATOM 6763 O O . ILE B 1 378 ? 5.195 21.766 -14.312 1 94.31 378 ILE B O 1
ATOM 6767 N N . GLN B 1 379 ? 3.646 21.25 -15.812 1 94.62 379 GLN B N 1
ATOM 6768 C CA . GLN B 1 379 ? 2.934 22.516 -15.656 1 94.62 379 GLN B CA 1
ATOM 6769 C C . GLN B 1 379 ? 2.467 22.703 -14.219 1 94.62 379 GLN B C 1
ATOM 6771 O O . GLN B 1 379 ? 1.737 21.875 -13.68 1 94.62 379 GLN B O 1
ATOM 6776 N N . GLY B 1 380 ? 2.92 23.812 -13.586 1 95 380 GLY B N 1
ATOM 6777 C CA . GLY B 1 380 ? 2.451 24.172 -12.258 1 95 380 GLY B CA 1
ATOM 6778 C C . GLY B 1 380 ? 3.146 23.406 -11.148 1 95 380 GLY B C 1
ATOM 6779 O O . GLY B 1 380 ? 2.693 23.422 -10 1 95 380 GLY B O 1
ATOM 6780 N N . LEU B 1 381 ? 4.242 22.75 -11.445 1 95.62 381 LEU B N 1
ATOM 6781 C CA . LEU B 1 381 ? 4.914 21.922 -10.445 1 95.62 381 LEU B CA 1
ATOM 6782 C C . LEU B 1 381 ? 5.426 22.797 -9.297 1 95.62 381 LEU B C 1
ATOM 6784 O O . LEU B 1 381 ? 6.105 23.797 -9.523 1 95.62 381 LEU B O 1
ATOM 6788 N N . ALA B 1 382 ? 5.105 22.422 -8.141 1 95.88 382 ALA B N 1
ATOM 6789 C CA . ALA B 1 382 ? 5.652 22.969 -6.902 1 95.88 382 ALA B CA 1
ATOM 6790 C C . ALA B 1 382 ? 5.895 21.875 -5.871 1 95.88 382 ALA B C 1
ATOM 6792 O O . ALA B 1 382 ? 5.168 20.891 -5.832 1 95.88 382 ALA B O 1
ATOM 6793 N N . GLY B 1 383 ? 6.926 22 -5.172 1 96.38 383 GLY B N 1
ATOM 6794 C CA . GLY B 1 383 ? 7.25 21.047 -4.125 1 96.38 383 GLY B CA 1
ATOM 6795 C C . GLY B 1 383 ? 7.305 21.672 -2.744 1 96.38 383 GLY B C 1
ATOM 6796 O O . GLY B 1 383 ? 7.59 22.859 -2.607 1 96.38 383 GLY B O 1
ATOM 6797 N N . LEU B 1 384 ? 7.012 20.891 -1.755 1 96.62 384 LEU B N 1
ATOM 6798 C CA . LEU B 1 384 ? 7.066 21.328 -0.362 1 96.62 384 LEU B CA 1
ATOM 6799 C C . LEU B 1 384 ? 7.746 20.266 0.506 1 96.62 384 LEU B C 1
ATOM 6801 O O . LEU B 1 384 ? 7.41 19.078 0.43 1 96.62 384 LEU B O 1
ATOM 6805 N N . HIS B 1 385 ? 8.703 20.641 1.243 1 98 385 HIS B N 1
ATOM 6806 C CA . HIS B 1 385 ? 9.398 19.828 2.234 1 98 385 HIS B CA 1
ATOM 6807 C C . HIS B 1 385 ? 9.445 20.531 3.588 1 98 385 HIS B C 1
ATOM 6809 O O . HIS B 1 385 ? 10.102 21.562 3.742 1 98 385 HIS B O 1
ATOM 6815 N N . THR B 1 386 ? 8.695 20 4.527 1 97.94 386 THR B N 1
ATOM 6816 C CA . THR B 1 386 ? 8.602 20.578 5.863 1 97.94 386 THR B CA 1
ATOM 6817 C C . THR B 1 386 ? 9.211 19.641 6.902 1 97.94 386 THR B C 1
ATOM 6819 O O . THR B 1 386 ? 9.031 18.422 6.828 1 97.94 386 THR B O 1
ATOM 6822 N N . VAL B 1 387 ? 9.961 20.203 7.848 1 98.5 387 VAL B N 1
ATOM 6823 C CA . VAL B 1 387 ? 10.594 19.453 8.93 1 98.5 387 VAL B CA 1
ATOM 6824 C C . VAL B 1 387 ? 9.945 19.828 10.266 1 98.5 387 VAL B C 1
ATOM 6826 O O . VAL B 1 387 ? 10.148 20.938 10.773 1 98.5 387 VAL B O 1
ATOM 6829 N N . MET B 1 388 ? 9.25 18.875 10.883 1 98.38 388 MET B N 1
ATOM 6830 C CA . MET B 1 388 ? 8.453 19.219 12.055 1 98.38 388 MET B CA 1
ATOM 6831 C C . MET B 1 388 ? 8.945 18.453 13.281 1 98.38 388 MET B C 1
ATOM 6833 O O . MET B 1 388 ? 8.922 17.219 13.305 1 98.38 388 MET B O 1
ATOM 6837 N N . PRO B 1 389 ? 9.273 19.141 14.336 1 97.75 389 PRO B N 1
ATOM 6838 C CA . PRO B 1 389 ? 9.797 18.484 15.531 1 97.75 389 PRO B CA 1
ATOM 6839 C C . PRO B 1 389 ? 8.695 17.969 16.453 1 97.75 389 PRO B C 1
ATOM 6841 O O . PRO B 1 389 ? 7.652 18.625 16.594 1 97.75 389 PRO B O 1
ATOM 6844 N N . ILE B 1 390 ? 8.914 16.844 17.016 1 98.56 390 ILE B N 1
ATOM 6845 C CA . ILE B 1 390 ? 8.234 16.391 18.219 1 98.56 390 ILE B CA 1
ATOM 6846 C C . ILE B 1 390 ? 9.234 16.281 19.375 1 98.56 390 ILE B C 1
ATOM 6848 O O . ILE B 1 390 ? 10.016 15.336 19.438 1 98.56 390 ILE B O 1
ATOM 6852 N N . PRO B 1 391 ? 9.273 17.25 20.25 1 98.38 391 PRO B N 1
ATOM 6853 C CA . PRO B 1 391 ? 10.25 17.234 21.328 1 98.38 391 PRO B CA 1
ATOM 6854 C C . PRO B 1 391 ? 9.945 16.172 22.391 1 98.38 391 PRO B C 1
ATOM 6856 O O . PRO B 1 391 ? 8.828 15.656 22.438 1 98.38 391 PRO B O 1
ATOM 6859 N N . PRO B 1 392 ? 10.898 15.859 23.219 1 98 392 PRO B N 1
ATOM 6860 C CA . PRO B 1 392 ? 10.742 14.789 24.203 1 98 392 PRO B CA 1
ATOM 6861 C C . PRO B 1 392 ? 9.523 15 25.109 1 98 392 PRO B C 1
ATOM 6863 O O . PRO B 1 392 ? 8.836 14.031 25.453 1 98 392 PRO B O 1
ATOM 6866 N N . ARG B 1 393 ? 9.219 16.219 25.453 1 97.19 393 ARG B N 1
ATOM 6867 C CA . ARG B 1 393 ? 8.062 16.5 26.297 1 97.19 393 ARG B CA 1
ATOM 6868 C C . ARG B 1 393 ? 6.77 16.047 25.625 1 97.19 393 ARG B C 1
ATOM 6870 O O . ARG B 1 393 ? 5.906 15.445 26.266 1 97.19 393 ARG B O 1
ATOM 6877 N N . ALA B 1 394 ? 6.641 16.375 24.406 1 98.06 394 ALA B N 1
ATOM 6878 C CA . ALA B 1 394 ? 5.461 15.969 23.641 1 98.06 394 ALA B CA 1
ATOM 6879 C C . ALA B 1 394 ? 5.414 14.453 23.453 1 98.06 394 ALA B C 1
ATOM 6881 O O . ALA B 1 394 ? 4.34 13.852 23.5 1 98.06 394 ALA B O 1
ATOM 6882 N N . ILE B 1 395 ? 6.566 13.805 23.203 1 98.19 395 ILE B N 1
ATOM 6883 C CA . ILE B 1 395 ? 6.652 12.359 23.062 1 98.19 395 ILE B CA 1
ATOM 6884 C C . ILE B 1 395 ? 6.168 11.672 24.328 1 98.19 395 ILE B C 1
ATOM 6886 O O . ILE B 1 395 ? 5.375 10.734 24.281 1 98.19 395 ILE B O 1
ATOM 6890 N N . ASN B 1 396 ? 6.613 12.172 25.469 1 96.62 396 ASN B N 1
ATOM 6891 C CA . ASN B 1 396 ? 6.234 11.594 26.766 1 96.62 396 ASN B CA 1
ATOM 6892 C C . ASN B 1 396 ? 4.738 11.734 27.016 1 96.62 396 ASN B C 1
ATOM 6894 O O . ASN B 1 396 ? 4.102 10.805 27.531 1 96.62 396 ASN B O 1
ATOM 6898 N N . LYS B 1 397 ? 4.254 12.891 26.688 1 95.94 397 LYS B N 1
ATOM 6899 C CA . LYS B 1 397 ? 2.816 13.094 26.844 1 95.94 397 LYS B CA 1
ATOM 6900 C C . LYS B 1 397 ? 2.029 12.148 25.938 1 95.94 397 LYS B C 1
ATOM 6902 O O . LYS B 1 397 ? 1.056 11.531 26.375 1 95.94 397 LYS B O 1
ATOM 6907 N N . ALA B 1 398 ? 2.412 12.016 24.734 1 93.75 398 ALA B N 1
ATOM 6908 C CA . ALA B 1 398 ? 1.741 11.148 23.766 1 93.75 398 ALA B CA 1
ATOM 6909 C C . ALA B 1 398 ? 1.735 9.703 24.234 1 93.75 398 ALA B C 1
ATOM 6911 O O . ALA B 1 398 ? 0.741 8.992 24.062 1 93.75 398 ALA B O 1
ATOM 6912 N N . GLY B 1 399 ? 2.814 9.188 24.797 1 91.5 399 GLY B N 1
ATOM 6913 C CA . GLY B 1 399 ? 2.916 7.816 25.266 1 91.5 399 GLY B CA 1
ATOM 6914 C C . GLY B 1 399 ? 1.854 7.457 26.281 1 91.5 399 GLY B C 1
ATOM 6915 O O . GLY B 1 399 ? 1.48 6.289 26.422 1 91.5 399 GLY B O 1
ATOM 6916 N N . ARG B 1 400 ? 1.27 8.43 26.859 1 87.38 400 ARG B N 1
ATOM 6917 C CA . ARG B 1 400 ? 0.307 8.203 27.938 1 87.38 400 ARG B CA 1
ATOM 6918 C C . ARG B 1 400 ? -1.119 8.445 27.453 1 87.38 400 ARG B C 1
ATOM 6920 O O . ARG B 1 400 ? -2.08 8.055 28.125 1 87.38 400 ARG B O 1
ATOM 6927 N N . THR B 1 401 ? -1.188 9.008 26.281 1 92.25 401 THR B N 1
ATOM 6928 C CA . THR B 1 401 ? -2.504 9.57 26 1 92.25 401 THR B CA 1
ATOM 6929 C C . THR B 1 401 ? -3.086 8.984 24.719 1 92.25 401 THR B C 1
ATOM 6931 O O . THR B 1 401 ? -4.289 9.102 24.469 1 92.25 401 THR B O 1
ATOM 6934 N N . ASN B 1 402 ? -2.279 8.43 23.891 1 97.38 402 ASN B N 1
ATOM 6935 C CA . ASN B 1 402 ? -2.789 8.062 22.578 1 97.38 402 ASN B CA 1
ATOM 6936 C C . ASN B 1 402 ? -2.082 6.832 22.016 1 97.38 402 ASN B C 1
ATOM 6938 O O . ASN B 1 402 ? -1.159 6.305 22.641 1 97.38 402 ASN B O 1
ATOM 6942 N N . PRO B 1 403 ? -2.535 6.273 20.875 1 98.06 403 PRO B N 1
ATOM 6943 C CA . PRO B 1 403 ? -2.012 5 20.375 1 98.06 403 PRO B CA 1
ATOM 6944 C C . PRO B 1 403 ? -0.821 5.184 19.438 1 98.06 403 PRO B C 1
ATOM 6946 O O . PRO B 1 403 ? -0.329 4.207 18.859 1 98.06 403 PRO B O 1
ATOM 6949 N N . LEU B 1 404 ? -0.264 6.32 19.219 1 98.12 404 LEU B N 1
ATOM 6950 C CA . LEU B 1 404 ? 0.634 6.637 18.125 1 98.12 404 LEU B CA 1
ATOM 6951 C C . LEU B 1 404 ? 1.961 5.898 18.266 1 98.12 404 LEU B C 1
ATOM 6953 O O . LEU B 1 404 ? 2.717 5.773 17.297 1 98.12 404 LEU B O 1
ATOM 6957 N N . GLY B 1 405 ? 2.322 5.484 19.484 1 96.38 405 GLY B N 1
ATOM 6958 C CA . GLY B 1 405 ? 3.525 4.703 19.719 1 96.38 405 GLY B CA 1
ATOM 6959 C C . GLY B 1 405 ? 4.793 5.539 19.688 1 96.38 405 GLY B C 1
ATOM 6960 O O . GLY B 1 405 ? 5.879 5.02 19.422 1 96.38 405 GLY B O 1
ATOM 6961 N N . LEU B 1 406 ? 4.684 6.805 19.984 1 97.56 406 LEU B N 1
ATOM 6962 C CA . LEU B 1 406 ? 5.832 7.707 19.953 1 97.56 406 LEU B CA 1
ATOM 6963 C C . LEU B 1 406 ? 6.777 7.418 21.109 1 97.56 406 LEU B C 1
ATOM 6965 O O . LEU B 1 406 ? 7.965 7.758 21.047 1 97.56 406 LEU B O 1
ATOM 6969 N N . ASP B 1 407 ? 6.281 6.832 22.141 1 94.94 407 ASP B N 1
ATOM 6970 C CA . ASP B 1 407 ? 7.07 6.574 23.344 1 94.94 407 ASP B CA 1
ATOM 6971 C C . ASP B 1 407 ? 8.078 5.457 23.109 1 94.94 407 ASP B C 1
ATOM 6973 O O . ASP B 1 407 ? 8.898 5.156 23.984 1 94.94 407 ASP B O 1
ATOM 6977 N N . ARG B 1 408 ? 8.078 4.867 21.953 1 94.44 408 ARG B N 1
ATOM 6978 C CA . ARG B 1 408 ? 9.102 3.904 21.562 1 94.44 408 ARG B CA 1
ATOM 6979 C C . ARG B 1 408 ? 10.398 4.613 21.172 1 94.44 408 ARG B C 1
ATOM 6981 O O . ARG B 1 408 ? 11.43 3.965 20.969 1 94.44 408 ARG B O 1
ATOM 6988 N N . ALA B 1 409 ? 10.344 5.941 21.031 1 96.38 409 ALA B N 1
ATOM 6989 C CA . ALA B 1 409 ? 11.531 6.723 20.703 1 96.38 409 ALA B CA 1
ATOM 6990 C C . ALA B 1 409 ? 12.578 6.629 21.812 1 96.38 409 ALA B C 1
ATOM 6992 O O . ALA B 1 409 ? 12.25 6.352 22.969 1 96.38 409 ALA B O 1
ATOM 6993 N N . LYS B 1 410 ? 13.867 6.844 21.453 1 95.94 410 LYS B N 1
ATOM 6994 C CA . LYS B 1 410 ? 14.938 6.91 22.438 1 95.94 410 LYS B CA 1
ATOM 6995 C C . LYS B 1 410 ? 14.68 8.008 23.469 1 95.94 410 LYS B C 1
ATOM 6997 O O . LYS B 1 410 ? 14.289 9.125 23.109 1 95.94 410 LYS B O 1
ATOM 7002 N N . PRO B 1 411 ? 14.867 7.68 24.781 1 95.06 411 PRO B N 1
ATOM 7003 C CA . PRO B 1 411 ? 14.594 8.672 25.812 1 95.06 411 PRO B CA 1
ATOM 7004 C C . PRO B 1 411 ? 15.391 9.961 25.625 1 95.06 411 PRO B C 1
ATOM 7006 O O . PRO B 1 411 ? 16.594 9.914 25.359 1 95.06 411 PRO B O 1
ATOM 7009 N N . GLY B 1 412 ? 14.68 11.055 25.734 1 95.56 412 GLY B N 1
ATOM 7010 C CA . GLY B 1 412 ? 15.32 12.367 25.703 1 95.56 412 GLY B CA 1
ATOM 7011 C C . GLY B 1 412 ? 15.617 12.844 24.297 1 95.56 412 GLY B C 1
ATOM 7012 O O . GLY B 1 412 ? 16.141 13.945 24.109 1 95.56 412 GLY B O 1
ATOM 7013 N N . LYS B 1 413 ? 15.258 12.078 23.297 1 97 413 LYS B N 1
ATOM 7014 C CA . LYS B 1 413 ? 15.531 12.484 21.922 1 97 413 LYS B CA 1
ATOM 7015 C C . LYS B 1 413 ? 14.273 13.008 21.25 1 97 413 LYS B C 1
ATOM 7017 O O . LYS B 1 413 ? 13.18 12.484 21.469 1 97 413 LYS B O 1
ATOM 7022 N N . SER B 1 414 ? 14.477 14.047 20.406 1 98.19 414 SER B N 1
ATOM 7023 C CA . SER B 1 414 ? 13.391 14.555 19.578 1 98.19 414 SER B CA 1
ATOM 7024 C C . SER B 1 414 ? 13.211 13.703 18.328 1 98.19 414 SER B C 1
ATOM 7026 O O . SER B 1 414 ? 14.109 12.938 17.953 1 98.19 414 SER B O 1
ATOM 7028 N N . LEU B 1 415 ? 12.07 13.773 17.781 1 98.56 415 LEU B N 1
ATOM 7029 C CA . LEU B 1 415 ? 11.797 13.219 16.469 1 98.56 415 LEU B CA 1
ATOM 7030 C C . LEU B 1 415 ? 11.516 14.32 15.453 1 98.56 415 LEU B C 1
ATOM 7032 O O . LEU B 1 415 ? 11.07 15.414 15.828 1 98.56 415 LEU B O 1
ATOM 7036 N N . SER B 1 416 ? 11.859 14.133 14.242 1 98.69 416 SER B N 1
ATOM 7037 C CA . SER B 1 416 ? 11.484 14.984 13.117 1 98.69 416 SER B CA 1
ATOM 7038 C C . SER B 1 416 ? 10.516 14.266 12.18 1 98.69 416 SER B C 1
ATOM 7040 O O . SER B 1 416 ? 10.859 13.258 11.57 1 98.69 416 SER B O 1
ATOM 7042 N N . VAL B 1 417 ? 9.336 14.789 12.062 1 98.62 417 VAL B N 1
ATOM 7043 C CA . VAL B 1 417 ? 8.344 14.305 11.117 1 98.62 417 VAL B CA 1
ATOM 7044 C C . VAL B 1 417 ? 8.383 15.148 9.844 1 98.62 417 VAL B C 1
ATOM 7046 O O . VAL B 1 417 ? 8.367 16.375 9.914 1 98.62 417 VAL B O 1
ATOM 7049 N N . PHE B 1 418 ? 8.422 14.484 8.711 1 98.31 418 PHE B N 1
ATOM 7050 C CA . PHE B 1 418 ? 8.492 15.219 7.453 1 98.31 418 PHE B CA 1
ATOM 7051 C C . PHE B 1 418 ? 7.125 15.273 6.785 1 98.31 418 PHE B C 1
ATOM 7053 O O . PHE B 1 418 ? 6.355 14.312 6.852 1 98.31 418 PHE B O 1
ATOM 7060 N N . TYR B 1 419 ? 6.805 16.344 6.281 1 97.19 419 TYR B N 1
ATOM 7061 C CA . TYR B 1 419 ? 5.887 16.438 5.148 1 97.19 419 TYR B CA 1
ATOM 7062 C C . TYR B 1 419 ? 6.648 16.672 3.85 1 97.19 419 TYR B C 1
ATOM 7064 O O . TYR B 1 419 ? 7.418 17.625 3.736 1 97.19 419 TYR B O 1
ATOM 7072 N N . ILE B 1 420 ? 6.48 15.844 2.891 1 97.69 420 ILE B N 1
ATOM 7073 C CA . ILE B 1 420 ? 7.125 15.992 1.591 1 97.69 420 ILE B CA 1
ATOM 7074 C C . ILE B 1 420 ? 6.117 15.719 0.478 1 97.69 420 ILE B C 1
ATOM 7076 O O . ILE B 1 420 ? 5.59 14.609 0.365 1 97.69 420 ILE B O 1
ATOM 7080 N N . GLY B 1 421 ? 5.824 16.766 -0.249 1 96.56 421 GLY B N 1
ATOM 7081 C CA . GLY B 1 421 ? 4.801 16.625 -1.274 1 96.56 421 GLY B CA 1
ATOM 7082 C C . GLY B 1 421 ? 5.066 17.484 -2.498 1 96.56 421 GLY B C 1
ATOM 7083 O O . GLY B 1 421 ? 5.926 18.359 -2.469 1 96.56 421 GLY B O 1
ATOM 7084 N N . VAL B 1 422 ? 4.418 17.141 -3.623 1 96.38 422 VAL B N 1
ATOM 7085 C CA . VAL B 1 422 ? 4.414 17.953 -4.836 1 96.38 422 VAL B CA 1
ATOM 7086 C C . VAL B 1 422 ? 2.98 18.188 -5.301 1 96.38 422 VAL B C 1
ATOM 7088 O O . VAL B 1 422 ? 2.076 17.422 -4.957 1 96.38 422 VAL B O 1
ATOM 7091 N N . GLN B 1 423 ? 2.797 19.234 -5.957 1 96.25 423 GLN B N 1
ATOM 7092 C CA . GLN B 1 423 ? 1.532 19.578 -6.594 1 96.25 423 GLN B CA 1
ATOM 7093 C C . GLN B 1 423 ? 1.748 20.047 -8.031 1 96.25 423 GLN B C 1
ATOM 7095 O O . GLN B 1 423 ? 2.84 20.484 -8.391 1 96.25 423 GLN B O 1
ATOM 7100 N N . PHE B 1 424 ? 0.736 19.922 -8.852 1 96.25 424 PHE B N 1
ATOM 7101 C CA . PHE B 1 424 ? 0.797 20.359 -10.234 1 96.25 424 PHE B CA 1
ATOM 7102 C C . PHE B 1 424 ? -0.602 20.5 -10.82 1 96.25 424 PHE B C 1
ATOM 7104 O O . PHE B 1 424 ? -1.593 20.188 -10.156 1 96.25 424 PHE B O 1
ATOM 7111 N N . ASP B 1 425 ? -0.723 20.984 -12.047 1 94.81 425 ASP B N 1
ATOM 7112 C CA . ASP B 1 425 ? -1.983 21.5 -12.578 1 94.81 425 ASP B CA 1
ATOM 7113 C C . ASP B 1 425 ? -2.834 20.375 -13.164 1 94.81 425 ASP B C 1
ATOM 7115 O O . ASP B 1 425 ? -4.051 20.344 -12.969 1 94.81 425 ASP B O 1
ATOM 7119 N N . LEU B 1 426 ? -2.164 19.438 -13.859 1 93.5 426 LEU B N 1
ATOM 7120 C CA . LEU B 1 426 ? -2.947 18.594 -14.758 1 93.5 426 LEU B CA 1
ATOM 7121 C C . LEU B 1 426 ? -2.994 17.156 -14.25 1 93.5 426 LEU B C 1
ATOM 7123 O O . LEU B 1 426 ? -1.954 16.562 -13.953 1 93.5 426 LEU B O 1
ATOM 7127 N N . GLU B 1 427 ? -4.137 16.594 -14.297 1 90.25 427 GLU B N 1
ATOM 7128 C CA . GLU B 1 427 ? -4.336 15.195 -13.922 1 90.25 427 GLU B CA 1
ATOM 7129 C C . GLU B 1 427 ? -3.584 14.258 -14.859 1 90.25 427 GLU B C 1
ATOM 7131 O O . GLU B 1 427 ? -3.162 13.172 -14.453 1 90.25 427 GLU B O 1
ATOM 7136 N N . SER B 1 428 ? -3.439 14.625 -16.094 1 86.62 428 SER B N 1
ATOM 7137 C CA . SER B 1 428 ? -2.787 13.789 -17.094 1 86.62 428 SER B CA 1
ATOM 7138 C C . SER B 1 428 ? -1.328 13.523 -16.734 1 86.62 428 SER B C 1
ATOM 7140 O O . SER B 1 428 ? -0.697 12.625 -17.297 1 86.62 428 SER B O 1
ATOM 7142 N N . ASP B 1 429 ? -0.792 14.336 -15.781 1 90.44 429 ASP B N 1
ATOM 7143 C CA . ASP B 1 429 ? 0.612 14.188 -15.406 1 90.44 429 ASP B CA 1
ATOM 7144 C C . ASP B 1 429 ? 0.767 13.258 -14.203 1 90.44 429 ASP B C 1
ATOM 7146 O O . ASP B 1 429 ? 1.887 12.945 -13.789 1 90.44 429 ASP B O 1
ATOM 7150 N N . ILE B 1 430 ? -0.323 12.719 -13.695 1 89.25 430 ILE B N 1
ATOM 7151 C CA . ILE B 1 430 ? -0.311 11.875 -12.508 1 89.25 430 ILE B CA 1
ATOM 7152 C C . ILE B 1 430 ? 0.572 10.648 -12.75 1 89.25 430 ILE B C 1
ATOM 7154 O O . ILE B 1 430 ? 1.429 10.32 -11.922 1 89.25 430 ILE B O 1
ATOM 7158 N N . ASP B 1 431 ? 0.419 10.023 -13.828 1 76.62 431 ASP B N 1
ATOM 7159 C CA . ASP B 1 431 ? 1.103 8.766 -14.109 1 76.62 431 ASP B CA 1
ATOM 7160 C C . ASP B 1 431 ? 2.609 8.977 -14.234 1 76.62 431 ASP B C 1
ATOM 7162 O O . ASP B 1 431 ? 3.389 8.031 -14.062 1 76.62 431 ASP B O 1
ATOM 7166 N N . LYS B 1 432 ? 2.953 10.156 -14.531 1 79.81 432 LYS B N 1
ATOM 7167 C CA . LYS B 1 432 ? 4.371 10.484 -14.656 1 79.81 432 LYS B CA 1
ATOM 7168 C C . LYS B 1 432 ? 4.973 10.828 -13.297 1 79.81 432 LYS B C 1
ATOM 7170 O O . LYS B 1 432 ? 6.09 10.414 -12.984 1 79.81 432 LYS B O 1
ATOM 7175 N N . VAL B 1 433 ? 4.281 11.508 -12.523 1 89.75 433 VAL B N 1
ATOM 7176 C CA . VAL B 1 433 ? 4.859 12.133 -11.344 1 89.75 433 VAL B CA 1
ATOM 7177 C C . VAL B 1 433 ? 4.695 11.219 -10.133 1 89.75 433 VAL B C 1
ATOM 7179 O O . VAL B 1 433 ? 5.648 10.984 -9.391 1 89.75 433 VAL B O 1
ATOM 7182 N N . PHE B 1 434 ? 3.545 10.609 -9.961 1 88.94 434 PHE B N 1
ATOM 7183 C CA . PHE B 1 434 ? 3.225 9.914 -8.719 1 88.94 434 PHE B CA 1
ATOM 7184 C C . PHE B 1 434 ? 4.152 8.719 -8.516 1 88.94 434 PHE B C 1
ATOM 7186 O O . PHE B 1 434 ? 4.762 8.578 -7.453 1 88.94 434 PHE B O 1
ATOM 7193 N N . PRO B 1 435 ? 4.324 7.852 -9.539 1 78.56 435 PRO B N 1
ATOM 7194 C CA . PRO B 1 435 ? 5.223 6.719 -9.32 1 78.56 435 PRO B CA 1
ATOM 7195 C C . PRO B 1 435 ? 6.66 7.156 -9.031 1 78.56 435 PRO B C 1
ATOM 7197 O O . PRO B 1 435 ? 7.32 6.578 -8.164 1 78.56 435 PRO B O 1
ATOM 7200 N N . ALA B 1 436 ? 7.121 8.164 -9.727 1 82.31 436 ALA B N 1
ATOM 7201 C CA . ALA B 1 436 ? 8.469 8.672 -9.508 1 82.31 436 ALA B CA 1
ATOM 7202 C C . ALA B 1 436 ? 8.625 9.227 -8.094 1 82.31 436 ALA B C 1
ATOM 7204 O O . ALA B 1 436 ? 9.664 9.031 -7.449 1 82.31 436 ALA B O 1
ATOM 7205 N N . TRP B 1 437 ? 7.629 9.891 -7.652 1 90.88 437 TRP B N 1
ATOM 7206 C CA . TRP B 1 437 ? 7.648 10.453 -6.305 1 90.88 437 TRP B CA 1
ATOM 7207 C C . TRP B 1 437 ? 7.703 9.352 -5.254 1 90.88 437 TRP B C 1
ATOM 7209 O O . TRP B 1 437 ? 8.453 9.453 -4.277 1 90.88 437 TRP B O 1
ATOM 7219 N N . GLY B 1 438 ? 6.883 8.344 -5.449 1 86.69 438 GLY B N 1
ATOM 7220 C CA . GLY B 1 438 ? 6.918 7.207 -4.535 1 86.69 438 GLY B CA 1
ATOM 7221 C C . GLY B 1 438 ? 8.297 6.578 -4.422 1 86.69 438 GLY B C 1
ATOM 7222 O O . GLY B 1 438 ? 8.758 6.297 -3.316 1 86.69 438 GLY B O 1
ATOM 7223 N N . VAL B 1 439 ? 8.938 6.375 -5.5 1 79 439 VAL B N 1
ATOM 7224 C CA . VAL B 1 439 ? 10.281 5.812 -5.531 1 79 439 VAL B CA 1
ATOM 7225 C C . VAL B 1 439 ? 11.258 6.754 -4.824 1 79 439 VAL B C 1
ATOM 7227 O O . VAL B 1 439 ? 12.125 6.309 -4.07 1 79 439 VAL B O 1
ATOM 7230 N N . PHE B 1 440 ? 11.094 7.973 -5.074 1 89.31 440 PHE B N 1
ATOM 7231 C CA . PHE B 1 440 ? 11.93 8.992 -4.441 1 89.31 440 PHE B CA 1
ATOM 7232 C C . PHE B 1 440 ? 11.805 8.93 -2.926 1 89.31 440 PHE B C 1
ATOM 7234 O O . PHE B 1 440 ? 12.812 8.93 -2.215 1 89.31 440 PHE B O 1
ATOM 7241 N N . ILE B 1 441 ? 10.625 8.852 -2.426 1 92.5 441 ILE B N 1
ATOM 7242 C CA . ILE B 1 441 ? 10.383 8.797 -0.988 1 92.5 441 ILE B CA 1
ATOM 7243 C C . ILE B 1 441 ? 11.055 7.551 -0.406 1 92.5 441 ILE B C 1
ATOM 7245 O O . ILE B 1 441 ? 11.68 7.613 0.653 1 92.5 441 ILE B O 1
ATOM 7249 N N . ARG B 1 442 ? 10.883 6.492 -1.025 1 85.44 442 ARG B N 1
ATOM 7250 C CA . ARG B 1 442 ? 11.5 5.258 -0.55 1 85.44 442 ARG B CA 1
ATOM 7251 C C . ARG B 1 442 ? 13.016 5.391 -0.49 1 85.44 442 ARG B C 1
ATOM 7253 O O . ARG B 1 442 ? 13.656 4.836 0.406 1 85.44 442 ARG B O 1
ATOM 7260 N N . THR B 1 443 ? 13.602 6.031 -1.476 1 84.75 443 THR B N 1
ATOM 7261 C CA . THR B 1 443 ? 15.039 6.266 -1.486 1 84.75 443 THR B CA 1
ATOM 7262 C C . THR B 1 443 ? 15.461 7.082 -0.267 1 84.75 443 THR B C 1
ATOM 7264 O O . THR B 1 443 ? 16.5 6.797 0.348 1 84.75 443 THR B O 1
ATOM 7267 N N . LEU B 1 444 ? 14.68 8.047 0.009 1 93.31 444 LEU B N 1
ATOM 7268 C CA . LEU B 1 444 ? 14.969 8.852 1.19 1 93.31 444 LEU B CA 1
ATOM 7269 C C . LEU B 1 444 ? 14.891 8.008 2.457 1 93.31 444 LEU B C 1
ATOM 7271 O O . LEU B 1 444 ? 15.742 8.125 3.342 1 93.31 444 LEU B O 1
ATOM 7275 N N . GLN B 1 445 ? 13.93 7.16 2.541 1 93.69 445 GLN B N 1
ATOM 7276 C CA . GLN B 1 445 ? 13.766 6.305 3.711 1 93.69 445 GLN B CA 1
ATOM 7277 C C . GLN B 1 445 ? 14.914 5.312 3.836 1 93.69 445 GLN B C 1
ATOM 7279 O O . GLN B 1 445 ? 15.406 5.055 4.938 1 93.69 445 GLN B O 1
ATOM 7284 N N . ALA B 1 446 ? 15.281 4.762 2.756 1 88.5 446 ALA B N 1
ATOM 7285 C CA . ALA B 1 446 ? 16.406 3.826 2.762 1 88.5 446 ALA B CA 1
ATOM 7286 C C . ALA B 1 446 ? 17.688 4.504 3.252 1 88.5 446 ALA B C 1
ATOM 7288 O O . ALA B 1 446 ? 18.438 3.922 4.031 1 88.5 446 ALA B O 1
ATOM 7289 N N . GLU B 1 447 ? 17.906 5.688 2.779 1 91.19 447 GLU B N 1
ATOM 7290 C CA . GLU B 1 447 ? 19.062 6.434 3.242 1 91.19 447 GLU B CA 1
ATOM 7291 C C . GLU B 1 447 ? 18.984 6.715 4.742 1 91.19 447 GLU B C 1
ATOM 7293 O O . GLU B 1 447 ? 19.984 6.652 5.445 1 91.19 447 GLU B O 1
ATOM 7298 N N . ALA B 1 448 ? 17.844 7.066 5.215 1 95.62 448 ALA B N 1
ATOM 7299 C CA . ALA B 1 448 ? 17.672 7.281 6.648 1 95.62 448 ALA B CA 1
ATOM 7300 C C . ALA B 1 448 ? 18.031 6.027 7.441 1 95.62 448 ALA B C 1
ATOM 7302 O O . ALA B 1 448 ? 18.641 6.117 8.508 1 95.62 448 ALA B O 1
ATOM 7303 N N . LYS B 1 449 ? 17.594 4.914 6.953 1 92.12 449 LYS B N 1
ATOM 7304 C CA . LYS B 1 449 ? 17.953 3.652 7.594 1 92.12 449 LYS B CA 1
ATOM 7305 C C . LYS B 1 449 ? 19.453 3.436 7.59 1 92.12 449 LYS B C 1
ATOM 7307 O O . LYS B 1 449 ? 20.031 3.045 8.602 1 92.12 449 LYS B O 1
ATOM 7312 N N . LEU B 1 450 ? 20.094 3.695 6.461 1 89.06 450 LEU B N 1
ATOM 7313 C CA . LEU B 1 450 ? 21.531 3.531 6.332 1 89.06 450 LEU B CA 1
ATOM 7314 C C . LEU B 1 450 ? 22.281 4.418 7.324 1 89.06 450 LEU B C 1
ATOM 7316 O O . LEU B 1 450 ? 23.312 4.02 7.871 1 89.06 450 LEU B O 1
ATOM 7320 N N . GLN B 1 451 ? 21.688 5.57 7.555 1 93.62 451 GLN B N 1
ATOM 7321 C CA . GLN B 1 451 ? 22.328 6.504 8.484 1 93.62 451 GLN B CA 1
ATOM 7322 C C . GLN B 1 451 ? 21.891 6.23 9.922 1 93.62 451 GLN B C 1
ATOM 7324 O O . GLN B 1 451 ? 22.281 6.949 10.836 1 93.62 451 GLN B O 1
ATOM 7329 N N . ASN B 1 452 ? 21.031 5.273 10.125 1 92.69 452 ASN B N 1
ATOM 7330 C CA . ASN B 1 452 ? 20.562 4.82 11.43 1 92.69 452 ASN B CA 1
ATOM 7331 C C . ASN B 1 452 ? 19.75 5.898 12.141 1 92.69 452 ASN B C 1
ATOM 7333 O O . ASN B 1 452 ? 19.891 6.098 13.352 1 92.69 452 ASN B O 1
ATOM 7337 N N . VAL B 1 453 ? 18.922 6.641 11.328 1 96.88 453 VAL B N 1
ATOM 7338 C CA . VAL B 1 453 ? 18.141 7.699 11.961 1 96.88 453 VAL B CA 1
ATOM 7339 C C . VAL B 1 453 ? 16.656 7.461 11.719 1 96.88 453 VAL B C 1
ATOM 7341 O O . VAL B 1 453 ? 15.805 8.195 12.242 1 96.88 453 VAL B O 1
ATOM 7344 N N . LEU B 1 454 ? 16.281 6.434 10.953 1 95.88 454 LEU B N 1
ATOM 7345 C CA . LEU B 1 454 ? 14.891 6.168 10.617 1 95.88 454 LEU B CA 1
ATOM 7346 C C . LEU B 1 454 ? 14.117 5.703 11.852 1 95.88 454 LEU B C 1
ATOM 7348 O O . LEU B 1 454 ? 14.602 4.871 12.617 1 95.88 454 LEU B O 1
ATOM 7352 N N . PHE B 1 455 ? 12.992 6.289 12.148 1 96.62 455 PHE B N 1
ATOM 7353 C CA . PHE B 1 455 ? 12.047 5.883 13.188 1 96.62 455 PHE B CA 1
ATOM 7354 C C . PHE B 1 455 ? 10.75 5.383 12.578 1 96.62 455 PHE B C 1
ATOM 7356 O O . PHE B 1 455 ? 10.258 5.941 11.594 1 96.62 455 PHE B O 1
ATOM 7363 N N . PRO B 1 456 ? 10.078 4.363 13.078 1 93.94 456 PRO B N 1
ATOM 7364 C CA . PRO B 1 456 ? 9.023 3.639 12.367 1 93.94 456 PRO B CA 1
ATOM 7365 C C . PRO B 1 456 ? 7.711 4.422 12.289 1 93.94 456 PRO B C 1
ATOM 7367 O O . PRO B 1 456 ? 6.836 4.094 11.484 1 93.94 456 PRO B O 1
ATOM 7370 N N . TYR B 1 457 ? 7.551 5.449 12.992 1 96.38 457 TYR B N 1
ATOM 7371 C CA . TYR B 1 457 ? 6.27 6.145 13.094 1 96.38 457 TYR B CA 1
ATOM 7372 C C . TYR B 1 457 ? 5.938 6.855 11.781 1 96.38 457 TYR B C 1
ATOM 7374 O O . TYR B 1 457 ? 6.789 7.535 11.203 1 96.38 457 TYR B O 1
ATOM 7382 N N . ILE B 1 458 ? 4.73 6.695 11.305 1 96.94 458 ILE B N 1
ATOM 7383 C CA . ILE B 1 458 ? 4.152 7.391 10.164 1 96.94 458 ILE B CA 1
ATOM 7384 C C . ILE B 1 458 ? 2.93 8.195 10.609 1 96.94 458 ILE B C 1
ATOM 7386 O O . ILE B 1 458 ? 1.95 7.621 11.094 1 96.94 458 ILE B O 1
ATOM 7390 N N . MET B 1 459 ? 2.971 9.43 10.484 1 97.62 459 MET B N 1
ATOM 7391 C CA . MET B 1 459 ? 1.898 10.281 11 1 97.62 459 MET B CA 1
ATOM 7392 C C . MET B 1 459 ? 0.696 10.266 10.062 1 97.62 459 MET B C 1
ATOM 7394 O O . MET B 1 459 ? 0.812 10.633 8.891 1 97.62 459 MET B O 1
ATOM 7398 N N . LEU B 1 460 ? -0.38 9.977 10.562 1 97.12 460 LEU B N 1
ATOM 7399 C CA . LEU B 1 460 ? -1.615 9.75 9.82 1 97.12 460 LEU B CA 1
ATOM 7400 C C . LEU B 1 460 ? -1.977 10.977 8.984 1 97.12 460 LEU B C 1
ATOM 7402 O O . LEU B 1 460 ? -2.311 10.844 7.801 1 97.12 460 LEU B O 1
ATOM 7406 N N . THR B 1 461 ? -1.839 12.117 9.477 1 94.31 461 THR B N 1
ATOM 7407 C CA . THR B 1 461 ? -2.393 13.336 8.883 1 94.31 461 THR B CA 1
ATOM 7408 C C . THR B 1 461 ? -1.561 13.781 7.688 1 94.31 461 THR B C 1
ATOM 7410 O O . THR B 1 461 ? -1.992 14.633 6.91 1 94.31 461 THR B O 1
ATOM 7413 N N . TYR B 1 462 ? -0.4 13.211 7.496 1 96.44 462 TYR B N 1
ATOM 7414 C CA . TYR B 1 462 ? 0.464 13.617 6.391 1 96.44 462 TYR B CA 1
ATOM 7415 C C . TYR B 1 462 ? 0.813 12.43 5.504 1 96.44 462 TYR B C 1
ATOM 7417 O O . TYR B 1 462 ? 1.598 12.562 4.562 1 96.44 462 TYR B O 1
ATOM 7425 N N . ALA B 1 463 ? 0.21 11.32 5.781 1 96.81 463 ALA B N 1
ATOM 7426 C CA . ALA B 1 463 ? 0.61 10.086 5.121 1 96.81 463 ALA B CA 1
ATOM 7427 C C . ALA B 1 463 ? -0.076 9.938 3.768 1 96.81 463 ALA B C 1
ATOM 7429 O O . ALA B 1 463 ? -1.219 10.367 3.592 1 96.81 463 ALA B O 1
ATOM 7430 N N . ASP B 1 464 ? 0.625 9.352 2.865 1 95.25 464 ASP B N 1
ATOM 7431 C CA . ASP B 1 464 ? 0.016 8.852 1.637 1 95.25 464 ASP B CA 1
ATOM 7432 C C . ASP B 1 464 ? -0.873 7.641 1.915 1 95.25 464 ASP B C 1
ATOM 7434 O O . ASP B 1 464 ? -0.646 6.91 2.879 1 95.25 464 ASP B O 1
ATOM 7438 N N . GLY B 1 465 ? -1.828 7.508 1.019 1 91.81 465 GLY B N 1
ATOM 7439 C CA . GLY B 1 465 ? -2.762 6.406 1.179 1 91.81 465 GLY B CA 1
ATOM 7440 C C . GLY B 1 465 ? -2.086 5.047 1.166 1 91.81 465 GLY B C 1
ATOM 7441 O O . GLY B 1 465 ? -2.607 4.082 1.73 1 91.81 465 GLY B O 1
ATOM 7442 N N . SER B 1 466 ? -0.935 4.891 0.582 1 86.5 466 SER B N 1
ATOM 7443 C CA . SER B 1 466 ? -0.243 3.615 0.432 1 86.5 466 SER B CA 1
ATOM 7444 C C . SER B 1 466 ? 0.582 3.285 1.672 1 86.5 466 SER B C 1
ATOM 7446 O O . SER B 1 466 ? 1.076 2.166 1.814 1 86.5 466 SER B O 1
ATOM 7448 N N . GLN B 1 467 ? 0.742 4.184 2.578 1 91.38 467 GLN B N 1
ATOM 7449 C CA . GLN B 1 467 ? 1.603 3.963 3.736 1 91.38 467 GLN B CA 1
ATOM 7450 C C . GLN B 1 467 ? 0.853 3.238 4.852 1 91.38 467 GLN B C 1
ATOM 7452 O O . GLN B 1 467 ? -0.354 3.424 5.016 1 91.38 467 GLN B O 1
ATOM 7457 N N . GLN B 1 468 ? 1.568 2.514 5.648 1 88.38 468 GLN B N 1
ATOM 7458 C CA . GLN B 1 468 ? 0.989 1.687 6.703 1 88.38 468 GLN B CA 1
ATOM 7459 C C . GLN B 1 468 ? 0.963 2.428 8.039 1 88.38 468 GLN B C 1
ATOM 7461 O O . GLN B 1 468 ? 1.631 2.025 8.992 1 88.38 468 GLN B O 1
ATOM 7466 N N . VAL B 1 469 ? 0.089 3.307 8.125 1 95.44 469 VAL B N 1
ATOM 7467 C CA . VAL B 1 469 ? 0.077 4.285 9.203 1 95.44 469 VAL B CA 1
ATOM 7468 C C . VAL B 1 469 ? -0.207 3.582 10.531 1 95.44 469 VAL B C 1
ATOM 7470 O O . VAL B 1 469 ? 0.627 3.596 11.438 1 95.44 469 VAL B O 1
ATOM 7473 N N . ILE B 1 470 ? -1.29 2.893 10.656 1 95.38 470 ILE B N 1
ATOM 7474 C CA . ILE B 1 470 ? -1.704 2.34 11.938 1 95.38 470 ILE B CA 1
ATOM 7475 C C . ILE B 1 470 ? -0.768 1.202 12.336 1 95.38 470 ILE B C 1
ATOM 7477 O O . ILE B 1 470 ? -0.424 1.055 13.508 1 95.38 470 ILE B O 1
ATOM 7481 N N . ALA B 1 471 ? -0.32 0.445 11.398 1 90.44 471 ALA B N 1
ATOM 7482 C CA . ALA B 1 471 ? 0.661 -0.6 11.688 1 90.44 471 ALA B CA 1
ATOM 7483 C C . ALA B 1 471 ? 1.918 -0.014 12.32 1 90.44 471 ALA B C 1
ATOM 7485 O O . ALA B 1 471 ? 2.582 -0.674 13.125 1 90.44 471 ALA B O 1
ATOM 7486 N N . SER B 1 472 ? 2.271 1.202 12.039 1 93.44 472 SER B N 1
ATOM 7487 C CA . SER B 1 472 ? 3.502 1.829 12.508 1 93.44 472 SER B CA 1
ATOM 7488 C C . SER B 1 472 ? 3.412 2.178 13.992 1 93.44 472 SER B C 1
ATOM 7490 O O . SER B 1 472 ? 4.41 2.564 14.609 1 93.44 472 SER B O 1
ATOM 7492 N N . TYR B 1 473 ? 2.197 2.059 14.609 1 95.31 473 TYR B N 1
ATOM 7493 C CA . TYR B 1 473 ? 2.002 2.445 16 1 95.31 473 TYR B CA 1
ATOM 7494 C C . TYR B 1 473 ? 2.662 1.446 16.938 1 95.31 473 TYR B C 1
ATOM 7496 O O . TYR B 1 473 ? 2.787 1.704 18.141 1 95.31 473 TYR B O 1
ATOM 7504 N N . GLY B 1 474 ? 3.125 0.341 16.453 1 91.19 474 GLY B N 1
ATOM 7505 C CA . GLY B 1 474 ? 3.717 -0.708 17.266 1 91.19 474 GLY B CA 1
ATOM 7506 C C . GLY B 1 474 ? 2.754 -1.836 17.578 1 91.19 474 GLY B C 1
ATOM 7507 O O . GLY B 1 474 ? 1.553 -1.606 17.734 1 91.19 474 GLY B O 1
ATOM 7508 N N . ASP B 1 475 ? 3.234 -3.062 17.734 1 86.31 475 ASP B N 1
ATOM 7509 C CA . ASP B 1 475 ? 2.441 -4.285 17.859 1 86.31 475 ASP B CA 1
ATOM 7510 C C . ASP B 1 475 ? 1.462 -4.195 19.016 1 86.31 475 ASP B C 1
ATOM 7512 O O . ASP B 1 475 ? 0.291 -4.555 18.891 1 86.31 475 ASP B O 1
ATOM 7516 N N . LYS B 1 476 ? 1.941 -3.773 20.141 1 91 476 LYS B N 1
ATOM 7517 C CA . LYS B 1 476 ? 1.104 -3.723 21.328 1 91 476 LYS B CA 1
ATOM 7518 C C . LYS B 1 476 ? -0.087 -2.791 21.125 1 91 476 LYS B C 1
ATOM 7520 O O . LYS B 1 476 ? -1.22 -3.143 21.469 1 91 476 LYS B O 1
ATOM 7525 N N . ASN B 1 477 ? 0.17 -1.582 20.578 1 95.19 477 ASN B N 1
ATOM 7526 C CA . ASN B 1 477 ? -0.908 -0.622 20.375 1 95.19 477 ASN B CA 1
ATOM 7527 C C . ASN B 1 477 ? -1.86 -1.081 19.266 1 95.19 477 ASN B C 1
ATOM 7529 O O . ASN B 1 477 ? -3.07 -0.869 19.359 1 95.19 477 ASN B O 1
ATOM 7533 N N . VAL B 1 478 ? -1.351 -1.709 18.25 1 93.25 478 VAL B N 1
ATOM 7534 C CA . VAL B 1 478 ? -2.186 -2.232 17.172 1 93.25 478 VAL B CA 1
ATOM 7535 C C . VAL B 1 478 ? -3.115 -3.312 17.719 1 93.25 478 VAL B C 1
ATOM 7537 O O . VAL B 1 478 ? -4.309 -3.328 17.406 1 93.25 478 VAL B O 1
ATOM 7540 N N . GLU B 1 479 ? -2.578 -4.184 18.516 1 92.69 479 GLU B N 1
ATOM 7541 C CA . GLU B 1 479 ? -3.396 -5.223 19.125 1 92.69 479 GLU B CA 1
ATOM 7542 C C . GLU B 1 479 ? -4.512 -4.621 19.984 1 92.69 479 GLU B C 1
ATOM 7544 O O . GLU B 1 479 ? -5.648 -5.098 19.953 1 92.69 479 GLU B O 1
ATOM 7549 N N . ARG B 1 480 ? -4.152 -3.637 20.766 1 96 480 ARG B N 1
ATOM 7550 C CA . ARG B 1 480 ? -5.148 -2.965 21.594 1 96 480 ARG B CA 1
ATOM 7551 C C . ARG B 1 480 ? -6.223 -2.311 20.734 1 96 480 ARG B C 1
ATOM 7553 O O . ARG B 1 480 ? -7.41 -2.389 21.047 1 96 480 ARG B O 1
ATOM 7560 N N . LEU B 1 481 ? -5.824 -1.675 19.641 1 96.94 481 LEU B N 1
ATOM 7561 C CA . LEU B 1 481 ? -6.781 -1.074 18.719 1 96.94 481 LEU B CA 1
ATOM 7562 C C . LEU B 1 481 ? -7.703 -2.133 18.125 1 96.94 481 LEU B C 1
ATOM 7564 O O . LEU B 1 481 ? -8.906 -1.906 17.984 1 96.94 481 LEU B O 1
ATOM 7568 N N . GLN B 1 482 ? -7.152 -3.219 17.75 1 93.44 482 GLN B N 1
ATOM 7569 C CA . GLN B 1 482 ? -7.949 -4.316 17.219 1 93.44 482 GLN B CA 1
ATOM 7570 C C . GLN B 1 482 ? -8.969 -4.812 18.234 1 93.44 482 GLN B C 1
ATOM 7572 O O . GLN B 1 482 ? -10.109 -5.121 17.891 1 93.44 482 GLN B O 1
ATOM 7577 N N . THR B 1 483 ? -8.508 -4.934 19.484 1 95.06 483 THR B N 1
ATOM 7578 C CA . THR B 1 483 ? -9.391 -5.355 20.562 1 95.06 483 THR B CA 1
ATOM 7579 C C . THR B 1 483 ? -10.555 -4.375 20.719 1 95.06 483 THR B C 1
ATOM 7581 O O . THR B 1 483 ? -11.703 -4.789 20.859 1 95.06 483 THR B O 1
ATOM 7584 N N . ILE B 1 484 ? -10.242 -3.127 20.672 1 97.38 484 ILE B N 1
ATOM 7585 C CA . ILE B 1 484 ? -11.258 -2.09 20.828 1 97.38 484 ILE B CA 1
ATOM 7586 C C . ILE B 1 484 ? -12.211 -2.123 19.641 1 97.38 484 ILE B C 1
ATOM 7588 O O . ILE B 1 484 ? -13.422 -1.97 19.797 1 97.38 484 ILE B O 1
ATOM 7592 N N . GLN B 1 485 ? -11.688 -2.312 18.453 1 95.69 485 GLN B N 1
ATOM 7593 C CA . GLN B 1 485 ? -12.516 -2.441 17.25 1 95.69 485 GLN B CA 1
ATOM 7594 C C . GLN B 1 485 ? -13.508 -3.59 17.391 1 95.69 485 GLN B C 1
ATOM 7596 O O . GLN B 1 485 ? -14.688 -3.441 17.062 1 95.69 485 GLN B O 1
ATOM 7601 N N . ARG B 1 486 ? -13.102 -4.684 17.891 1 91.81 486 ARG B N 1
ATOM 7602 C CA . ARG B 1 486 ? -13.977 -5.836 18.094 1 91.81 486 ARG B CA 1
ATOM 7603 C C . ARG B 1 486 ? -15.102 -5.504 19.062 1 91.81 486 ARG B C 1
ATOM 7605 O O . ARG B 1 486 ? -16.219 -6 18.906 1 91.81 486 ARG B O 1
ATOM 7612 N N . LYS B 1 487 ? -14.758 -4.77 19.969 1 95.88 487 LYS B N 1
ATOM 7613 C CA . LYS B 1 487 ? -15.719 -4.414 21.016 1 95.88 487 LYS B CA 1
ATOM 7614 C C . LYS B 1 487 ? -16.797 -3.484 20.469 1 95.88 487 LYS B C 1
ATOM 7616 O O . LYS B 1 487 ? -17.984 -3.672 20.75 1 95.88 487 LYS B O 1
ATOM 7621 N N . TYR B 1 488 ? -16.469 -2.447 19.656 1 97.5 488 TYR B N 1
ATOM 7622 C CA . TYR B 1 488 ? -17.406 -1.377 19.312 1 97.5 488 TYR B CA 1
ATOM 7623 C C . TYR B 1 488 ? -17.906 -1.522 17.891 1 97.5 488 TYR B C 1
ATOM 7625 O O . TYR B 1 488 ? -18.891 -0.901 17.5 1 97.5 488 TYR B O 1
ATOM 7633 N N . ASP B 1 489 ? -17.25 -2.283 17.109 1 96.12 489 ASP B N 1
ATOM 7634 C CA . ASP B 1 489 ? -17.609 -2.562 15.719 1 96.12 489 ASP B CA 1
ATOM 7635 C C . ASP B 1 489 ? -17.406 -4.039 15.391 1 96.12 489 ASP B C 1
ATOM 7637 O O . ASP B 1 489 ? -16.656 -4.375 14.477 1 96.12 489 ASP B O 1
ATOM 7641 N N . PRO B 1 490 ? -18.109 -4.867 16.062 1 92.56 490 PRO B N 1
ATOM 7642 C CA . PRO B 1 490 ? -17.875 -6.309 15.93 1 92.56 490 PRO B CA 1
ATOM 7643 C C . PRO B 1 490 ? -18.141 -6.812 14.508 1 92.56 490 PRO B C 1
ATOM 7645 O O . PRO B 1 490 ? -17.656 -7.879 14.133 1 92.56 490 PRO B O 1
ATOM 7648 N N . THR B 1 491 ? -18.922 -6.102 13.734 1 91.25 491 THR B N 1
ATOM 7649 C CA . THR B 1 491 ? -19.219 -6.562 12.383 1 91.25 491 THR B CA 1
ATOM 7650 C C . THR B 1 491 ? -18.344 -5.836 11.367 1 91.25 491 THR B C 1
ATOM 7652 O O . THR B 1 491 ? -18.531 -5.988 10.156 1 91.25 491 THR B O 1
ATOM 7655 N N . LEU B 1 492 ? -17.438 -4.957 11.781 1 93.75 492 LEU B N 1
ATOM 7656 C CA . LEU B 1 492 ? -16.391 -4.301 10.984 1 93.75 492 LEU B CA 1
ATOM 7657 C C . LEU B 1 492 ? -17.016 -3.383 9.938 1 93.75 492 LEU B C 1
ATOM 7659 O O . LEU B 1 492 ? -16.594 -3.391 8.781 1 93.75 492 LEU B O 1
ATOM 7663 N N . VAL B 1 493 ? -18 -2.697 10.32 1 94.06 493 VAL B N 1
ATOM 7664 C CA . VAL B 1 493 ? -18.656 -1.731 9.445 1 94.06 493 VAL B CA 1
ATOM 7665 C C . VAL B 1 493 ? -17.625 -0.731 8.914 1 94.06 493 VAL B C 1
ATOM 7667 O O . VAL B 1 493 ? -17.609 -0.419 7.727 1 94.06 493 VAL B O 1
ATOM 7670 N N . PHE B 1 494 ? -16.75 -0.255 9.727 1 95.81 494 PHE B N 1
ATOM 7671 C CA . PHE B 1 494 ? -15.812 0.795 9.359 1 95.81 494 PHE B CA 1
ATOM 7672 C C . PHE B 1 494 ? -14.586 0.207 8.664 1 95.81 494 PHE B C 1
ATOM 7674 O O . PHE B 1 494 ? -13.578 0.893 8.492 1 95.81 494 PHE B O 1
ATOM 7681 N N . GLN B 1 495 ? -14.641 -1.038 8.359 1 90.5 495 GLN B N 1
ATOM 7682 C CA . GLN B 1 495 ? -13.719 -1.724 7.465 1 90.5 495 GLN B CA 1
ATOM 7683 C C . GLN B 1 495 ? -14.406 -2.143 6.168 1 90.5 495 GLN B C 1
ATOM 7685 O O . GLN B 1 495 ? -13.867 -1.945 5.078 1 90.5 495 GLN B O 1
ATOM 7690 N N . ARG B 1 496 ? -15.633 -2.598 6.305 1 86.94 496 ARG B N 1
ATOM 7691 C CA . ARG B 1 496 ? -16.375 -3.18 5.191 1 86.94 496 ARG B CA 1
ATOM 7692 C C . ARG B 1 496 ? -17.047 -2.096 4.359 1 86.94 496 ARG B C 1
ATOM 7694 O O . ARG B 1 496 ? -17.062 -2.164 3.127 1 86.94 496 ARG B O 1
ATOM 7701 N N . LEU B 1 497 ? -17.625 -1.184 5.066 1 91.25 497 LEU B N 1
ATOM 7702 C CA . LEU B 1 497 ? -18.453 -0.195 4.387 1 91.25 497 LEU B CA 1
ATOM 7703 C C . LEU B 1 497 ? -17.719 1.136 4.258 1 91.25 497 LEU B C 1
ATOM 7705 O O . LEU B 1 497 ? -18.016 1.93 3.363 1 91.25 497 LEU B O 1
ATOM 7709 N N . VAL B 1 498 ? -16.828 1.437 5.207 1 94.44 498 VAL B N 1
ATOM 7710 C CA . VAL B 1 498 ? -15.906 2.568 5.094 1 94.44 498 VAL B CA 1
ATOM 7711 C C . VAL B 1 498 ? -14.516 2.072 4.727 1 94.44 498 VAL B C 1
ATOM 7713 O O . VAL B 1 498 ? -13.664 1.876 5.602 1 94.44 498 VAL B O 1
ATOM 7716 N N . THR B 1 499 ? -14.258 2.055 3.482 1 86.88 499 THR B N 1
ATOM 7717 C CA . THR B 1 499 ? -13.062 1.364 3.023 1 86.88 499 THR B CA 1
ATOM 7718 C C . THR B 1 499 ? -11.898 2.342 2.873 1 86.88 499 THR B C 1
ATOM 7720 O O . THR B 1 499 ? -10.734 1.929 2.801 1 86.88 499 THR B O 1
ATOM 7723 N N . GLY B 1 500 ? -12.203 3.596 2.783 1 89.38 500 GLY B N 1
ATOM 7724 C CA . GLY B 1 500 ? -11.164 4.594 2.584 1 89.38 500 GLY B CA 1
ATOM 7725 C C . GLY B 1 500 ? -10.469 4.996 3.871 1 89.38 500 GLY B C 1
ATOM 7726 O O . GLY B 1 500 ? -10.992 4.766 4.965 1 89.38 500 GLY B O 1
ATOM 7727 N N . GLY B 1 501 ? -9.219 5.566 3.701 1 92.94 501 GLY B N 1
ATOM 7728 C CA . GLY B 1 501 ? -8.43 6.008 4.844 1 92.94 501 GLY B CA 1
ATOM 7729 C C . GLY B 1 501 ? -7.453 4.957 5.332 1 92.94 501 GLY B C 1
ATOM 7730 O O . GLY B 1 501 ? -7.352 3.875 4.75 1 92.94 501 GLY B O 1
ATOM 7731 N N . HIS B 1 502 ? -6.746 5.289 6.352 1 94.75 502 HIS B N 1
ATOM 7732 C CA . HIS B 1 502 ? -5.801 4.359 6.965 1 94.75 502 HIS B CA 1
ATOM 7733 C C . HIS B 1 502 ? -6.5 3.432 7.953 1 94.75 502 HIS B C 1
ATOM 7735 O O . HIS B 1 502 ? -7.043 3.887 8.961 1 94.75 502 HIS B O 1
ATOM 7741 N N . LYS B 1 503 ? -6.426 2.137 7.715 1 93.62 503 LYS B N 1
ATOM 7742 C CA . LYS B 1 503 ? -7.277 1.188 8.422 1 93.62 503 LYS B CA 1
ATOM 7743 C C . LYS B 1 503 ? -6.473 0.367 9.43 1 93.62 503 LYS B C 1
ATOM 7745 O O . LYS B 1 503 ? -5.285 0.106 9.211 1 93.62 503 LYS B O 1
ATOM 7750 N N . VAL B 1 504 ? -7.164 -0.005 10.492 1 94.12 504 VAL B N 1
ATOM 7751 C CA . VAL B 1 504 ? -6.609 -0.992 11.414 1 94.12 504 VAL B CA 1
ATOM 7752 C C . VAL B 1 504 ? -6.316 -2.291 10.672 1 94.12 504 VAL B C 1
ATOM 7754 O O . VAL B 1 504 ? -7.164 -2.791 9.922 1 94.12 504 VAL B O 1
ATOM 7757 N N . PRO B 1 505 ? -5.094 -2.795 10.789 1 89.19 505 PRO B N 1
ATOM 7758 C CA . PRO B 1 505 ? -4.777 -4.047 10.094 1 89.19 505 PRO B CA 1
ATOM 7759 C C . PRO B 1 505 ? -5.73 -5.18 10.461 1 89.19 505 PRO B C 1
ATOM 7761 O O . PRO B 1 505 ? -6.137 -5.301 11.625 1 89.19 505 PRO B O 1
ATOM 7764 N N . LEU B 1 506 ? -6.094 -6.012 9.492 1 86.06 506 LEU B N 1
ATOM 7765 C CA . LEU B 1 506 ? -7.027 -7.109 9.719 1 86.06 506 LEU B CA 1
ATOM 7766 C C . LEU B 1 506 ? -6.336 -8.289 10.391 1 86.06 506 LEU B C 1
ATOM 7768 O O . LEU B 1 506 ? -6.984 -9.102 11.055 1 86.06 506 LEU B O 1
ATOM 7772 N N . TYR B 1 507 ? -4.969 -8.5 10.148 1 76.88 507 TYR B N 1
ATOM 7773 C CA . TYR B 1 507 ? -4.25 -9.594 10.781 1 76.88 507 TYR B CA 1
ATOM 7774 C C . TYR B 1 507 ? -3.387 -9.094 11.93 1 76.88 507 TYR B C 1
ATOM 7776 O O . TYR B 1 507 ? -2.924 -7.949 11.914 1 76.88 507 TYR B O 1
ATOM 7784 N N . PRO B 1 508 ? -3.457 -10.031 13.023 1 61.31 508 PRO B N 1
ATOM 7785 C CA . PRO B 1 508 ? -2.383 -9.719 13.969 1 61.31 508 PRO B CA 1
ATOM 7786 C C . PRO B 1 508 ? -0.992 -9.875 13.359 1 61.31 508 PRO B C 1
ATOM 7788 O O . PRO B 1 508 ? -0.792 -10.727 12.484 1 61.31 508 PRO B O 1
ATOM 7791 N N . PHE B 1 509 ? -0.151 -8.922 13.391 1 51.09 509 PHE B N 1
ATOM 7792 C CA . PHE B 1 509 ? 1.241 -9.172 13.031 1 51.09 509 PHE B CA 1
ATOM 7793 C C . PHE B 1 509 ? 1.89 -10.125 14.031 1 51.09 509 PHE B C 1
ATOM 7795 O O . PHE B 1 509 ? 3.043 -10.523 13.852 1 51.09 509 PHE B O 1
ATOM 7802 N N . THR B 1 510 ? 1.313 -10.758 15.031 1 47.19 510 THR B N 1
ATOM 7803 C CA . THR B 1 510 ? 1.961 -11.523 16.094 1 47.19 510 THR B CA 1
ATOM 7804 C C . THR B 1 510 ? 2.479 -12.859 15.547 1 47.19 510 THR B C 1
ATOM 7806 O O . THR B 1 510 ? 1.842 -13.477 14.695 1 47.19 510 THR B O 1
#

Nearest PDB structures (foldseek):
  6fyf-assembly3_C  TM=8.578E-01  e=8.155E-26  Streptomyces maritimus
  6fyb-assembly1_A  TM=8.330E-01  e=5.037E-26  Streptomyces maritimus
  6fyd-assembly1_D  TM=8.412E-01  e=7.678E-26  Streptomyces maritimus
  6fye-assembly1_B-2  TM=8.384E-01  e=9.770E-26  Streptomyces maritimus
  6fyc-assembly1_B-2  TM=8.324E-01  e=5.037E-26  Streptomyces maritimus

InterPro domains:
  IPR006094 FAD linked oxidase, N-terminal [PF01565] (76-211)
  IPR016166 FAD-binding domain, PCMH-type [PS51387] (72-242)
  IPR016169 FAD-binding, type PCMH, subdomain 2 [G3DSA:3.30.465.10] (33-283)
  IPR036318 FAD-binding, type PCMH-like superfamily [SSF56176] (33-241)
  IPR050416 FAD-linked Oxidoreductases in Biosynthetic Pathways [PTHR42973] (10-497)

pLDDT: mean 91.19, std 16.01, range [18.45, 98.88]

Foldseek 3Di:
DPPDPPDDPDPPPPPLPPPPDPDPDAPPPLQVLQVVLLVVLCVVPVPFKAAFDPDCPDPFNCVLQQAQALLQREGERMEGEDQDLLSVLVSLQSCLVSVFFEFEDFLRHDLAHQQRHDYNGYRYYLLNQFDKDADPVRQKMKTFQNAFQLRVCVPCVVVQKDFFAAQARSHTRLCQQAWAHGFQCLAQFTRVLFWAWWFWQFNNSDTDIDGCVRPNLVSQCSRRVRLQGGHTGMIMGGIDGAPFKFKAKFKFFQVQVLVLLVLLLCCQQPVSNPPRQWDKKWKWKAWLVVLGIITIMIIIRRHADPDDDPSCVVVVVRDTDDTPTHTDHSSVRNHVVCVPSGGHWNKDKAKFKWFRDSVLSVVCVVLLSVVQSVVSVAARKMKMKIKGKNFQVNLVSCVPRHLQQSVVDDHRTMMIMMIIMMTGSDPVCCVVPVVVVVVSVVVSQVVRVVVVTGQQATGQVRHHQPDQHNPSSDLVSLVSSVVSSCVRPVVSCCVSSVPHGRYRDPDRPD/DDPDPPDPPDPPPPPLPPPPDPPDDAPPVLQVLQVVLLVVLCVVPVPFKAAFDPDCPDPFNCVLQQAQALLQREGERMEGEDQDLLSVLVSLQSCLVSVFFEFEDFLRHDLAHQQRHDYNGYRYYLLNQFDKDADPVNQKMKTFQNAFQLRVCVPCVVVQKDFFAALARSHTPLCQQAWAHGFQCLAQFTSVLFWAWWFWQFNNSDTDIDGCVRPNLVSQCSRRVRLQGGHTGMIMGGIDGAPFKFKAKFKFFQVQVLVLLVLLLCCQQPVSNPPRQWDKKWKWKAWLVVLGIITIMIIIRRHADPDDDPSCVVVVVRDTDDTDTHTDHSSVRNHVVCPPSGGHWNKDKAKFKWFRDSVLSVVLVVLLSVVQSVVSVAAGKMKMKIKGKNFQVNLVSCVPRHLQQSVVDDHRTMMIMMIIMMTGSDPVCCVVPVVVVVVSVVVSQVVRVVVVTGQQATGQVRHHQPDQHNPSSDLVSLVSSVVSSCVRPVVSCCVSSVPHGRYRDPDRPD

Solvent-accessible surface area (backbone atoms only — not comparable to full-atom values): 51305 Å² total; per-residue (Å²): 121,102,76,77,81,80,76,84,65,89,61,79,70,66,78,73,72,72,78,75,74,69,88,76,73,68,51,43,59,49,35,64,42,30,51,50,52,47,49,52,42,32,72,76,36,55,94,33,35,32,59,67,51,90,48,78,84,35,70,34,33,46,58,47,54,55,32,38,17,45,44,24,52,46,56,34,50,24,34,38,46,39,65,42,66,65,52,46,17,53,48,38,29,52,26,57,77,51,68,26,40,36,21,59,22,45,36,26,60,56,43,36,63,35,33,48,24,30,66,28,16,33,29,36,35,31,58,56,23,55,58,71,46,66,42,96,84,56,57,28,36,35,35,22,28,19,28,24,36,32,60,48,35,67,61,38,40,86,74,32,30,41,61,63,42,64,63,38,24,68,39,23,48,60,40,47,19,30,34,37,68,32,69,42,25,42,62,62,20,40,18,27,62,41,50,60,30,36,38,31,24,28,48,79,22,51,74,48,64,26,20,87,85,34,57,39,68,60,39,31,42,41,25,43,35,51,63,46,66,36,52,65,44,30,42,25,32,41,48,36,83,45,88,31,21,24,30,30,46,36,31,26,50,52,91,38,46,68,61,48,50,53,50,46,43,47,36,43,72,40,48,40,60,74,35,45,56,38,34,67,44,45,27,39,36,35,37,28,90,77,62,47,47,30,36,47,26,46,38,35,33,68,42,62,54,94,62,77,56,78,88,54,40,64,73,67,67,46,76,56,79,47,70,57,63,38,68,44,46,66,46,57,52,13,48,55,67,43,62,87,62,69,65,54,30,32,42,55,43,37,40,47,27,26,44,76,42,64,69,56,54,51,49,50,52,54,51,50,49,46,43,52,52,38,44,34,85,42,62,68,24,32,35,40,42,31,55,38,63,43,24,38,67,22,28,56,52,36,51,75,49,32,44,56,42,52,53,75,52,63,87,83,46,35,36,30,39,36,41,41,34,42,34,26,61,54,73,86,47,43,81,63,46,51,62,54,49,54,53,50,52,49,36,52,50,50,49,31,46,73,68,70,28,57,42,60,41,36,53,54,82,43,44,32,77,89,54,65,32,50,68,32,17,26,59,70,45,41,52,52,47,50,53,51,34,49,72,58,31,67,82,38,46,41,54,56,27,27,64,44,58,73,58,74,69,90,53,78,71,118,131,94,79,75,81,84,76,89,62,89,62,81,73,66,76,74,72,72,78,75,74,70,89,74,74,66,50,43,60,46,37,64,42,30,52,52,51,47,52,52,42,30,70,77,36,54,92,33,37,33,59,69,51,91,49,77,84,36,70,33,33,46,58,47,54,54,33,42,17,44,42,24,51,46,55,32,50,25,34,38,46,37,65,44,65,65,52,46,17,54,48,39,30,51,25,57,76,51,68,27,40,36,20,58,23,45,38,28,59,56,43,37,62,35,32,48,22,29,66,28,16,34,30,38,34,31,57,55,22,55,59,72,47,67,43,95,84,56,55,29,37,34,34,22,29,19,29,25,36,34,61,48,36,67,61,38,40,86,74,33,30,43,62,63,42,64,60,39,23,69,39,22,47,60,39,45,19,32,34,37,67,32,69,40,28,43,62,62,20,39,17,25,62,40,50,60,30,36,36,31,26,27,49,80,22,53,74,48,64,26,19,88,86,34,57,39,68,61,38,31,43,42,24,42,35,51,64,48,67,35,52,65,44,30,42,23,32,42,45,38,83,46,89,31,21,25,29,28,44,37,32,27,48,54,90,36,46,69,61,49,51,53,51,46,42,45,35,42,71,40,49,38,59,76,35,46,57,38,36,68,46,46,28,38,36,33,38,27,91,78,63,44,48,31,35,48,27,46,39,37,32,70,42,62,54,96,61,74,56,79,89,54,41,63,74,68,67,46,75,57,78,48,71,57,63,39,68,44,46,65,47,57,52,12,49,57,66,42,61,88,62,69,64,55,30,32,42,53,44,37,39,47,26,26,44,77,42,64,69,55,54,52,48,52,51,52,52,50,52,47,43,51,53,38,45,37,85,44,63,67,24,33,35,40,43,33,54,38,64,42,25,37,66,22,30,57,52,36,49,75,50,33,45,57,43,53,55,75,51,62,86,85,46,35,36,30,40,36,41,41,33,40,33,26,61,55,74,88,48,44,80,65,47,52,62,55,48,53,52,51,52,50,36,53,50,50,50,30,44,72,69,70,29,56,41,62,43,35,55,54,81,44,43,33,77,88,52,65,31,51,66,32,17,28,60,71,42,40,52,50,46,50,54,51,34,49,71,60,31,65,82,36,46,41,54,57,27,28,66,44,56,70,56,75,70,90,52,76,71,117

Radius of gyration: 29.53 Å; Cα contacts (8 Å, |Δi|>4): 2420; chains: 2; bounding box: 68×100×73 Å

Sequence (1020 aa):
MAPKMIRLLIAAAAAVVPVIVGAQQDIPYQSSPVATCCSALASQFPNATFARDGSTSSAYYREKTAFWSATAWLSPSCVFLPSSTNEVSTAVSLFNDNDCPFAIRGGGHSANRGAANIDNGILVSMRNIRDVAFSADNTSVTTGMGNTWSQLYAIIEPQGYMVVGGRFATVGTGLALGAGFSYFINDKGLAVDNVVGHRVVLANGTVVETSKQSYADLFWALKGGSNNFGVVTHITLETIPTTGIYGGRVTYPESQLASLQKLTYQYQVNTSVSNRDVHVLPTYVYDGASNTTFGFSPIVYTKPASALPPSLQPWLDIPHSNSTIKNRSYYDLSSELVAGFPDGLVQVHYTFTVYPSEAYLAYILAKFSKFCSSFAHIQGLAGLHTVMPIPPRAINKAGRTNPLGLDRAKPGKSLSVFYIGVQFDLESDIDKVFPAWGVFIRTLQAEAKLQNVLFPYIMLTYADGSQQVIASYGDKNVERLQTIQRKYDPTLVFQRLVTGGHKVPLYPFTMAPKMIRLLIAAAAAVVPVIVGAQQDIPYQSSPVATCCSALASQFPNATFARDGSTSSAYYREKTAFWSATAWLSPSCVFLPSSTNEVSTAVSLFNDNDCPFAIRGGGHSANRGAANIDNGILVSMRNIRDVAFSADNTSVTTGMGNTWSQLYAIIEPQGYMVVGGRFATVGTGLALGAGFSYFINDKGLAVDNVVGHRVVLANGTVVETSKQSYADLFWALKGGSNNFGVVTHITLETIPTTGIYGGRVTYPESQLASLQKLTYQYQVNTSVSNRDVHVLPTYVYDGASNTTFGFSPIVYTKPASALPPSLQPWLDIPHSNSTIKNRSYYDLSSELVAGFPDGLVQVHYTFTVYPSEAYLAYILAKFSKFCSSFAHIQGLAGLHTVMPIPPRAINKAGRTNPLGLDRAKPGKSLSVFYIGVQFDLESDIDKVFPAWGVFIRTLQAEAKLQNVLFPYIMLTYADGSQQVIASYGDKNVERLQTIQRKYDPTLVFQRLVTGGHKVPLYPFT